Protein AF-A0A9P1FIA6-F1 (afdb_monomer_lite)

Foldseek 3Di:
DDDDDDDDDDDDDDDDDDDDDDDDDDDDDDDDDDDDPVNVVVVVVVVVVVVVVVVVVVPPDDDPPDDPPDPDPVPPCPPQDAAKEWEQPAWFKWKFKQDPPDCLLVVCVVVVFDWDWDDDPVDPIIIIIGHVVSCVVVVPDVVRTDFTKIKIWMGGLPHDQADPVVNVVVLCVLCVVLVFHWDWDQDPVRIIIIIGGLVCLLSSLLSSQVSRYKYFQLPRRQDDDPADPDQDWQPLLLAAKKFWQWKDWQNDIDGQPDDDPLQTWMKHAARSQKIWTFHADDCPDPPPQCRRLQTFIAGWGAPPVNQKTWGDTFDHSAAAQSHHTFIWGWDADPVSQKIWIWGNDPTTMIIIMGGPCPLPPDDQRQKWKWWWPDDQKTKIWMDGRFKIKIKMAGTLVPDLRNRMHHDGLVSSCVSPPVCSSVVRVVRIKIFIWTLPDQQWIATCDISPDDGGDTAGHAPPDDPPDDQHWYWDDPVVQQWIWIQGSVRDIIIIHIDDGNDHSRDHPDPPPPPPPPDDDDDDDDDDDDDDDDDDDDDDDDDDDDDDDDDDDDDDDDDDDDDDDDDDDDDDPPPVVVVVVVVVVVVVVVVVVVVVVVPPPDDDDDDDDDDDDDDDDDPPPVPPVVVVVVVVVVVVPPPDDDDDDDDDDDDDDDDDDDDDDDDDDDDDDDDDDDDDDDDDDDDDDDDDDDDDDDDDPDPPDDPVLVVLLVVLCVQQVHDPVLSVVLVPDDPVLSVVLCVVPHHDPPNPDSSVVSVVSSVVSVVVVVVVVVVVVVPPDDDDDDDDDDDDDDDDDDDDDDDDDDDDDAPDLVLLVVQCVVAVHDVVVSVVLVPDDRQLSVQLSVVDHQVPDPDSVVVSVVSSVVSD

pLDDT: mean 75.04, std 24.28, range [28.58, 98.5]

Structure (mmCIF, N/CA/C/O backbone):
data_AF-A0A9P1FIA6-F1
#
_entry.id   AF-A0A9P1FIA6-F1
#
loop_
_atom_site.group_PDB
_atom_site.id
_atom_site.type_symbol
_atom_site.label_atom_id
_atom_site.label_alt_id
_atom_site.label_comp_id
_atom_site.label_asym_id
_atom_site.label_entity_id
_atom_site.label_seq_id
_atom_site.pdbx_PDB_ins_code
_atom_site.Cartn_x
_atom_site.Cartn_y
_atom_site.Cartn_z
_atom_site.occupancy
_atom_site.B_iso_or_equiv
_atom_site.auth_seq_id
_atom_site.auth_comp_id
_atom_site.auth_asym_id
_atom_site.auth_atom_id
_atom_site.pdbx_PDB_model_num
ATOM 1 N N . MET A 1 1 ? -12.822 -50.178 35.073 1.00 28.58 1 MET A N 1
ATOM 2 C CA . MET A 1 1 ? -12.505 -51.480 34.434 1.00 28.58 1 MET A CA 1
ATOM 3 C C . MET A 1 1 ? -13.372 -51.623 33.178 1.00 28.58 1 MET A C 1
ATOM 5 O O . MET A 1 1 ? -14.368 -50.910 33.118 1.00 28.58 1 MET A O 1
ATOM 9 N N . PRO A 1 2 ? -12.957 -52.407 32.164 1.00 65.25 2 PRO A N 1
ATOM 10 C CA . PRO A 1 2 ? -13.501 -52.370 30.792 1.00 65.25 2 PRO A CA 1
ATOM 11 C C . PRO A 1 2 ? -14.658 -53.384 30.597 1.00 65.25 2 PRO A C 1
ATOM 13 O O . PRO A 1 2 ? -14.960 -54.093 31.562 1.00 65.25 2 PRO A O 1
ATOM 16 N N . PRO A 1 3 ? -15.350 -53.443 29.432 1.00 61.22 3 PRO A N 1
ATOM 17 C CA . PRO A 1 3 ? -14.873 -54.148 28.208 1.00 61.22 3 PRO A CA 1
ATOM 18 C C . PRO A 1 3 ? -15.390 -53.474 26.891 1.00 61.22 3 PRO A C 1
ATOM 20 O O . PRO A 1 3 ? -15.831 -52.328 26.985 1.00 61.22 3 PRO A O 1
ATOM 23 N N . PRO A 1 4 ? -15.449 -54.115 25.691 1.00 60.94 4 PRO A N 1
ATOM 24 C CA . PRO A 1 4 ? -14.713 -55.261 25.110 1.00 60.94 4 PRO A CA 1
ATOM 25 C C . PRO A 1 4 ? -14.012 -54.923 23.753 1.00 60.94 4 PRO A C 1
ATOM 27 O O . PRO A 1 4 ? -13.991 -53.775 23.316 1.00 60.94 4 PRO A O 1
ATOM 30 N N . ARG A 1 5 ? -13.462 -55.944 23.067 1.00 46.69 5 ARG A N 1
ATOM 31 C CA . ARG A 1 5 ? -13.143 -55.957 21.615 1.00 46.69 5 ARG A CA 1
ATOM 32 C C . ARG A 1 5 ? -14.218 -56.745 20.827 1.00 46.69 5 ARG A C 1
ATOM 34 O O . ARG A 1 5 ? -14.907 -57.543 21.460 1.00 46.69 5 ARG A O 1
ATOM 41 N N . PRO A 1 6 ? -14.301 -56.618 19.489 1.00 58.78 6 PRO A N 1
ATOM 42 C CA . PRO A 1 6 ? -14.791 -57.667 18.586 1.00 58.78 6 PRO A CA 1
ATOM 43 C C . PRO A 1 6 ? -13.647 -58.573 18.067 1.00 58.78 6 PRO A C 1
ATOM 45 O O . PRO A 1 6 ? -12.472 -58.288 18.312 1.00 58.78 6 PRO A O 1
ATOM 48 N N . GLU A 1 7 ? -14.004 -59.645 17.355 1.00 52.66 7 GLU A N 1
ATOM 49 C CA . GLU A 1 7 ? -13.115 -60.686 16.797 1.00 52.66 7 GLU A CA 1
ATOM 50 C C . GLU A 1 7 ? -13.239 -60.771 15.254 1.00 52.66 7 GLU A C 1
ATOM 52 O O . GLU A 1 7 ? -14.099 -60.111 14.665 1.00 52.66 7 GLU A O 1
ATOM 57 N N . ASP A 1 8 ? -12.359 -61.546 14.614 1.00 55.12 8 ASP A N 1
ATOM 58 C CA . ASP A 1 8 ? -12.279 -61.792 13.161 1.00 55.12 8 ASP A CA 1
ATOM 59 C C . ASP A 1 8 ? -13.340 -62.802 12.640 1.00 55.12 8 ASP A C 1
ATOM 61 O O . ASP A 1 8 ? -14.048 -63.398 13.451 1.00 55.12 8 ASP A O 1
ATOM 65 N N . VAL A 1 9 ? -13.425 -63.012 11.305 1.00 40.69 9 VAL A N 1
ATOM 66 C CA . VAL A 1 9 ? -13.533 -64.329 10.595 1.00 40.69 9 VAL A CA 1
ATOM 67 C C . VAL A 1 9 ? -13.896 -64.192 9.089 1.00 40.69 9 VAL A C 1
ATOM 69 O O . VAL A 1 9 ? -14.920 -63.619 8.728 1.00 40.69 9 VAL A O 1
ATOM 72 N N . ASP A 1 10 ? -13.009 -64.750 8.255 1.00 36.41 10 ASP A N 1
ATOM 73 C CA . ASP A 1 10 ? -13.102 -65.455 6.951 1.00 36.41 10 ASP A CA 1
ATOM 74 C C . ASP A 1 10 ? -14.004 -65.002 5.766 1.00 36.41 10 ASP A C 1
ATOM 76 O O . ASP A 1 10 ? -15.223 -65.142 5.767 1.00 36.41 10 ASP A O 1
ATOM 80 N N . GLU A 1 11 ? -13.321 -64.554 4.698 1.00 45.88 11 GLU A N 1
ATOM 81 C CA . GLU A 1 11 ? -13.153 -65.163 3.347 1.00 45.88 11 GLU A CA 1
ATOM 82 C C . GLU A 1 11 ? -14.271 -65.906 2.547 1.00 45.88 11 GLU A C 1
ATOM 84 O O . GLU A 1 11 ? -15.257 -66.425 3.059 1.00 45.88 11 GLU A O 1
ATOM 89 N N . SER A 1 12 ? -13.975 -66.061 1.236 1.00 37.84 12 SER A N 1
ATOM 90 C CA . SER A 1 12 ? -14.644 -66.830 0.153 1.00 37.84 12 SER A CA 1
ATOM 91 C C . SER A 1 12 ? -15.853 -66.169 -0.556 1.00 37.84 12 SER A C 1
ATOM 93 O O . SER A 1 12 ? -16.685 -65.535 0.080 1.00 37.84 12 SER A O 1
ATOM 95 N N . SER A 1 13 ? -16.033 -66.268 -1.887 1.00 39.97 13 SER A N 1
ATOM 96 C CA . SER A 1 13 ? -15.120 -66.692 -2.982 1.00 39.97 13 SER A CA 1
ATOM 97 C C . SER A 1 13 ? -15.650 -66.265 -4.375 1.00 39.97 13 SER A C 1
ATOM 99 O O . SER A 1 13 ? -16.838 -65.996 -4.518 1.00 39.97 13 SER A O 1
ATOM 101 N N . ASP A 1 14 ? -14.752 -66.245 -5.371 1.00 36.97 14 ASP A N 1
ATOM 102 C CA . ASP A 1 14 ? -14.946 -66.364 -6.834 1.00 36.97 14 ASP A CA 1
ATOM 103 C C . ASP A 1 14 ? -15.956 -65.494 -7.621 1.00 36.97 14 ASP A C 1
ATOM 105 O O . ASP A 1 14 ? -17.175 -65.595 -7.503 1.00 36.97 14 ASP A O 1
ATOM 109 N N . SER A 1 15 ? -15.446 -64.818 -8.661 1.00 36.94 15 SER A N 1
ATOM 110 C CA . SER A 1 15 ? -15.678 -65.271 -10.054 1.00 36.94 15 SER A CA 1
ATOM 111 C C . SER A 1 15 ? -14.778 -64.550 -11.078 1.00 36.94 15 SER A C 1
ATOM 113 O O . SER A 1 15 ? -14.168 -63.522 -10.799 1.00 36.94 15 SER A O 1
ATOM 115 N N . SER A 1 16 ? -14.633 -65.162 -12.256 1.00 43.56 16 SER A N 1
ATOM 116 C CA . SER A 1 16 ? -13.622 -64.871 -13.284 1.00 43.56 16 SER A CA 1
ATOM 117 C C . SER A 1 16 ? -13.989 -63.767 -14.285 1.00 43.56 16 SER A C 1
ATOM 119 O O . SER A 1 16 ? -15.131 -63.703 -14.738 1.00 43.56 16 SER A O 1
ATOM 121 N N . GLY A 1 17 ? -12.981 -63.040 -14.779 1.00 36.00 17 GLY A N 1
ATOM 122 C CA . GLY A 1 17 ? -13.048 -62.250 -16.015 1.00 36.00 17 GLY A CA 1
ATOM 123 C C . GLY A 1 17 ? -11.643 -61.967 -16.561 1.00 36.00 17 GLY A C 1
ATOM 124 O O . GLY A 1 17 ? -10.814 -61.419 -15.842 1.00 36.00 17 GLY A O 1
ATOM 125 N N . SER A 1 18 ? -11.363 -62.373 -17.799 1.00 41.91 18 SER A N 1
ATOM 126 C CA . SER A 1 18 ? -10.037 -62.321 -18.437 1.00 41.91 18 SER A CA 1
ATOM 127 C C . SER A 1 18 ? -10.043 -61.474 -19.706 1.00 41.91 18 SER A C 1
ATOM 129 O O . SER A 1 18 ? -10.995 -61.598 -20.468 1.00 41.91 18 SER A O 1
ATOM 131 N N . GLU A 1 19 ? -8.956 -60.745 -19.979 1.00 43.75 19 GLU A N 1
ATOM 132 C CA . GLU A 1 19 ? -8.338 -60.634 -21.318 1.00 43.75 19 GLU A CA 1
ATOM 133 C C . GLU A 1 19 ? -6.957 -59.944 -21.242 1.00 43.75 19 GLU A C 1
ATOM 135 O O . GLU A 1 19 ? -6.630 -59.291 -20.248 1.00 43.75 19 GLU A O 1
ATOM 140 N N . ASP A 1 20 ? -6.114 -60.176 -22.252 1.00 41.44 20 ASP A N 1
ATOM 141 C CA . ASP A 1 20 ? -4.659 -59.966 -22.197 1.00 41.44 20 ASP A CA 1
ATOM 142 C C . ASP A 1 20 ? -4.173 -58.551 -22.566 1.00 41.44 20 ASP A C 1
ATOM 144 O O . ASP A 1 20 ? -4.753 -57.863 -23.405 1.00 41.44 20 ASP A O 1
ATOM 148 N N . SER A 1 21 ? -3.010 -58.157 -22.029 1.00 41.34 21 SER A N 1
ATOM 149 C CA . SER A 1 21 ? -2.056 -57.275 -22.731 1.00 41.34 21 SER A CA 1
ATOM 150 C C . SER A 1 21 ? -0.648 -57.330 -22.112 1.00 41.34 21 SER A C 1
ATOM 152 O O . SER A 1 21 ? -0.487 -57.276 -20.893 1.00 41.34 21 SER A O 1
ATOM 154 N N . ASP A 1 22 ? 0.383 -57.443 -22.957 1.00 43.72 22 ASP A N 1
ATOM 155 C CA . ASP A 1 22 ? 1.792 -57.532 -22.542 1.00 43.72 22 ASP A CA 1
ATOM 156 C C . ASP A 1 22 ? 2.331 -56.221 -21.940 1.00 43.72 22 ASP A C 1
ATOM 158 O O . ASP A 1 22 ? 2.264 -55.157 -22.562 1.00 43.72 22 ASP A O 1
ATOM 162 N N . ALA A 1 23 ? 2.991 -56.315 -20.781 1.00 38.94 23 ALA A N 1
ATOM 163 C CA . ALA A 1 23 ? 3.832 -55.252 -20.230 1.00 38.94 23 ALA A CA 1
ATOM 164 C C . ALA A 1 23 ? 5.039 -55.827 -19.464 1.00 38.94 23 ALA A C 1
ATOM 166 O O . ALA A 1 23 ? 4.930 -56.811 -18.733 1.00 38.94 23 ALA A O 1
ATOM 167 N N . ALA A 1 24 ? 6.211 -55.204 -19.629 1.00 45.59 24 ALA A N 1
ATOM 168 C CA . ALA A 1 24 ? 7.467 -55.659 -19.027 1.00 45.59 24 ALA A CA 1
ATOM 169 C C . ALA A 1 24 ? 7.491 -55.491 -17.485 1.00 45.59 24 ALA A C 1
ATOM 171 O O . ALA A 1 24 ? 6.859 -54.574 -16.957 1.00 45.59 24 ALA A O 1
ATOM 172 N N . PRO A 1 25 ? 8.234 -56.337 -16.739 1.00 48.28 25 PRO A N 1
ATOM 173 C CA . PRO A 1 25 ? 8.109 -56.420 -15.284 1.00 48.28 25 PRO A CA 1
ATOM 174 C C . PRO A 1 25 ? 8.715 -55.222 -14.536 1.00 48.28 25 PRO A C 1
ATOM 176 O O . PRO A 1 25 ? 9.934 -55.049 -14.468 1.00 48.28 25 PRO A O 1
ATOM 179 N N . THR A 1 26 ? 7.854 -54.445 -13.880 1.00 41.91 26 THR A N 1
ATOM 180 C CA . THR A 1 26 ? 8.240 -53.440 -12.879 1.00 41.91 26 THR A CA 1
ATOM 181 C C . THR A 1 26 ? 8.770 -54.127 -11.608 1.00 41.91 26 THR A C 1
ATOM 183 O O . THR A 1 26 ? 8.095 -55.016 -11.083 1.00 41.91 26 THR A O 1
ATOM 186 N N . PRO A 1 27 ? 9.937 -53.739 -11.056 1.00 49.09 27 PRO A N 1
ATOM 187 C CA . PRO A 1 27 ? 10.437 -54.319 -9.810 1.00 49.09 27 PRO A CA 1
ATOM 188 C C . PRO A 1 27 ? 9.567 -53.909 -8.612 1.00 49.09 27 PRO A C 1
ATOM 190 O O . PRO A 1 27 ? 9.246 -52.734 -8.434 1.00 49.09 27 PRO A O 1
ATOM 193 N N . ALA A 1 28 ? 9.207 -54.880 -7.769 1.00 44.62 28 ALA A N 1
ATOM 194 C CA . ALA A 1 28 ? 8.364 -54.649 -6.598 1.00 44.62 28 ALA A CA 1
ATOM 195 C C . ALA A 1 28 ? 9.054 -53.747 -5.545 1.00 44.62 28 ALA A C 1
ATOM 197 O O . ALA A 1 28 ? 10.255 -53.903 -5.296 1.00 44.62 28 ALA A O 1
ATOM 198 N N . PRO A 1 29 ? 8.318 -52.831 -4.885 1.00 40.72 29 PRO A N 1
ATOM 199 C CA . PRO A 1 29 ? 8.880 -51.968 -3.852 1.00 40.72 29 PRO A CA 1
ATOM 200 C C . PRO A 1 29 ? 9.234 -52.772 -2.594 1.00 40.72 29 PRO A C 1
ATOM 202 O O . PRO A 1 29 ? 8.400 -53.487 -2.038 1.00 40.72 29 PRO A O 1
ATOM 205 N N . GLN A 1 30 ? 10.467 -52.625 -2.107 1.00 52.00 30 GLN A N 1
ATOM 206 C CA . GLN A 1 30 ? 10.865 -53.189 -0.815 1.00 52.00 30 GLN A CA 1
ATOM 207 C C . GLN A 1 30 ? 10.168 -52.441 0.338 1.00 52.00 30 GLN A C 1
ATOM 209 O O . GLN A 1 30 ? 10.072 -51.211 0.288 1.00 52.00 30 GLN A O 1
ATOM 214 N N . PRO A 1 31 ? 9.717 -53.136 1.401 1.00 42.53 31 PRO A N 1
ATOM 215 C CA . PRO A 1 31 ? 9.120 -52.484 2.561 1.00 42.53 31 PRO A CA 1
ATOM 216 C C . PRO A 1 31 ? 10.164 -51.623 3.285 1.00 42.53 31 PRO A C 1
ATOM 218 O O . PRO A 1 31 ? 11.202 -52.115 3.730 1.00 42.53 31 PRO A O 1
ATOM 221 N N . ALA A 1 32 ? 9.889 -50.324 3.407 1.00 40.59 32 ALA A N 1
ATOM 222 C CA . ALA A 1 32 ? 10.792 -49.389 4.065 1.00 40.59 32 ALA A CA 1
ATOM 223 C C . ALA A 1 32 ? 10.909 -49.694 5.569 1.00 40.59 32 ALA A C 1
ATOM 225 O O . ALA A 1 32 ? 9.909 -49.761 6.285 1.00 40.59 32 ALA A O 1
ATOM 226 N N . ALA A 1 33 ? 12.142 -49.846 6.060 1.00 50.47 33 ALA A N 1
ATOM 227 C CA . ALA A 1 33 ? 12.403 -50.046 7.482 1.00 50.47 33 ALA A CA 1
ATOM 228 C C . ALA A 1 33 ? 11.948 -48.823 8.314 1.00 50.47 33 ALA A C 1
ATOM 230 O O . ALA A 1 33 ? 12.096 -47.685 7.855 1.00 50.47 33 ALA A O 1
ATOM 231 N N . PRO A 1 34 ? 11.433 -49.018 9.545 1.00 43.69 34 PRO A N 1
ATOM 232 C CA . PRO A 1 34 ? 10.898 -47.932 10.361 1.00 43.69 34 PRO A CA 1
ATOM 233 C C . PRO A 1 34 ? 12.002 -46.959 10.800 1.00 43.69 34 PRO A C 1
ATOM 235 O O . PRO A 1 34 ? 12.764 -47.221 11.733 1.00 43.69 34 PRO A O 1
ATOM 238 N N . VAL A 1 35 ? 12.071 -45.801 10.139 1.00 50.78 35 VAL A N 1
ATOM 239 C CA . VAL A 1 35 ? 12.959 -44.700 10.531 1.00 50.78 35 VAL A CA 1
ATOM 240 C C . VAL A 1 35 ? 12.470 -44.131 11.861 1.00 50.78 35 VAL A C 1
ATOM 242 O O . VAL A 1 35 ? 11.372 -43.587 11.955 1.00 50.78 35 VAL A O 1
ATOM 245 N N . THR A 1 36 ? 13.286 -44.248 12.907 1.00 62.12 36 THR A N 1
ATOM 246 C CA . THR A 1 36 ? 12.915 -43.764 14.240 1.00 62.12 36 THR A CA 1
ATOM 247 C C . THR A 1 36 ? 12.808 -42.237 14.262 1.00 62.12 36 THR A C 1
ATOM 249 O O . THR A 1 36 ? 13.634 -41.524 13.688 1.00 62.12 36 THR A O 1
ATOM 252 N N . VAL A 1 37 ? 11.804 -41.714 14.975 1.00 58.47 37 VAL A N 1
ATOM 253 C CA . VAL A 1 37 ? 11.512 -40.266 15.052 1.00 58.47 37 VAL A CA 1
ATOM 254 C C . VAL A 1 37 ? 12.728 -39.456 15.532 1.00 58.47 37 VAL A C 1
ATOM 256 O O . VAL A 1 37 ? 12.972 -38.351 15.052 1.00 58.47 37 VAL A O 1
ATOM 259 N N . ALA A 1 38 ? 13.561 -40.036 16.403 1.00 52.69 38 ALA A N 1
ATOM 260 C CA . ALA A 1 38 ? 14.823 -39.440 16.842 1.00 52.69 38 ALA A CA 1
ATOM 261 C C . ALA A 1 38 ? 15.822 -39.208 15.687 1.00 52.69 38 ALA A C 1
ATOM 263 O O . ALA A 1 38 ? 16.459 -38.157 15.634 1.00 52.69 38 ALA A O 1
ATOM 264 N N . ALA A 1 39 ? 15.935 -40.140 14.733 1.00 52.47 39 ALA A N 1
ATOM 265 C CA . ALA A 1 39 ? 16.813 -39.992 13.571 1.00 52.47 39 ALA A CA 1
ATOM 266 C C . ALA A 1 39 ? 16.291 -38.935 12.581 1.00 52.47 39 ALA A C 1
ATOM 268 O O . ALA A 1 39 ? 17.084 -38.190 12.000 1.00 52.47 39 ALA A O 1
ATOM 269 N N . ALA A 1 40 ? 14.966 -38.822 12.430 1.00 51.78 40 ALA A N 1
ATOM 270 C CA . ALA A 1 40 ? 14.341 -37.748 11.661 1.00 51.78 40 ALA A CA 1
ATOM 271 C C . ALA A 1 40 ? 14.591 -36.372 12.307 1.00 51.78 40 ALA A C 1
ATOM 273 O O . ALA A 1 40 ? 15.037 -35.450 11.627 1.00 51.78 40 ALA A O 1
ATOM 274 N N . SER A 1 41 ? 14.410 -36.253 13.629 1.00 56.16 41 SER A N 1
ATOM 275 C CA . SER A 1 41 ? 14.692 -35.020 14.378 1.00 56.16 41 SER A CA 1
ATOM 276 C C . SER A 1 41 ? 16.170 -34.619 14.321 1.00 56.16 41 SER A C 1
ATOM 278 O O . SER A 1 41 ? 16.475 -33.440 14.156 1.00 56.16 41 SER A O 1
ATOM 280 N N . ALA A 1 42 ? 17.096 -35.579 14.419 1.00 61.34 42 ALA A N 1
ATOM 281 C CA . ALA A 1 42 ? 18.530 -35.318 14.301 1.00 61.34 42 ALA A CA 1
ATOM 282 C C . ALA A 1 42 ? 18.918 -34.852 12.886 1.00 61.34 42 ALA A C 1
ATOM 284 O O . ALA A 1 42 ? 19.700 -33.913 12.742 1.00 61.34 42 ALA A O 1
ATOM 285 N N . ARG A 1 43 ? 18.328 -35.446 11.836 1.00 65.88 43 ARG A N 1
ATOM 286 C CA . ARG A 1 43 ? 18.494 -34.968 10.453 1.00 65.88 43 ARG A CA 1
ATOM 287 C C . ARG A 1 43 ? 17.909 -33.573 10.246 1.00 65.88 43 ARG A C 1
ATOM 289 O O . ARG A 1 43 ? 18.559 -32.764 9.596 1.00 65.88 43 ARG A O 1
ATOM 296 N N . ALA A 1 44 ? 16.738 -33.271 10.806 1.00 54.34 44 ALA A N 1
ATOM 297 C CA . ALA A 1 44 ? 16.134 -31.943 10.713 1.00 54.34 44 ALA A CA 1
ATOM 298 C C . ALA A 1 44 ? 17.009 -30.869 11.385 1.00 54.34 44 ALA A C 1
ATOM 300 O O . ALA A 1 44 ? 17.250 -29.822 10.789 1.00 54.34 44 ALA A O 1
ATOM 301 N N . ALA A 1 45 ? 17.553 -31.154 12.574 1.00 55.47 45 ALA A N 1
ATOM 302 C CA . ALA A 1 45 ? 18.489 -30.263 13.260 1.00 55.47 45 ALA A CA 1
ATOM 303 C C . ALA A 1 45 ? 19.781 -30.044 12.451 1.00 55.47 45 ALA A C 1
ATOM 305 O O . ALA A 1 45 ? 20.173 -28.901 12.229 1.00 55.47 45 ALA A O 1
ATOM 306 N N . ALA A 1 46 ? 20.398 -31.116 11.941 1.00 63.00 46 ALA A N 1
ATOM 307 C CA . ALA A 1 46 ? 21.609 -31.022 11.124 1.00 63.00 46 ALA A CA 1
ATOM 308 C C . ALA A 1 46 ? 21.378 -30.279 9.793 1.00 63.00 46 ALA A C 1
ATOM 310 O O . ALA A 1 46 ? 22.237 -29.519 9.358 1.00 63.00 46 ALA A O 1
ATOM 311 N N . LEU A 1 47 ? 20.214 -30.451 9.156 1.00 58.09 47 LEU A N 1
ATOM 312 C CA . LEU A 1 47 ? 19.857 -29.752 7.917 1.00 58.09 47 LEU A CA 1
ATOM 313 C C . LEU A 1 47 ? 19.555 -28.267 8.187 1.00 58.09 47 LEU A C 1
ATOM 315 O O . LEU A 1 47 ? 19.973 -27.412 7.411 1.00 58.09 47 LEU A O 1
ATOM 319 N N . ALA A 1 48 ? 18.925 -27.936 9.319 1.00 54.50 48 ALA A N 1
ATOM 320 C CA . ALA A 1 48 ? 18.753 -26.552 9.765 1.00 54.50 48 ALA A CA 1
ATOM 321 C C . ALA A 1 48 ? 20.098 -25.871 10.087 1.00 54.50 48 ALA A C 1
ATOM 323 O O . ALA A 1 48 ? 20.309 -24.724 9.694 1.00 54.50 48 ALA A O 1
ATOM 324 N N . GLU A 1 49 ? 21.034 -26.575 10.731 1.00 57.06 49 GLU A N 1
ATOM 325 C CA . GLU A 1 49 ? 22.400 -26.092 10.974 1.00 57.06 49 GLU A CA 1
ATOM 326 C C . GLU A 1 49 ? 23.187 -25.934 9.660 1.00 57.06 49 GLU A C 1
ATOM 328 O O . GLU A 1 49 ? 23.872 -24.931 9.463 1.00 57.06 49 GLU A O 1
ATOM 333 N N . GLN A 1 50 ? 23.020 -26.854 8.705 1.00 57.25 50 GLN A N 1
ATOM 334 C CA . GLN A 1 50 ? 23.629 -26.770 7.376 1.00 57.25 50 GLN A CA 1
ATOM 335 C C . GLN A 1 50 ? 23.050 -25.617 6.534 1.00 57.25 50 GLN A C 1
ATOM 337 O O . GLN A 1 50 ? 23.807 -24.933 5.847 1.00 57.25 50 GLN A O 1
ATOM 342 N N . LEU A 1 51 ? 21.743 -25.343 6.621 1.00 51.47 51 LEU A N 1
ATOM 343 C CA . LEU A 1 51 ? 21.115 -24.158 6.022 1.00 51.47 51 LEU A CA 1
ATOM 344 C C . LEU A 1 51 ? 21.590 -22.867 6.694 1.00 51.47 51 LEU A C 1
ATOM 346 O O . LEU A 1 51 ? 21.912 -21.906 5.999 1.00 51.47 51 LEU A O 1
ATOM 350 N N . ALA A 1 52 ? 21.700 -22.842 8.025 1.00 49.06 52 ALA A N 1
ATOM 351 C CA . ALA A 1 52 ? 22.267 -21.708 8.750 1.00 49.06 52 ALA A CA 1
ATOM 352 C C . ALA A 1 52 ? 23.733 -21.457 8.350 1.00 49.06 52 ALA A C 1
ATOM 354 O O . ALA A 1 52 ? 24.123 -20.306 8.166 1.00 49.06 52 ALA A O 1
ATOM 355 N N . ALA A 1 53 ? 24.523 -22.513 8.131 1.00 49.44 53 ALA A N 1
ATOM 356 C CA . ALA A 1 53 ? 25.893 -22.421 7.636 1.00 49.44 53 ALA A CA 1
ATOM 357 C C . ALA A 1 53 ? 25.969 -21.942 6.173 1.00 49.44 53 ALA A C 1
ATOM 359 O O . ALA A 1 53 ? 26.808 -21.104 5.855 1.00 49.44 53 ALA A O 1
ATOM 360 N N . GLN A 1 54 ? 25.084 -22.405 5.282 1.00 45.28 54 GLN A N 1
ATOM 361 C CA . GLN A 1 54 ? 25.014 -21.906 3.899 1.00 45.28 54 GLN A CA 1
ATOM 362 C C . GLN A 1 54 ? 24.610 -20.427 3.851 1.00 45.28 54 GLN A C 1
ATOM 364 O O . GLN A 1 54 ? 25.261 -19.636 3.166 1.00 45.28 54 GLN A O 1
ATOM 369 N N . LEU A 1 55 ? 23.612 -20.027 4.647 1.00 44.28 55 LEU A N 1
ATOM 370 C CA . LEU A 1 55 ? 23.237 -18.624 4.818 1.00 44.28 55 LEU A CA 1
ATOM 371 C C . LEU A 1 55 ? 24.407 -17.803 5.385 1.00 44.28 55 LEU A C 1
ATOM 373 O O . LEU A 1 55 ? 24.695 -16.726 4.862 1.00 44.28 55 LEU A O 1
ATOM 377 N N . ALA A 1 56 ? 25.143 -18.335 6.367 1.00 39.00 56 ALA A N 1
ATOM 378 C CA . ALA A 1 56 ? 26.333 -17.696 6.929 1.00 39.00 56 ALA A CA 1
ATOM 379 C C . ALA A 1 56 ? 27.470 -17.516 5.901 1.00 39.00 56 ALA A C 1
ATOM 381 O O . ALA A 1 56 ? 28.178 -16.511 5.946 1.00 39.00 56 ALA A O 1
ATOM 382 N N . VAL A 1 57 ? 27.622 -18.446 4.950 1.00 39.03 57 VAL A N 1
ATOM 383 C CA . VAL A 1 57 ? 28.579 -18.341 3.833 1.00 39.03 57 VAL A CA 1
ATOM 384 C C . VAL A 1 57 ? 28.135 -17.292 2.806 1.00 39.03 57 VAL A C 1
ATOM 386 O O . VAL A 1 57 ? 28.981 -16.553 2.304 1.00 39.03 57 VAL A O 1
ATOM 389 N N . THR A 1 58 ? 26.831 -17.143 2.541 1.00 35.78 58 THR A N 1
ATOM 390 C CA . THR A 1 58 ? 26.328 -15.998 1.753 1.00 35.78 58 THR A CA 1
ATOM 391 C C . THR A 1 58 ? 26.421 -14.666 2.503 1.00 35.78 58 THR A C 1
ATOM 393 O O . THR A 1 58 ? 26.617 -13.633 1.869 1.00 35.78 58 THR A O 1
ATOM 396 N N . THR A 1 59 ? 26.397 -14.665 3.841 1.00 36.19 59 THR A N 1
ATOM 397 C CA . THR A 1 59 ? 26.807 -13.512 4.660 1.00 36.19 59 THR A CA 1
ATOM 398 C C . THR A 1 59 ? 28.311 -13.525 4.935 1.00 36.19 59 THR A C 1
ATOM 400 O O . THR A 1 59 ? 28.750 -13.328 6.073 1.00 36.19 59 THR A O 1
ATOM 403 N N . ALA A 1 60 ? 29.121 -13.716 3.890 1.00 32.56 60 ALA A N 1
ATOM 404 C CA . ALA A 1 60 ? 30.519 -13.312 3.937 1.00 32.56 60 ALA A CA 1
ATOM 405 C C . ALA A 1 60 ? 30.563 -11.854 4.420 1.00 32.56 60 ALA A C 1
ATOM 407 O O . ALA A 1 60 ? 29.923 -10.989 3.816 1.00 32.56 60 ALA A O 1
ATOM 408 N N . SER A 1 61 ? 31.248 -11.592 5.542 1.00 30.95 61 SER A N 1
ATOM 409 C CA . SER A 1 61 ? 31.275 -10.250 6.138 1.00 30.95 61 SER A CA 1
ATOM 410 C C . SER A 1 61 ? 31.617 -9.225 5.059 1.00 30.95 61 SER A C 1
ATOM 412 O O . SER A 1 61 ? 32.648 -9.400 4.399 1.00 30.95 61 SER A O 1
ATOM 414 N N . PRO A 1 62 ? 30.838 -8.136 4.902 1.00 36.72 62 PRO A N 1
ATOM 415 C CA . PRO A 1 62 ? 31.273 -7.046 4.049 1.00 36.72 62 PRO A CA 1
ATOM 416 C C . PRO A 1 62 ? 32.660 -6.616 4.528 1.00 36.72 62 PRO A C 1
ATOM 418 O O . PRO A 1 62 ? 32.898 -6.483 5.737 1.00 36.72 62 PRO A O 1
ATOM 421 N N . ALA A 1 63 ? 33.595 -6.470 3.589 1.00 34.00 63 ALA A N 1
ATOM 422 C CA . ALA A 1 63 ? 34.932 -5.993 3.907 1.00 34.00 63 ALA A CA 1
ATOM 423 C C . ALA A 1 63 ? 34.794 -4.664 4.662 1.00 34.00 63 ALA A C 1
ATOM 425 O O . ALA A 1 63 ? 34.047 -3.793 4.210 1.00 34.00 63 ALA A O 1
ATOM 426 N N . SER A 1 64 ? 35.461 -4.557 5.823 1.00 31.72 64 SER A N 1
ATOM 427 C CA . SER A 1 64 ? 35.334 -3.429 6.763 1.00 31.72 64 SER A CA 1
ATOM 428 C C . SER A 1 64 ? 35.197 -2.113 5.995 1.00 31.72 64 SER A C 1
ATOM 430 O O . SER A 1 64 ? 36.105 -1.811 5.211 1.00 31.72 64 SER A O 1
ATOM 432 N N . PRO A 1 65 ? 34.067 -1.388 6.143 1.00 36.34 65 PRO A N 1
ATOM 433 C CA . PRO A 1 65 ? 33.595 -0.436 5.147 1.00 36.34 65 PRO A CA 1
ATOM 434 C C . PRO A 1 65 ? 34.711 0.529 4.781 1.00 36.34 65 PRO A C 1
ATOM 436 O O . PRO A 1 65 ? 35.240 1.222 5.658 1.00 36.34 65 PRO A O 1
ATOM 439 N N . ALA A 1 66 ? 35.083 0.517 3.494 1.00 35.72 66 ALA A N 1
ATOM 440 C CA . ALA A 1 66 ? 36.238 1.244 2.986 1.00 35.72 66 ALA A CA 1
ATOM 441 C C . ALA A 1 66 ? 36.204 2.679 3.533 1.00 35.72 66 ALA A C 1
ATOM 443 O O . ALA A 1 66 ? 35.156 3.330 3.444 1.00 35.72 66 ALA A O 1
ATOM 444 N N . PRO A 1 67 ? 37.290 3.153 4.176 1.00 34.50 67 PRO A N 1
ATOM 445 C CA . PRO A 1 67 ? 37.246 4.368 4.976 1.00 34.50 67 PRO A CA 1
ATOM 446 C C . PRO A 1 67 ? 36.779 5.515 4.089 1.00 34.50 67 PRO A C 1
ATOM 448 O O . PRO A 1 67 ? 37.494 5.857 3.146 1.00 34.50 67 PRO A O 1
ATOM 451 N N . ARG A 1 68 ? 35.573 6.048 4.380 1.00 37.47 68 ARG A N 1
ATOM 452 C CA . ARG A 1 68 ? 34.852 6.997 3.512 1.00 37.47 68 ARG A CA 1
ATOM 453 C C . ARG A 1 68 ? 35.853 7.978 2.899 1.00 37.47 68 ARG A C 1
ATOM 455 O O . ARG A 1 68 ? 36.550 8.641 3.681 1.00 37.47 68 ARG A O 1
ATOM 462 N N . PRO A 1 69 ? 35.977 8.044 1.558 1.00 39.53 69 PRO A N 1
ATOM 463 C CA . PRO A 1 69 ? 36.976 8.892 0.928 1.00 39.53 69 PRO A CA 1
ATOM 464 C C . PRO A 1 69 ? 36.778 10.308 1.457 1.00 39.53 69 PRO A C 1
ATOM 466 O O . PRO A 1 69 ? 35.666 10.831 1.422 1.00 39.53 69 PRO A O 1
ATOM 469 N N . LYS A 1 70 ? 37.836 10.883 2.045 1.00 41.22 70 LYS A N 1
ATOM 470 C CA . LYS A 1 70 ? 37.755 12.186 2.716 1.00 41.22 70 LYS A CA 1
ATOM 471 C C . LYS A 1 70 ? 37.210 13.194 1.717 1.00 41.22 70 LYS A C 1
ATOM 473 O O . LYS A 1 70 ? 37.901 13.476 0.743 1.00 41.22 70 LYS A O 1
ATOM 478 N N . GLU A 1 71 ? 36.007 13.697 1.981 1.00 39.56 71 GLU A N 1
ATOM 479 C CA . GLU A 1 71 ? 35.227 14.537 1.070 1.00 39.56 71 GLU A CA 1
ATOM 480 C C . GLU A 1 71 ? 36.084 15.689 0.532 1.00 39.56 71 GLU A C 1
ATOM 482 O O . GLU A 1 71 ? 36.333 16.695 1.202 1.00 39.56 71 GLU A O 1
ATOM 487 N N . THR A 1 72 ? 36.601 15.511 -0.684 1.00 46.22 72 THR A N 1
ATOM 488 C CA . THR A 1 72 ? 37.404 16.526 -1.355 1.00 46.22 72 THR A CA 1
ATOM 489 C C . THR A 1 72 ? 36.485 17.680 -1.741 1.00 46.22 72 THR A C 1
ATOM 491 O O . THR A 1 72 ? 35.453 17.433 -2.370 1.00 46.22 72 THR A O 1
ATOM 494 N N . PRO A 1 73 ? 36.843 18.944 -1.443 1.00 54.47 73 PRO A N 1
ATOM 495 C CA . PRO A 1 73 ? 35.936 20.091 -1.571 1.00 54.47 73 PRO A CA 1
ATOM 496 C C . PRO A 1 73 ? 35.536 20.458 -3.016 1.00 54.47 73 PRO A C 1
ATOM 498 O O . PRO A 1 73 ? 34.864 21.466 -3.215 1.00 54.47 73 PRO A O 1
ATOM 501 N N . ALA A 1 74 ? 35.929 19.648 -4.005 1.00 47.25 74 ALA A N 1
ATOM 502 C CA . ALA A 1 74 ? 35.514 19.730 -5.403 1.00 47.25 74 ALA A CA 1
ATOM 503 C C . ALA A 1 74 ? 34.139 19.086 -5.686 1.00 47.25 74 ALA A C 1
ATOM 505 O O . ALA A 1 74 ? 33.539 19.385 -6.710 1.00 47.25 74 ALA A O 1
ATOM 506 N N . ALA A 1 75 ? 33.602 18.245 -4.791 1.00 49.53 75 ALA A N 1
ATOM 507 C CA . ALA A 1 75 ? 32.318 17.548 -4.979 1.00 49.53 75 ALA A CA 1
ATOM 508 C C . ALA A 1 75 ? 31.070 18.450 -4.790 1.00 49.53 75 ALA A C 1
ATOM 510 O O . ALA A 1 75 ? 30.057 18.012 -4.252 1.00 49.53 75 ALA A O 1
ATOM 511 N N . LYS A 1 76 ? 31.156 19.736 -5.161 1.00 49.56 76 LYS A N 1
ATOM 512 C CA . LYS A 1 76 ? 30.132 20.759 -4.875 1.00 49.56 76 LYS A CA 1
ATOM 513 C C . LYS A 1 76 ? 29.150 21.055 -6.005 1.00 49.56 76 LYS A C 1
ATOM 515 O O . LYS A 1 76 ? 28.157 21.722 -5.750 1.00 49.56 76 LYS A O 1
ATOM 520 N N . GLU A 1 77 ? 29.401 20.535 -7.200 1.00 54.94 77 GLU A N 1
ATOM 521 C CA . GLU A 1 77 ? 28.480 20.594 -8.342 1.00 54.94 77 GLU A CA 1
ATOM 522 C C . GLU A 1 77 ? 28.172 19.174 -8.833 1.00 54.94 77 GLU A C 1
ATOM 524 O O . GLU A 1 77 ? 28.298 18.843 -10.011 1.00 54.94 77 GLU A O 1
ATOM 529 N N . ALA A 1 78 ? 27.760 18.308 -7.902 1.00 61.06 78 ALA A N 1
ATOM 530 C CA . ALA A 1 78 ? 26.984 17.135 -8.276 1.00 61.06 78 ALA A CA 1
ATOM 531 C C . ALA A 1 78 ? 25.690 17.650 -8.922 1.00 61.06 78 ALA A C 1
ATOM 533 O O . ALA A 1 78 ? 24.824 18.175 -8.227 1.00 61.06 78 ALA A O 1
ATOM 534 N N . THR A 1 79 ? 25.604 17.585 -10.254 1.00 71.56 79 THR A N 1
ATOM 535 C CA . THR A 1 79 ? 24.397 17.991 -10.981 1.00 71.56 79 THR A CA 1
ATOM 536 C C . THR A 1 79 ? 23.248 17.116 -10.496 1.00 71.56 79 THR A C 1
ATOM 538 O O . THR A 1 79 ? 23.286 15.904 -10.713 1.00 71.56 79 THR A O 1
ATOM 541 N N . GLU A 1 80 ? 22.262 17.708 -9.822 1.00 83.00 80 GLU A N 1
ATOM 542 C CA . GLU A 1 80 ? 21.047 16.991 -9.441 1.00 83.00 80 GLU A CA 1
ATOM 543 C C . GLU A 1 80 ? 20.383 16.492 -10.730 1.00 83.00 80 GLU A C 1
ATOM 545 O O . GLU A 1 80 ? 20.093 17.274 -11.637 1.00 83.00 80 GLU A O 1
ATOM 550 N N . LEU A 1 81 ? 20.255 15.170 -10.856 1.00 87.81 81 LEU A N 1
ATOM 551 C CA . LEU A 1 81 ? 19.618 14.553 -12.014 1.00 87.81 81 LEU A CA 1
ATOM 552 C C . LEU A 1 81 ? 18.116 14.827 -11.952 1.00 87.81 81 LEU A C 1
ATOM 554 O O . LEU A 1 81 ? 17.530 14.808 -10.868 1.00 87.81 81 LEU A O 1
ATOM 558 N N . GLU A 1 82 ? 17.493 15.020 -13.114 1.00 94.06 82 GLU A N 1
ATOM 559 C CA . GLU A 1 82 ? 16.033 15.051 -13.209 1.00 94.06 82 GLU A CA 1
ATOM 560 C C . GLU A 1 82 ? 15.460 13.747 -12.607 1.00 94.06 82 GLU A C 1
ATOM 562 O O . GLU A 1 82 ? 16.021 12.668 -12.837 1.00 94.06 82 GLU A O 1
ATOM 567 N N . PRO A 1 83 ? 14.378 13.802 -11.811 1.00 95.69 83 PRO A N 1
ATOM 568 C CA . PRO A 1 83 ? 13.672 12.605 -11.370 1.00 95.69 83 PRO A CA 1
ATOM 569 C C . PRO A 1 83 ? 13.222 11.768 -12.580 1.00 95.69 83 PRO A C 1
ATOM 571 O O . PRO A 1 83 ? 12.592 12.274 -13.504 1.00 95.69 83 PRO A O 1
ATOM 574 N N . LEU A 1 84 ? 13.533 10.468 -12.574 1.00 96.94 84 LEU A N 1
ATOM 575 C CA . LEU A 1 84 ? 13.246 9.554 -13.694 1.00 96.94 84 LEU A CA 1
ATOM 576 C C . LEU A 1 84 ? 12.268 8.459 -13.277 1.00 96.94 84 LEU A C 1
ATOM 578 O O . LEU A 1 84 ? 12.226 8.062 -12.111 1.00 96.94 84 LEU A O 1
ATOM 582 N N . ILE A 1 85 ? 11.521 7.953 -14.255 1.00 97.06 85 ILE A N 1
ATOM 583 C CA . ILE A 1 85 ? 10.560 6.861 -14.112 1.00 97.06 85 ILE A CA 1
ATOM 584 C C . ILE A 1 85 ? 11.187 5.586 -14.683 1.00 97.06 85 ILE A C 1
ATOM 586 O O . ILE A 1 85 ? 11.695 5.583 -15.804 1.00 97.06 85 ILE A O 1
ATOM 590 N N . LEU A 1 86 ? 11.142 4.493 -13.923 1.00 97.44 86 LEU A N 1
ATOM 591 C CA . LEU A 1 86 ? 11.604 3.173 -14.343 1.00 97.44 86 LEU A CA 1
ATOM 592 C C . LEU A 1 86 ? 10.430 2.186 -14.373 1.00 97.44 86 LEU A C 1
ATOM 594 O O . LEU A 1 86 ? 9.969 1.711 -13.333 1.00 97.44 86 LEU A O 1
ATOM 598 N N . GLU A 1 87 ? 9.959 1.876 -15.578 1.00 96.88 87 GLU A N 1
ATOM 599 C CA . GLU A 1 87 ? 8.879 0.924 -15.848 1.00 96.88 87 GLU A CA 1
ATOM 600 C C . GLU A 1 87 ? 9.458 -0.498 -15.959 1.00 96.88 87 GLU A C 1
ATOM 602 O O . GLU A 1 87 ? 10.167 -0.817 -16.912 1.00 96.88 87 GLU A O 1
ATOM 607 N N . ALA A 1 88 ? 9.168 -1.377 -14.999 1.00 95.81 88 ALA A N 1
ATOM 608 C CA . ALA A 1 88 ? 9.574 -2.782 -15.024 1.00 95.81 88 ALA A CA 1
ATOM 609 C C . ALA A 1 88 ? 8.745 -3.562 -16.064 1.00 95.81 88 ALA A C 1
ATOM 611 O O . ALA A 1 88 ? 7.723 -4.172 -15.733 1.00 95.81 88 ALA A O 1
ATOM 612 N N . GLU A 1 89 ? 9.163 -3.498 -17.330 1.00 93.38 89 GLU A N 1
ATOM 613 C CA . GLU A 1 89 ? 8.422 -3.969 -18.509 1.00 93.38 89 GLU A CA 1
ATOM 614 C C . GLU A 1 89 ? 8.392 -5.504 -18.600 1.00 93.38 89 GLU A C 1
ATOM 616 O O . GLU A 1 89 ? 7.315 -6.077 -18.787 1.00 93.38 89 GLU A O 1
ATOM 621 N N . ALA A 1 90 ? 9.530 -6.168 -18.359 1.00 88.88 90 ALA A N 1
ATOM 622 C CA . ALA A 1 90 ? 9.670 -7.626 -18.415 1.00 88.88 90 ALA A CA 1
ATOM 623 C C . ALA A 1 90 ? 10.409 -8.203 -17.192 1.00 88.88 90 ALA A C 1
ATOM 625 O O . ALA A 1 90 ? 11.362 -7.613 -16.675 1.00 88.88 90 ALA A O 1
ATOM 626 N N . GLN A 1 91 ? 9.966 -9.381 -16.746 1.00 83.81 91 GLN A N 1
ATOM 627 C CA . GLN A 1 91 ? 10.521 -10.139 -15.619 1.00 83.81 91 GLN A CA 1
ATOM 628 C C . GLN A 1 91 ? 11.180 -11.431 -16.125 1.00 83.81 91 GLN A C 1
ATOM 630 O O . GLN A 1 91 ? 10.870 -11.884 -17.220 1.00 83.81 91 GLN A O 1
ATOM 635 N N . ASP A 1 92 ? 12.069 -12.023 -15.321 1.00 89.81 92 ASP A N 1
ATOM 636 C CA . ASP A 1 92 ? 12.720 -13.313 -15.608 1.00 89.81 92 ASP A CA 1
ATOM 637 C C . ASP A 1 92 ? 13.344 -13.418 -17.011 1.00 89.81 92 ASP A C 1
ATOM 639 O O . ASP A 1 92 ? 13.285 -14.452 -17.670 1.00 89.81 92 ASP A O 1
ATOM 643 N N . LEU A 1 93 ? 13.999 -12.346 -17.457 1.00 93.56 93 LEU A N 1
ATOM 644 C CA . LEU A 1 93 ? 14.763 -12.358 -18.697 1.00 93.56 93 LEU A CA 1
ATOM 645 C C . LEU A 1 93 ? 15.994 -13.263 -18.564 1.00 93.56 93 LEU A C 1
ATOM 647 O O . LEU A 1 93 ? 16.769 -13.145 -17.615 1.00 93.56 93 LEU A O 1
ATOM 651 N N . VAL A 1 94 ? 16.215 -14.127 -19.546 1.00 93.19 94 VAL A N 1
ATOM 652 C CA . VAL A 1 94 ? 17.394 -14.990 -19.666 1.00 93.19 94 VAL A CA 1
ATOM 653 C C . VAL A 1 94 ? 18.288 -14.500 -20.799 1.00 93.19 94 VAL A C 1
ATOM 655 O O . VAL A 1 94 ? 17.804 -14.024 -21.825 1.00 93.19 94 VAL A O 1
ATOM 658 N N . VAL A 1 95 ? 19.605 -14.610 -20.611 1.00 92.69 95 VAL A N 1
ATOM 659 C CA . VAL A 1 95 ? 20.602 -14.290 -21.643 1.00 92.69 95 VAL A CA 1
ATOM 660 C C . VAL A 1 95 ? 21.143 -15.597 -22.211 1.00 92.69 95 VAL A C 1
ATOM 662 O O . VAL A 1 95 ? 21.793 -16.366 -21.505 1.00 92.69 95 VAL A O 1
ATOM 665 N N . ILE A 1 96 ? 20.869 -15.837 -23.490 1.00 91.12 96 ILE A N 1
ATOM 666 C CA . ILE A 1 96 ? 21.228 -17.044 -24.234 1.00 91.12 96 ILE A CA 1
ATOM 667 C C . ILE A 1 96 ? 22.446 -16.706 -25.099 1.00 91.12 96 ILE A C 1
ATOM 669 O O . ILE A 1 96 ? 22.339 -15.974 -26.086 1.00 91.12 96 ILE A O 1
ATOM 673 N N . GLY A 1 97 ? 23.621 -17.211 -24.723 1.00 88.38 97 GLY A N 1
ATOM 674 C CA . GLY A 1 97 ? 24.847 -17.072 -25.518 1.00 88.38 97 GLY A CA 1
ATOM 675 C C . GLY A 1 97 ? 24.934 -18.130 -26.623 1.00 88.38 97 GLY A C 1
ATOM 676 O O . GLY A 1 97 ? 24.471 -19.250 -26.432 1.00 88.38 97 GLY A O 1
ATOM 677 N N . ASN A 1 98 ? 25.556 -17.796 -27.762 1.00 84.19 98 ASN A N 1
ATOM 678 C CA . ASN A 1 98 ? 25.643 -18.673 -28.946 1.00 84.19 98 ASN A CA 1
ATOM 679 C C . ASN A 1 98 ? 24.269 -19.114 -29.491 1.00 84.19 98 ASN A C 1
ATOM 681 O O . ASN A 1 98 ? 24.126 -20.212 -30.026 1.00 84.19 98 ASN A O 1
ATOM 685 N N . ALA A 1 99 ? 23.249 -18.262 -29.365 1.00 74.06 99 ALA A N 1
ATOM 686 C CA . ALA A 1 99 ? 21.915 -18.575 -29.855 1.00 74.06 99 ALA A CA 1
ATOM 687 C C . ALA A 1 99 ? 21.893 -18.638 -31.393 1.00 74.06 99 ALA A C 1
ATOM 689 O O . ALA A 1 99 ? 22.030 -17.613 -32.069 1.00 74.06 99 ALA A O 1
ATOM 690 N N . ASN A 1 100 ? 21.636 -19.824 -31.951 1.00 80.81 100 ASN A N 1
ATOM 691 C CA . ASN A 1 100 ? 21.144 -19.927 -33.322 1.00 80.81 100 ASN A CA 1
ATOM 692 C C . ASN A 1 100 ? 19.781 -19.224 -33.379 1.00 80.81 100 ASN A C 1
ATOM 694 O O . ASN A 1 100 ? 18.813 -19.671 -32.761 1.00 80.81 100 ASN A O 1
ATOM 698 N N . CYS A 1 101 ? 19.726 -18.103 -34.097 1.00 73.31 101 CYS A N 1
ATOM 699 C CA . CYS A 1 101 ? 18.554 -17.236 -34.191 1.00 73.31 101 CYS A CA 1
ATOM 700 C C . CYS A 1 101 ? 17.487 -17.853 -35.112 1.00 73.31 101 CYS A C 1
ATOM 702 O O . CYS A 1 101 ? 17.302 -17.426 -36.248 1.00 73.31 101 CYS A O 1
ATOM 704 N N . GLY A 1 102 ? 16.848 -18.922 -34.633 1.00 81.38 102 GLY A N 1
ATOM 705 C CA . GLY A 1 102 ? 15.823 -19.672 -35.355 1.00 81.38 102 GLY A CA 1
ATOM 706 C C . GLY A 1 102 ? 14.453 -18.987 -35.370 1.00 81.38 102 GLY A C 1
ATOM 707 O O . GLY A 1 102 ? 14.239 -17.951 -34.742 1.00 81.38 102 GLY A O 1
ATOM 708 N N . ALA A 1 103 ? 13.496 -19.621 -36.055 1.00 87.88 103 ALA A N 1
ATOM 709 C CA . ALA A 1 103 ? 12.143 -19.095 -36.271 1.00 87.88 103 ALA A CA 1
ATOM 710 C C . ALA A 1 103 ? 11.375 -18.732 -34.981 1.00 87.88 103 ALA A C 1
ATOM 712 O O . ALA A 1 103 ? 10.502 -17.867 -35.016 1.00 87.88 103 ALA A O 1
ATOM 713 N N . TRP A 1 104 ? 11.732 -19.329 -33.836 1.00 90.31 104 TRP A N 1
ATOM 714 C CA . TRP A 1 104 ? 11.155 -19.004 -32.527 1.00 90.31 104 TRP A CA 1
ATOM 715 C C . TRP A 1 104 ? 11.352 -17.531 -32.126 1.00 90.31 104 TRP A C 1
ATOM 717 O O . TRP A 1 104 ? 10.483 -16.967 -31.472 1.00 90.31 104 TRP A O 1
ATOM 727 N N . ILE A 1 105 ? 12.429 -16.872 -32.575 1.00 90.81 105 ILE A N 1
ATOM 728 C CA . ILE A 1 105 ? 12.636 -15.432 -32.344 1.00 90.81 105 ILE A CA 1
ATOM 729 C C . ILE A 1 105 ? 11.608 -14.607 -33.132 1.00 90.81 105 ILE A C 1
ATOM 731 O O . ILE A 1 105 ? 11.067 -13.635 -32.613 1.00 90.81 105 ILE A O 1
ATOM 735 N N . GLY A 1 106 ? 11.290 -15.021 -34.363 1.00 91.31 106 GLY A N 1
ATOM 736 C CA . GLY A 1 106 ? 10.233 -14.402 -35.168 1.00 91.31 106 GLY A CA 1
ATOM 737 C C . GLY A 1 106 ? 8.849 -14.572 -34.537 1.00 91.31 106 GLY A C 1
ATOM 738 O O . GLY A 1 106 ? 8.101 -13.600 -34.463 1.00 91.31 106 GLY A O 1
ATOM 739 N N . LYS A 1 107 ? 8.548 -15.770 -34.007 1.00 92.75 107 LYS A N 1
ATOM 740 C CA . LYS A 1 107 ? 7.335 -16.037 -33.209 1.00 92.75 107 LYS A CA 1
ATOM 741 C C . LYS A 1 107 ? 7.252 -15.081 -32.010 1.00 92.75 107 LYS A C 1
ATOM 743 O O . LYS A 1 107 ? 6.261 -14.376 -31.869 1.00 92.75 107 LYS A O 1
ATOM 748 N N . ALA A 1 108 ? 8.311 -15.002 -31.205 1.00 92.50 108 ALA A N 1
ATOM 749 C CA . ALA A 1 108 ? 8.344 -14.181 -29.996 1.00 92.50 108 ALA A CA 1
ATOM 750 C C . ALA A 1 108 ? 8.136 -12.680 -30.272 1.00 92.50 108 ALA A C 1
ATOM 752 O O . ALA A 1 108 ? 7.400 -12.003 -29.554 1.00 92.50 108 ALA A O 1
ATOM 753 N N . ILE A 1 109 ? 8.738 -12.164 -31.350 1.00 91.69 109 ILE A N 1
ATOM 754 C CA . ILE A 1 109 ? 8.540 -10.777 -31.798 1.00 91.69 109 ILE A CA 1
ATOM 755 C C . ILE A 1 109 ? 7.093 -10.551 -32.269 1.00 91.69 109 ILE A C 1
ATOM 757 O O . ILE A 1 109 ? 6.499 -9.535 -31.916 1.00 91.69 109 ILE A O 1
ATOM 761 N N . ALA A 1 110 ? 6.502 -11.491 -33.017 1.00 91.88 110 ALA A N 1
ATOM 762 C CA . ALA A 1 110 ? 5.103 -11.403 -33.449 1.00 91.88 110 ALA A CA 1
ATOM 763 C C . ALA A 1 110 ? 4.115 -11.448 -32.265 1.00 91.88 110 ALA A C 1
ATOM 765 O O . ALA A 1 110 ? 3.117 -10.732 -32.260 1.00 91.88 110 ALA A O 1
ATOM 766 N N . GLU A 1 111 ? 4.433 -12.214 -31.220 1.00 93.69 111 GLU A N 1
ATOM 767 C CA . GLU A 1 111 ? 3.686 -12.271 -29.954 1.00 93.69 111 GLU A CA 1
ATOM 768 C C . GLU A 1 111 ? 3.971 -11.076 -29.018 1.00 93.69 111 GLU A C 1
ATOM 770 O O . GLU A 1 111 ? 3.528 -11.066 -27.870 1.00 93.69 111 GLU A O 1
ATOM 775 N N . SER A 1 112 ? 4.684 -10.045 -29.497 1.00 91.06 112 SER A N 1
ATOM 776 C CA . SER A 1 112 ? 5.027 -8.820 -28.752 1.00 91.06 112 SER A CA 1
ATOM 777 C C . SER A 1 112 ? 5.785 -9.064 -27.436 1.00 91.06 112 SER A C 1
ATOM 779 O O . SER A 1 112 ? 5.693 -8.278 -26.491 1.00 91.06 112 SER A O 1
ATOM 781 N N . GLN A 1 113 ? 6.551 -10.155 -27.363 1.00 92.94 113 GLN A N 1
ATOM 782 C CA . GLN A 1 113 ? 7.366 -10.502 -26.199 1.00 92.94 113 GLN A CA 1
ATOM 783 C C . GLN A 1 113 ? 8.658 -9.671 -26.166 1.00 92.94 113 GLN A C 1
ATOM 785 O O . GLN A 1 113 ? 9.158 -9.208 -27.193 1.00 92.94 113 GLN A O 1
ATOM 790 N N . PHE A 1 114 ? 9.242 -9.499 -24.976 1.00 94.06 114 PHE A N 1
ATOM 791 C CA . PHE A 1 114 ? 10.525 -8.808 -24.847 1.00 94.06 114 PHE A CA 1
ATOM 792 C C . PHE A 1 114 ? 11.639 -9.647 -25.483 1.00 94.06 114 PHE A C 1
ATOM 794 O O . PHE A 1 114 ? 11.985 -10.707 -24.965 1.00 94.06 114 PHE A O 1
ATOM 801 N N . VAL A 1 115 ? 12.216 -9.152 -26.579 1.00 94.69 115 VAL A N 1
ATOM 802 C CA . VAL A 1 115 ? 13.316 -9.783 -27.317 1.00 94.69 115 VAL A CA 1
ATOM 803 C C . VAL A 1 115 ? 14.376 -8.730 -27.636 1.00 94.69 115 VAL A C 1
ATOM 805 O O . VAL A 1 115 ? 14.078 -7.719 -28.268 1.00 94.69 115 VAL A O 1
ATOM 808 N N . ALA A 1 116 ? 15.633 -8.984 -27.269 1.00 94.81 116 ALA A N 1
ATOM 809 C CA . ALA A 1 116 ? 16.775 -8.189 -27.722 1.00 94.81 116 ALA A CA 1
ATOM 810 C C . ALA A 1 116 ? 17.897 -9.092 -28.255 1.00 94.81 116 ALA A C 1
ATOM 812 O O . ALA A 1 116 ? 18.435 -9.932 -27.533 1.00 94.81 116 ALA A O 1
ATOM 813 N N . VAL A 1 117 ? 18.266 -8.902 -29.524 1.00 93.50 117 VAL A N 1
ATOM 814 C CA . VAL A 1 117 ? 19.346 -9.642 -30.193 1.00 93.50 117 VAL A CA 1
ATOM 815 C C . VAL A 1 117 ? 20.603 -8.775 -30.210 1.00 93.50 117 VAL A C 1
ATOM 817 O O . VAL A 1 117 ? 20.661 -7.756 -30.895 1.00 93.50 117 VAL A O 1
ATOM 820 N N . VAL A 1 118 ? 21.620 -9.173 -29.447 1.00 92.12 118 VAL A N 1
ATOM 821 C CA . VAL A 1 118 ? 22.872 -8.432 -29.267 1.00 92.12 118 VAL A CA 1
ATOM 822 C C . VAL A 1 118 ? 24.011 -9.168 -29.969 1.00 92.12 118 VAL A C 1
ATOM 824 O O . VAL A 1 118 ? 24.481 -10.215 -29.518 1.00 92.12 118 VAL A O 1
ATOM 827 N N . LYS A 1 119 ? 24.494 -8.586 -31.069 1.00 90.56 119 LYS A N 1
ATOM 828 C CA . LYS A 1 119 ? 25.705 -9.019 -31.772 1.00 90.56 119 LYS A CA 1
ATOM 829 C C . LYS A 1 119 ? 26.805 -7.984 -31.554 1.00 90.56 119 LYS A C 1
ATOM 831 O O . LYS A 1 119 ? 26.725 -6.876 -32.076 1.00 90.56 119 LYS A O 1
ATOM 836 N N . THR A 1 120 ? 27.825 -8.336 -30.776 1.00 87.19 120 THR A N 1
ATOM 837 C CA . THR A 1 120 ? 29.011 -7.475 -30.610 1.00 87.19 120 THR A CA 1
ATOM 838 C C . THR A 1 120 ? 30.023 -7.764 -31.725 1.00 87.19 120 THR A C 1
ATOM 840 O O . THR A 1 120 ? 30.073 -8.896 -32.198 1.00 87.19 120 THR A O 1
ATOM 843 N N . PRO A 1 121 ? 30.856 -6.799 -32.152 1.00 87.00 121 PRO A N 1
ATOM 844 C CA . PRO A 1 121 ? 31.891 -7.056 -33.158 1.00 87.00 121 PRO A CA 1
ATOM 845 C C . PRO A 1 121 ? 33.095 -7.844 -32.610 1.00 87.00 121 PRO A C 1
ATOM 847 O O . PRO A 1 121 ? 33.918 -8.312 -33.389 1.00 87.00 121 PRO A O 1
ATOM 850 N N . VAL A 1 122 ? 33.219 -7.974 -31.282 1.00 87.25 122 VAL A N 1
ATOM 851 C CA . VAL A 1 122 ? 34.350 -8.641 -30.608 1.00 87.25 122 VAL A CA 1
ATOM 852 C C . VAL A 1 122 ? 34.065 -10.123 -30.342 1.00 87.25 122 VAL A C 1
ATOM 854 O O . VAL A 1 122 ? 34.986 -10.936 -30.359 1.00 87.25 122 VAL A O 1
ATOM 857 N N . ALA A 1 123 ? 32.802 -10.496 -30.120 1.00 83.50 123 ALA A N 1
ATOM 858 C CA . ALA A 1 123 ? 32.402 -11.890 -29.973 1.00 83.50 123 ALA A CA 1
ATOM 859 C C . ALA A 1 123 ? 31.879 -12.448 -31.312 1.00 83.50 123 ALA A C 1
ATOM 861 O O . ALA A 1 123 ? 31.016 -11.823 -31.926 1.00 83.50 123 ALA A O 1
ATOM 862 N N . PRO A 1 124 ? 32.300 -13.652 -31.748 1.00 84.50 124 PRO A N 1
ATOM 863 C CA . PRO A 1 124 ? 31.674 -14.326 -32.890 1.00 84.50 124 PRO A CA 1
ATOM 864 C C . PRO A 1 124 ? 30.236 -14.782 -32.577 1.00 84.50 124 PRO A C 1
ATOM 866 O O . PRO A 1 124 ? 29.481 -15.139 -33.480 1.00 84.50 124 PRO A O 1
ATOM 869 N N . SER A 1 125 ? 29.859 -14.783 -31.296 1.00 87.44 125 SER A N 1
ATOM 870 C CA . SER A 1 125 ? 28.568 -15.223 -30.795 1.00 87.44 125 SER A CA 1
ATOM 871 C C . SER A 1 125 ? 27.512 -14.118 -30.861 1.00 87.44 125 SER A C 1
ATOM 873 O O . SER A 1 125 ? 27.736 -12.970 -30.473 1.00 87.44 125 SER A O 1
ATOM 875 N N . THR A 1 126 ? 26.310 -14.489 -31.300 1.00 91.12 126 THR A N 1
ATOM 876 C CA . THR A 1 126 ? 25.113 -13.676 -31.052 1.00 91.12 126 THR A CA 1
ATOM 877 C C . THR A 1 126 ? 24.559 -14.050 -29.680 1.00 91.12 126 THR A C 1
ATOM 879 O O . THR A 1 126 ? 24.486 -15.234 -29.336 1.00 91.12 126 THR A O 1
ATOM 882 N N . SER A 1 127 ? 24.207 -13.042 -28.883 1.00 93.00 127 SER A N 1
ATOM 883 C CA . SER A 1 127 ? 23.529 -13.210 -27.596 1.00 93.00 127 SER A CA 1
ATOM 884 C C . SER A 1 127 ? 22.079 -12.763 -27.731 1.00 93.00 127 SER A C 1
ATOM 886 O O . SER A 1 127 ? 21.818 -11.706 -28.302 1.00 93.00 127 SER A O 1
ATOM 888 N N . VAL A 1 128 ? 21.135 -13.543 -27.214 1.00 94.31 128 VAL A N 1
ATOM 889 C CA . VAL A 1 128 ? 19.701 -13.218 -27.252 1.00 94.31 128 VAL A CA 1
ATOM 890 C C . VAL A 1 128 ? 19.187 -13.068 -25.828 1.00 94.31 128 VAL A C 1
ATOM 892 O O . VAL A 1 128 ? 19.506 -13.884 -24.967 1.00 94.31 128 VAL A O 1
ATOM 895 N N . ILE A 1 129 ? 18.419 -12.012 -25.577 1.00 95.38 129 ILE A N 1
ATOM 896 C CA . ILE A 1 129 ? 17.804 -11.704 -24.284 1.00 95.38 129 ILE A CA 1
ATOM 897 C C . ILE A 1 129 ? 16.290 -11.811 -24.460 1.00 95.38 129 ILE A C 1
ATOM 899 O O . ILE A 1 129 ? 15.740 -11.130 -25.326 1.00 95.38 129 ILE A O 1
ATOM 903 N N . VAL A 1 130 ? 15.632 -12.673 -23.680 1.00 95.62 130 VAL A N 1
ATOM 904 C CA . VAL A 1 130 ? 14.196 -12.991 -23.820 1.00 95.62 130 VAL A CA 1
ATOM 905 C C . VAL A 1 130 ? 13.574 -13.413 -22.478 1.00 95.62 130 VAL A C 1
ATOM 907 O O . VAL A 1 130 ? 14.315 -13.822 -21.590 1.00 95.62 130 VAL A O 1
ATOM 910 N N . ASP A 1 131 ? 12.250 -13.311 -22.294 1.00 94.62 131 ASP A N 1
ATOM 911 C CA . ASP A 1 131 ? 11.534 -13.875 -21.122 1.00 94.62 131 ASP A CA 1
ATOM 912 C C . ASP A 1 131 ? 11.759 -15.399 -21.038 1.00 94.62 131 ASP A C 1
ATOM 914 O O . ASP A 1 131 ? 11.701 -16.103 -22.051 1.00 94.62 131 ASP A O 1
ATOM 918 N N . ALA A 1 132 ? 12.042 -15.908 -19.833 1.00 92.81 132 ALA A N 1
ATOM 919 C CA . ALA A 1 132 ? 12.342 -17.319 -19.586 1.00 92.81 132 ALA A CA 1
ATOM 920 C C . ALA A 1 132 ? 11.298 -18.279 -20.170 1.00 92.81 132 ALA A C 1
ATOM 922 O O . ALA A 1 132 ? 11.685 -19.321 -20.691 1.00 92.81 132 ALA A O 1
ATOM 923 N N . ARG A 1 133 ? 10.007 -17.921 -20.160 1.00 93.38 133 ARG A N 1
ATOM 924 C CA . ARG A 1 133 ? 8.931 -18.775 -20.693 1.00 93.38 133 ARG A CA 1
ATOM 925 C C . ARG A 1 133 ? 9.101 -19.062 -22.180 1.00 93.38 133 ARG A C 1
ATOM 927 O O . ARG A 1 133 ? 8.869 -20.180 -22.615 1.00 93.38 133 ARG A O 1
ATOM 934 N N . VAL A 1 134 ? 9.587 -18.086 -22.941 1.00 93.75 134 VAL A N 1
ATOM 935 C CA . VAL A 1 134 ? 9.847 -18.220 -24.382 1.00 93.75 134 VAL A CA 1
ATOM 936 C C . VAL A 1 134 ? 11.031 -19.153 -24.636 1.00 93.75 134 VAL A C 1
ATOM 938 O O . VAL A 1 134 ? 11.022 -19.937 -25.581 1.00 93.75 134 VAL A O 1
ATOM 941 N N . ALA A 1 135 ? 12.050 -19.097 -23.774 1.00 92.31 135 ALA A N 1
ATOM 942 C CA . ALA A 1 135 ? 13.192 -20.003 -23.835 1.00 92.31 135 ALA A CA 1
ATOM 943 C C . ALA A 1 135 ? 12.816 -21.435 -23.408 1.00 92.31 135 ALA A C 1
ATOM 945 O O . ALA A 1 135 ? 13.297 -22.396 -24.007 1.00 92.31 135 ALA A O 1
ATOM 946 N N . GLU A 1 136 ? 11.930 -21.573 -22.418 1.00 92.62 136 GLU A N 1
ATOM 947 C CA . GLU A 1 136 ? 11.354 -22.843 -21.963 1.00 92.62 136 GLU A CA 1
ATOM 948 C C . GLU A 1 136 ? 10.450 -23.462 -23.059 1.00 92.62 136 GLU A C 1
ATOM 950 O O . GLU A 1 136 ? 10.636 -24.629 -23.407 1.00 92.62 136 GLU A O 1
ATOM 955 N N . GLU A 1 137 ? 9.574 -22.680 -23.708 1.00 93.12 137 GLU A N 1
ATOM 956 C CA . GLU A 1 137 ? 8.790 -23.085 -24.894 1.00 93.12 137 GLU A CA 1
ATOM 957 C C . GLU A 1 137 ? 9.673 -23.498 -26.081 1.00 93.12 137 GLU A C 1
ATOM 959 O O . GLU A 1 137 ? 9.401 -24.498 -26.746 1.00 93.12 137 GLU A O 1
ATOM 964 N N . ALA A 1 138 ? 10.754 -22.756 -26.339 1.00 92.31 138 ALA A N 1
ATOM 965 C CA . ALA A 1 138 ? 11.737 -23.068 -27.376 1.00 92.31 138 ALA A CA 1
ATOM 966 C C . ALA A 1 138 ? 12.685 -24.230 -26.998 1.00 92.31 138 ALA A C 1
ATOM 968 O O . ALA A 1 138 ? 13.644 -24.495 -27.727 1.00 92.31 138 ALA A O 1
ATOM 969 N N . GLN A 1 139 ? 12.430 -24.922 -25.878 1.00 93.12 139 GLN A N 1
ATOM 970 C CA . GLN A 1 139 ? 13.193 -26.070 -25.369 1.00 93.12 139 GLN A CA 1
ATOM 971 C C . GLN A 1 139 ? 14.696 -25.783 -25.189 1.00 93.12 139 GLN A C 1
ATOM 973 O O . GLN A 1 139 ? 15.550 -26.668 -25.310 1.00 93.12 139 GLN A O 1
ATOM 978 N N . ILE A 1 140 ? 15.042 -24.528 -24.889 1.00 90.94 140 ILE A N 1
ATOM 979 C CA . ILE A 1 140 ? 16.424 -24.103 -24.677 1.00 90.94 140 ILE A CA 1
ATOM 980 C C . ILE A 1 140 ? 16.901 -24.672 -23.344 1.00 90.94 140 ILE A C 1
ATOM 982 O O . ILE A 1 140 ? 16.331 -24.408 -22.286 1.00 90.94 140 ILE A O 1
ATOM 986 N N . LYS A 1 141 ? 17.975 -25.464 -23.400 1.00 88.94 141 LYS A N 1
ATOM 987 C CA . LYS A 1 141 ? 18.521 -26.151 -22.228 1.00 88.94 141 LYS A CA 1
ATOM 988 C C . LYS A 1 141 ? 18.802 -25.176 -21.072 1.00 88.94 141 LYS A C 1
ATOM 990 O O . LYS A 1 141 ? 19.483 -24.173 -21.304 1.00 88.94 141 LYS A O 1
ATOM 995 N N . PRO A 1 142 ? 18.428 -25.511 -19.819 1.00 85.75 142 PRO A N 1
ATOM 996 C CA . PRO A 1 142 ? 18.681 -24.656 -18.655 1.00 85.75 142 PRO A CA 1
ATOM 997 C C . PRO A 1 142 ? 20.177 -24.390 -18.422 1.00 85.75 142 PRO A C 1
ATOM 999 O O . PRO A 1 142 ? 20.538 -23.337 -17.916 1.00 85.75 142 PRO A O 1
ATOM 1002 N N . GLU A 1 143 ? 21.050 -25.294 -18.878 1.00 85.06 143 GLU A N 1
ATOM 1003 C CA . GLU A 1 143 ? 22.517 -25.158 -18.911 1.00 85.06 143 GLU A CA 1
ATOM 1004 C C . GLU A 1 143 ? 23.010 -23.908 -19.673 1.00 85.06 143 GLU A C 1
ATOM 1006 O O . GLU A 1 143 ? 24.092 -23.396 -19.393 1.00 85.06 143 GLU A O 1
ATOM 1011 N N . VAL A 1 144 ? 22.232 -23.426 -20.651 1.00 83.00 144 VAL A N 1
ATOM 1012 C CA . VAL A 1 144 ? 22.549 -22.261 -21.499 1.00 83.00 144 VAL A CA 1
ATOM 1013 C C . VAL A 1 144 ? 21.897 -20.981 -20.956 1.00 83.00 144 VAL A C 1
ATOM 1015 O O . VAL A 1 144 ? 22.302 -19.873 -21.318 1.00 83.00 144 VAL A O 1
ATOM 1018 N N . LEU A 1 145 ? 20.905 -21.113 -20.069 1.00 79.44 145 LEU A N 1
ATOM 1019 C CA . LEU A 1 145 ? 20.204 -19.988 -19.461 1.00 79.44 145 LEU A CA 1
ATOM 1020 C C . LEU A 1 145 ? 21.081 -19.375 -18.364 1.00 79.44 145 LEU A C 1
ATOM 1022 O O . LEU A 1 145 ? 21.245 -19.925 -17.277 1.00 79.44 145 LEU A O 1
ATOM 1026 N N . GLN A 1 146 ? 21.652 -18.206 -18.653 1.00 81.88 146 GLN A N 1
ATOM 1027 C CA . GLN A 1 146 ? 22.403 -17.440 -17.661 1.00 81.88 146 GLN A CA 1
ATOM 1028 C C . GLN A 1 146 ? 21.492 -16.934 -16.524 1.00 81.88 146 GLN A C 1
ATOM 1030 O O . GLN A 1 146 ? 20.264 -17.010 -16.594 1.00 81.88 146 GLN A O 1
ATOM 1035 N N . ARG A 1 147 ? 22.125 -16.360 -15.487 1.00 90.19 147 ARG A N 1
ATOM 1036 C CA . ARG A 1 147 ? 21.506 -15.598 -14.382 1.00 90.19 147 ARG A CA 1
ATOM 1037 C C . ARG A 1 147 ? 20.262 -14.830 -14.856 1.00 90.19 147 ARG A C 1
ATOM 1039 O O . ARG A 1 147 ? 20.348 -14.135 -15.864 1.00 90.19 147 ARG A O 1
ATOM 1046 N N . ARG A 1 148 ? 19.134 -14.929 -14.142 1.00 94.19 148 ARG A N 1
ATOM 1047 C CA . ARG A 1 148 ? 17.884 -14.242 -14.526 1.00 94.19 148 ARG A CA 1
ATOM 1048 C C . ARG A 1 148 ? 17.976 -12.728 -14.285 1.00 94.19 148 ARG A C 1
ATOM 1050 O O . ARG A 1 148 ? 18.486 -12.287 -13.252 1.00 94.19 148 ARG A O 1
ATOM 1057 N N . TRP A 1 149 ? 17.443 -11.942 -15.215 1.00 96.12 149 TRP A N 1
ATOM 1058 C CA . TRP A 1 149 ? 17.420 -10.477 -15.214 1.00 96.12 149 TRP A CA 1
ATOM 1059 C C . TRP A 1 149 ? 15.982 -9.932 -15.200 1.00 96.12 149 TRP A C 1
ATOM 1061 O O . TRP A 1 149 ? 15.007 -10.652 -15.402 1.00 96.12 149 TRP A O 1
ATOM 1071 N N . MET A 1 150 ? 15.852 -8.629 -14.978 1.00 96.62 150 MET A N 1
ATOM 1072 C CA . MET A 1 150 ? 14.622 -7.850 -15.096 1.00 96.62 150 MET A CA 1
ATOM 1073 C C . MET A 1 150 ? 14.929 -6.587 -15.903 1.00 96.62 150 MET A C 1
ATOM 1075 O O . MET A 1 150 ? 15.974 -5.971 -15.678 1.00 96.62 150 MET A O 1
ATOM 1079 N N . ALA A 1 151 ? 14.050 -6.216 -16.838 1.00 97.25 151 ALA A N 1
ATOM 1080 C CA . ALA A 1 151 ? 14.211 -5.014 -17.656 1.00 97.25 151 ALA A CA 1
ATOM 1081 C C . ALA A 1 151 ? 13.359 -3.862 -17.125 1.00 97.25 151 ALA A C 1
ATOM 1083 O O . ALA A 1 151 ? 12.140 -3.977 -16.995 1.00 97.25 151 ALA A O 1
ATOM 1084 N N . PHE A 1 152 ? 14.020 -2.733 -16.892 1.00 97.69 152 PHE A N 1
ATOM 1085 C CA . PHE A 1 152 ? 13.419 -1.460 -16.531 1.00 97.69 152 PHE A CA 1
ATOM 1086 C C . PHE A 1 152 ? 13.564 -0.503 -17.709 1.00 97.69 152 PHE A C 1
ATOM 1088 O O . PHE A 1 152 ? 14.675 -0.072 -18.019 1.00 97.69 152 PHE A O 1
ATOM 1095 N N . ARG A 1 153 ? 12.458 -0.161 -18.365 1.00 96.56 153 ARG A N 1
ATOM 1096 C CA . ARG A 1 153 ? 12.408 0.928 -19.338 1.00 96.56 153 ARG A CA 1
ATOM 1097 C C . ARG A 1 153 ? 12.516 2.248 -18.584 1.00 96.56 153 ARG A C 1
ATOM 1099 O O . ARG A 1 153 ? 11.689 2.545 -17.727 1.00 96.56 153 ARG A O 1
ATOM 1106 N N . VAL A 1 154 ? 13.544 3.025 -18.889 1.00 96.81 154 VAL A N 1
ATOM 1107 C CA . VAL A 1 154 ? 13.807 4.319 -18.257 1.00 96.81 154 VAL A CA 1
ATOM 1108 C C . VAL A 1 154 ? 13.169 5.422 -19.093 1.00 96.81 154 VAL A C 1
ATOM 1110 O O . VAL A 1 154 ? 13.320 5.448 -20.316 1.00 96.81 154 VAL A O 1
ATOM 1113 N N . ARG A 1 155 ? 12.453 6.331 -18.431 1.00 95.38 155 ARG A N 1
ATOM 1114 C CA . ARG A 1 155 ? 11.744 7.463 -19.033 1.00 95.38 155 ARG A CA 1
ATOM 1115 C C . ARG A 1 155 ? 11.946 8.723 -18.195 1.00 95.38 155 ARG A C 1
ATOM 1117 O O . ARG A 1 155 ? 12.102 8.648 -16.975 1.00 95.38 155 ARG A O 1
ATOM 1124 N N . ARG A 1 156 ? 11.904 9.876 -18.855 1.00 94.56 156 ARG A N 1
ATOM 1125 C CA . ARG A 1 156 ? 11.776 11.187 -18.208 1.00 94.56 156 ARG A CA 1
ATOM 1126 C C . ARG A 1 156 ? 10.321 11.441 -17.800 1.00 94.56 156 ARG A C 1
ATOM 1128 O O . ARG A 1 156 ? 9.418 10.734 -18.251 1.00 94.56 156 ARG A O 1
ATOM 1135 N N . LEU A 1 157 ? 10.107 12.424 -16.924 1.00 90.19 157 LEU A N 1
ATOM 1136 C CA . LEU A 1 157 ? 8.764 12.925 -16.603 1.00 90.19 157 LEU A CA 1
ATOM 1137 C C . LEU A 1 157 ? 8.221 13.781 -17.757 1.00 90.19 157 LEU A C 1
ATOM 1139 O O . LEU A 1 157 ? 7.052 13.679 -18.125 1.00 90.19 157 LEU A O 1
ATOM 1143 N N . THR A 1 158 ? 9.095 14.576 -18.379 1.00 80.12 158 THR A N 1
ATOM 1144 C CA . THR A 1 158 ? 8.836 15.165 -19.695 1.00 80.12 158 THR A CA 1
ATOM 1145 C C . THR A 1 158 ? 8.680 14.053 -20.741 1.00 80.12 158 THR A C 1
ATOM 1147 O O . THR A 1 158 ? 9.440 13.089 -20.755 1.00 80.12 158 THR A O 1
ATOM 1150 N N . GLY A 1 159 ? 7.671 14.164 -21.615 1.00 78.25 159 GLY A N 1
ATOM 1151 C CA . GLY A 1 159 ? 7.194 13.061 -22.468 1.00 78.25 159 GLY A CA 1
ATOM 1152 C C . GLY A 1 159 ? 8.139 12.562 -23.573 1.00 78.25 159 GLY A C 1
ATOM 1153 O O . GLY A 1 159 ? 7.728 11.713 -24.364 1.00 78.25 159 GLY A O 1
ATOM 1154 N N . ASP A 1 160 ? 9.375 13.060 -23.641 1.00 85.75 160 ASP A N 1
ATOM 1155 C CA . ASP A 1 160 ? 10.385 12.615 -24.602 1.00 85.75 160 ASP A CA 1
ATOM 1156 C C . ASP A 1 160 ? 10.780 11.146 -24.327 1.00 85.75 160 ASP A C 1
ATOM 1158 O O . ASP A 1 160 ? 11.248 10.825 -23.228 1.00 85.75 160 ASP A O 1
ATOM 1162 N N . PRO A 1 161 ? 10.617 10.217 -25.293 1.00 83.50 161 PRO A N 1
ATOM 1163 C CA . PRO A 1 161 ? 11.084 8.843 -25.135 1.00 83.50 161 PRO A CA 1
ATOM 1164 C C . PRO A 1 161 ? 12.617 8.722 -25.106 1.00 83.50 161 PRO A C 1
ATOM 1166 O O . PRO A 1 161 ? 13.116 7.671 -24.699 1.00 83.50 161 PRO A O 1
ATOM 1169 N N . ARG A 1 162 ? 13.366 9.747 -25.541 1.00 88.88 162 ARG A N 1
ATOM 1170 C CA . ARG A 1 162 ? 14.835 9.747 -25.574 1.00 88.88 162 ARG A CA 1
ATOM 1171 C C . ARG A 1 162 ? 15.411 10.129 -24.221 1.00 88.88 162 ARG A C 1
ATOM 1173 O O . ARG A 1 162 ? 15.329 11.271 -23.781 1.00 88.88 162 ARG A O 1
ATOM 1180 N N . LEU A 1 163 ? 16.103 9.178 -23.604 1.00 92.44 163 LEU A N 1
ATOM 1181 C CA . LEU A 1 163 ? 16.960 9.451 -22.457 1.00 92.44 163 LEU A CA 1
ATOM 1182 C C . LEU A 1 163 ? 18.373 9.838 -22.941 1.00 92.44 163 LEU A C 1
ATOM 1184 O O . LEU A 1 163 ? 19.019 9.035 -23.622 1.00 92.44 163 LEU A O 1
ATOM 1188 N N . PRO A 1 164 ? 18.904 11.025 -22.593 1.00 91.69 164 PRO A N 1
ATOM 1189 C CA . PRO A 1 164 ? 20.292 11.375 -22.872 1.00 91.69 164 PRO A CA 1
ATOM 1190 C C . PRO A 1 164 ? 21.268 10.374 -22.241 1.00 91.69 164 PRO A C 1
ATOM 1192 O O . PRO A 1 164 ? 21.158 10.037 -21.062 1.00 91.69 164 PRO A O 1
ATOM 1195 N N . LEU A 1 165 ? 22.299 9.959 -22.987 1.00 91.00 165 LEU A N 1
ATOM 1196 C CA . LEU A 1 165 ? 23.287 8.971 -22.517 1.00 91.00 165 LEU A CA 1
ATOM 1197 C C . LEU A 1 165 ? 23.985 9.373 -21.201 1.00 91.00 165 LEU A C 1
ATOM 1199 O O . LEU A 1 165 ? 24.396 8.502 -20.438 1.00 91.00 165 LEU A O 1
ATOM 1203 N N . ARG A 1 166 ? 24.077 10.678 -20.902 1.00 93.81 166 ARG A N 1
ATOM 1204 C CA . ARG A 1 166 ? 24.583 11.202 -19.621 1.00 93.81 166 ARG A CA 1
ATOM 1205 C C . ARG A 1 166 ? 23.724 10.764 -18.428 1.00 93.81 166 ARG A C 1
ATOM 1207 O O . ARG A 1 166 ? 24.276 10.431 -17.386 1.00 93.81 166 ARG A O 1
ATOM 1214 N N . GLU A 1 167 ? 22.401 10.759 -18.573 1.00 94.75 167 GLU A N 1
ATOM 1215 C CA . GLU A 1 167 ? 21.465 10.373 -17.509 1.00 94.75 167 GLU A CA 1
ATOM 1216 C C . GLU A 1 167 ? 21.469 8.857 -17.308 1.00 94.75 167 GLU A C 1
ATOM 1218 O O . GLU A 1 167 ? 21.543 8.388 -16.174 1.00 94.75 167 GLU A O 1
ATOM 1223 N N . LEU A 1 168 ? 21.518 8.089 -18.402 1.00 95.38 168 LEU A N 1
ATOM 1224 C CA . LEU A 1 168 ? 21.670 6.635 -18.338 1.00 95.38 168 LEU A CA 1
ATOM 1225 C C . LEU A 1 168 ? 23.005 6.221 -17.689 1.00 95.38 168 LEU A C 1
ATOM 1227 O O . LEU A 1 168 ? 23.026 5.309 -16.866 1.00 95.38 168 LEU A O 1
ATOM 1231 N N . SER A 1 169 ? 24.104 6.919 -18.005 1.00 95.50 169 SER A N 1
ATOM 1232 C CA . SER A 1 169 ? 25.400 6.722 -17.339 1.00 95.50 169 SER A CA 1
ATOM 1233 C C . SER A 1 169 ? 25.312 7.028 -15.845 1.00 95.50 169 SER A C 1
ATOM 1235 O O . SER A 1 169 ? 25.752 6.221 -15.036 1.00 95.50 169 SER A O 1
ATOM 1237 N N . ALA A 1 170 ? 24.698 8.151 -15.466 1.00 95.75 170 ALA A N 1
ATOM 1238 C CA . ALA A 1 170 ? 24.622 8.559 -14.068 1.00 95.75 170 ALA A CA 1
ATOM 1239 C C . ALA A 1 170 ? 23.708 7.646 -13.222 1.00 95.75 170 ALA A C 1
ATOM 1241 O O . ALA A 1 170 ? 24.011 7.396 -12.056 1.00 95.75 170 ALA A O 1
ATOM 1242 N N . LEU A 1 171 ? 22.645 7.073 -13.807 1.00 96.69 171 LEU A N 1
ATOM 1243 C CA . LEU A 1 171 ? 21.887 5.974 -13.190 1.00 96.69 171 LEU A CA 1
ATOM 1244 C C . LEU A 1 171 ? 22.765 4.733 -12.973 1.00 96.69 171 LEU A C 1
ATOM 1246 O O . LEU A 1 171 ? 22.724 4.128 -11.902 1.00 96.69 171 LEU A O 1
ATOM 1250 N N . CYS A 1 172 ? 23.589 4.360 -13.957 1.00 97.50 172 CYS A N 1
ATOM 1251 C CA . CYS A 1 172 ? 24.548 3.270 -13.782 1.00 97.50 172 CYS A CA 1
ATOM 1252 C C . CYS A 1 172 ? 25.556 3.573 -12.663 1.00 97.50 172 CYS A C 1
ATOM 1254 O O . CYS A 1 172 ? 25.806 2.703 -11.832 1.00 97.50 172 CYS A O 1
ATOM 1256 N N . ASP A 1 173 ? 26.069 4.802 -12.577 1.00 96.50 173 ASP A N 1
ATOM 1257 C CA . ASP A 1 173 ? 27.000 5.224 -11.525 1.00 96.50 173 ASP A CA 1
ATOM 1258 C C . ASP A 1 173 ? 26.369 5.153 -10.122 1.00 96.50 173 ASP A C 1
ATOM 1260 O O . ASP A 1 173 ? 27.037 4.731 -9.176 1.00 96.50 173 ASP A O 1
ATOM 1264 N N . GLN A 1 174 ? 25.089 5.521 -9.960 1.00 96.31 174 GLN A N 1
ATOM 1265 C CA . GLN A 1 174 ? 24.346 5.338 -8.699 1.00 96.31 174 GLN A CA 1
ATOM 1266 C C . GLN A 1 174 ? 24.235 3.857 -8.310 1.00 96.31 174 GLN A C 1
ATOM 1268 O O . GLN A 1 174 ? 24.436 3.485 -7.154 1.00 96.31 174 GLN A O 1
ATOM 1273 N N . LEU A 1 175 ? 23.917 2.998 -9.279 1.00 97.25 175 LEU A N 1
ATOM 1274 C CA . LEU A 1 175 ? 23.718 1.567 -9.060 1.00 97.25 175 LEU A CA 1
ATOM 1275 C C . LEU A 1 175 ? 25.038 0.849 -8.743 1.00 97.25 175 LEU A C 1
ATOM 1277 O O . LEU A 1 175 ? 25.081 0.023 -7.832 1.00 97.25 175 LEU A O 1
ATOM 1281 N N . VAL A 1 176 ? 26.136 1.242 -9.394 1.00 97.31 176 VAL A N 1
ATOM 1282 C CA . VAL A 1 176 ? 27.496 0.785 -9.066 1.00 97.31 176 VAL A CA 1
ATOM 1283 C C . VAL A 1 176 ? 27.917 1.255 -7.669 1.00 97.31 176 VAL A C 1
ATOM 1285 O O . VAL A 1 176 ? 28.490 0.471 -6.912 1.00 97.31 176 VAL A O 1
ATOM 1288 N N . GLN A 1 177 ? 27.566 2.481 -7.259 1.00 96.06 177 GLN A N 1
ATOM 1289 C CA . GLN A 1 177 ? 27.762 2.950 -5.875 1.00 96.06 177 GLN A CA 1
ATOM 1290 C C . GLN A 1 177 ? 26.945 2.146 -4.846 1.00 96.06 177 GLN A C 1
ATOM 1292 O O . GLN A 1 177 ? 27.391 1.984 -3.710 1.00 96.06 177 GLN A O 1
ATOM 1297 N N . ALA A 1 178 ? 25.795 1.592 -5.241 1.00 95.88 178 ALA A N 1
ATOM 1298 C CA . ALA A 1 178 ? 25.003 0.657 -4.438 1.00 95.88 178 ALA A CA 1
ATOM 1299 C C . ALA A 1 178 ? 25.510 -0.805 -4.489 1.00 95.88 178 ALA A C 1
ATOM 1301 O O . ALA A 1 178 ? 24.895 -1.684 -3.885 1.00 95.88 178 ALA A O 1
ATOM 1302 N N . GLY A 1 179 ? 26.622 -1.082 -5.183 1.00 96.62 179 GLY A N 1
ATOM 1303 C CA . GLY A 1 179 ? 27.209 -2.422 -5.311 1.00 96.62 179 GLY A CA 1
ATOM 1304 C C . GLY A 1 179 ? 26.543 -3.318 -6.363 1.00 96.62 179 GLY A C 1
ATOM 1305 O O . GLY A 1 179 ? 26.731 -4.533 -6.340 1.00 96.62 179 GLY A O 1
ATOM 1306 N N . VAL A 1 180 ? 25.762 -2.743 -7.280 1.00 96.94 180 VAL A N 1
ATOM 1307 C CA . VAL A 1 180 ? 25.062 -3.464 -8.350 1.00 96.94 180 VAL A CA 1
ATOM 1308 C C . VAL A 1 180 ? 25.800 -3.291 -9.682 1.00 96.94 180 VAL A C 1
ATOM 1310 O O . VAL A 1 180 ? 26.244 -2.199 -10.011 1.00 96.94 180 VAL A O 1
ATOM 1313 N N . GLU A 1 181 ? 25.883 -4.359 -10.481 1.00 96.69 181 GLU A N 1
ATOM 1314 C CA . GLU A 1 181 ? 26.259 -4.302 -11.903 1.00 96.69 181 GLU A CA 1
ATOM 1315 C C . GLU A 1 181 ? 24.982 -4.169 -12.763 1.00 96.69 181 GLU A C 1
ATOM 1317 O O . GLU A 1 181 ? 24.321 -5.181 -13.025 1.00 96.69 181 GLU A O 1
ATOM 1322 N N . PRO A 1 182 ? 24.575 -2.954 -13.179 1.00 97.06 182 PRO A N 1
ATOM 1323 C CA . PRO A 1 182 ? 23.555 -2.780 -14.206 1.00 97.06 182 PRO A CA 1
ATOM 1324 C C . PRO A 1 182 ? 24.126 -3.084 -15.594 1.00 97.06 182 PRO A C 1
ATOM 1326 O O . PRO A 1 182 ? 25.326 -2.948 -15.839 1.00 97.06 182 PRO A O 1
ATOM 1329 N N . ARG A 1 183 ? 23.249 -3.413 -16.544 1.00 96.31 183 ARG A N 1
ATOM 1330 C CA . ARG A 1 183 ? 23.580 -3.415 -17.977 1.00 96.31 183 ARG A CA 1
ATOM 1331 C C . ARG A 1 183 ? 22.577 -2.563 -18.735 1.00 96.31 183 ARG A C 1
ATOM 1333 O O . ARG A 1 183 ? 21.410 -2.515 -18.362 1.00 96.31 183 ARG A O 1
ATOM 1340 N N . THR A 1 184 ? 23.016 -1.894 -19.791 1.00 96.19 184 THR A N 1
ATOM 1341 C CA . THR A 1 184 ? 22.167 -1.013 -20.599 1.00 96.19 184 THR A CA 1
ATOM 1342 C C . THR A 1 184 ? 21.824 -1.655 -21.939 1.00 96.19 184 THR A C 1
ATOM 1344 O O . THR A 1 184 ? 22.669 -2.296 -22.563 1.00 96.19 184 THR A O 1
ATOM 1347 N N . LEU A 1 185 ? 20.592 -1.452 -22.407 1.00 94.94 185 LEU A N 1
ATOM 1348 C CA . LEU A 1 185 ? 20.224 -1.613 -23.816 1.00 94.94 185 LEU A CA 1
ATOM 1349 C C . LEU A 1 185 ? 19.609 -0.298 -24.300 1.00 94.94 185 LEU A C 1
ATOM 1351 O O . LEU A 1 185 ? 18.731 0.252 -23.638 1.00 94.94 185 LEU A O 1
ATOM 1355 N N . VAL A 1 186 ? 20.046 0.186 -25.461 1.00 94.19 186 VAL A N 1
ATOM 1356 C CA . VAL A 1 186 ? 19.461 1.358 -26.130 1.00 94.19 186 VAL A CA 1
ATOM 1357 C C . VAL A 1 186 ? 19.087 0.945 -27.559 1.00 94.19 186 VAL A C 1
ATOM 1359 O O . VAL A 1 186 ? 19.917 1.061 -28.463 1.00 94.19 186 VAL A O 1
ATOM 1362 N N . PRO A 1 187 ? 17.898 0.346 -27.766 1.00 88.44 187 PRO A N 1
ATOM 1363 C CA . PRO A 1 187 ? 17.366 0.056 -29.097 1.00 88.44 187 PRO A CA 1
ATOM 1364 C C . PRO A 1 187 ? 17.199 1.303 -29.983 1.00 88.44 187 PRO A C 1
ATOM 1366 O O . PRO A 1 187 ? 17.146 2.445 -29.527 1.00 88.44 187 PRO A O 1
ATOM 1369 N N . ILE A 1 188 ? 17.074 1.056 -31.291 1.00 86.69 188 ILE A N 1
ATOM 1370 C CA . ILE A 1 188 ? 16.932 2.089 -32.336 1.00 86.69 188 ILE A CA 1
ATOM 1371 C C . ILE A 1 188 ? 15.635 2.905 -32.166 1.00 86.69 188 ILE A C 1
ATOM 1373 O O . ILE A 1 188 ? 15.586 4.073 -32.551 1.00 86.69 188 ILE A O 1
ATOM 1377 N N . ASP A 1 189 ? 14.606 2.343 -31.521 1.00 84.56 189 ASP A N 1
ATOM 1378 C CA . ASP A 1 189 ? 13.327 3.014 -31.242 1.00 84.56 189 ASP A CA 1
ATOM 1379 C C . ASP A 1 189 ? 13.404 4.094 -30.139 1.00 84.56 189 ASP A C 1
ATOM 1381 O O . ASP A 1 189 ? 12.382 4.592 -29.671 1.00 84.56 189 ASP A O 1
ATOM 1385 N N . SER A 1 190 ? 14.623 4.495 -29.760 1.00 84.94 190 SER A N 1
ATOM 1386 C CA . SER A 1 190 ? 14.956 5.528 -28.772 1.00 84.94 190 SER A CA 1
ATOM 1387 C C . SER A 1 190 ? 14.666 5.188 -27.306 1.00 84.94 190 SER A C 1
ATOM 1389 O O . SER A 1 190 ? 15.070 5.964 -26.439 1.00 84.94 190 SER A O 1
ATOM 1391 N N . ARG A 1 191 ? 14.045 4.041 -26.989 1.00 92.81 191 ARG A N 1
ATOM 1392 C CA . ARG A 1 191 ? 13.887 3.612 -25.591 1.00 92.81 191 ARG A CA 1
ATOM 1393 C C . ARG A 1 191 ? 15.251 3.318 -24.967 1.00 92.81 191 ARG A C 1
ATOM 1395 O O . ARG A 1 191 ? 16.150 2.796 -25.618 1.00 92.81 191 ARG A O 1
ATOM 1402 N N . SER A 1 192 ? 15.383 3.586 -23.672 1.00 95.69 192 SER A N 1
ATOM 1403 C CA . SER A 1 192 ? 16.527 3.143 -22.870 1.00 95.69 192 SER A CA 1
ATOM 1404 C C . SER A 1 192 ? 16.081 2.129 -21.827 1.00 95.69 192 SER A C 1
ATOM 1406 O O . SER A 1 192 ? 15.079 2.335 -21.147 1.00 95.69 192 SER A O 1
ATOM 1408 N N . TYR A 1 193 ? 16.836 1.044 -21.686 1.00 96.81 193 TYR A N 1
ATOM 1409 C CA . TYR A 1 193 ? 16.569 -0.033 -20.740 1.00 96.81 193 TYR A CA 1
ATOM 1410 C C . TYR A 1 193 ? 17.755 -0.255 -19.806 1.00 96.81 193 TYR A C 1
ATOM 1412 O O . TYR A 1 193 ? 18.898 -0.362 -20.255 1.00 96.81 193 TYR A O 1
ATOM 1420 N N . LEU A 1 194 ? 17.461 -0.409 -18.516 1.00 97.38 194 LEU A N 1
ATOM 1421 C CA . LEU A 1 194 ? 18.367 -0.969 -17.520 1.00 97.38 194 LEU A CA 1
ATOM 1422 C C . LEU A 1 194 ? 17.980 -2.425 -17.253 1.00 97.38 194 LEU A C 1
ATOM 1424 O O . LEU A 1 194 ? 16.864 -2.720 -16.829 1.00 97.38 194 LEU A O 1
ATOM 1428 N N . LEU A 1 195 ? 18.914 -3.340 -17.495 1.00 97.31 195 LEU A N 1
ATOM 1429 C CA . LEU A 1 195 ? 18.826 -4.738 -17.097 1.00 97.31 195 LEU A CA 1
ATOM 1430 C C . LEU A 1 195 ? 19.480 -4.913 -15.730 1.00 97.31 195 LEU A C 1
ATOM 1432 O O . LEU A 1 195 ? 20.611 -4.471 -15.507 1.00 97.31 195 LEU A O 1
ATOM 1436 N N . MET A 1 196 ? 18.786 -5.604 -14.830 1.00 96.81 196 MET A N 1
ATOM 1437 C CA . MET A 1 196 ? 19.246 -5.847 -13.461 1.00 96.81 196 MET A CA 1
ATOM 1438 C C . MET A 1 196 ? 19.115 -7.329 -13.121 1.00 96.81 196 MET A C 1
ATOM 1440 O O . MET A 1 196 ? 18.081 -7.919 -13.421 1.00 96.81 196 MET A O 1
ATOM 1444 N N . SER A 1 197 ? 20.123 -7.945 -12.493 1.00 95.81 197 SER A N 1
ATOM 1445 C CA . SER A 1 197 ? 19.979 -9.322 -11.991 1.00 95.81 197 SER A CA 1
ATOM 1446 C C . SER A 1 197 ? 18.816 -9.398 -11.001 1.00 95.81 197 SER A C 1
ATOM 1448 O O . SER A 1 197 ? 18.715 -8.547 -10.115 1.00 95.81 197 SER A O 1
ATOM 1450 N N . ARG A 1 198 ? 17.982 -10.443 -11.101 1.00 93.44 198 ARG A N 1
ATOM 1451 C CA . ARG A 1 198 ? 16.843 -10.673 -10.198 1.00 93.44 198 ARG A CA 1
ATOM 1452 C C . ARG A 1 198 ? 17.260 -10.686 -8.722 1.00 93.44 198 ARG A C 1
ATOM 1454 O O . ARG A 1 198 ? 16.531 -10.161 -7.888 1.00 93.44 198 ARG A O 1
ATOM 1461 N N . GLU A 1 199 ? 18.449 -11.202 -8.412 1.00 93.81 199 GLU A N 1
ATOM 1462 C CA . GLU A 1 199 ? 19.024 -11.210 -7.056 1.00 93.81 199 GLU A CA 1
ATOM 1463 C C . GLU A 1 199 ? 19.316 -9.795 -6.525 1.00 93.81 199 GLU A C 1
ATOM 1465 O O . GLU A 1 199 ? 19.303 -9.563 -5.320 1.00 93.81 199 GLU A O 1
ATOM 1470 N N . HIS A 1 200 ? 19.594 -8.839 -7.417 1.00 95.19 200 HIS A N 1
ATOM 1471 C CA . HIS A 1 200 ? 19.986 -7.469 -7.076 1.00 95.19 200 HIS A CA 1
ATOM 1472 C C . HIS A 1 200 ? 18.837 -6.453 -7.223 1.00 95.19 200 HIS A C 1
ATOM 1474 O O . HIS A 1 200 ? 18.987 -5.313 -6.775 1.00 95.19 200 HIS A O 1
ATOM 1480 N N . VAL A 1 201 ? 17.693 -6.823 -7.818 1.00 95.31 201 VAL A N 1
ATOM 1481 C CA . VAL A 1 201 ? 16.551 -5.914 -8.073 1.00 95.31 201 VAL A CA 1
ATOM 1482 C C . VAL A 1 201 ? 16.133 -5.148 -6.814 1.00 95.31 201 VAL A C 1
ATOM 1484 O O . VAL A 1 201 ? 16.007 -3.928 -6.859 1.00 95.31 201 VAL A O 1
ATOM 1487 N N . GLN A 1 202 ? 15.987 -5.824 -5.673 1.00 94.44 202 GLN A N 1
ATOM 1488 C CA . GLN A 1 202 ? 15.507 -5.190 -4.440 1.00 94.44 202 GLN A CA 1
ATOM 1489 C C . GLN A 1 202 ? 16.468 -4.101 -3.916 1.00 94.44 202 GLN A C 1
ATOM 1491 O O . GLN A 1 202 ? 16.028 -3.028 -3.498 1.00 94.44 202 GLN A O 1
ATOM 1496 N N . VAL A 1 203 ? 17.783 -4.349 -3.978 1.00 95.19 203 VAL A N 1
ATOM 1497 C CA . VAL A 1 203 ? 18.830 -3.372 -3.612 1.00 95.19 203 VAL A CA 1
ATOM 1498 C C . VAL A 1 203 ? 18.828 -2.207 -4.600 1.00 95.19 203 VAL A C 1
ATOM 1500 O O . VAL A 1 203 ? 18.870 -1.047 -4.197 1.00 95.19 203 VAL A O 1
ATOM 1503 N N . SER A 1 204 ? 18.699 -2.524 -5.888 1.00 96.50 204 SER A N 1
ATOM 1504 C CA . SER A 1 204 ? 18.686 -1.557 -6.987 1.00 96.50 204 SER A CA 1
ATOM 1505 C C . SER A 1 204 ? 17.530 -0.568 -6.866 1.00 96.50 204 SER A C 1
ATOM 1507 O O . SER A 1 204 ? 17.741 0.639 -6.883 1.00 96.50 204 SER A O 1
ATOM 1509 N N . VAL A 1 205 ? 16.306 -1.070 -6.678 1.00 96.94 205 VAL A N 1
ATOM 1510 C CA . VAL A 1 205 ? 15.101 -0.243 -6.526 1.00 96.94 205 VAL A CA 1
ATOM 1511 C C . VAL A 1 205 ? 15.154 0.568 -5.232 1.00 96.94 205 VAL A C 1
ATOM 1513 O O . VAL A 1 205 ? 14.788 1.739 -5.243 1.00 96.94 205 VAL A O 1
ATOM 1516 N N . THR A 1 206 ? 15.690 0.004 -4.144 1.00 95.75 206 THR A N 1
ATOM 1517 C CA . THR A 1 206 ? 15.947 0.764 -2.908 1.00 95.75 206 THR A CA 1
ATOM 1518 C C . THR A 1 206 ? 16.901 1.943 -3.159 1.00 95.75 206 THR A C 1
ATOM 1520 O O . THR A 1 206 ? 16.629 3.052 -2.702 1.00 95.75 206 THR A O 1
ATOM 1523 N N . ALA A 1 207 ? 17.992 1.736 -3.905 1.00 96.38 207 ALA A N 1
ATOM 1524 C CA . ALA A 1 207 ? 18.961 2.785 -4.230 1.00 96.38 207 ALA A CA 1
ATOM 1525 C C . ALA A 1 207 ? 18.365 3.868 -5.149 1.00 96.38 207 ALA A C 1
ATOM 1527 O O . ALA A 1 207 ? 18.427 5.050 -4.820 1.00 96.38 207 ALA A O 1
ATOM 1528 N N . LEU A 1 208 ? 17.709 3.469 -6.243 1.00 97.06 208 LEU A N 1
ATOM 1529 C CA . LEU A 1 208 ? 17.043 4.373 -7.191 1.00 97.06 208 LEU A CA 1
ATOM 1530 C C . LEU A 1 208 ? 15.998 5.264 -6.500 1.00 97.06 208 LEU A C 1
ATOM 1532 O O . LEU A 1 208 ? 15.968 6.476 -6.717 1.00 97.06 208 LEU A O 1
ATOM 1536 N N . VAL A 1 209 ? 15.188 4.683 -5.608 1.00 97.00 209 VAL A N 1
ATOM 1537 C CA . VAL A 1 209 ? 14.200 5.422 -4.809 1.00 97.00 209 VAL A CA 1
ATOM 1538 C C . VAL A 1 209 ? 14.870 6.399 -3.837 1.00 97.00 209 VAL A C 1
ATOM 1540 O O . VAL A 1 209 ? 14.421 7.538 -3.705 1.00 97.00 209 VAL A O 1
ATOM 1543 N N . GLN A 1 210 ? 15.969 6.013 -3.180 1.00 94.94 210 GLN A N 1
ATOM 1544 C CA . GLN A 1 210 ? 16.729 6.926 -2.313 1.00 94.94 210 GLN A CA 1
ATOM 1545 C C . GLN A 1 210 ? 17.323 8.109 -3.099 1.00 94.94 210 GLN A C 1
ATOM 1547 O O . GLN A 1 210 ? 17.259 9.248 -2.620 1.00 94.94 210 GLN A O 1
ATOM 1552 N N . CYS A 1 211 ? 17.820 7.848 -4.311 1.00 95.81 211 CYS A N 1
ATOM 1553 C CA . CYS A 1 211 ? 18.362 8.837 -5.243 1.00 95.81 211 CYS A CA 1
ATOM 1554 C C . CYS A 1 211 ? 17.315 9.774 -5.872 1.00 95.81 211 CYS A C 1
ATOM 1556 O O . CYS A 1 211 ? 17.705 10.797 -6.425 1.00 95.81 211 CYS A O 1
ATOM 1558 N N . GLY A 1 212 ? 16.013 9.495 -5.739 1.00 96.06 212 GLY A N 1
ATOM 1559 C CA . GLY A 1 212 ? 14.951 10.382 -6.233 1.00 96.06 212 GLY A CA 1
ATOM 1560 C C . GLY A 1 212 ? 14.292 9.947 -7.547 1.00 96.06 212 GLY A C 1
ATOM 1561 O O . GLY A 1 212 ? 13.584 10.742 -8.161 1.00 96.06 212 GLY A O 1
ATOM 1562 N N . HIS A 1 213 ? 14.449 8.689 -7.951 1.00 97.50 213 HIS A N 1
ATOM 1563 C CA . HIS A 1 213 ? 13.738 8.103 -9.090 1.00 97.50 213 HIS A CA 1
ATOM 1564 C C . HIS A 1 213 ? 12.484 7.335 -8.618 1.00 97.50 213 HIS A C 1
ATOM 1566 O O . HIS A 1 213 ? 12.407 6.913 -7.461 1.00 97.50 213 HIS A O 1
ATOM 1572 N N . MET A 1 214 ? 11.489 7.161 -9.493 1.00 97.62 214 MET A N 1
ATOM 1573 C CA . MET A 1 214 ? 10.302 6.332 -9.242 1.00 97.62 214 MET A CA 1
ATOM 1574 C C . MET A 1 214 ? 10.399 5.020 -10.014 1.00 97.62 214 MET A C 1
ATOM 1576 O O . MET A 1 214 ? 10.823 4.999 -11.165 1.00 97.62 214 MET A O 1
ATOM 1580 N N . VAL A 1 215 ? 9.954 3.924 -9.401 1.00 97.81 215 VAL A N 1
ATOM 1581 C CA . VAL A 1 215 ? 9.924 2.598 -10.028 1.00 97.81 215 VAL A CA 1
ATOM 1582 C C . VAL A 1 215 ? 8.498 2.047 -10.015 1.00 97.81 215 VAL A C 1
ATOM 1584 O O . VAL A 1 215 ? 7.818 2.112 -8.991 1.00 97.81 215 VAL A O 1
ATOM 1587 N N . SER A 1 216 ? 8.031 1.510 -11.143 1.00 96.38 216 SER A N 1
ATOM 1588 C CA . SER A 1 216 ? 6.652 1.033 -11.313 1.00 96.38 216 SER A CA 1
ATOM 1589 C C . SER A 1 216 ? 6.576 -0.204 -12.223 1.00 96.38 216 SER A C 1
ATOM 1591 O O . SER A 1 216 ? 7.369 -0.306 -13.155 1.00 96.38 216 SER A O 1
ATOM 1593 N N . PRO A 1 217 ? 5.647 -1.155 -12.014 1.00 95.38 217 PRO A N 1
ATOM 1594 C CA . PRO A 1 217 ? 4.785 -1.279 -10.848 1.00 95.38 217 PRO A CA 1
ATOM 1595 C C . PRO A 1 217 ? 5.512 -1.988 -9.692 1.00 95.38 217 PRO A C 1
ATOM 1597 O O . PRO A 1 217 ? 6.147 -3.026 -9.882 1.00 95.38 217 PRO A O 1
ATOM 1600 N N . ALA A 1 218 ? 5.362 -1.479 -8.469 1.00 93.50 218 ALA A N 1
ATOM 1601 C CA . ALA A 1 218 ? 5.989 -1.978 -7.242 1.00 93.50 218 ALA A CA 1
ATOM 1602 C C . ALA A 1 218 ? 5.846 -3.502 -7.063 1.00 93.50 218 ALA A C 1
ATOM 1604 O O . ALA A 1 218 ? 6.815 -4.181 -6.729 1.00 93.50 218 ALA A O 1
ATOM 1605 N N . ARG A 1 219 ? 4.668 -4.059 -7.383 1.00 91.19 219 ARG A N 1
ATOM 1606 C CA . ARG A 1 219 ? 4.366 -5.504 -7.326 1.00 91.19 219 ARG A CA 1
ATOM 1607 C C . ARG A 1 219 ? 5.227 -6.394 -8.238 1.00 91.19 219 ARG A C 1
ATOM 1609 O O . ARG A 1 219 ? 5.244 -7.603 -8.044 1.00 91.19 219 ARG A O 1
ATOM 1616 N N . ARG A 1 220 ? 5.917 -5.832 -9.243 1.00 92.00 220 ARG A N 1
ATOM 1617 C CA . ARG A 1 220 ? 6.866 -6.571 -10.100 1.00 92.00 220 ARG A CA 1
ATOM 1618 C C . ARG A 1 220 ? 8.295 -6.591 -9.551 1.00 92.00 220 ARG A C 1
ATOM 1620 O O . ARG A 1 220 ? 9.084 -7.414 -10.010 1.00 92.00 220 ARG A O 1
ATOM 1627 N N . VAL A 1 221 ? 8.630 -5.691 -8.622 1.00 92.88 221 VAL A N 1
ATOM 1628 C CA . VAL A 1 221 ? 10.025 -5.365 -8.261 1.00 92.88 221 VAL A CA 1
ATOM 1629 C C . VAL A 1 221 ? 10.315 -5.527 -6.768 1.00 92.88 221 VAL A C 1
ATOM 1631 O O . VAL A 1 221 ? 11.412 -5.934 -6.395 1.00 92.88 221 VAL A O 1
ATOM 1634 N N . VAL A 1 222 ? 9.326 -5.270 -5.909 1.00 87.56 222 VAL A N 1
ATOM 1635 C CA . VAL A 1 222 ? 9.357 -5.677 -4.505 1.00 87.56 222 VAL A CA 1
ATOM 1636 C C . VAL A 1 222 ? 8.928 -7.133 -4.457 1.00 87.56 222 VAL A C 1
ATOM 1638 O O . VAL A 1 222 ? 7.789 -7.458 -4.786 1.00 87.56 222 VAL A O 1
ATOM 1641 N N . SER A 1 223 ? 9.847 -8.016 -4.074 1.00 78.25 223 SER A N 1
ATOM 1642 C CA . SER A 1 223 ? 9.534 -9.439 -3.975 1.00 78.25 223 SER A CA 1
ATOM 1643 C C . SER A 1 223 ? 8.545 -9.665 -2.836 1.00 78.25 223 SER A C 1
ATOM 1645 O O . SER A 1 223 ? 8.834 -9.329 -1.686 1.00 78.25 223 SER A O 1
ATOM 1647 N N . ALA A 1 224 ? 7.390 -10.256 -3.144 1.00 77.44 224 ALA A N 1
ATOM 1648 C CA . ALA A 1 224 ? 6.528 -10.814 -2.113 1.00 77.44 224 ALA A CA 1
ATOM 1649 C C . ALA A 1 224 ? 7.328 -11.877 -1.344 1.00 77.44 224 ALA A C 1
ATOM 1651 O O . ALA A 1 224 ? 7.886 -12.795 -1.948 1.00 77.44 224 ALA A O 1
ATOM 1652 N N . ILE A 1 225 ? 7.409 -11.736 -0.018 1.00 79.50 225 ILE A N 1
ATOM 1653 C CA . ILE A 1 225 ? 7.963 -12.787 0.840 1.00 79.50 225 ILE A CA 1
ATOM 1654 C C . ILE A 1 225 ? 7.067 -14.019 0.645 1.00 79.50 225 ILE A C 1
ATOM 1656 O O . ILE A 1 225 ? 5.850 -13.863 0.774 1.00 79.50 225 ILE A O 1
ATOM 1660 N N . PRO A 1 226 ? 7.613 -15.209 0.319 1.00 78.31 226 PRO A N 1
ATOM 1661 C CA . PRO A 1 226 ? 6.803 -16.408 0.144 1.00 78.31 226 PRO A CA 1
ATOM 1662 C C . PRO A 1 226 ? 6.027 -16.677 1.435 1.00 78.31 226 PRO A C 1
ATOM 1664 O O . PRO A 1 226 ? 6.611 -16.883 2.500 1.00 78.31 226 PRO A O 1
ATOM 1667 N N . ILE A 1 227 ? 4.702 -16.591 1.337 1.00 73.75 227 ILE A N 1
ATOM 1668 C CA . ILE A 1 227 ? 3.796 -16.727 2.473 1.00 73.75 227 ILE A CA 1
ATOM 1669 C C . ILE A 1 227 ? 3.703 -18.224 2.798 1.00 73.75 227 ILE A C 1
ATOM 1671 O O . ILE A 1 227 ? 3.410 -18.996 1.888 1.00 73.75 227 ILE A O 1
ATOM 1675 N N . PRO A 1 228 ? 3.945 -18.664 4.046 1.00 78.50 228 PRO A N 1
ATOM 1676 C CA . PRO A 1 228 ? 3.659 -20.040 4.429 1.00 78.50 228 PRO A CA 1
ATOM 1677 C C . PRO A 1 228 ? 2.141 -20.255 4.410 1.00 78.50 228 PRO A C 1
ATOM 1679 O O . PRO A 1 228 ? 1.399 -19.468 5.000 1.00 78.50 228 PRO A O 1
ATOM 1682 N N . ASP A 1 229 ? 1.682 -21.319 3.751 1.00 77.12 229 ASP A N 1
ATOM 1683 C CA . ASP A 1 229 ? 0.248 -21.584 3.546 1.00 77.12 229 ASP A CA 1
ATOM 1684 C C . ASP A 1 229 ? -0.521 -21.775 4.865 1.00 77.12 229 ASP A C 1
ATOM 1686 O O . ASP A 1 229 ? -1.712 -21.480 4.958 1.00 77.12 229 ASP A O 1
ATOM 1690 N N . THR A 1 230 ? 0.170 -22.237 5.911 1.00 77.69 230 THR A N 1
ATOM 1691 C CA . THR A 1 230 ? -0.372 -22.385 7.264 1.00 77.69 230 THR A CA 1
ATOM 1692 C C . THR A 1 230 ? -0.491 -21.024 7.967 1.00 77.69 230 THR A C 1
ATOM 1694 O O . THR A 1 230 ? 0.542 -20.397 8.235 1.00 77.69 230 THR A O 1
ATOM 1697 N N . PRO A 1 231 ? -1.699 -20.563 8.347 1.00 76.56 231 PRO A N 1
ATOM 1698 C CA . PRO A 1 231 ? -1.852 -19.361 9.158 1.00 76.56 231 PRO A CA 1
ATOM 1699 C C . PRO A 1 231 ? -1.388 -19.627 10.597 1.00 76.56 231 PRO A C 1
ATOM 1701 O O . PRO A 1 231 ? -2.114 -20.201 11.404 1.00 76.56 231 PRO A O 1
ATOM 1704 N N . THR A 1 232 ? -0.168 -19.204 10.928 1.00 83.38 232 THR A N 1
ATOM 1705 C CA . THR A 1 232 ? 0.333 -19.213 12.308 1.00 83.38 232 THR A CA 1
ATOM 1706 C C . THR A 1 232 ? -0.458 -18.211 13.154 1.00 83.38 232 THR A C 1
ATOM 1708 O O . THR A 1 232 ? -0.428 -17.014 12.858 1.00 83.38 232 THR A O 1
ATOM 1711 N N . GLU A 1 233 ? -1.138 -18.674 14.207 1.00 91.75 233 GLU A N 1
ATOM 1712 C CA . GLU A 1 233 ? -1.803 -17.787 15.172 1.00 91.75 233 GLU A CA 1
ATOM 1713 C C . GLU A 1 233 ? -0.806 -16.840 15.858 1.00 91.75 233 GLU A C 1
ATOM 1715 O O . GLU A 1 233 ? 0.362 -17.171 16.092 1.00 91.75 233 GLU A O 1
ATOM 1720 N N . VAL A 1 234 ? -1.283 -15.650 16.220 1.00 93.94 234 VAL A N 1
ATOM 1721 C CA . VAL A 1 234 ? -0.522 -14.690 17.022 1.00 93.94 234 VAL A CA 1
ATOM 1722 C C . VAL A 1 234 ? -0.543 -15.115 18.498 1.00 93.94 234 VAL A C 1
ATOM 1724 O O . VAL A 1 234 ? -1.621 -15.362 19.038 1.00 93.94 234 VAL A O 1
ATOM 1727 N N . PRO A 1 235 ? 0.612 -15.141 19.194 1.00 93.94 235 PRO A N 1
ATOM 1728 C CA . PRO A 1 235 ? 0.661 -15.427 20.627 1.00 93.94 235 PRO A CA 1
ATOM 1729 C C . PRO A 1 235 ? -0.173 -14.444 21.462 1.00 93.94 235 PRO A C 1
ATOM 1731 O O . PRO A 1 235 ? -0.050 -13.230 21.291 1.00 93.94 235 PRO A O 1
ATOM 1734 N N . ASP A 1 236 ? -0.946 -14.952 22.427 1.00 93.31 236 ASP A N 1
ATOM 1735 C CA . ASP A 1 236 ? -1.920 -14.178 23.226 1.00 93.31 236 ASP A CA 1
ATOM 1736 C C . ASP A 1 236 ? -1.326 -12.945 23.944 1.00 93.31 236 ASP A C 1
ATOM 1738 O O . ASP A 1 236 ? -2.009 -11.941 24.171 1.00 93.31 236 ASP A O 1
ATOM 1742 N N . TRP A 1 237 ? -0.026 -12.962 24.254 1.00 93.00 237 TRP A N 1
ATOM 1743 C CA . TRP A 1 237 ? 0.663 -11.802 24.823 1.00 93.00 237 TRP A CA 1
ATOM 1744 C C . TRP A 1 237 ? 0.721 -10.606 23.861 1.00 93.00 237 TRP A C 1
ATOM 1746 O O . TRP A 1 237 ? 0.592 -9.474 24.326 1.00 93.00 237 TRP A O 1
ATOM 1756 N N . GLN A 1 238 ? 0.805 -10.830 22.543 1.00 94.00 238 GLN A N 1
ATOM 1757 C CA . GLN A 1 238 ? 0.737 -9.788 21.503 1.00 94.00 238 GLN A CA 1
ATOM 1758 C C . GLN A 1 238 ? -0.703 -9.388 21.129 1.00 94.00 238 GLN A C 1
ATOM 1760 O O . GLN A 1 238 ? -0.919 -8.301 20.591 1.00 94.00 238 GLN A O 1
ATOM 1765 N N . VAL A 1 239 ? -1.692 -10.240 21.408 1.00 95.25 239 VAL A N 1
ATOM 1766 C CA . VAL A 1 239 ? -3.110 -9.971 21.118 1.00 95.25 239 VAL A CA 1
ATOM 1767 C C . VAL A 1 239 ? -3.625 -8.852 22.030 1.00 95.25 239 VAL A C 1
ATOM 1769 O O . VAL A 1 239 ? -3.407 -8.886 23.243 1.00 95.25 239 VAL A O 1
ATOM 1772 N N . GLY A 1 240 ? -4.282 -7.834 21.467 1.00 95.56 240 GLY A N 1
ATOM 1773 C CA . GLY A 1 240 ? -4.840 -6.703 22.223 1.00 95.56 240 GLY A CA 1
ATOM 1774 C C . GLY A 1 240 ? -4.691 -5.337 21.551 1.00 95.56 240 GLY A C 1
ATOM 1775 O O . GLY A 1 240 ? -4.269 -5.218 20.400 1.00 95.56 240 GLY A O 1
ATOM 1776 N N . ALA A 1 241 ? -5.030 -4.288 22.308 1.00 96.00 241 ALA A N 1
ATOM 1777 C CA . ALA A 1 241 ? -4.803 -2.893 21.939 1.00 96.00 241 ALA A CA 1
ATOM 1778 C C . ALA A 1 241 ? -3.505 -2.350 22.557 1.00 96.00 241 ALA A C 1
ATOM 1780 O O . ALA A 1 241 ? -3.209 -2.586 23.732 1.00 96.00 241 ALA A O 1
ATOM 1781 N N . TRP A 1 242 ? -2.759 -1.575 21.773 1.00 96.69 242 TRP A N 1
ATOM 1782 C CA . TRP A 1 242 ? -1.406 -1.115 22.071 1.00 96.69 242 TRP A CA 1
ATOM 1783 C C . TRP A 1 242 ? -1.243 0.378 21.787 1.00 96.69 242 TRP A C 1
ATOM 1785 O O . TRP A 1 242 ? -1.632 0.866 20.727 1.00 96.69 242 TRP A O 1
ATOM 1795 N N . LYS A 1 243 ? -0.587 1.093 22.705 1.00 96.00 243 LYS A N 1
ATOM 1796 C CA . LYS A 1 243 ? -0.115 2.476 22.529 1.00 96.00 243 LYS A CA 1
ATOM 1797 C C . LYS A 1 243 ? 1.398 2.491 22.328 1.00 96.00 243 LYS A C 1
ATOM 1799 O O . LYS A 1 243 ? 2.124 1.881 23.111 1.00 96.00 243 LYS A O 1
ATOM 1804 N N . LEU A 1 244 ? 1.885 3.227 21.330 1.00 96.19 244 LEU A N 1
ATOM 1805 C CA . LEU A 1 244 ? 3.321 3.450 21.146 1.00 96.19 244 LEU A CA 1
ATOM 1806 C C . LEU A 1 244 ? 3.855 4.342 22.279 1.00 96.19 244 LEU A C 1
ATOM 1808 O O . LEU A 1 244 ? 3.447 5.498 22.417 1.00 96.19 244 LEU A O 1
ATOM 1812 N N . LEU A 1 245 ? 4.792 3.825 23.074 1.00 95.44 245 LEU A N 1
ATOM 1813 C CA . LEU A 1 245 ? 5.480 4.598 24.107 1.00 95.44 245 LEU A CA 1
ATOM 1814 C C . LEU A 1 245 ? 6.683 5.354 23.542 1.00 95.44 245 LEU A C 1
ATOM 1816 O O . LEU A 1 245 ? 6.917 6.499 23.926 1.00 95.44 245 LEU A O 1
ATOM 1820 N N . GLN A 1 246 ? 7.479 4.702 22.692 1.00 95.44 246 GLN A N 1
ATOM 1821 C CA . GLN A 1 246 ? 8.822 5.172 22.351 1.00 95.44 246 GLN A CA 1
ATOM 1822 C C . GLN A 1 246 ? 9.311 4.562 21.032 1.00 95.44 246 GLN A C 1
ATOM 1824 O O . GLN A 1 246 ? 9.103 3.374 20.794 1.00 95.44 246 GLN A O 1
ATOM 1829 N N . ARG A 1 247 ? 10.010 5.348 20.205 1.00 94.88 247 ARG A N 1
ATOM 1830 C CA . ARG A 1 247 ? 10.723 4.870 19.007 1.00 94.88 247 ARG A CA 1
ATOM 1831 C C . ARG A 1 247 ? 12.216 5.163 19.121 1.00 94.88 247 ARG A C 1
ATOM 1833 O O . ARG A 1 247 ? 12.604 6.289 19.426 1.00 94.88 247 ARG A O 1
ATOM 1840 N N . HIS A 1 248 ? 13.035 4.164 18.825 1.00 94.88 248 HIS A N 1
ATOM 1841 C CA . HIS A 1 248 ? 14.476 4.273 18.641 1.00 94.88 248 HIS A CA 1
ATOM 1842 C C . HIS A 1 248 ? 14.803 4.145 17.154 1.00 94.88 248 HIS A C 1
ATOM 1844 O O . HIS A 1 248 ? 14.387 3.178 16.521 1.00 94.88 248 HIS A O 1
ATOM 1850 N N . SER A 1 249 ? 15.559 5.095 16.606 1.00 92.69 249 SER A N 1
ATOM 1851 C CA . SER A 1 249 ? 16.048 5.051 15.222 1.00 92.69 249 SER A CA 1
ATOM 1852 C C . SER A 1 249 ? 17.393 5.764 15.109 1.00 92.69 249 SER A C 1
ATOM 1854 O O . SER A 1 249 ? 17.556 6.868 15.637 1.00 92.69 249 SER A O 1
ATOM 1856 N N . ALA A 1 250 ? 18.379 5.119 14.476 1.00 88.62 250 ALA A N 1
ATOM 1857 C CA . ALA A 1 250 ? 19.724 5.657 14.228 1.00 88.62 250 ALA A CA 1
ATOM 1858 C C . ALA A 1 250 ? 20.428 6.291 15.459 1.00 88.62 250 ALA A C 1
ATOM 1860 O O . ALA A 1 250 ? 21.181 7.258 15.336 1.00 88.62 250 ALA A O 1
ATOM 1861 N N . GLY A 1 251 ? 20.184 5.762 16.664 1.00 88.56 251 GLY A N 1
ATOM 1862 C CA . GLY A 1 251 ? 20.734 6.293 17.922 1.00 88.56 251 GLY A CA 1
ATOM 1863 C C . GLY A 1 251 ? 19.995 7.508 18.504 1.00 88.56 251 GLY A C 1
ATOM 1864 O O . GLY A 1 251 ? 20.434 8.059 19.512 1.00 88.56 251 GLY A O 1
ATOM 1865 N N . THR A 1 252 ? 18.871 7.913 17.910 1.00 93.06 252 THR A N 1
ATOM 1866 C CA . THR A 1 252 ? 17.916 8.861 18.499 1.00 93.06 252 THR A CA 1
ATOM 1867 C C . THR A 1 252 ? 16.760 8.113 19.165 1.00 93.06 252 THR A C 1
ATOM 1869 O O . THR A 1 252 ? 16.271 7.116 18.633 1.00 93.06 252 THR A O 1
ATOM 1872 N N . THR A 1 253 ? 16.318 8.601 20.325 1.00 94.31 253 THR A N 1
ATOM 1873 C CA . THR A 1 253 ? 15.141 8.099 21.049 1.00 94.31 253 THR A CA 1
ATOM 1874 C C . THR A 1 253 ? 14.069 9.181 21.051 1.00 94.31 253 THR A C 1
ATOM 1876 O O . THR A 1 253 ? 14.349 10.322 21.425 1.00 94.31 253 THR A O 1
ATOM 1879 N N . LYS A 1 254 ? 12.843 8.830 20.658 1.00 91.62 254 LYS A N 1
ATOM 1880 C CA . LYS A 1 254 ? 11.676 9.715 20.680 1.00 91.62 254 LYS A CA 1
ATOM 1881 C C . LYS A 1 254 ? 10.576 9.133 21.566 1.00 91.62 254 LYS A C 1
ATOM 1883 O O . LYS A 1 254 ? 10.081 8.042 21.296 1.00 91.62 254 LYS A O 1
ATOM 1888 N N . ASP A 1 255 ? 10.175 9.887 22.588 1.00 91.94 255 ASP A N 1
ATOM 1889 C CA . ASP A 1 255 ? 9.112 9.510 23.527 1.00 91.94 255 ASP A CA 1
ATOM 1890 C C . ASP A 1 255 ? 7.734 9.928 22.989 1.00 91.94 255 ASP A C 1
ATOM 1892 O O . ASP A 1 255 ? 7.371 11.103 23.022 1.00 91.94 255 ASP A O 1
ATOM 1896 N N . CYS A 1 256 ? 6.938 8.958 22.540 1.00 89.56 256 CYS A N 1
ATOM 1897 C CA . CYS A 1 256 ? 5.619 9.158 21.926 1.00 89.56 256 CYS A CA 1
ATOM 1898 C C . CYS A 1 256 ? 4.456 9.198 22.940 1.00 89.56 256 CYS A C 1
ATOM 1900 O O . CYS A 1 256 ? 3.289 9.260 22.556 1.00 89.56 256 CYS A O 1
ATOM 1902 N N . GLN A 1 257 ? 4.746 9.158 24.245 1.00 82.50 257 GLN A N 1
ATOM 1903 C CA . GLN A 1 257 ? 3.725 9.012 25.294 1.00 82.50 257 GLN A CA 1
ATOM 1904 C C . GLN A 1 257 ? 2.758 10.205 25.414 1.00 82.50 257 GLN A C 1
ATOM 1906 O O . GLN A 1 257 ? 1.634 10.033 25.899 1.00 82.50 257 GLN A O 1
ATOM 1911 N N . LYS A 1 258 ? 3.196 11.409 25.018 1.00 78.25 258 LYS A N 1
ATOM 1912 C CA . LYS A 1 258 ? 2.515 12.686 25.284 1.00 78.25 258 LYS A CA 1
ATOM 1913 C C . LYS A 1 258 ? 1.252 12.858 24.442 1.00 78.25 258 LYS A C 1
ATOM 1915 O O . LYS A 1 258 ? 1.326 13.124 23.248 1.00 78.25 258 LYS A O 1
ATOM 1920 N N . GLY A 1 259 ? 0.104 12.809 25.103 1.00 82.88 259 GLY A N 1
ATOM 1921 C CA . GLY A 1 259 ? -1.191 13.106 24.505 1.00 82.88 259 GLY A CA 1
ATOM 1922 C C . GLY A 1 259 ? -2.308 12.298 25.148 1.00 82.88 259 GLY A C 1
ATOM 1923 O O . GLY A 1 259 ? -2.060 11.332 25.875 1.00 82.88 259 GLY A O 1
ATOM 1924 N N . ASP A 1 260 ? -3.531 12.706 24.837 1.00 89.00 260 ASP A N 1
ATOM 1925 C CA . ASP A 1 260 ? -4.733 11.893 25.006 1.00 89.00 260 ASP A CA 1
ATOM 1926 C C . ASP A 1 260 ? -4.599 10.552 24.249 1.00 89.00 260 ASP A C 1
ATOM 1928 O O . ASP A 1 260 ? -3.804 10.429 23.310 1.00 89.00 260 ASP A O 1
ATOM 1932 N N . LEU A 1 261 ? -5.362 9.538 24.656 1.00 89.88 261 LEU A N 1
ATOM 1933 C CA . LEU A 1 261 ? -5.291 8.188 24.099 1.00 89.88 261 LEU A CA 1
ATOM 1934 C C . LEU A 1 261 ? -5.535 8.197 22.584 1.00 89.88 261 LEU A C 1
ATOM 1936 O O . LEU A 1 261 ? -4.735 7.660 21.822 1.00 89.88 261 LEU A O 1
ATOM 1940 N N . PHE A 1 262 ? -6.561 8.919 22.142 1.00 89.56 262 PHE A N 1
ATOM 1941 C CA . PHE A 1 262 ? -6.952 9.038 20.734 1.00 89.56 262 PHE A CA 1
ATOM 1942 C C . PHE A 1 262 ? -6.056 9.986 19.910 1.00 89.56 262 PHE A C 1
ATOM 1944 O O . PHE A 1 262 ? -6.276 10.175 18.714 1.00 89.56 262 PHE A O 1
ATOM 1951 N N . GLN A 1 263 ? -5.036 10.585 20.539 1.00 88.88 263 GLN A N 1
ATOM 1952 C CA . GLN A 1 263 ? -4.067 11.492 19.909 1.00 88.88 263 GLN A CA 1
ATOM 1953 C C . GLN A 1 263 ? -2.673 10.862 19.747 1.00 88.88 263 GLN A C 1
ATOM 1955 O O . GLN A 1 263 ? -1.804 11.473 19.125 1.00 88.88 263 GLN A O 1
ATOM 1960 N N . CYS A 1 264 ? -2.439 9.659 20.281 1.00 91.62 264 CYS A N 1
ATOM 1961 C CA . CYS A 1 264 ? -1.177 8.932 20.123 1.00 91.62 264 CYS A CA 1
ATOM 1962 C C . CYS A 1 264 ? -1.226 7.923 18.957 1.00 91.62 264 CYS A C 1
ATOM 1964 O O . CYS A 1 264 ? -2.236 7.802 18.269 1.00 91.62 264 CYS A O 1
ATOM 1966 N N . THR A 1 265 ? -0.118 7.221 18.705 1.00 94.75 265 THR A N 1
ATOM 1967 C CA . THR A 1 265 ? -0.102 6.097 17.753 1.00 94.75 265 THR A CA 1
ATOM 1968 C C . THR A 1 265 ? -0.648 4.842 18.436 1.00 94.75 265 THR A C 1
ATOM 1970 O O . THR A 1 265 ? -0.142 4.450 19.493 1.00 94.75 265 THR A O 1
ATOM 1973 N N . LEU A 1 266 ? -1.660 4.227 17.820 1.00 96.19 266 LEU A N 1
ATOM 1974 C CA . LEU A 1 266 ? -2.399 3.073 18.332 1.00 96.19 266 LEU A CA 1
ATOM 1975 C C . LEU A 1 266 ? -2.334 1.896 17.355 1.00 96.19 266 LEU A C 1
ATOM 1977 O O . LEU A 1 266 ? -2.399 2.089 16.142 1.00 96.19 266 LEU A O 1
ATOM 1981 N N . ARG A 1 267 ? -2.286 0.675 17.890 1.00 97.12 267 ARG A N 1
ATOM 1982 C CA . ARG A 1 267 ? -2.465 -0.577 17.143 1.00 97.12 267 ARG A CA 1
ATOM 1983 C C . ARG A 1 267 ? -3.484 -1.459 17.860 1.00 97.12 267 ARG A C 1
ATOM 1985 O O . ARG A 1 267 ? -3.450 -1.536 19.084 1.00 97.12 267 ARG A O 1
ATOM 1992 N N . ILE A 1 268 ? -4.340 -2.159 17.122 1.00 97.50 268 ILE A N 1
ATOM 1993 C CA . ILE A 1 268 ? -5.068 -3.333 17.628 1.00 97.50 268 ILE A CA 1
ATOM 1994 C C . ILE A 1 268 ? -4.623 -4.546 16.809 1.00 97.50 268 ILE A C 1
ATOM 1996 O O . ILE A 1 268 ? -4.473 -4.446 15.590 1.00 97.50 268 ILE A O 1
ATOM 2000 N N . GLN A 1 269 ? -4.368 -5.667 17.482 1.00 97.00 269 GLN A N 1
ATOM 2001 C CA . GLN A 1 269 ? -3.868 -6.904 16.886 1.00 97.00 269 GLN A CA 1
ATOM 2002 C C . GLN A 1 269 ? -4.685 -8.097 17.398 1.00 97.00 269 GLN A C 1
ATOM 2004 O O . GLN A 1 269 ? -4.773 -8.311 18.607 1.00 97.00 269 GLN A O 1
ATOM 2009 N N . ALA A 1 270 ? -5.286 -8.833 16.466 1.00 96.62 270 ALA A N 1
ATOM 2010 C CA . ALA A 1 270 ? -6.150 -9.992 16.682 1.00 96.62 270 ALA A CA 1
ATOM 2011 C C . ALA A 1 270 ? -5.349 -11.307 16.731 1.00 96.62 270 ALA A C 1
ATOM 2013 O O . ALA A 1 270 ? -4.209 -11.366 16.254 1.00 96.62 270 ALA A O 1
ATOM 2014 N N . LYS A 1 271 ? -5.946 -12.379 17.266 1.00 95.38 271 LYS A N 1
ATOM 2015 C CA . LYS A 1 271 ? -5.310 -13.706 17.352 1.00 95.38 271 LYS A CA 1
ATOM 2016 C C . LYS A 1 271 ? -5.123 -14.361 15.980 1.00 95.38 271 LYS A C 1
ATOM 2018 O O . LYS A 1 271 ? -4.078 -14.956 15.719 1.00 95.38 271 LYS A O 1
ATOM 2023 N N . CYS A 1 272 ? -6.060 -14.144 15.060 1.00 94.69 272 CYS A N 1
ATOM 2024 C CA . CYS A 1 272 ? -5.988 -14.543 13.649 1.00 94.69 272 CYS A CA 1
ATOM 2025 C C . CYS A 1 272 ? -4.892 -13.829 12.820 1.00 94.69 272 CYS A C 1
ATOM 2027 O O . CYS A 1 272 ? -4.830 -13.999 11.602 1.00 94.69 272 CYS A O 1
ATOM 2029 N N . GLY A 1 273 ? -4.043 -12.998 13.436 1.00 95.50 273 GLY A N 1
ATOM 2030 C CA . GLY A 1 273 ? -2.958 -12.280 12.762 1.00 95.50 273 GLY A CA 1
ATOM 2031 C C . GLY A 1 273 ? -3.359 -10.954 12.124 1.00 95.50 273 GLY A C 1
ATOM 2032 O O . GLY A 1 273 ? -2.487 -10.195 11.711 1.00 95.50 273 GLY A O 1
ATOM 2033 N N . ILE A 1 274 ? -4.648 -10.621 12.065 1.00 96.38 274 ILE A N 1
ATOM 2034 C CA . ILE A 1 274 ? -5.103 -9.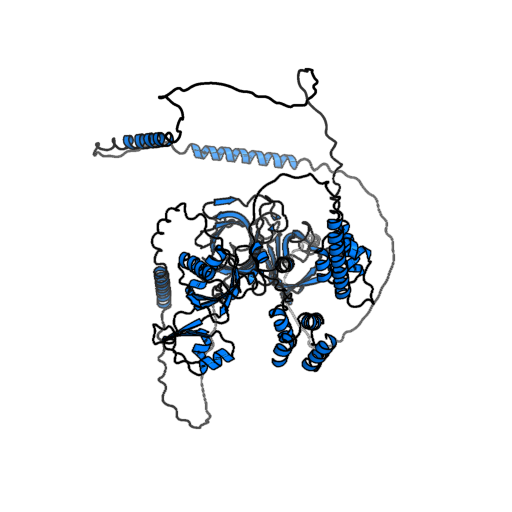317 11.575 1.00 96.38 274 ILE A CA 1
ATOM 2035 C C . ILE A 1 274 ? -4.593 -8.200 12.502 1.00 96.38 274 ILE A C 1
ATOM 2037 O O . ILE A 1 274 ? -4.759 -8.266 13.720 1.00 96.38 274 ILE A O 1
ATOM 2041 N N . TYR A 1 275 ? -4.011 -7.144 11.929 1.00 97.38 275 TYR A N 1
ATOM 2042 C CA . TYR A 1 275 ? -3.656 -5.923 12.656 1.00 97.38 275 TYR A CA 1
ATOM 2043 C C . TYR A 1 275 ? -4.233 -4.677 11.977 1.00 97.38 275 TYR A C 1
ATOM 2045 O O . TYR A 1 275 ? -4.282 -4.579 10.750 1.00 97.38 275 TYR A O 1
ATOM 2053 N N . CYS A 1 276 ? -4.594 -3.690 12.795 1.00 97.69 276 CYS A N 1
ATOM 2054 C CA . CYS A 1 276 ? -4.916 -2.328 12.384 1.00 97.69 276 CYS A CA 1
ATOM 2055 C C . CYS A 1 276 ? -3.998 -1.366 13.134 1.00 97.69 276 CYS A C 1
ATOM 2057 O O . CYS A 1 276 ? -3.872 -1.474 14.355 1.00 97.69 276 CYS A O 1
ATOM 2059 N N . GLU A 1 277 ? -3.350 -0.436 12.438 1.00 96.94 277 GLU A N 1
ATOM 2060 C CA . GLU A 1 277 ? -2.452 0.537 13.052 1.00 96.94 277 GLU A CA 1
ATOM 2061 C C . GLU A 1 277 ? -2.735 1.954 12.555 1.00 96.94 277 GLU A C 1
ATOM 2063 O O . GLU A 1 277 ? -2.566 2.270 11.376 1.00 96.94 277 GLU A O 1
ATOM 2068 N N . VAL A 1 278 ? -3.111 2.827 13.488 1.00 95.69 278 VAL A N 1
ATOM 2069 C CA . VAL A 1 278 ? -3.350 4.246 13.238 1.00 95.69 278 VAL A CA 1
ATOM 2070 C C . VAL A 1 278 ? -2.220 5.053 13.847 1.00 95.69 278 VAL A C 1
ATOM 2072 O O . VAL A 1 278 ? -2.096 5.190 15.068 1.00 95.69 278 VAL A O 1
ATOM 2075 N N . ARG A 1 279 ? -1.385 5.619 12.976 1.00 92.31 279 ARG A N 1
ATOM 2076 C CA . ARG A 1 279 ? -0.292 6.494 13.396 1.00 92.31 279 ARG A CA 1
ATOM 2077 C C . ARG A 1 279 ? -0.808 7.914 13.639 1.00 92.31 279 ARG A C 1
ATOM 2079 O O . ARG A 1 279 ? -1.800 8.375 13.069 1.00 92.31 279 ARG A O 1
ATOM 2086 N N . SER A 1 280 ? -0.140 8.605 14.551 1.00 84.75 280 SER A N 1
ATOM 2087 C CA . SER A 1 280 ? -0.396 10.007 14.875 1.00 84.75 280 SER A CA 1
ATOM 2088 C C . SER A 1 280 ? 0.929 10.752 14.865 1.00 84.75 280 SER A C 1
ATOM 2090 O O . SER A 1 280 ? 1.871 10.359 15.561 1.00 84.75 280 SER A O 1
ATOM 2092 N N . LEU A 1 281 ? 1.011 11.798 14.045 1.00 67.81 281 LEU A N 1
ATOM 2093 C CA . LEU A 1 281 ? 2.125 12.737 14.058 1.00 67.81 281 LEU A CA 1
ATOM 2094 C C . LEU A 1 281 ? 1.891 13.781 15.154 1.00 67.81 281 LEU A C 1
ATOM 2096 O O . LEU A 1 281 ? 0.777 14.254 15.370 1.00 67.81 281 LEU A O 1
ATOM 2100 N N . GLU A 1 282 ? 2.955 14.131 15.873 1.00 65.25 282 GLU A N 1
ATOM 2101 C CA . GLU A 1 282 ? 2.898 15.179 16.892 1.00 65.25 282 GLU A CA 1
ATOM 2102 C C . GLU A 1 282 ? 2.598 16.533 16.235 1.00 65.25 282 GLU A C 1
ATOM 2104 O O . GLU A 1 282 ? 3.230 16.887 15.243 1.00 65.25 282 GLU A O 1
ATOM 2109 N N . ARG A 1 283 ? 1.664 17.293 16.828 1.00 55.97 283 ARG A N 1
ATOM 2110 C CA . ARG A 1 283 ? 1.036 18.533 16.312 1.00 55.97 283 ARG A CA 1
ATOM 2111 C C . ARG A 1 283 ? 1.968 19.753 16.127 1.00 55.97 283 ARG A C 1
ATOM 2113 O O . ARG A 1 283 ? 1.544 20.882 16.361 1.00 55.97 283 ARG A O 1
ATOM 2120 N N . HIS A 1 284 ? 3.248 19.568 15.822 1.00 51.25 284 HIS A N 1
ATOM 2121 C CA . HIS A 1 284 ? 4.223 20.658 15.874 1.00 51.25 284 HIS A CA 1
ATOM 2122 C C . HIS A 1 284 ? 4.277 21.555 14.631 1.00 51.25 284 HIS A C 1
ATOM 2124 O O . HIS A 1 284 ? 4.835 22.647 14.731 1.00 51.25 284 HIS A O 1
ATOM 2130 N N . GLU A 1 285 ? 3.658 21.156 13.517 1.00 48.34 285 GLU A N 1
ATOM 2131 C CA . GLU A 1 285 ? 3.538 21.961 12.294 1.00 48.34 285 GLU A CA 1
ATOM 2132 C C . GLU A 1 285 ? 2.081 21.930 11.797 1.00 48.34 285 GLU A C 1
ATOM 2134 O O . GLU A 1 285 ? 1.427 20.887 11.808 1.00 48.34 285 GLU A O 1
ATOM 2139 N N . VAL A 1 286 ? 1.532 23.101 11.455 1.00 44.03 286 VAL A N 1
ATOM 2140 C CA . VAL A 1 286 ? 0.076 23.353 11.464 1.00 44.03 286 VAL A CA 1
ATOM 2141 C C . VAL A 1 286 ? -0.546 23.163 10.074 1.00 44.03 286 VAL A C 1
ATOM 2143 O O . VAL A 1 286 ? -1.028 24.106 9.457 1.00 44.03 286 VAL A O 1
ATOM 2146 N N . THR A 1 287 ? -0.530 21.923 9.585 1.00 51.38 287 THR A N 1
ATOM 2147 C CA . THR A 1 287 ? -1.354 21.459 8.452 1.00 51.38 287 THR A CA 1
ATOM 2148 C C . THR A 1 287 ? -2.010 20.137 8.860 1.00 51.38 287 THR A C 1
ATOM 2150 O O . THR A 1 287 ? -1.393 19.075 8.841 1.00 51.38 287 THR A O 1
ATOM 2153 N N . SER A 1 288 ? -3.242 20.225 9.366 1.00 49.62 288 SER A N 1
ATOM 2154 C CA . SER A 1 288 ? -3.836 19.229 10.276 1.00 49.62 288 SER A CA 1
ATOM 2155 C C . SER A 1 288 ? -4.130 17.858 9.664 1.00 49.62 288 SER A C 1
ATOM 2157 O O . SER A 1 288 ? -4.179 16.860 10.390 1.00 49.62 288 SER A O 1
ATOM 2159 N N . ASP A 1 289 ? -4.319 17.800 8.350 1.00 53.00 289 ASP A N 1
ATOM 2160 C CA . ASP A 1 289 ? -5.128 16.741 7.734 1.00 53.00 289 ASP A CA 1
ATOM 2161 C C . ASP A 1 289 ? -4.268 15.569 7.224 1.00 53.00 289 ASP A C 1
ATOM 2163 O O . ASP A 1 289 ? -4.722 14.432 7.117 1.00 53.00 289 ASP A O 1
ATOM 2167 N N . PHE A 1 290 ? -2.968 15.805 7.020 1.00 56.16 290 PHE A N 1
ATOM 2168 C CA . PHE A 1 290 ? -2.005 14.814 6.519 1.00 56.16 290 PHE A CA 1
ATOM 2169 C C . PHE A 1 290 ? -1.559 13.801 7.598 1.00 56.16 290 PHE A C 1
ATOM 2171 O O . PHE A 1 290 ? -0.910 12.796 7.305 1.00 56.16 290 PHE A O 1
ATOM 2178 N N . HIS A 1 291 ? -1.904 14.022 8.873 1.00 54.69 291 HIS A N 1
ATOM 2179 C CA . HIS A 1 291 ? -1.395 13.243 10.015 1.00 54.69 291 HIS A CA 1
ATOM 2180 C C . HIS A 1 291 ? -1.900 11.786 10.110 1.00 54.69 291 HIS A C 1
ATOM 2182 O O . HIS A 1 291 ? -1.507 11.057 11.026 1.00 54.69 291 HIS A O 1
ATOM 2188 N N . THR A 1 292 ? -2.800 11.360 9.226 1.00 57.94 292 THR A N 1
ATOM 2189 C CA . THR A 1 292 ? -3.340 9.990 9.114 1.00 57.94 292 THR A CA 1
ATOM 2190 C C . THR A 1 292 ? -2.589 9.127 8.097 1.00 57.94 292 THR A C 1
ATOM 2192 O O . THR A 1 292 ? -2.660 7.902 8.194 1.00 57.94 292 THR A O 1
ATOM 2195 N N . GLN A 1 293 ? -1.802 9.726 7.193 1.00 68.06 293 GLN A N 1
ATOM 2196 C CA . GLN A 1 293 ? -1.158 9.074 6.036 1.00 68.06 293 GLN A CA 1
ATOM 2197 C C . GLN A 1 293 ? -0.024 8.080 6.372 1.00 68.06 293 GLN A C 1
ATOM 2199 O O . GLN A 1 293 ? 0.672 7.581 5.492 1.00 68.06 293 GLN A O 1
ATOM 2204 N N . LEU A 1 294 ? 0.180 7.777 7.654 1.00 83.19 294 LEU A N 1
ATOM 2205 C CA . LEU A 1 294 ? 1.102 6.742 8.132 1.00 83.19 294 LEU A CA 1
ATOM 2206 C C . LEU A 1 294 ? 0.359 5.525 8.718 1.00 83.19 294 LEU A C 1
ATOM 2208 O O . LEU A 1 294 ? 0.987 4.666 9.334 1.00 83.19 294 LEU A O 1
ATOM 2212 N N . SER A 1 295 ? -0.967 5.471 8.573 1.00 93.56 295 SER A N 1
ATOM 2213 C CA . SER A 1 295 ? -1.809 4.360 9.032 1.00 93.56 295 SER A CA 1
ATOM 2214 C C . SER A 1 295 ? -1.788 3.198 8.033 1.00 93.56 295 SER A C 1
ATOM 2216 O O . SER A 1 295 ? -1.527 3.393 6.847 1.00 93.56 295 SER A O 1
ATOM 2218 N N . SER A 1 296 ? -2.054 1.980 8.505 1.00 96.25 296 SER A N 1
ATOM 2219 C CA . SER A 1 296 ? -2.194 0.791 7.653 1.00 96.25 296 SER A CA 1
ATOM 2220 C C . SER A 1 296 ? -2.979 -0.305 8.366 1.00 96.25 296 SER A C 1
ATOM 2222 O O . SER A 1 296 ? -3.055 -0.322 9.597 1.00 96.25 296 SER A O 1
ATOM 2224 N N . TYR A 1 297 ? -3.501 -1.263 7.608 1.00 96.88 297 TYR A N 1
ATOM 2225 C CA . TYR A 1 297 ? -3.970 -2.530 8.163 1.00 96.88 297 TYR A CA 1
ATOM 2226 C C . TYR A 1 297 ? -3.543 -3.702 7.276 1.00 96.88 297 TYR A C 1
ATOM 2228 O O . TYR A 1 297 ? -3.300 -3.539 6.076 1.00 96.88 297 TYR A O 1
ATOM 2236 N N . GLY A 1 298 ? -3.453 -4.898 7.852 1.00 96.25 298 GLY A N 1
ATOM 2237 C CA . GLY A 1 298 ? -3.146 -6.108 7.097 1.00 96.25 298 GLY A CA 1
ATOM 2238 C C . GLY A 1 298 ? -2.968 -7.337 7.974 1.00 96.25 298 GLY A C 1
ATOM 2239 O O . GLY A 1 298 ? -3.491 -7.395 9.086 1.00 96.25 298 GLY A O 1
ATOM 2240 N N . MET A 1 299 ? -2.203 -8.307 7.475 1.00 95.31 299 MET A N 1
ATOM 2241 C CA . MET A 1 299 ? -1.821 -9.493 8.242 1.00 95.31 299 MET A CA 1
ATOM 2242 C C . MET A 1 299 ? -0.438 -9.300 8.862 1.00 95.31 299 MET A C 1
ATOM 2244 O O . MET A 1 299 ? 0.509 -8.898 8.188 1.00 95.31 299 MET A O 1
ATOM 2248 N N . LEU A 1 300 ? -0.296 -9.636 10.136 1.00 95.25 300 LEU A N 1
ATOM 2249 C CA . LEU A 1 300 ? 0.976 -10.012 10.725 1.00 95.25 300 LEU A CA 1
ATOM 2250 C C . LEU A 1 300 ? 1.144 -11.517 10.500 1.00 95.25 300 LEU A C 1
ATOM 2252 O O . LEU A 1 300 ? 0.292 -12.309 10.896 1.00 95.25 300 LEU A O 1
ATOM 2256 N N . ARG A 1 301 ? 2.235 -11.912 9.848 1.00 93.19 301 ARG A N 1
ATOM 2257 C CA . ARG A 1 301 ? 2.597 -13.319 9.658 1.00 93.19 301 ARG A CA 1
ATOM 2258 C C . ARG A 1 301 ? 3.747 -13.655 10.589 1.00 93.19 301 ARG A C 1
ATOM 2260 O O . ARG A 1 301 ? 4.743 -12.937 10.576 1.00 93.19 301 ARG A O 1
ATOM 2267 N N . MET A 1 302 ? 3.619 -14.724 11.367 1.00 91.94 302 MET A N 1
ATOM 2268 C CA . MET A 1 302 ? 4.709 -15.275 12.178 1.00 91.94 302 MET A CA 1
ATOM 2269 C C . MET A 1 302 ? 5.454 -16.352 11.379 1.00 91.94 302 MET A C 1
ATOM 2271 O O . MET A 1 302 ? 4.829 -17.111 10.636 1.00 91.94 302 MET A O 1
ATOM 2275 N N . ASP A 1 303 ? 6.773 -16.460 11.551 1.00 90.31 303 ASP A N 1
ATOM 2276 C CA . ASP A 1 303 ? 7.515 -17.620 11.047 1.00 90.31 303 ASP A CA 1
ATOM 2277 C C . ASP A 1 303 ? 7.212 -18.888 11.869 1.00 90.31 303 ASP A C 1
ATOM 2279 O O . ASP A 1 303 ? 6.604 -18.825 12.938 1.00 90.31 303 ASP A O 1
ATOM 2283 N N . GLN A 1 304 ? 7.654 -20.053 11.383 1.00 86.81 304 GLN A N 1
ATOM 2284 C CA . GLN A 1 304 ? 7.403 -21.356 12.024 1.00 86.81 304 GLN A CA 1
ATOM 2285 C C . GLN A 1 304 ? 7.939 -21.473 13.467 1.00 86.81 304 GLN A C 1
ATOM 2287 O O . GLN A 1 304 ? 7.584 -22.414 14.169 1.00 86.81 304 GLN A O 1
ATOM 2292 N N . SER A 1 305 ? 8.798 -20.550 13.914 1.00 86.19 305 SER A N 1
ATOM 2293 C CA . SER A 1 305 ? 9.339 -20.524 15.278 1.00 86.19 305 SER A CA 1
ATOM 2294 C C . SER A 1 305 ? 8.605 -19.556 16.213 1.00 86.19 305 SER A C 1
ATOM 2296 O O . SER A 1 305 ? 8.883 -19.539 17.410 1.00 86.19 305 SER A O 1
ATOM 2298 N N . GLY A 1 306 ? 7.736 -18.689 15.678 1.00 84.75 306 GLY A N 1
ATOM 2299 C CA . GLY A 1 306 ? 7.135 -17.569 16.407 1.00 84.75 306 GLY A CA 1
ATOM 2300 C C . GLY A 1 306 ? 8.119 -16.456 16.808 1.00 84.75 306 GLY A C 1
ATOM 2301 O O . GLY A 1 306 ? 7.690 -15.428 17.329 1.00 84.75 306 GLY A O 1
ATOM 2302 N N . ALA A 1 307 ? 9.426 -16.613 16.563 1.00 85.50 307 ALA A N 1
ATOM 2303 C CA . ALA A 1 307 ? 10.460 -15.663 16.984 1.00 85.50 307 ALA A CA 1
ATOM 2304 C C . ALA A 1 307 ? 10.683 -14.505 15.993 1.00 85.50 307 ALA A C 1
ATOM 2306 O O . ALA A 1 307 ? 11.301 -13.494 16.346 1.00 85.50 307 ALA A O 1
ATOM 2307 N N . ARG A 1 308 ? 10.192 -14.636 14.754 1.00 92.12 308 ARG A N 1
ATOM 2308 C CA . ARG A 1 308 ? 10.151 -13.557 13.757 1.00 92.12 308 ARG A CA 1
ATOM 2309 C C . ARG A 1 308 ? 8.756 -13.425 13.169 1.00 92.12 308 ARG A C 1
ATOM 2311 O O . ARG A 1 308 ? 8.004 -14.394 13.104 1.00 92.12 308 ARG A O 1
ATOM 2318 N N . ALA A 1 309 ? 8.460 -12.233 12.676 1.00 94.25 309 ALA A N 1
ATOM 2319 C CA . ALA A 1 309 ? 7.239 -11.920 11.956 1.00 94.25 309 ALA A CA 1
ATOM 2320 C C . ALA A 1 309 ? 7.503 -10.971 10.780 1.00 94.25 309 ALA A C 1
ATOM 2322 O O . ALA A 1 309 ? 8.615 -10.470 10.621 1.00 94.25 309 ALA A O 1
ATOM 2323 N N . TRP A 1 310 ? 6.485 -10.682 9.975 1.00 93.81 310 TRP A N 1
ATOM 2324 C CA . TRP A 1 310 ? 6.483 -9.578 9.011 1.00 93.81 310 TRP A CA 1
ATOM 2325 C C . TRP A 1 310 ? 5.059 -9.054 8.789 1.00 93.81 310 TRP A C 1
ATOM 2327 O O . TRP A 1 310 ? 4.081 -9.762 9.041 1.00 93.81 310 TRP A O 1
ATOM 2337 N N . ARG A 1 311 ? 4.932 -7.801 8.330 1.00 93.62 311 ARG A N 1
ATOM 2338 C CA . ARG A 1 311 ? 3.636 -7.191 7.986 1.00 93.62 311 ARG A CA 1
ATOM 2339 C C . ARG A 1 311 ? 3.332 -7.313 6.500 1.00 93.62 311 ARG A C 1
ATOM 2341 O O . ARG A 1 311 ? 4.118 -6.902 5.653 1.00 93.62 311 ARG A O 1
ATOM 2348 N N . GLU A 1 312 ? 2.145 -7.808 6.204 1.00 93.19 312 GLU A N 1
ATOM 2349 C CA . GLU A 1 312 ? 1.528 -7.884 4.886 1.00 93.19 312 GLU A CA 1
ATOM 2350 C C . GLU A 1 312 ? 0.373 -6.857 4.843 1.00 93.19 312 GLU A C 1
ATOM 2352 O O . GLU A 1 312 ? -0.784 -7.224 5.071 1.00 93.19 312 GLU A O 1
ATOM 2357 N N . PRO A 1 313 ? 0.660 -5.550 4.650 1.00 94.44 313 PRO A N 1
ATOM 2358 C CA . PRO A 1 313 ? -0.367 -4.511 4.630 1.00 94.44 313 PRO A CA 1
ATOM 2359 C C . PRO A 1 313 ? -1.277 -4.664 3.404 1.00 94.44 313 PRO A C 1
ATOM 2361 O O . PRO A 1 313 ? -0.805 -4.634 2.265 1.00 94.44 313 PRO A O 1
ATOM 2364 N N . ARG A 1 314 ? -2.586 -4.789 3.646 1.00 95.56 314 ARG A N 1
ATOM 2365 C CA . ARG A 1 314 ? -3.635 -4.857 2.614 1.00 95.56 314 ARG A CA 1
ATOM 2366 C C . ARG A 1 314 ? -4.054 -3.468 2.145 1.00 95.56 314 ARG A C 1
ATOM 2368 O O . ARG A 1 314 ? -4.241 -3.262 0.948 1.00 95.56 314 ARG A O 1
ATOM 2375 N N . VAL A 1 315 ? -4.118 -2.520 3.080 1.00 96.56 315 VAL A N 1
ATOM 2376 C CA . VAL A 1 315 ? -4.293 -1.085 2.825 1.00 96.56 315 VAL A CA 1
ATOM 2377 C C . VAL A 1 315 ? -3.188 -0.337 3.558 1.00 96.56 315 VAL A C 1
ATOM 2379 O O . VAL A 1 315 ? -2.928 -0.571 4.740 1.00 96.56 315 VAL A O 1
ATOM 2382 N N . ASP A 1 316 ? -2.517 0.549 2.832 1.00 94.38 316 ASP A N 1
ATOM 2383 C CA . ASP A 1 316 ? -1.341 1.287 3.275 1.00 94.38 316 ASP A CA 1
ATOM 2384 C C . ASP A 1 316 ? -1.420 2.698 2.696 1.00 94.38 316 ASP A C 1
ATOM 2386 O O . ASP A 1 316 ? -1.604 2.859 1.490 1.00 94.38 316 ASP A O 1
ATOM 2390 N N . PHE A 1 317 ? -1.308 3.710 3.553 1.00 93.31 317 PHE A N 1
ATOM 2391 C CA . PHE A 1 317 ? -1.333 5.114 3.138 1.00 93.31 317 PHE A CA 1
ATOM 2392 C C . PHE A 1 317 ? 0.069 5.595 2.718 1.00 93.31 317 PHE A C 1
ATOM 2394 O O . PHE A 1 317 ? 0.226 6.709 2.218 1.00 93.31 317 PHE A O 1
ATOM 2401 N N . GLN A 1 318 ? 1.102 4.766 2.918 1.00 91.38 318 GLN A N 1
ATOM 2402 C CA . GLN A 1 318 ? 2.466 5.053 2.496 1.00 91.38 318 GLN A CA 1
ATOM 2403 C C . GLN A 1 318 ? 2.785 4.420 1.141 1.00 91.38 318 GLN A C 1
ATOM 2405 O O . GLN A 1 318 ? 2.555 3.234 0.899 1.00 91.38 318 GLN A O 1
ATOM 2410 N N . VAL A 1 319 ? 3.437 5.215 0.296 1.00 93.81 319 VAL A N 1
ATOM 2411 C CA . VAL A 1 319 ? 4.123 4.739 -0.908 1.00 93.81 319 VAL A CA 1
ATOM 2412 C C . VAL A 1 319 ? 5.221 3.732 -0.555 1.00 93.81 319 VAL A C 1
ATOM 2414 O O . VAL A 1 319 ? 5.895 3.849 0.476 1.00 93.81 319 VAL A O 1
ATOM 2417 N N . SER A 1 320 ? 5.433 2.736 -1.417 1.00 93.56 320 SER A N 1
ATOM 2418 C CA . SER A 1 320 ? 6.500 1.755 -1.208 1.00 93.56 320 SER A CA 1
ATOM 2419 C C . SER A 1 320 ? 7.876 2.411 -1.356 1.00 93.56 320 SER A C 1
ATOM 2421 O O . SER A 1 320 ? 8.154 3.062 -2.355 1.00 93.56 320 SER A O 1
ATOM 2423 N N . LYS A 1 321 ? 8.795 2.195 -0.410 1.00 93.81 321 LYS A N 1
ATOM 2424 C CA . LYS A 1 321 ? 10.156 2.774 -0.467 1.00 93.81 321 LYS A CA 1
ATOM 2425 C C . LYS A 1 321 ? 11.159 1.923 -1.256 1.00 93.81 321 LYS A C 1
ATOM 2427 O O . LYS A 1 321 ? 12.362 2.144 -1.160 1.00 93.81 321 LYS A O 1
ATOM 2432 N N . GLY A 1 322 ? 10.692 0.906 -1.983 1.00 91.94 322 GLY A N 1
ATOM 2433 C CA . GLY A 1 322 ? 11.552 -0.016 -2.735 1.00 91.94 322 GLY A CA 1
ATOM 2434 C C . GLY A 1 322 ? 12.319 -1.032 -1.879 1.00 91.94 322 GLY A C 1
ATOM 2435 O O . GLY A 1 322 ? 12.854 -1.998 -2.419 1.00 91.94 322 GLY A O 1
ATOM 2436 N N . SER A 1 323 ? 12.334 -0.865 -0.556 1.00 90.12 323 SER A N 1
ATOM 2437 C CA . SER A 1 323 ? 12.837 -1.842 0.411 1.00 90.12 323 SER A CA 1
ATOM 2438 C C . SER A 1 323 ? 11.918 -3.070 0.501 1.00 90.12 323 SER A C 1
ATOM 2440 O O . SER A 1 323 ? 10.702 -2.916 0.356 1.00 90.12 323 SER A O 1
ATOM 2442 N N . PRO A 1 324 ? 12.446 -4.270 0.809 1.00 87.88 324 PRO A N 1
ATOM 2443 C CA . PRO A 1 324 ? 11.597 -5.407 1.147 1.00 87.88 324 PRO A CA 1
ATOM 2444 C C . PRO A 1 324 ? 10.844 -5.121 2.455 1.00 87.88 324 PRO A C 1
ATOM 2446 O O . PRO A 1 324 ? 11.296 -4.310 3.270 1.00 87.88 324 PRO A O 1
ATOM 2449 N N . THR A 1 325 ? 9.725 -5.810 2.689 1.00 88.75 325 THR A N 1
ATOM 2450 C CA . THR A 1 325 ? 9.088 -5.815 4.014 1.00 88.75 325 THR A CA 1
ATOM 2451 C C . THR A 1 325 ? 10.116 -6.281 5.052 1.00 88.75 325 THR A C 1
ATOM 2453 O O . THR A 1 325 ? 10.665 -7.374 4.896 1.00 88.75 325 THR A O 1
ATOM 2456 N N . PRO A 1 326 ? 10.410 -5.495 6.102 1.00 89.25 326 PRO A N 1
ATOM 2457 C CA . PRO A 1 326 ? 11.369 -5.912 7.109 1.00 89.25 326 PRO A CA 1
ATOM 2458 C C . PRO A 1 326 ? 10.787 -7.038 7.963 1.00 89.25 326 PRO A C 1
ATOM 2460 O O . PRO A 1 326 ? 9.609 -7.015 8.332 1.00 89.25 326 PRO A O 1
ATOM 2463 N N . PHE A 1 327 ? 11.637 -7.992 8.336 1.00 93.38 327 PHE A N 1
ATOM 2464 C CA . PHE A 1 327 ? 11.300 -8.912 9.412 1.00 93.38 327 PHE A CA 1
ATOM 2465 C C . PHE A 1 327 ? 11.273 -8.155 10.743 1.00 93.38 327 PHE A C 1
ATOM 2467 O O . PHE A 1 327 ? 12.091 -7.271 10.997 1.00 93.38 327 PHE A O 1
ATOM 2474 N N . LEU A 1 328 ? 10.339 -8.527 11.602 1.00 95.12 328 LEU A N 1
ATOM 2475 C CA . LEU A 1 328 ? 10.174 -8.015 12.952 1.00 95.12 328 LEU A CA 1
ATOM 2476 C C . LEU A 1 328 ? 10.581 -9.113 13.933 1.00 95.12 328 LEU A C 1
ATOM 2478 O O . LEU A 1 328 ? 10.226 -10.276 13.740 1.00 95.12 328 LEU A O 1
ATOM 2482 N N . ARG A 1 329 ? 11.290 -8.754 15.000 1.00 95.94 329 ARG A N 1
ATOM 2483 C CA . ARG A 1 329 ? 11.412 -9.576 16.209 1.00 95.94 329 ARG A CA 1
ATOM 2484 C C . ARG A 1 329 ? 10.553 -8.936 17.290 1.00 95.94 329 ARG A C 1
ATOM 2486 O O . ARG A 1 329 ? 10.655 -7.731 17.515 1.00 95.94 329 ARG A O 1
ATOM 2493 N N . PHE A 1 330 ? 9.741 -9.738 17.968 1.00 95.12 330 PHE A N 1
ATOM 2494 C CA . PHE A 1 330 ? 8.982 -9.286 19.128 1.00 95.12 330 PHE A CA 1
ATOM 2495 C C . PHE A 1 330 ? 9.582 -9.848 20.412 1.00 95.12 330 PHE A C 1
ATOM 2497 O O . PHE A 1 330 ? 9.934 -11.025 20.473 1.00 95.12 330 PHE A O 1
ATOM 2504 N N . THR A 1 331 ? 9.644 -9.011 21.443 1.00 95.75 331 THR A N 1
ATOM 2505 C CA . THR A 1 331 ? 10.079 -9.394 22.788 1.00 95.75 331 THR A CA 1
ATOM 2506 C C . THR A 1 331 ? 9.050 -8.894 23.792 1.00 95.75 331 THR A C 1
ATOM 2508 O O . THR A 1 331 ? 8.776 -7.691 23.859 1.00 95.75 331 THR A O 1
ATOM 2511 N N . GLU A 1 332 ? 8.485 -9.813 24.569 1.00 95.69 332 GLU A N 1
ATOM 2512 C CA . GLU A 1 332 ? 7.597 -9.502 25.689 1.00 95.69 332 GLU A CA 1
ATOM 2513 C C . GLU A 1 332 ? 8.378 -8.811 26.822 1.00 95.69 332 GLU A C 1
ATOM 2515 O O . GLU A 1 332 ? 9.564 -9.076 27.043 1.00 95.69 332 GLU A O 1
ATOM 2520 N N . GLY A 1 333 ? 7.735 -7.884 27.526 1.00 94.88 333 GLY A N 1
ATOM 2521 C CA . GLY A 1 333 ? 8.249 -7.332 28.775 1.00 94.88 333 GLY A CA 1
ATOM 2522 C C . GLY A 1 333 ? 8.063 -8.285 29.954 1.00 94.88 333 GLY A C 1
ATOM 2523 O O . GLY A 1 333 ? 7.188 -9.143 29.944 1.00 94.88 333 GLY A O 1
ATOM 2524 N N . GLU A 1 334 ? 8.838 -8.075 31.020 1.00 93.88 334 GLU A N 1
ATOM 2525 C CA . GLU A 1 334 ? 8.754 -8.840 32.282 1.00 93.88 334 GLU A CA 1
ATOM 2526 C C . GLU A 1 334 ? 7.364 -8.778 32.958 1.00 93.88 334 GLU A C 1
ATOM 2528 O O . GLU A 1 334 ? 7.100 -9.513 33.906 1.00 93.88 334 GLU A O 1
ATOM 2533 N N . ASP A 1 335 ? 6.493 -7.881 32.491 1.00 91.19 335 ASP A N 1
ATOM 2534 C CA . ASP A 1 335 ? 5.166 -7.584 33.020 1.00 91.19 335 ASP A CA 1
ATOM 2535 C C . ASP A 1 335 ? 4.001 -8.052 32.127 1.00 91.19 335 ASP A C 1
ATOM 2537 O O . ASP A 1 335 ? 2.847 -7.848 32.502 1.00 91.19 335 ASP A O 1
ATOM 2541 N N . GLY A 1 336 ? 4.268 -8.588 30.927 1.00 90.75 336 GLY A N 1
ATOM 2542 C CA . GLY A 1 336 ? 3.246 -8.885 29.905 1.00 90.75 336 GLY A CA 1
ATOM 2543 C C . GLY A 1 336 ? 2.453 -7.660 29.406 1.00 90.75 336 GLY A C 1
ATOM 2544 O O . GLY A 1 336 ? 1.541 -7.784 28.585 1.00 90.75 336 GLY A O 1
ATOM 2545 N N . SER A 1 337 ? 2.785 -6.457 29.892 1.00 93.31 337 SER A N 1
ATOM 2546 C CA . SER A 1 337 ? 2.122 -5.194 29.551 1.00 93.31 337 SER A CA 1
ATOM 2547 C C . SER A 1 337 ? 2.913 -4.388 28.526 1.00 93.31 337 SER A C 1
ATOM 2549 O O . SER A 1 337 ? 2.364 -3.487 27.895 1.00 93.31 337 SER A O 1
ATOM 2551 N N . THR A 1 338 ? 4.186 -4.720 28.305 1.00 96.12 338 THR A N 1
ATOM 2552 C CA . THR A 1 338 ? 5.024 -4.072 27.295 1.00 96.12 338 THR A CA 1
ATOM 2553 C C . THR A 1 338 ? 5.427 -5.021 26.167 1.00 96.12 338 THR A C 1
ATOM 2555 O O . THR A 1 338 ? 5.778 -6.176 26.384 1.00 96.12 338 THR A O 1
ATOM 2558 N N . LEU A 1 339 ? 5.380 -4.507 24.937 1.00 95.94 339 LEU A N 1
ATOM 2559 C CA . LEU A 1 339 ? 5.754 -5.197 23.701 1.00 95.94 339 LEU A CA 1
ATOM 2560 C C . LEU A 1 339 ? 6.889 -4.407 23.054 1.00 95.94 339 LEU A C 1
ATOM 2562 O O . LEU A 1 339 ? 6.719 -3.235 22.715 1.00 95.94 339 LEU A O 1
ATOM 2566 N N . LYS A 1 340 ? 8.054 -5.031 22.881 1.00 96.56 340 LYS A N 1
ATOM 2567 C CA . LYS A 1 340 ? 9.158 -4.456 22.104 1.00 96.56 340 LYS A CA 1
ATOM 2568 C C . LYS A 1 340 ? 9.160 -5.074 20.718 1.00 96.56 340 LYS A C 1
ATOM 2570 O O . LYS A 1 340 ? 9.146 -6.293 20.582 1.00 96.56 340 LYS A O 1
ATOM 2575 N N . GLU A 1 341 ? 9.199 -4.219 19.712 1.00 95.94 341 GLU A N 1
ATOM 2576 C CA . GLU A 1 341 ? 9.250 -4.569 18.302 1.00 95.94 341 GLU A CA 1
ATOM 2577 C C . GLU A 1 341 ? 10.579 -4.079 17.727 1.00 95.94 341 GLU A C 1
ATOM 2579 O O . GLU A 1 341 ? 10.841 -2.879 17.694 1.00 95.94 341 GLU A O 1
ATOM 2584 N N . GLU A 1 342 ? 11.432 -5.002 17.292 1.00 96.12 342 GLU A N 1
ATOM 2585 C CA . GLU A 1 342 ? 12.723 -4.717 16.667 1.00 96.12 342 GLU A CA 1
ATOM 2586 C C . GLU A 1 342 ? 12.635 -4.994 15.162 1.00 96.12 342 GLU A C 1
ATOM 2588 O O . GLU A 1 342 ? 12.406 -6.124 14.727 1.00 96.12 342 GLU A O 1
ATOM 2593 N N . THR A 1 343 ? 12.832 -3.953 14.359 1.00 93.62 343 THR A N 1
ATOM 2594 C CA . THR A 1 343 ? 12.835 -4.020 12.896 1.00 93.62 343 THR A CA 1
ATOM 2595 C C . THR A 1 343 ? 14.194 -4.526 12.422 1.00 93.62 343 THR A C 1
ATOM 2597 O O . THR A 1 343 ? 15.173 -3.771 12.404 1.00 93.62 343 THR A O 1
ATOM 2600 N N . LEU A 1 344 ? 14.255 -5.796 12.007 1.00 90.38 344 LEU A N 1
ATOM 2601 C CA . LEU A 1 344 ? 15.457 -6.500 11.548 1.00 90.38 344 LEU A CA 1
ATOM 2602 C C . LEU A 1 344 ? 15.894 -5.994 10.162 1.00 90.38 344 LEU A C 1
ATOM 2604 O O . LEU A 1 344 ? 15.742 -6.647 9.131 1.00 90.38 344 LEU A O 1
ATOM 2608 N N . SER A 1 345 ? 16.430 -4.779 10.167 1.00 83.81 345 SER A N 1
ATOM 2609 C CA . SER A 1 345 ? 16.916 -4.006 9.027 1.00 83.81 345 SER A CA 1
ATOM 2610 C C . SER A 1 345 ? 18.332 -3.497 9.308 1.00 83.81 345 SER A C 1
ATOM 2612 O O . SER A 1 345 ? 18.810 -3.538 10.441 1.00 83.81 345 SER A O 1
ATOM 2614 N N . THR A 1 346 ? 18.994 -2.933 8.298 1.00 68.75 346 THR A N 1
ATOM 2615 C CA . THR A 1 346 ? 20.334 -2.333 8.437 1.00 68.75 346 THR A CA 1
ATOM 2616 C C . THR A 1 346 ? 20.398 -1.128 9.387 1.00 68.75 346 THR A C 1
ATOM 2618 O O . THR A 1 346 ? 21.499 -0.709 9.739 1.00 68.75 346 THR A O 1
ATOM 2621 N N . GLN A 1 347 ? 19.256 -0.566 9.804 1.00 79.88 347 GLN A N 1
ATOM 2622 C CA . GLN A 1 347 ? 19.183 0.597 10.700 1.00 79.88 347 GLN A CA 1
ATOM 2623 C C . GLN A 1 347 ? 18.705 0.264 12.124 1.00 79.88 347 GLN A C 1
ATOM 2625 O O . GLN A 1 347 ? 18.838 1.112 13.006 1.00 79.88 347 GLN A O 1
ATOM 2630 N N . GLY A 1 348 ? 18.206 -0.958 12.365 1.00 84.81 348 GLY A N 1
ATOM 2631 C CA . GLY A 1 348 ? 17.865 -1.457 13.704 1.00 84.81 348 GLY A CA 1
ATOM 2632 C C . GLY A 1 348 ? 16.839 -0.607 14.463 1.00 84.81 348 GLY A C 1
ATOM 2633 O O . GLY A 1 348 ? 17.053 -0.292 15.634 1.00 84.81 348 GLY A O 1
ATOM 2634 N N . GLU A 1 349 ? 15.753 -0.188 13.805 1.00 93.19 349 GLU A N 1
ATOM 2635 C CA . GLU A 1 349 ? 14.692 0.577 14.473 1.00 93.19 349 GLU A CA 1
ATOM 2636 C C . GLU A 1 349 ? 13.964 -0.276 15.523 1.00 93.19 349 GLU A C 1
ATOM 2638 O O . GLU A 1 349 ? 13.636 -1.435 15.267 1.00 93.19 349 GLU A O 1
ATOM 2643 N N . MET A 1 350 ? 13.681 0.295 16.697 1.00 96.00 350 MET A N 1
ATOM 2644 C CA . MET A 1 350 ? 12.982 -0.402 17.783 1.00 96.00 350 MET A CA 1
ATOM 2645 C C . MET A 1 350 ? 11.831 0.438 18.340 1.00 96.00 350 MET A C 1
ATOM 2647 O O . MET A 1 350 ? 12.036 1.554 18.824 1.00 96.00 350 MET A O 1
ATOM 2651 N N . GLU A 1 351 ? 10.621 -0.113 18.311 1.00 96.06 351 GLU A N 1
ATOM 2652 C CA . GLU A 1 351 ? 9.407 0.492 18.858 1.00 96.06 351 GLU A CA 1
ATOM 2653 C C . GLU A 1 351 ? 9.000 -0.211 20.162 1.00 96.06 351 GLU A C 1
ATOM 2655 O O . GLU A 1 351 ? 8.853 -1.432 20.211 1.00 96.06 351 GLU A O 1
ATOM 2660 N N . THR A 1 352 ? 8.812 0.562 21.232 1.00 96.94 352 THR A N 1
ATOM 2661 C CA . THR A 1 352 ? 8.304 0.071 22.521 1.00 96.94 352 THR A CA 1
ATOM 2662 C C . THR A 1 352 ? 6.836 0.456 22.655 1.00 96.94 352 THR A C 1
ATOM 2664 O O . THR A 1 352 ? 6.497 1.641 22.611 1.00 96.94 352 THR A O 1
ATOM 2667 N N . TRP A 1 353 ? 5.977 -0.532 22.876 1.00 97.31 353 TRP A N 1
ATOM 2668 C CA . TRP A 1 353 ? 4.527 -0.407 22.997 1.00 97.31 353 TRP A CA 1
ATOM 2669 C C . TRP A 1 353 ? 4.050 -0.805 24.401 1.00 97.31 353 TRP A C 1
ATOM 2671 O O . TRP A 1 353 ? 4.675 -1.636 25.060 1.00 97.31 353 TRP A O 1
ATOM 2681 N N . SER A 1 354 ? 2.926 -0.240 24.845 1.00 96.44 354 SER A N 1
ATOM 2682 C CA . SER A 1 354 ? 2.214 -0.620 26.075 1.00 96.44 354 SER A CA 1
ATOM 2683 C C . SER A 1 354 ? 0.809 -1.129 25.771 1.00 96.44 354 SER A C 1
ATOM 2685 O O . SER A 1 354 ? 0.062 -0.456 25.053 1.00 96.44 354 SER A O 1
ATOM 2687 N N . LYS A 1 355 ? 0.436 -2.258 26.370 1.00 95.31 355 LYS A N 1
ATOM 2688 C CA . LYS A 1 355 ? -0.890 -2.870 26.311 1.00 95.31 355 LYS A CA 1
ATOM 2689 C C . LYS A 1 355 ? -1.893 -1.995 27.060 1.00 95.31 355 LYS A C 1
ATOM 2691 O O . LYS A 1 355 ? -1.627 -1.522 28.165 1.00 95.31 355 LYS A O 1
ATOM 2696 N N . LEU A 1 356 ? -3.054 -1.761 26.463 1.00 93.69 356 LEU A N 1
ATOM 2697 C CA . LEU A 1 356 ? -4.100 -0.913 27.032 1.00 93.69 356 LEU A CA 1
ATOM 2698 C C . LEU A 1 356 ? -5.002 -1.740 27.959 1.00 93.69 356 LEU A C 1
ATOM 2700 O O . LEU A 1 356 ? -6.136 -2.062 27.628 1.00 93.69 356 LEU A O 1
ATOM 2704 N N . LEU A 1 357 ? -4.463 -2.084 29.134 1.00 80.75 357 LEU A N 1
ATOM 2705 C CA . LEU A 1 357 ? -5.098 -2.968 30.126 1.00 80.75 357 LEU A CA 1
ATOM 2706 C C . LEU A 1 357 ? -6.456 -2.467 30.653 1.00 80.75 357 LEU A C 1
ATOM 2708 O O . LEU A 1 357 ? -7.279 -3.269 31.073 1.00 80.75 357 LEU A O 1
ATOM 2712 N N . ASN A 1 358 ? -6.687 -1.150 30.637 1.00 58.97 358 ASN A N 1
ATOM 2713 C CA . ASN A 1 358 ? -7.845 -0.505 31.265 1.00 58.97 358 ASN A CA 1
ATOM 2714 C C . ASN A 1 358 ? -8.895 -0.038 30.237 1.00 58.97 358 ASN A C 1
ATOM 2716 O O . ASN A 1 358 ? -9.460 1.048 30.380 1.00 58.97 358 ASN A O 1
ATOM 2720 N N . ALA A 1 359 ? -9.148 -0.841 29.201 1.00 58.91 359 ALA A N 1
ATOM 2721 C CA . ALA A 1 359 ? -10.332 -0.679 28.361 1.00 58.91 359 ALA A CA 1
ATOM 2722 C C . ALA A 1 359 ? -11.579 -0.967 29.223 1.00 58.91 359 ALA A C 1
ATOM 2724 O O . ALA A 1 359 ? -11.799 -2.103 29.643 1.00 58.91 359 ALA A O 1
ATOM 2725 N N . VAL A 1 360 ? -12.318 0.082 29.599 1.00 49.91 360 VAL A N 1
ATOM 2726 C CA . VAL A 1 360 ? -13.155 0.088 30.816 1.00 49.91 360 VAL A CA 1
ATOM 2727 C C . VAL A 1 360 ? -14.203 -1.032 30.810 1.00 49.91 360 VAL A C 1
ATOM 2729 O O . VAL A 1 360 ? -15.087 -1.056 29.962 1.00 49.91 360 VAL A O 1
ATOM 2732 N N . GLY A 1 361 ? -14.111 -1.938 31.789 1.00 57.56 361 GLY A N 1
ATOM 2733 C CA . GLY A 1 361 ? -15.079 -3.018 32.027 1.00 57.56 361 GLY A CA 1
ATOM 2734 C C . GLY A 1 361 ? -14.897 -4.290 31.187 1.00 57.56 361 GLY A C 1
ATOM 2735 O O . GLY A 1 361 ? -15.545 -5.289 31.486 1.00 57.56 361 GLY A O 1
ATOM 2736 N N . GLY A 1 362 ? -14.023 -4.292 30.175 1.00 60.28 362 GLY A N 1
ATOM 2737 C CA . GLY A 1 362 ? -13.795 -5.459 29.316 1.00 60.28 362 GLY A CA 1
ATOM 2738 C C . GLY A 1 362 ? -12.843 -6.500 29.916 1.00 60.28 362 GLY A C 1
ATOM 2739 O O . GLY A 1 362 ? -11.945 -6.168 30.692 1.00 60.28 362 GLY A O 1
ATOM 2740 N N . SER A 1 363 ? -12.987 -7.763 29.501 1.00 68.31 363 SER A N 1
ATOM 2741 C CA . SER A 1 363 ? -11.963 -8.783 29.756 1.00 68.31 363 SER A CA 1
ATOM 2742 C C . SER A 1 363 ? -10.713 -8.497 28.914 1.00 68.31 363 SER A C 1
ATOM 2744 O O . SER A 1 363 ? -10.808 -8.093 27.750 1.00 68.31 363 SER A O 1
ATOM 2746 N N . ILE A 1 364 ? -9.525 -8.705 29.489 1.00 64.81 364 ILE A N 1
ATOM 2747 C CA . ILE A 1 364 ? -8.245 -8.439 28.818 1.00 64.81 364 ILE A CA 1
ATOM 2748 C C . ILE A 1 364 ? -8.032 -9.504 27.731 1.00 64.81 364 ILE A C 1
ATOM 2750 O O . ILE A 1 364 ? -7.517 -10.585 28.002 1.00 64.81 364 ILE A O 1
ATOM 2754 N N . GLY A 1 365 ? -8.448 -9.187 26.503 1.00 77.69 365 GLY A N 1
ATOM 2755 C CA . GLY A 1 365 ? -8.438 -10.106 25.358 1.00 77.69 365 GLY A CA 1
ATOM 2756 C C . GLY A 1 365 ? -9.736 -10.125 24.541 1.00 77.69 365 GLY A C 1
ATOM 2757 O O . GLY A 1 365 ? -9.769 -10.764 23.494 1.00 77.69 365 GLY A O 1
ATOM 2758 N N . SER A 1 366 ? -10.791 -9.417 24.967 1.00 91.31 366 SER A N 1
ATOM 2759 C CA . SER A 1 366 ? -12.011 -9.246 24.165 1.00 91.31 366 SER A CA 1
ATOM 2760 C C . SER A 1 366 ? -11.713 -8.470 22.874 1.00 91.31 366 SER A C 1
ATOM 2762 O O . SER A 1 366 ? -11.468 -7.263 22.925 1.00 91.31 366 SER A O 1
ATOM 2764 N N . ILE A 1 367 ? -11.735 -9.161 21.730 1.00 95.75 367 ILE A N 1
ATOM 2765 C CA . ILE A 1 367 ? -11.479 -8.645 20.381 1.00 95.75 367 ILE A CA 1
ATOM 2766 C C . ILE A 1 367 ? -12.548 -9.152 19.422 1.00 95.75 367 ILE A C 1
ATOM 2768 O O . ILE A 1 367 ? -12.898 -10.332 19.423 1.00 95.75 367 ILE A O 1
ATOM 2772 N N . SER A 1 368 ? -12.988 -8.254 18.546 1.00 97.12 368 SER A N 1
ATOM 2773 C CA . SER A 1 368 ? -13.792 -8.602 17.379 1.00 97.12 368 SER A CA 1
ATOM 2774 C C . SER A 1 368 ? -13.233 -7.891 16.152 1.00 97.12 368 SER A C 1
ATOM 2776 O O . SER A 1 368 ? -12.915 -6.703 16.212 1.00 97.12 368 SER A O 1
ATOM 2778 N N . ALA A 1 369 ? -13.054 -8.622 15.054 1.00 97.62 369 ALA A N 1
ATOM 2779 C CA . ALA A 1 369 ? -12.393 -8.161 13.837 1.00 97.62 369 ALA A CA 1
ATOM 2780 C C . ALA A 1 369 ? -13.251 -8.487 12.610 1.00 97.62 369 ALA A C 1
ATOM 2782 O O . ALA A 1 369 ? -13.637 -9.639 12.396 1.00 97.62 369 ALA A O 1
ATOM 2783 N N . LEU A 1 370 ? -13.530 -7.461 11.807 1.00 98.12 370 LEU A N 1
ATOM 2784 C CA . LEU A 1 370 ? -14.449 -7.490 10.674 1.00 98.12 370 LEU A CA 1
ATOM 2785 C C . LEU A 1 370 ? -13.740 -6.963 9.418 1.00 98.12 370 LEU A C 1
ATOM 2787 O O . LEU A 1 370 ? -13.309 -5.812 9.395 1.00 98.12 370 LEU A O 1
ATOM 2791 N N . GLU A 1 371 ? -13.618 -7.772 8.368 1.00 98.00 371 GLU A N 1
ATOM 2792 C CA . GLU A 1 371 ? -13.049 -7.343 7.078 1.00 98.00 371 GLU A CA 1
ATOM 2793 C C . GLU A 1 371 ? -14.165 -6.914 6.121 1.00 98.00 371 GLU A C 1
ATOM 2795 O O . GLU A 1 371 ? -15.207 -7.560 6.064 1.00 98.00 371 GLU A O 1
ATOM 2800 N N . LEU A 1 372 ? -13.970 -5.828 5.374 1.00 97.69 372 LEU A N 1
ATOM 2801 C CA . LEU A 1 372 ? -14.960 -5.318 4.425 1.00 97.69 372 LEU A CA 1
ATOM 2802 C C . LEU A 1 372 ? -15.167 -6.307 3.265 1.00 97.69 372 LEU A C 1
ATOM 2804 O O . LEU A 1 372 ? -14.204 -6.800 2.680 1.00 97.69 372 LEU A O 1
ATOM 2808 N N . ASP A 1 373 ? -16.427 -6.570 2.929 1.00 96.88 373 ASP A N 1
ATOM 2809 C CA . ASP A 1 373 ? -16.863 -7.505 1.889 1.00 96.88 373 ASP A CA 1
ATOM 2810 C C . ASP A 1 373 ? -17.166 -6.705 0.602 1.00 96.88 373 ASP A C 1
ATOM 2812 O O . ASP A 1 373 ? -18.315 -6.372 0.317 1.00 96.88 373 ASP A O 1
ATOM 2816 N N . SER A 1 374 ? -16.114 -6.289 -0.118 1.00 96.25 374 SER A N 1
ATOM 2817 C CA . SER A 1 374 ? -16.189 -5.408 -1.299 1.00 96.25 374 SER A CA 1
ATOM 2818 C C . SER A 1 374 ? -15.066 -5.695 -2.311 1.00 96.25 374 SER A C 1
ATOM 2820 O O . SER A 1 374 ? -14.003 -6.194 -1.940 1.00 96.25 374 SER A O 1
ATOM 2822 N N . GLU A 1 375 ? -15.305 -5.389 -3.590 1.00 94.50 375 GLU A N 1
ATOM 2823 C CA . GLU A 1 375 ? -14.375 -5.644 -4.706 1.00 94.50 375 GLU A CA 1
ATOM 2824 C C . GLU A 1 375 ? -13.417 -4.462 -4.975 1.00 94.50 375 GLU A C 1
ATOM 2826 O O . GLU A 1 375 ? -12.231 -4.671 -5.247 1.00 94.50 375 GLU A O 1
ATOM 2831 N N . ASP A 1 376 ? -13.914 -3.224 -4.847 1.00 95.75 376 ASP A N 1
ATOM 2832 C CA . ASP A 1 376 ? -13.166 -1.976 -5.097 1.00 95.75 376 ASP A CA 1
ATOM 2833 C C . ASP A 1 376 ? -12.368 -1.475 -3.881 1.00 95.75 376 ASP A C 1
ATOM 2835 O O . ASP A 1 376 ? -11.404 -0.713 -4.012 1.00 95.75 376 ASP A O 1
ATOM 2839 N N . LEU A 1 377 ? -12.817 -1.830 -2.674 1.00 97.00 377 LEU A N 1
ATOM 2840 C CA . LEU A 1 377 ? -12.300 -1.303 -1.413 1.00 97.00 377 LE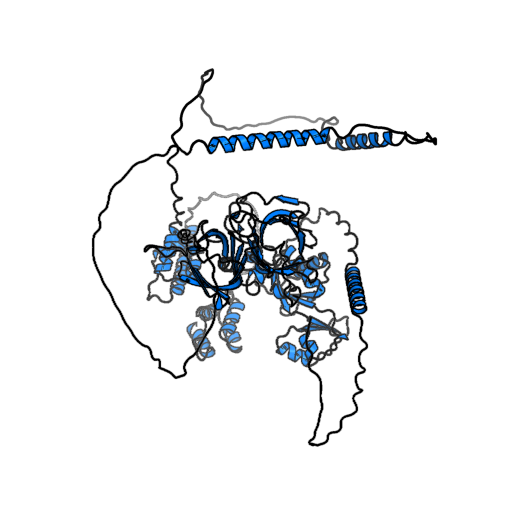U A CA 1
ATOM 2841 C C . LEU A 1 377 ? -11.989 -2.438 -0.448 1.00 97.00 377 LEU A C 1
ATOM 2843 O O . LEU A 1 377 ? -12.826 -3.292 -0.171 1.00 97.00 377 LEU A O 1
ATOM 2847 N N . ALA A 1 378 ? -10.803 -2.379 0.143 1.00 97.62 378 ALA A N 1
ATOM 2848 C CA . ALA A 1 378 ? -10.420 -3.221 1.260 1.00 97.62 378 ALA A CA 1
ATOM 2849 C C . ALA A 1 378 ? -10.593 -2.419 2.561 1.00 97.62 378 ALA A C 1
ATOM 2851 O O . ALA A 1 378 ? -10.231 -1.244 2.643 1.00 97.62 378 ALA A O 1
ATOM 2852 N N . GLY A 1 379 ? -11.160 -3.039 3.593 1.00 97.75 379 GLY A N 1
ATOM 2853 C CA . GLY A 1 379 ? -11.346 -2.402 4.892 1.00 97.75 379 GLY A CA 1
ATOM 2854 C C . GLY A 1 379 ? -11.252 -3.376 6.057 1.00 97.75 379 GLY A C 1
ATOM 2855 O O . GLY A 1 379 ? -11.476 -4.574 5.908 1.00 97.75 379 GLY A O 1
ATOM 2856 N N . LEU A 1 380 ? -10.943 -2.840 7.233 1.00 98.44 380 LEU A N 1
ATOM 2857 C CA . LEU A 1 380 ? -10.954 -3.540 8.510 1.00 98.44 380 LEU A CA 1
ATOM 2858 C C . LEU A 1 380 ? -11.588 -2.650 9.576 1.00 98.44 380 LEU A C 1
ATOM 2860 O O . LEU A 1 380 ? -11.144 -1.522 9.794 1.00 98.44 380 LEU A O 1
ATOM 2864 N N . TRP A 1 381 ? -12.564 -3.196 10.291 1.00 98.31 381 TRP A N 1
ATOM 2865 C CA . TRP A 1 381 ? -13.093 -2.638 11.526 1.00 98.31 381 TRP A CA 1
ATOM 2866 C C . TRP A 1 381 ? -12.767 -3.606 12.662 1.00 98.31 381 TRP A C 1
ATOM 2868 O O . TRP A 1 381 ? -13.196 -4.758 12.652 1.00 98.31 381 TRP A O 1
ATOM 2878 N N . ILE A 1 382 ? -11.944 -3.165 13.611 1.00 98.06 382 ILE A N 1
ATOM 2879 C CA . ILE A 1 382 ? -11.457 -4.000 14.709 1.00 98.06 382 ILE A CA 1
ATOM 2880 C C . ILE A 1 382 ? -11.679 -3.312 16.054 1.00 98.06 382 ILE A C 1
ATOM 2882 O O . ILE A 1 382 ? -11.428 -2.116 16.215 1.00 98.06 382 ILE A O 1
ATOM 2886 N N . PHE A 1 383 ? -12.143 -4.097 17.016 1.00 97.38 383 PHE A N 1
ATOM 2887 C CA . PHE A 1 383 ? -12.520 -3.692 18.360 1.00 97.38 383 PHE A CA 1
ATOM 2888 C C . PHE A 1 383 ? -11.638 -4.418 19.376 1.00 97.38 383 PHE A C 1
ATOM 2890 O O . PHE A 1 383 ? -11.300 -5.584 19.179 1.00 97.38 383 PHE A O 1
ATOM 2897 N N . ALA A 1 384 ? -11.291 -3.749 20.472 1.00 96.06 384 ALA A N 1
ATOM 2898 C CA . ALA A 1 384 ? -10.597 -4.330 21.614 1.00 96.06 384 ALA A CA 1
ATOM 2899 C C . ALA A 1 384 ? -11.133 -3.699 22.904 1.00 96.06 384 ALA A C 1
ATOM 2901 O O . ALA A 1 384 ? -10.806 -2.553 23.234 1.00 96.06 384 ALA A O 1
ATOM 2902 N N . GLY A 1 385 ? -11.998 -4.431 23.608 1.00 93.75 385 GLY A N 1
ATOM 2903 C CA . GLY A 1 385 ? -12.810 -3.875 24.691 1.00 93.75 385 GLY A CA 1
ATOM 2904 C C . GLY A 1 385 ? -13.562 -2.622 24.229 1.00 93.75 385 GLY A C 1
ATOM 2905 O O . GLY A 1 385 ? -14.278 -2.651 23.230 1.00 93.75 385 GLY A O 1
ATOM 2906 N N . ASN A 1 386 ? -13.365 -1.500 24.924 1.00 94.25 386 ASN A N 1
ATOM 2907 C CA . ASN A 1 386 ? -14.046 -0.245 24.613 1.00 94.25 386 ASN A CA 1
ATOM 2908 C C . ASN A 1 386 ? -13.367 0.631 23.535 1.00 94.25 386 ASN A C 1
ATOM 2910 O O . ASN A 1 386 ? -13.794 1.764 23.342 1.00 94.25 386 ASN A O 1
ATOM 2914 N N . ILE A 1 387 ? -12.331 0.156 22.832 1.00 96.00 387 ILE A N 1
ATOM 2915 C CA . ILE A 1 387 ? -11.624 0.912 21.777 1.00 96.00 387 ILE A CA 1
ATOM 2916 C C . ILE A 1 387 ? -11.873 0.252 20.418 1.00 96.00 387 ILE A C 1
ATOM 2918 O O . ILE A 1 387 ? -11.806 -0.972 20.315 1.00 96.00 387 ILE A O 1
ATOM 2922 N N . PHE A 1 388 ? -12.081 1.041 19.360 1.00 97.50 388 PHE A N 1
ATOM 2923 C CA . PHE A 1 388 ? -12.093 0.530 17.987 1.00 97.50 388 PHE A CA 1
ATOM 2924 C C . PHE A 1 388 ? -11.225 1.352 17.027 1.00 97.50 388 PHE A C 1
ATOM 2926 O O . PHE A 1 388 ? -11.027 2.560 17.194 1.00 97.50 388 PHE A O 1
ATOM 2933 N N . LEU A 1 389 ? -10.747 0.675 15.982 1.00 97.69 389 LEU A N 1
ATOM 2934 C CA . LEU A 1 389 ? -10.108 1.256 14.804 1.00 97.69 389 LEU A CA 1
ATOM 2935 C C . LEU A 1 389 ? -10.874 0.796 13.555 1.00 97.69 389 LEU A C 1
ATOM 2937 O O . LEU A 1 389 ? -11.102 -0.404 13.391 1.00 97.69 389 LEU A O 1
ATOM 2941 N N . ARG A 1 390 ? -11.236 1.722 12.663 1.00 97.69 390 ARG A N 1
ATOM 2942 C CA . ARG A 1 390 ? -11.731 1.414 11.310 1.00 97.69 390 ARG A CA 1
ATOM 2943 C C . ARG A 1 390 ? -10.760 2.005 10.296 1.00 97.69 390 ARG A C 1
ATOM 2945 O O . ARG A 1 390 ? -10.435 3.186 10.391 1.00 97.69 390 ARG A O 1
ATOM 2952 N N . ILE A 1 391 ? -10.287 1.198 9.352 1.00 97.69 391 ILE A N 1
ATOM 2953 C CA . ILE A 1 391 ? -9.544 1.666 8.178 1.00 97.69 391 ILE A CA 1
ATOM 2954 C C . ILE A 1 391 ? -10.228 1.113 6.933 1.00 97.69 391 ILE A C 1
ATOM 2956 O O . ILE A 1 391 ? -10.506 -0.081 6.871 1.00 97.69 391 ILE A O 1
ATOM 2960 N N . ILE A 1 392 ? -10.460 1.966 5.939 1.00 97.56 392 ILE A N 1
ATOM 2961 C CA . ILE A 1 392 ? -10.902 1.583 4.589 1.00 97.56 392 ILE A CA 1
ATOM 2962 C C . ILE A 1 392 ? -9.930 2.215 3.584 1.00 97.56 392 ILE A C 1
ATOM 2964 O O . ILE A 1 392 ? -9.329 3.249 3.874 1.00 97.56 392 ILE A O 1
ATOM 2968 N N . GLY A 1 393 ? -9.741 1.603 2.418 1.00 97.19 393 GLY A N 1
ATOM 2969 C CA . GLY A 1 393 ? -9.012 2.205 1.306 1.00 97.19 393 GLY A CA 1
ATOM 2970 C C . GLY A 1 393 ? -8.924 1.299 0.084 1.00 97.19 393 GLY A C 1
ATOM 2971 O O . GLY A 1 393 ? -9.469 0.195 0.060 1.00 97.19 393 GLY A O 1
ATOM 2972 N N . VAL A 1 394 ? -8.217 1.765 -0.943 1.00 96.81 394 VAL A N 1
ATOM 2973 C CA . VAL A 1 394 ? -7.985 0.972 -2.158 1.00 96.81 394 VAL A CA 1
ATOM 2974 C C . VAL A 1 394 ? -6.978 -0.154 -1.848 1.00 96.81 394 VAL A C 1
ATOM 2976 O O . VAL A 1 394 ? -5.940 0.126 -1.234 1.00 96.81 394 VAL A O 1
ATOM 2979 N N . PRO A 1 395 ? -7.227 -1.415 -2.261 1.00 96.25 395 PRO A N 1
ATOM 2980 C CA . PRO A 1 395 ? -6.301 -2.527 -2.047 1.00 96.25 395 PRO A CA 1
ATOM 2981 C C . PRO A 1 395 ? -4.894 -2.231 -2.587 1.00 96.25 395 PRO A C 1
ATOM 2983 O O . PRO A 1 395 ? -4.742 -1.749 -3.709 1.00 96.25 395 PRO A O 1
ATOM 2986 N N . LYS A 1 396 ? -3.837 -2.590 -1.843 1.00 93.69 396 LYS A N 1
ATOM 2987 C CA . LYS A 1 396 ? -2.429 -2.305 -2.207 1.00 93.69 396 LYS A CA 1
ATOM 2988 C C . LYS A 1 396 ? -1.982 -2.876 -3.568 1.00 93.69 396 LYS A C 1
ATOM 2990 O O . LYS A 1 396 ? -1.002 -2.414 -4.145 1.00 93.69 396 LYS A O 1
ATOM 2995 N N . SER A 1 397 ? -2.692 -3.874 -4.093 1.00 91.44 397 SER A N 1
ATOM 2996 C CA . SER A 1 397 ? -2.486 -4.455 -5.429 1.00 91.44 397 SER A CA 1
ATOM 2997 C C . SER A 1 397 ? -3.036 -3.596 -6.578 1.00 91.44 397 SER A C 1
ATOM 2999 O O . SER A 1 397 ? -2.528 -3.702 -7.701 1.00 91.44 397 SER A O 1
ATOM 3001 N N . GLN A 1 398 ? -4.050 -2.772 -6.291 1.00 95.00 398 GLN A N 1
ATOM 3002 C CA . GLN A 1 398 ? -4.790 -1.912 -7.219 1.00 95.00 398 GLN A CA 1
ATOM 3003 C C . GLN A 1 398 ? -4.419 -0.423 -7.073 1.00 95.00 398 GLN A C 1
ATOM 3005 O O . GLN A 1 398 ? -4.463 0.305 -8.060 1.00 95.00 398 GLN A O 1
ATOM 3010 N N . SER A 1 399 ? -4.045 0.026 -5.868 1.00 95.19 399 SER A N 1
ATOM 3011 C CA . SER A 1 399 ? -3.849 1.445 -5.544 1.00 95.19 399 SER A CA 1
ATOM 3012 C C . SER A 1 399 ? -2.626 2.076 -6.216 1.00 95.19 399 SER A C 1
ATOM 3014 O O . SER A 1 399 ? -1.583 1.441 -6.390 1.00 95.19 399 SER A O 1
ATOM 3016 N N . LEU A 1 400 ? -2.715 3.359 -6.557 1.00 96.06 400 LEU A N 1
ATOM 3017 C CA . LEU A 1 400 ? -1.630 4.206 -7.046 1.00 96.06 400 LEU A CA 1
ATOM 3018 C C . LEU A 1 400 ? -0.486 4.267 -6.024 1.00 96.06 400 LEU A C 1
ATOM 3020 O O . LEU A 1 400 ? 0.677 4.123 -6.406 1.00 96.06 400 LEU A O 1
ATOM 3024 N N . LEU A 1 401 ? -0.814 4.383 -4.728 1.00 95.06 401 LEU A N 1
ATOM 3025 C CA . LEU A 1 401 ? 0.170 4.364 -3.634 1.00 95.06 401 LEU A CA 1
ATOM 3026 C C . LEU A 1 401 ? 0.904 3.015 -3.526 1.00 95.06 401 LEU A C 1
ATOM 3028 O O . LEU A 1 401 ? 2.117 2.971 -3.312 1.00 95.06 401 LEU A O 1
ATOM 3032 N N . GLY A 1 402 ? 0.170 1.907 -3.669 1.00 93.56 402 GLY A N 1
ATOM 3033 C CA . GLY A 1 402 ? 0.689 0.543 -3.545 1.00 93.56 402 GLY A CA 1
ATOM 3034 C C . GLY A 1 402 ? 1.400 0.026 -4.795 1.00 93.56 402 GLY A C 1
ATOM 3035 O O . GLY A 1 402 ? 2.284 -0.825 -4.696 1.00 93.56 402 GLY A O 1
ATOM 3036 N N . SER A 1 403 ? 1.054 0.568 -5.963 1.00 95.06 403 SER A N 1
ATOM 3037 C CA . SER A 1 403 ? 1.636 0.222 -7.261 1.00 95.06 403 SER A CA 1
ATOM 3038 C C . SER A 1 403 ? 2.913 0.990 -7.600 1.00 95.06 403 SER A C 1
ATOM 3040 O O . SER A 1 403 ? 3.573 0.606 -8.560 1.00 95.06 403 SER A O 1
ATOM 3042 N N . HIS A 1 404 ? 3.327 1.991 -6.819 1.00 96.50 404 HIS A N 1
ATOM 3043 C CA . HIS A 1 404 ? 4.545 2.766 -7.081 1.00 96.50 404 HIS A CA 1
ATOM 3044 C C . HIS A 1 404 ? 5.586 2.636 -5.967 1.00 96.50 404 HIS A C 1
ATOM 3046 O O . HIS A 1 404 ? 5.267 2.574 -4.778 1.00 96.50 404 HIS A O 1
ATOM 3052 N N . CYS A 1 405 ? 6.858 2.608 -6.369 1.00 97.25 405 CYS A N 1
ATOM 3053 C CA . CYS A 1 405 ? 7.997 2.731 -5.475 1.00 97.25 405 CYS A CA 1
ATOM 3054 C C . CYS A 1 405 ? 8.614 4.130 -5.595 1.00 97.25 405 CYS A C 1
ATOM 3056 O O . CYS A 1 405 ? 9.155 4.473 -6.647 1.00 97.25 405 CYS A O 1
ATOM 3058 N N . CYS A 1 406 ? 8.551 4.923 -4.525 1.00 96.50 406 CYS A N 1
ATOM 3059 C CA . CYS A 1 406 ? 9.119 6.269 -4.435 1.00 96.50 406 CYS A CA 1
ATOM 3060 C C . CYS A 1 406 ? 9.411 6.657 -2.966 1.00 96.50 406 CYS A C 1
ATOM 3062 O O . CYS A 1 406 ? 9.096 5.936 -2.018 1.00 96.50 406 CYS A O 1
ATOM 3064 N N . ARG A 1 407 ? 10.098 7.784 -2.762 1.00 95.00 407 ARG A N 1
ATOM 3065 C CA . ARG A 1 407 ? 10.672 8.216 -1.476 1.00 95.00 407 ARG A CA 1
ATOM 3066 C C . ARG A 1 407 ? 9.647 8.868 -0.548 1.00 95.00 407 ARG A C 1
ATOM 3068 O O . ARG A 1 407 ? 9.785 8.769 0.674 1.00 95.00 407 ARG A O 1
ATOM 3075 N N . SER A 1 408 ? 8.649 9.546 -1.111 1.00 93.88 408 SER A N 1
ATOM 3076 C CA . SER A 1 408 ? 7.583 10.244 -0.385 1.00 93.88 408 SER A CA 1
ATOM 3077 C C . SER A 1 408 ? 6.315 10.379 -1.230 1.00 93.88 408 SER A C 1
ATOM 3079 O O . SER A 1 408 ? 6.357 10.275 -2.456 1.00 93.88 408 SER A O 1
ATOM 3081 N N . LEU A 1 409 ? 5.192 10.665 -0.564 1.00 92.88 409 LEU A N 1
ATOM 3082 C CA . LEU A 1 409 ? 3.917 10.965 -1.216 1.00 92.88 409 LEU A CA 1
ATOM 3083 C C . LEU A 1 409 ? 4.036 12.166 -2.169 1.00 92.88 409 LEU A C 1
ATOM 3085 O O . LEU A 1 409 ? 3.660 12.055 -3.325 1.00 92.88 409 LEU A O 1
ATOM 3089 N N . THR A 1 410 ? 4.682 13.252 -1.735 1.00 93.44 410 THR A N 1
ATOM 3090 C CA . THR A 1 410 ? 4.923 14.459 -2.550 1.00 93.44 410 THR A CA 1
ATOM 3091 C C . THR A 1 410 ? 5.753 14.196 -3.807 1.00 93.44 410 THR A C 1
ATOM 3093 O O . THR A 1 410 ? 5.646 14.923 -4.786 1.00 93.44 410 THR A O 1
ATOM 3096 N N . GLN A 1 411 ? 6.574 13.142 -3.815 1.00 94.81 411 GLN A N 1
ATOM 3097 C CA . GLN A 1 411 ? 7.267 12.714 -5.028 1.00 94.81 411 GLN A CA 1
ATOM 3098 C C . GLN A 1 411 ? 6.328 11.949 -5.975 1.00 94.81 411 GLN A C 1
ATOM 3100 O O . GLN A 1 411 ? 6.450 12.079 -7.190 1.00 94.81 411 GLN A O 1
ATOM 3105 N N . LEU A 1 412 ? 5.367 11.183 -5.444 1.00 95.94 412 LEU A N 1
ATOM 3106 C CA . LEU A 1 412 ? 4.309 10.582 -6.259 1.00 95.94 412 LEU A CA 1
ATOM 3107 C C . LEU A 1 412 ? 3.378 11.659 -6.836 1.00 95.94 412 LEU A C 1
ATOM 3109 O O . LEU A 1 412 ? 3.060 11.577 -8.010 1.00 95.94 412 LEU A O 1
ATOM 3113 N N . GLU A 1 413 ? 3.041 12.702 -6.067 1.00 95.12 413 GLU A N 1
ATOM 3114 C CA . GLU A 1 413 ? 2.304 13.905 -6.519 1.00 95.12 413 GLU A CA 1
ATOM 3115 C C . GLU A 1 413 ? 3.067 14.759 -7.557 1.00 95.12 413 GLU A C 1
ATOM 3117 O O . GLU A 1 413 ? 2.515 15.725 -8.078 1.00 95.12 413 GLU A O 1
ATOM 3122 N N . HIS A 1 414 ? 4.333 14.430 -7.840 1.00 94.62 414 HIS A N 1
ATOM 3123 C CA . HIS A 1 414 ? 5.143 15.057 -8.887 1.00 94.62 414 HIS A CA 1
ATOM 3124 C C . HIS A 1 414 ? 5.260 14.178 -10.144 1.00 94.62 414 HIS A C 1
ATOM 3126 O O . HIS A 1 414 ? 5.226 14.696 -11.256 1.00 94.62 414 HIS A O 1
ATOM 3132 N N . PHE A 1 415 ? 5.383 12.854 -9.983 1.00 95.00 415 PHE A N 1
ATOM 3133 C CA . PHE A 1 415 ? 5.427 11.905 -11.105 1.00 95.00 415 PHE A CA 1
ATOM 3134 C C . PHE A 1 415 ? 4.044 11.517 -11.656 1.00 95.00 415 PHE A C 1
ATOM 3136 O O . PHE A 1 415 ? 3.932 11.112 -12.810 1.00 95.00 415 PHE A O 1
ATOM 3143 N N . GLN A 1 416 ? 3.014 11.597 -10.819 1.00 95.00 416 GLN A N 1
ATOM 3144 C CA . GLN A 1 416 ? 1.597 11.477 -11.152 1.00 95.00 416 GLN A CA 1
ATOM 3145 C C . GLN A 1 416 ? 0.952 12.846 -10.908 1.00 95.00 416 GLN A C 1
ATOM 3147 O O . GLN A 1 416 ? 1.495 13.649 -10.149 1.00 95.00 416 GLN A O 1
ATOM 3152 N N . SER A 1 417 ? -0.214 13.130 -11.495 1.00 94.00 417 SER A N 1
ATOM 3153 C CA . SER A 1 417 ? -0.920 14.370 -11.155 1.00 94.00 417 SER A CA 1
ATOM 3154 C C . SER A 1 417 ? -1.308 14.380 -9.673 1.00 94.00 417 SER A C 1
ATOM 3156 O O . SER A 1 417 ? -1.781 13.373 -9.132 1.00 94.00 417 SER A O 1
ATOM 3158 N N . GLN A 1 418 ? -1.131 15.530 -9.016 1.00 95.00 418 GLN A N 1
ATOM 3159 C CA . GLN A 1 418 ? -1.492 15.707 -7.610 1.00 95.00 418 GLN A CA 1
ATOM 3160 C C . GLN A 1 418 ? -2.953 15.299 -7.362 1.00 95.00 418 GLN A C 1
ATOM 3162 O O . GLN A 1 418 ? -3.240 14.577 -6.409 1.00 95.00 418 GLN A O 1
ATOM 3167 N N . ASP A 1 419 ? -3.863 15.657 -8.268 1.00 95.38 419 ASP A N 1
ATOM 3168 C CA . ASP A 1 419 ? -5.273 15.285 -8.191 1.00 95.38 419 ASP A CA 1
ATOM 3169 C C . ASP A 1 419 ? -5.527 13.782 -8.301 1.00 95.38 419 ASP A C 1
ATOM 3171 O O . ASP A 1 419 ? -6.439 13.294 -7.643 1.00 95.38 419 ASP A O 1
ATOM 3175 N N . ALA A 1 420 ? -4.739 13.009 -9.056 1.00 96.06 420 ALA A N 1
ATOM 3176 C CA . ALA A 1 420 ? -4.888 11.550 -9.066 1.00 96.06 420 ALA A CA 1
ATOM 3177 C C . ALA A 1 420 ? -4.533 10.952 -7.695 1.00 96.06 420 ALA A C 1
ATOM 3179 O O . ALA A 1 420 ? -5.282 10.131 -7.161 1.00 96.06 420 ALA A O 1
ATOM 3180 N N . VAL A 1 421 ? -3.439 11.422 -7.086 1.00 95.38 421 VAL A N 1
ATOM 3181 C CA . VAL A 1 421 ? -3.010 10.997 -5.745 1.00 95.38 421 VAL A CA 1
ATOM 3182 C C . VAL A 1 421 ? -4.025 11.427 -4.680 1.00 95.38 421 VAL A C 1
ATOM 3184 O O . VAL A 1 421 ? -4.430 10.614 -3.852 1.00 95.38 421 VAL A O 1
ATOM 3187 N N . GLN A 1 422 ? -4.497 12.674 -4.722 1.00 93.56 422 GLN A N 1
ATOM 3188 C CA . GLN A 1 422 ? -5.468 13.213 -3.764 1.00 93.56 422 GLN A CA 1
ATOM 3189 C C . GLN A 1 422 ? -6.870 12.602 -3.935 1.00 93.56 422 GLN A C 1
ATOM 3191 O O . GLN A 1 422 ? -7.540 12.323 -2.941 1.00 93.56 422 GLN A O 1
ATOM 3196 N N . ASN A 1 423 ? -7.312 12.321 -5.165 1.00 95.00 423 ASN A N 1
ATOM 3197 C CA . ASN A 1 423 ? -8.564 11.602 -5.417 1.00 95.00 423 ASN A CA 1
ATOM 3198 C C . ASN A 1 423 ? -8.499 10.136 -4.987 1.00 95.00 423 ASN A C 1
ATOM 3200 O O . ASN A 1 423 ? -9.525 9.594 -4.579 1.00 95.00 423 ASN A O 1
ATOM 3204 N N . GLU A 1 424 ? -7.328 9.495 -5.025 1.00 95.38 424 GLU A N 1
ATOM 3205 C CA . GLU A 1 424 ? -7.180 8.181 -4.406 1.00 95.38 424 GLU A CA 1
ATOM 3206 C C . GLU A 1 424 ? -7.173 8.279 -2.879 1.00 95.38 424 GLU A C 1
ATOM 3208 O O . GLU A 1 424 ? -7.934 7.561 -2.240 1.00 95.38 424 GLU A O 1
ATOM 3213 N N . LEU A 1 425 ? -6.408 9.209 -2.290 1.00 93.69 425 LEU A N 1
ATOM 3214 C CA . LEU A 1 425 ? -6.366 9.434 -0.838 1.00 93.69 425 LEU A CA 1
ATOM 3215 C C . LEU A 1 425 ? -7.760 9.666 -0.242 1.00 93.69 425 LEU A C 1
ATOM 3217 O O . LEU A 1 425 ? -8.067 9.081 0.792 1.00 93.69 425 LEU A O 1
ATOM 3221 N N . ARG A 1 426 ? -8.631 10.426 -0.921 1.00 93.75 426 ARG A N 1
ATOM 3222 C CA . ARG A 1 426 ? -10.044 10.641 -0.539 1.00 93.75 426 ARG A CA 1
ATOM 3223 C C . ARG A 1 426 ? -10.876 9.352 -0.429 1.00 93.75 426 ARG A C 1
ATOM 3225 O O . ARG A 1 426 ? -11.884 9.363 0.270 1.00 93.75 426 ARG A O 1
ATOM 3232 N N . LYS A 1 427 ? -10.476 8.249 -1.080 1.00 95.00 427 LYS A N 1
ATOM 3233 C CA . LYS A 1 427 ? -11.114 6.921 -0.941 1.00 95.00 427 LYS A CA 1
ATOM 3234 C C . LYS A 1 427 ? -10.676 6.171 0.318 1.00 95.00 427 LYS A C 1
ATOM 3236 O O . LYS A 1 427 ? -11.301 5.175 0.674 1.00 95.00 427 LYS A O 1
ATOM 3241 N N . PHE A 1 428 ? -9.588 6.597 0.960 1.00 95.00 428 PHE A N 1
ATOM 3242 C CA . PHE A 1 428 ? -9.142 6.016 2.217 1.00 95.00 428 PHE A CA 1
ATOM 3243 C C . PHE A 1 428 ? -9.818 6.699 3.407 1.00 95.00 428 PHE A C 1
ATOM 3245 O O . PHE A 1 428 ? -10.098 7.896 3.400 1.00 95.00 428 PHE A O 1
ATOM 3252 N N . GLU A 1 429 ? -10.012 5.943 4.476 1.00 95.19 429 GLU A N 1
ATOM 3253 C CA . GLU A 1 429 ? -10.661 6.385 5.702 1.00 95.19 429 GLU A CA 1
ATOM 3254 C C . GLU A 1 429 ? -9.881 5.865 6.911 1.00 95.19 429 GLU A C 1
ATOM 3256 O O . GLU A 1 429 ? -9.422 4.721 6.902 1.00 95.19 429 GLU A O 1
ATOM 3261 N N . VAL A 1 430 ? -9.742 6.681 7.960 1.00 95.50 430 VAL A N 1
ATOM 3262 C CA . VAL A 1 430 ? -9.250 6.223 9.268 1.00 95.50 430 VAL A CA 1
ATOM 3263 C C . VAL A 1 430 ? -10.127 6.783 10.374 1.00 95.50 430 VAL A C 1
ATOM 3265 O O . VAL A 1 430 ? -10.091 7.984 10.639 1.00 95.50 430 VAL A O 1
ATOM 3268 N N . LEU A 1 431 ? -10.841 5.906 11.075 1.00 95.44 431 LEU A N 1
ATOM 3269 C CA . LEU A 1 431 ? -11.552 6.233 12.305 1.00 95.44 431 LEU A CA 1
ATOM 3270 C C . LEU A 1 431 ? -10.831 5.612 13.502 1.00 95.44 431 LEU A C 1
ATOM 3272 O O . LEU A 1 431 ? -10.502 4.425 13.513 1.00 95.44 431 LEU A O 1
ATOM 3276 N N . VAL A 1 432 ? -10.643 6.417 14.543 1.00 95.81 432 VAL A N 1
ATOM 3277 C CA . VAL A 1 432 ? -10.294 5.955 15.891 1.00 95.81 432 VAL A CA 1
ATOM 3278 C C . VAL A 1 432 ? -11.452 6.340 16.790 1.00 95.81 432 VAL A C 1
ATOM 3280 O O . VAL A 1 432 ? -11.869 7.501 16.780 1.00 95.81 432 VAL A O 1
ATOM 3283 N N . GLY A 1 433 ? -11.965 5.414 17.587 1.00 95.94 433 GLY A N 1
ATOM 3284 C CA . GLY A 1 433 ? -13.090 5.710 18.460 1.00 95.94 433 GLY A CA 1
ATOM 3285 C C . GLY A 1 433 ? -13.230 4.759 19.630 1.00 95.94 433 GLY A C 1
ATOM 3286 O O . GLY A 1 433 ? -12.350 3.942 19.910 1.00 95.94 433 GLY A O 1
ATOM 3287 N N . GLU A 1 434 ? -14.349 4.911 20.321 1.00 96.00 434 GLU A N 1
ATOM 3288 C CA . GLU A 1 434 ? -14.690 4.128 21.496 1.00 96.00 434 GLU A CA 1
ATOM 3289 C C . GLU A 1 434 ? -16.117 3.585 21.443 1.00 96.00 434 GLU A C 1
ATOM 3291 O O . GLU A 1 434 ? -17.027 4.193 20.871 1.00 96.00 434 GLU A O 1
ATOM 3296 N N . VAL A 1 435 ? -16.278 2.427 22.071 1.00 95.81 435 VAL A N 1
ATOM 3297 C CA . VAL A 1 435 ? -17.560 1.843 22.449 1.00 95.81 435 VAL A CA 1
ATOM 3298 C C . VAL A 1 435 ? -17.935 2.505 23.779 1.00 95.81 435 VAL A C 1
ATOM 3300 O O . VAL A 1 435 ? -17.359 2.167 24.812 1.00 95.81 435 VAL A O 1
ATOM 3303 N N . GLU A 1 436 ? -18.830 3.496 23.769 1.00 94.62 436 GLU A N 1
ATOM 3304 C CA . GLU A 1 436 ? -19.274 4.161 25.013 1.00 94.62 436 GLU A CA 1
ATOM 3305 C C . GLU A 1 436 ? -20.121 3.196 25.863 1.00 94.62 436 GLU A C 1
ATOM 3307 O O . GLU A 1 436 ? -20.036 3.181 27.089 1.00 94.62 436 GLU A O 1
ATOM 3312 N N . GLN A 1 437 ? -20.885 2.349 25.176 1.00 93.62 437 GLN A N 1
ATOM 3313 C CA . GLN A 1 437 ? -21.564 1.138 25.640 1.00 93.62 437 GLN A CA 1
ATOM 3314 C C . GLN A 1 437 ? -21.810 0.259 24.394 1.00 93.62 437 GLN A C 1
ATOM 3316 O O . GLN A 1 437 ? -21.771 0.803 23.284 1.00 93.62 437 GLN A O 1
ATOM 3321 N N . PRO A 1 438 ? -22.061 -1.059 24.507 1.00 95.12 438 PRO A N 1
ATOM 3322 C CA . PRO A 1 438 ? -22.433 -1.869 23.348 1.00 95.12 438 PRO A CA 1
ATOM 3323 C C . PRO A 1 438 ? -23.608 -1.232 22.594 1.00 95.12 438 PRO A C 1
ATOM 3325 O O . PRO A 1 438 ? -24.584 -0.797 23.208 1.00 95.12 438 PRO A O 1
ATOM 3328 N N . GLY A 1 439 ? -23.464 -1.085 21.277 1.00 95.62 439 GLY A N 1
ATOM 3329 C CA . GLY A 1 439 ? -24.423 -0.376 20.427 1.00 95.62 439 GLY A CA 1
ATOM 3330 C C . GLY A 1 439 ? -24.307 1.149 20.394 1.00 95.62 439 GLY A C 1
ATOM 3331 O O . GLY A 1 439 ? -25.093 1.782 19.698 1.00 95.62 439 GLY A O 1
ATOM 3332 N N . LEU A 1 440 ? -23.342 1.766 21.084 1.00 95.56 440 LEU A N 1
ATOM 3333 C CA . LEU A 1 440 ? -23.100 3.213 21.035 1.00 95.56 440 LEU A CA 1
ATOM 3334 C C . LEU A 1 440 ? -21.627 3.498 20.711 1.00 95.56 440 LEU A C 1
ATOM 3336 O O . LEU A 1 440 ? -20.754 3.419 21.577 1.00 95.56 440 LEU A O 1
ATOM 3340 N N . LEU A 1 441 ? -21.346 3.818 19.444 1.00 96.81 441 LEU A N 1
ATOM 3341 C CA . LEU A 1 441 ? -19.979 3.950 18.925 1.00 96.81 441 LEU A CA 1
ATOM 3342 C C . LEU A 1 441 ? -19.664 5.399 18.558 1.00 96.81 441 LEU A C 1
ATOM 3344 O O . LEU A 1 441 ? -20.279 5.959 17.648 1.00 96.81 441 LEU A O 1
ATOM 3348 N N . ARG A 1 442 ? -18.661 6.000 19.208 1.00 95.81 442 ARG A N 1
ATOM 3349 C CA . ARG A 1 442 ? -18.243 7.385 18.943 1.00 95.81 442 ARG A CA 1
ATOM 3350 C C . ARG A 1 442 ? -16.856 7.453 18.315 1.00 95.81 442 ARG A C 1
ATOM 3352 O O . ARG A 1 442 ? -15.871 7.024 18.912 1.00 95.81 442 ARG A O 1
ATOM 3359 N N . ALA A 1 443 ? -16.756 8.076 17.143 1.00 95.12 443 ALA A N 1
ATOM 3360 C CA . ALA A 1 443 ? -15.474 8.434 16.547 1.00 95.12 443 ALA A CA 1
ATOM 3361 C C . ALA A 1 443 ? -14.824 9.573 17.349 1.00 95.12 443 ALA A C 1
ATOM 3363 O O . ALA A 1 443 ? -15.365 10.675 17.463 1.00 95.12 443 ALA A O 1
ATOM 3364 N N . ARG A 1 444 ? -13.633 9.324 17.894 1.00 94.50 444 ARG A N 1
ATOM 3365 C CA . ARG A 1 444 ? -12.793 10.316 18.584 1.00 94.50 444 ARG A CA 1
ATOM 3366 C C . ARG A 1 444 ? -11.812 11.009 17.628 1.00 94.50 444 ARG A C 1
ATOM 3368 O O . ARG A 1 444 ? -11.397 12.130 17.907 1.00 94.50 444 ARG A O 1
ATOM 3375 N N . ARG A 1 445 ? -11.486 10.386 16.489 1.00 92.25 445 ARG A N 1
ATOM 3376 C CA . ARG A 1 445 ? -10.700 10.941 15.370 1.00 92.25 445 ARG A CA 1
ATOM 3377 C C . ARG A 1 445 ? -11.216 10.355 14.049 1.00 92.25 445 ARG A C 1
ATOM 3379 O O . ARG A 1 445 ? -11.528 9.169 14.010 1.00 92.25 445 ARG A O 1
ATOM 3386 N N . SER A 1 446 ? -11.258 11.168 12.994 1.00 91.50 446 SER A N 1
ATOM 3387 C CA . SER A 1 446 ? -11.530 10.768 11.603 1.00 91.50 446 SER A CA 1
ATOM 3388 C C . SER A 1 446 ? -10.430 11.322 10.678 1.00 91.50 446 SER A C 1
ATOM 3390 O O . SER A 1 446 ? -9.652 12.181 11.105 1.00 91.50 446 SER A O 1
ATOM 3392 N N . THR A 1 447 ? -10.340 10.836 9.437 1.00 87.56 447 THR A N 1
ATOM 3393 C CA . THR A 1 447 ? -9.542 11.442 8.351 1.00 87.56 447 THR A CA 1
ATOM 3394 C C . THR A 1 447 ? -10.158 12.735 7.832 1.00 87.56 447 THR A C 1
ATOM 3396 O O . THR A 1 447 ? -9.430 13.688 7.585 1.00 87.56 447 THR A O 1
ATOM 3399 N N . TRP A 1 448 ? -11.481 12.752 7.651 1.00 83.56 448 TRP A N 1
ATOM 3400 C CA . TRP A 1 448 ? -12.188 13.772 6.860 1.00 83.56 448 TRP A CA 1
ATOM 3401 C C . TRP A 1 448 ? -13.232 14.558 7.657 1.00 83.56 448 TRP A C 1
ATOM 3403 O O . TRP A 1 448 ? -13.811 15.512 7.148 1.00 83.56 448 TRP A O 1
ATOM 3413 N N . GLU A 1 449 ? -13.498 14.154 8.901 1.00 81.81 449 GLU A N 1
ATOM 3414 C CA . GLU A 1 449 ? -14.622 14.655 9.694 1.00 81.81 449 GLU A CA 1
ATOM 3415 C C . GLU A 1 449 ? -14.198 15.152 11.079 1.00 81.81 449 GLU A C 1
ATOM 3417 O O . GLU A 1 449 ? -13.172 14.755 11.638 1.00 81.81 449 GLU A O 1
ATOM 3422 N N . GLY A 1 450 ? -15.047 15.992 11.675 1.00 78.25 450 GLY A N 1
ATOM 3423 C CA . GLY A 1 450 ? -14.865 16.472 13.040 1.00 78.25 450 GLY A CA 1
ATOM 3424 C C . GLY A 1 450 ? -14.862 15.344 14.079 1.00 78.25 450 GLY A C 1
ATOM 3425 O O . GLY A 1 450 ? -15.684 14.426 14.050 1.00 78.25 450 GLY A O 1
ATOM 3426 N N . ALA A 1 451 ? -13.953 15.446 15.049 1.00 82.75 451 ALA A N 1
ATOM 3427 C CA . ALA A 1 451 ? -13.923 14.566 16.213 1.00 82.75 451 ALA A CA 1
ATOM 3428 C C . ALA A 1 451 ? -15.242 14.633 17.009 1.00 82.75 451 ALA A C 1
ATOM 3430 O O . ALA A 1 451 ? -15.767 15.715 17.265 1.00 82.75 451 ALA A O 1
ATOM 3431 N N . GLY A 1 452 ? -15.741 13.478 17.458 1.00 86.50 452 GLY A N 1
ATOM 3432 C CA . GLY A 1 452 ? -16.951 13.350 18.277 1.00 86.50 452 GLY A CA 1
ATOM 3433 C C . GLY A 1 452 ? -18.187 12.808 17.549 1.00 86.50 452 GLY A C 1
ATOM 3434 O O . GLY A 1 452 ? -19.189 12.553 18.229 1.00 86.50 452 GLY A O 1
ATOM 3435 N N . ARG A 1 453 ? -18.124 12.599 16.219 1.00 91.44 453 ARG A N 1
ATOM 3436 C CA . ARG A 1 453 ? -19.206 11.999 15.412 1.00 91.44 453 ARG A CA 1
ATOM 3437 C C . ARG A 1 453 ? -19.684 10.687 16.038 1.00 91.44 453 ARG A C 1
ATOM 3439 O O . ARG A 1 453 ? -18.882 9.817 16.380 1.00 91.44 453 ARG A O 1
ATOM 3446 N N . LEU A 1 454 ? -20.999 10.548 16.175 1.00 93.12 454 LEU A N 1
ATOM 3447 C CA . LEU A 1 454 ? -21.635 9.295 16.561 1.00 93.12 454 LEU A CA 1
ATOM 3448 C C . LEU A 1 454 ? -21.756 8.424 15.304 1.00 93.12 454 LEU A C 1
ATOM 3450 O O . LEU A 1 454 ? -22.394 8.841 14.339 1.00 93.12 454 LEU A O 1
ATOM 3454 N N . LEU A 1 455 ? -21.086 7.271 15.287 1.00 94.31 455 LEU A N 1
ATOM 3455 C CA . LEU A 1 455 ? -21.113 6.346 14.150 1.00 94.31 455 LEU A CA 1
ATOM 3456 C C . LEU A 1 455 ? -22.337 5.440 14.210 1.00 94.31 455 LEU A C 1
ATOM 3458 O O . LEU A 1 455 ? -22.998 5.260 13.198 1.00 94.31 455 LEU A O 1
ATOM 3462 N N . LEU A 1 456 ? -22.641 4.917 15.399 1.00 94.69 456 LEU A N 1
ATOM 3463 C CA . LEU A 1 456 ? -23.760 4.016 15.658 1.00 94.69 456 LEU A CA 1
ATOM 3464 C C . LEU A 1 456 ? -24.480 4.442 16.934 1.00 94.69 456 LEU A C 1
ATOM 3466 O O . LEU A 1 456 ? -23.829 4.736 17.942 1.00 94.69 456 LEU A O 1
ATOM 3470 N N . ASP A 1 457 ? -25.806 4.401 16.883 1.00 93.44 457 ASP A N 1
ATOM 3471 C CA . ASP A 1 457 ? -26.677 4.390 18.054 1.00 93.44 457 ASP A CA 1
ATOM 3472 C C . ASP A 1 457 ? -27.769 3.332 17.844 1.00 93.44 457 ASP A C 1
ATOM 3474 O O . ASP A 1 457 ? -28.759 3.569 17.161 1.00 93.44 457 ASP A O 1
ATOM 3478 N N . ALA A 1 458 ? -27.554 2.134 18.387 1.00 91.38 458 ALA A N 1
ATOM 3479 C CA . ALA A 1 458 ? -28.450 0.985 18.249 1.00 91.38 458 ALA A CA 1
ATOM 3480 C C . ALA A 1 458 ? -29.670 1.046 19.191 1.00 91.38 458 ALA A C 1
ATOM 3482 O O . ALA A 1 458 ? -30.463 0.105 19.251 1.00 91.38 458 ALA A O 1
ATOM 3483 N N . ARG A 1 459 ? -29.834 2.135 19.955 1.00 87.94 459 ARG A N 1
ATOM 3484 C CA . ARG A 1 459 ? -31.048 2.366 20.746 1.00 87.94 459 ARG A CA 1
ATOM 3485 C C . ARG A 1 459 ? -32.225 2.642 19.800 1.00 87.94 459 ARG A C 1
ATOM 3487 O O . ARG A 1 459 ? -32.034 3.300 18.778 1.00 87.94 459 ARG A O 1
ATOM 3494 N N . PRO A 1 460 ? -33.447 2.177 20.119 1.00 79.25 460 PRO A N 1
ATOM 3495 C CA . PRO A 1 460 ? -34.605 2.434 19.275 1.00 79.25 460 PRO A CA 1
ATOM 3496 C C . PRO A 1 460 ? -34.821 3.942 19.128 1.00 79.25 460 PRO A C 1
ATOM 3498 O O . PRO A 1 460 ? -34.897 4.668 20.119 1.00 79.25 460 PRO A O 1
ATOM 3501 N N . ALA A 1 461 ? -34.919 4.393 17.880 1.00 72.44 461 ALA A N 1
ATOM 3502 C CA . ALA A 1 461 ? -35.131 5.786 17.528 1.00 72.44 461 ALA A CA 1
ATOM 3503 C C . ALA A 1 461 ? -36.402 6.348 18.190 1.00 72.44 461 ALA A C 1
ATOM 3505 O O . ALA A 1 461 ? -37.521 6.051 17.762 1.00 72.44 461 ALA A O 1
ATOM 3506 N N . GLU A 1 462 ? -36.242 7.208 19.201 1.00 77.75 462 GLU A N 1
ATOM 3507 C CA . GLU A 1 462 ? -37.319 8.118 19.591 1.00 77.75 462 GLU A CA 1
ATOM 3508 C C . GLU A 1 462 ? -37.679 8.987 18.377 1.00 77.75 462 GLU A C 1
ATOM 3510 O O . GLU A 1 462 ? -36.798 9.424 17.631 1.00 77.75 462 GLU A O 1
ATOM 3515 N N . ALA A 1 463 ? -38.980 9.189 18.146 1.00 61.06 463 ALA A N 1
ATOM 3516 C CA . ALA A 1 463 ? -39.523 9.688 16.882 1.00 61.06 463 ALA A CA 1
ATOM 3517 C C . ALA A 1 463 ? -39.102 11.144 16.572 1.00 61.06 463 ALA A C 1
ATOM 3519 O O . ALA A 1 463 ? -39.845 12.092 16.821 1.00 61.06 463 ALA A O 1
ATOM 3520 N N . GLY A 1 464 ? -37.893 11.300 16.026 1.00 67.75 464 GLY A N 1
ATOM 3521 C CA . GLY A 1 464 ? -37.225 12.582 15.783 1.00 67.75 464 GLY A CA 1
ATOM 3522 C C . GLY A 1 464 ? -35.714 12.501 15.488 1.00 67.75 464 GLY A C 1
ATOM 3523 O O . GLY A 1 464 ? -35.147 13.498 15.050 1.00 67.75 464 GLY A O 1
ATOM 3524 N N . GLY A 1 465 ? -35.057 11.349 15.680 1.00 52.88 465 GLY A N 1
ATOM 3525 C CA . GLY A 1 465 ? -33.653 11.099 15.299 1.00 52.88 465 GLY A CA 1
ATOM 3526 C C . GLY A 1 465 ? -33.428 9.643 14.852 1.00 52.88 465 GLY A C 1
ATOM 3527 O O . GLY A 1 465 ? -34.379 8.870 14.935 1.00 52.88 465 GLY A O 1
ATOM 3528 N N . PRO A 1 466 ? -32.224 9.239 14.386 1.00 54.22 466 PRO A N 1
ATOM 3529 C CA . PRO A 1 466 ? -30.926 9.862 14.663 1.00 54.22 466 PRO A CA 1
ATOM 3530 C C . PRO A 1 466 ? -30.167 10.385 13.422 1.00 54.22 466 PRO A C 1
ATOM 3532 O O . PRO A 1 466 ? -30.546 10.160 12.279 1.00 54.22 466 PRO A O 1
ATOM 3535 N N . THR A 1 467 ? -29.031 11.049 13.666 1.00 75.50 467 THR A N 1
ATOM 3536 C CA . THR A 1 467 ? -28.009 11.421 12.655 1.00 75.50 467 THR A CA 1
ATOM 3537 C C . THR A 1 467 ? -26.835 10.422 12.614 1.00 75.50 467 THR A C 1
ATOM 3539 O O . THR A 1 467 ? -25.752 10.739 12.122 1.00 75.50 467 THR A O 1
ATOM 3542 N N . ALA A 1 468 ? -27.023 9.240 13.205 1.00 88.44 468 ALA A N 1
ATOM 3543 C CA . ALA A 1 468 ? -26.037 8.168 13.333 1.00 88.44 468 ALA A CA 1
ATOM 3544 C C . ALA A 1 468 ? -26.432 6.972 12.453 1.00 88.44 468 ALA A C 1
ATOM 3546 O O . ALA A 1 468 ? -27.578 6.872 12.019 1.00 88.44 468 ALA A O 1
ATOM 3547 N N . GLY A 1 469 ? -25.473 6.092 12.174 1.00 92.25 469 GLY A N 1
ATOM 3548 C CA . GLY A 1 469 ? -25.699 4.864 11.424 1.00 92.25 469 GLY A CA 1
ATOM 3549 C C . GLY A 1 469 ? -26.400 3.785 12.248 1.00 92.25 469 GLY A C 1
ATOM 3550 O O . GLY A 1 469 ? -26.584 3.919 13.461 1.00 92.25 469 GLY A O 1
ATOM 3551 N N . ALA A 1 470 ? -26.754 2.698 11.568 1.00 94.19 470 ALA A N 1
ATOM 3552 C CA . ALA A 1 470 ? -27.374 1.500 12.126 1.00 94.19 470 ALA A CA 1
ATOM 3553 C C . ALA A 1 470 ? -26.516 0.257 11.831 1.00 94.19 470 ALA A C 1
ATOM 3555 O O . ALA A 1 470 ? -25.706 0.255 10.901 1.00 94.19 470 ALA A O 1
ATOM 3556 N N . VAL A 1 471 ? -26.699 -0.812 12.611 1.00 96.50 471 VAL A N 1
ATOM 3557 C CA . VAL A 1 471 ? -26.051 -2.112 12.385 1.00 96.50 471 VAL A CA 1
ATOM 3558 C C . VAL A 1 471 ? -27.082 -3.236 12.423 1.00 96.50 471 VAL A C 1
ATOM 3560 O O . VAL A 1 471 ? -27.906 -3.297 13.332 1.00 96.50 471 VAL A O 1
ATOM 3563 N N . GLU A 1 472 ? -26.989 -4.141 11.453 1.00 96.88 472 GLU A N 1
ATOM 3564 C CA . GLU A 1 472 ? -27.690 -5.423 11.403 1.00 96.88 472 GLU A CA 1
ATOM 3565 C C . GLU A 1 472 ? -26.669 -6.564 11.566 1.00 96.88 472 GLU A C 1
ATOM 3567 O O . GLU A 1 472 ? -25.597 -6.547 10.951 1.00 96.88 472 GLU A O 1
ATOM 3572 N N . LEU A 1 473 ? -26.988 -7.552 12.408 1.00 97.12 473 LEU A N 1
ATOM 3573 C CA . LEU A 1 473 ? -26.107 -8.678 12.725 1.00 97.12 473 LEU A CA 1
ATOM 3574 C C . LEU A 1 473 ? -26.626 -9.967 12.082 1.00 97.12 473 LEU A C 1
ATOM 3576 O O . LEU A 1 473 ? -27.591 -10.563 12.553 1.00 97.12 473 LEU A O 1
ATOM 3580 N N . GLN A 1 474 ? -25.944 -10.421 11.034 1.00 97.38 474 GLN A N 1
ATOM 3581 C CA . GLN A 1 474 ? -26.208 -11.670 10.316 1.00 97.38 474 GLN A CA 1
ATOM 3582 C C . GLN A 1 474 ? -25.146 -12.707 10.722 1.00 97.38 474 GLN A C 1
ATOM 3584 O O . GLN A 1 474 ? -24.366 -13.194 9.905 1.00 97.38 474 GLN A O 1
ATOM 3589 N N . LEU A 1 475 ? -25.061 -13.001 12.027 1.00 95.44 475 LEU A N 1
ATOM 3590 C CA . LEU A 1 475 ? -23.988 -13.837 12.589 1.00 95.44 475 LEU A CA 1
ATOM 3591 C C . LEU A 1 475 ? -24.032 -15.297 12.106 1.00 95.44 475 LEU A C 1
ATOM 3593 O O . LEU A 1 475 ? -22.988 -15.941 12.087 1.00 95.44 475 LEU A O 1
ATOM 3597 N N . GLU A 1 476 ? -25.192 -15.794 11.665 1.00 96.75 476 GLU A N 1
ATOM 3598 C CA . GLU A 1 476 ? -25.330 -17.119 11.035 1.00 96.75 476 GLU A CA 1
ATOM 3599 C C . GLU A 1 476 ? -24.562 -17.205 9.700 1.00 96.75 476 GLU A C 1
ATOM 3601 O O . GLU A 1 476 ? -23.901 -18.206 9.437 1.00 96.75 476 GLU A O 1
ATOM 3606 N N . ASP A 1 477 ? -24.552 -16.119 8.916 1.00 96.88 477 ASP A N 1
ATOM 3607 C CA . ASP A 1 477 ? -23.740 -15.963 7.697 1.00 96.88 477 ASP A CA 1
ATOM 3608 C C . ASP A 1 477 ? -22.300 -15.485 7.990 1.00 96.88 477 ASP A C 1
ATOM 3610 O O . ASP A 1 477 ? -21.485 -15.325 7.076 1.00 96.88 477 ASP A O 1
ATOM 3614 N N . GLY A 1 478 ? -21.972 -15.204 9.257 1.00 97.31 478 GLY A N 1
ATOM 3615 C CA . GLY A 1 478 ? -20.711 -14.576 9.654 1.00 97.31 478 GLY A CA 1
ATOM 3616 C C . GLY A 1 478 ? -20.570 -13.133 9.156 1.00 97.31 478 GLY A C 1
ATOM 3617 O O . GLY A 1 478 ? -19.471 -12.722 8.772 1.00 97.31 478 GLY A O 1
ATOM 3618 N N . VAL A 1 479 ? -21.665 -12.363 9.123 1.00 97.94 479 VAL A N 1
ATOM 3619 C CA . VAL A 1 479 ? -21.724 -11.019 8.525 1.00 97.94 479 VAL A CA 1
ATOM 3620 C C . VAL A 1 479 ? -22.299 -9.966 9.478 1.00 97.94 479 VAL A C 1
ATOM 3622 O O . VAL A 1 479 ? -23.198 -10.218 10.276 1.00 97.94 479 VAL A O 1
ATOM 3625 N N . VAL A 1 480 ? -21.782 -8.745 9.358 1.00 98.19 480 VAL A N 1
ATOM 3626 C CA . VAL A 1 480 ? -22.279 -7.521 9.995 1.00 98.19 480 VAL A CA 1
ATOM 3627 C C . VAL A 1 480 ? -22.542 -6.497 8.892 1.00 98.19 480 VAL A C 1
ATOM 3629 O O . VAL A 1 480 ? -21.638 -6.188 8.116 1.00 98.19 480 VAL A O 1
ATOM 3632 N N . ILE A 1 481 ? -23.754 -5.950 8.805 1.00 97.88 481 ILE A N 1
ATOM 3633 C CA . ILE A 1 481 ? -24.085 -4.877 7.856 1.00 97.88 481 ILE A CA 1
ATOM 3634 C C . ILE A 1 481 ? -24.166 -3.564 8.630 1.00 97.88 481 ILE A C 1
ATOM 3636 O O . ILE A 1 481 ? -24.942 -3.440 9.570 1.00 97.88 481 ILE A O 1
ATOM 3640 N N . HIS A 1 482 ? -23.371 -2.575 8.230 1.00 97.19 482 HIS A N 1
ATOM 3641 C CA . HIS A 1 482 ? -23.394 -1.225 8.790 1.00 97.19 482 HIS A CA 1
ATOM 3642 C C . HIS A 1 482 ? -23.987 -0.259 7.770 1.00 97.19 482 HIS A C 1
ATOM 3644 O O . HIS A 1 482 ? -23.408 -0.061 6.701 1.00 97.19 482 HIS A O 1
ATOM 3650 N N . GLN A 1 483 ? -25.124 0.348 8.102 1.00 96.56 483 GLN A N 1
ATOM 3651 C CA . GLN A 1 483 ? -25.722 1.416 7.313 1.00 96.56 483 GLN A CA 1
ATOM 3652 C C . GLN A 1 483 ? -25.251 2.768 7.848 1.00 96.56 483 GLN A C 1
ATOM 3654 O O . GLN A 1 483 ? -25.480 3.099 9.008 1.00 96.56 483 GLN A O 1
ATOM 3659 N N . GLU A 1 484 ? -24.585 3.549 7.006 1.00 93.88 484 GLU A N 1
ATOM 3660 C CA . GLU A 1 484 ? -24.037 4.855 7.365 1.00 93.88 484 GLU A CA 1
ATOM 3661 C C . GLU A 1 484 ? -25.135 5.946 7.285 1.00 93.88 484 GLU A C 1
ATOM 3663 O O . GLU A 1 484 ? -26.170 5.726 6.653 1.00 93.88 484 GLU A O 1
ATOM 3668 N N . PRO A 1 485 ? -24.963 7.130 7.913 1.00 90.62 485 PRO A N 1
ATOM 3669 C CA . PRO A 1 485 ? -25.994 8.184 7.953 1.00 90.62 485 PRO A CA 1
ATOM 3670 C C . PRO A 1 485 ? -26.457 8.765 6.604 1.00 90.62 485 PRO A C 1
ATOM 3672 O O . PRO A 1 485 ? -27.446 9.490 6.568 1.00 90.62 485 PRO A O 1
ATOM 3675 N N . ASP A 1 486 ? -25.745 8.492 5.510 1.00 91.31 486 ASP A N 1
ATOM 3676 C CA . ASP A 1 486 ? -26.130 8.827 4.129 1.00 91.31 486 ASP A CA 1
ATOM 3677 C C . ASP A 1 486 ? -26.992 7.727 3.464 1.00 91.31 486 ASP A C 1
ATOM 3679 O O . ASP A 1 486 ? -27.421 7.871 2.320 1.00 91.31 486 ASP A O 1
ATOM 3683 N N . GLY A 1 487 ? -27.252 6.626 4.178 1.00 92.75 487 GLY A N 1
ATOM 3684 C CA . GLY A 1 487 ? -27.974 5.446 3.712 1.00 92.75 487 GLY A CA 1
ATOM 3685 C C . GLY A 1 487 ? -27.088 4.354 3.103 1.00 92.75 487 GLY A C 1
ATOM 3686 O O . GLY A 1 487 ? -27.593 3.250 2.874 1.00 92.75 487 GLY A O 1
ATOM 3687 N N . LYS A 1 488 ? -25.791 4.613 2.872 1.00 94.88 488 LYS A N 1
ATOM 3688 C CA . LYS A 1 488 ? -24.837 3.660 2.283 1.00 94.88 488 LYS A CA 1
ATOM 3689 C C . LYS A 1 488 ? -24.664 2.441 3.182 1.00 94.88 488 LYS A C 1
ATOM 3691 O O . LYS A 1 488 ? -24.462 2.574 4.383 1.00 94.88 488 LYS A O 1
ATOM 3696 N N . GLN A 1 489 ? -24.712 1.245 2.607 1.00 97.06 489 GLN A N 1
ATOM 3697 C CA . GLN A 1 489 ? -24.476 0.004 3.345 1.00 97.06 489 GLN A CA 1
ATOM 3698 C C . GLN A 1 489 ? -23.049 -0.500 3.118 1.00 97.06 489 GLN A C 1
ATOM 3700 O O . GLN A 1 489 ? -22.565 -0.554 1.989 1.00 97.06 489 GLN A O 1
ATOM 3705 N N . LEU A 1 490 ? -22.385 -0.884 4.206 1.00 97.81 490 LEU A N 1
ATOM 3706 C CA . LEU A 1 490 ? -21.098 -1.569 4.215 1.00 97.81 490 LEU A CA 1
ATOM 3707 C C . LEU A 1 490 ? -21.299 -2.962 4.813 1.00 97.81 490 LEU A C 1
ATOM 3709 O O . LEU A 1 490 ? -21.640 -3.094 5.990 1.00 97.81 490 LEU A O 1
ATOM 3713 N N . ARG A 1 491 ? -21.092 -3.996 3.998 1.00 98.19 491 ARG A N 1
ATOM 3714 C CA . ARG A 1 491 ? -21.113 -5.400 4.416 1.00 98.19 491 ARG A CA 1
ATOM 3715 C C . ARG A 1 491 ? -19.729 -5.776 4.940 1.00 98.19 491 ARG A C 1
ATOM 3717 O O . ARG A 1 491 ? -18.734 -5.560 4.255 1.00 98.19 491 ARG A O 1
ATOM 3724 N N . TRP A 1 492 ? -19.661 -6.337 6.140 1.00 98.50 492 TRP A N 1
ATOM 3725 C CA . TRP A 1 492 ? -18.416 -6.763 6.772 1.00 98.50 492 TRP A CA 1
ATOM 3726 C C . TRP A 1 492 ? -18.483 -8.245 7.130 1.00 98.50 492 TRP A C 1
ATOM 3728 O O . TRP A 1 492 ? -19.450 -8.705 7.732 1.00 98.50 492 TRP A O 1
ATOM 3738 N N . ARG A 1 493 ? -17.433 -8.988 6.794 1.00 98.25 493 ARG A N 1
ATOM 3739 C CA . ARG A 1 493 ? -17.274 -10.407 7.097 1.00 98.25 493 ARG A CA 1
ATOM 3740 C C . ARG A 1 493 ? -16.511 -10.581 8.409 1.00 98.25 493 ARG A C 1
ATOM 3742 O O . ARG A 1 493 ? -15.398 -10.070 8.560 1.00 98.25 493 ARG A O 1
ATOM 3749 N N . VAL A 1 494 ? -17.091 -11.328 9.340 1.00 98.06 494 VAL A N 1
ATOM 3750 C CA . VAL A 1 494 ? -16.490 -11.666 10.633 1.00 98.06 494 VAL A CA 1
ATOM 3751 C C . VAL A 1 494 ? -15.218 -12.499 10.426 1.00 98.06 494 VAL A C 1
ATOM 3753 O O . VAL A 1 494 ? -15.182 -13.417 9.606 1.00 98.06 494 VAL A O 1
ATOM 3756 N N . LYS A 1 495 ? -14.154 -12.161 11.163 1.00 97.25 495 LYS A N 1
ATOM 3757 C CA . LYS A 1 495 ? -12.861 -12.876 11.179 1.00 97.25 495 LYS A CA 1
ATOM 3758 C C . LYS A 1 495 ? -12.484 -13.365 12.572 1.00 97.25 495 LYS A C 1
ATOM 3760 O O . LYS A 1 495 ? -11.920 -14.441 12.714 1.00 97.25 495 LYS A O 1
ATOM 3765 N N . GLU A 1 496 ? -12.810 -12.570 13.585 1.00 96.62 496 GLU A N 1
ATOM 3766 C CA . GLU A 1 496 ? -12.640 -12.880 15.003 1.00 96.62 496 GLU A CA 1
ATOM 3767 C C . GLU A 1 496 ? -13.826 -12.262 15.751 1.00 96.62 496 GLU A C 1
ATOM 3769 O O . GLU A 1 496 ? -14.258 -11.162 15.395 1.00 96.62 496 GLU A O 1
ATOM 3774 N N . TRP A 1 497 ? -14.394 -12.967 16.730 1.00 97.12 497 TRP A N 1
ATOM 3775 C CA . TRP A 1 497 ? -15.626 -12.545 17.408 1.00 97.12 497 TRP A CA 1
ATOM 3776 C C . TRP A 1 497 ? -15.674 -13.058 18.848 1.00 97.12 497 TRP A C 1
ATOM 3778 O O . TRP A 1 497 ? -16.381 -14.016 19.156 1.00 97.12 497 TRP A O 1
ATOM 3788 N N . THR A 1 498 ? -14.874 -12.465 19.740 1.00 95.81 498 THR A N 1
ATOM 3789 C CA . THR A 1 498 ? -14.867 -12.856 21.163 1.00 95.81 498 THR A CA 1
ATOM 3790 C C . THR A 1 498 ? -15.784 -11.989 22.034 1.00 95.81 498 THR A C 1
ATOM 3792 O O . THR A 1 498 ? -15.964 -12.298 23.211 1.00 95.81 498 THR A O 1
ATOM 3795 N N . PHE A 1 499 ? -16.406 -10.941 21.470 1.00 95.00 499 PHE A N 1
ATOM 3796 C CA . PHE A 1 499 ? -17.502 -10.183 22.093 1.00 95.00 499 PHE A CA 1
ATOM 3797 C C . PHE A 1 499 ? -18.375 -9.430 21.066 1.00 95.00 499 PHE A C 1
ATOM 3799 O O . PHE A 1 499 ? -17.970 -9.239 19.921 1.00 95.00 499 PHE A O 1
ATOM 3806 N N . ASP A 1 500 ? -19.552 -8.957 21.482 1.00 96.06 500 ASP A N 1
ATOM 3807 C CA . ASP A 1 500 ? -20.436 -8.112 20.662 1.00 96.06 500 ASP A CA 1
ATOM 3808 C C . ASP A 1 500 ? -20.292 -6.620 21.063 1.00 96.06 500 ASP A C 1
ATOM 3810 O O . ASP A 1 500 ? -20.576 -6.273 22.213 1.00 96.06 500 ASP A O 1
ATOM 3814 N N . PRO A 1 501 ? -19.835 -5.723 20.163 1.00 96.44 501 PRO A N 1
ATOM 3815 C CA . PRO A 1 501 ? -19.769 -4.281 20.405 1.00 96.44 501 PRO A CA 1
ATOM 3816 C C . PRO A 1 501 ? -21.029 -3.508 19.959 1.00 96.44 501 PRO A C 1
ATOM 3818 O O . PRO A 1 501 ? -21.080 -2.289 20.139 1.00 96.44 501 PRO A O 1
ATOM 3821 N N . PHE A 1 502 ? -22.028 -4.164 19.359 1.00 97.06 502 PHE A N 1
ATOM 3822 C CA . PHE A 1 502 ? -23.176 -3.537 18.688 1.00 97.06 502 PHE A CA 1
ATOM 3823 C C . PHE A 1 502 ? -24.523 -3.810 19.365 1.00 97.06 502 PHE A C 1
ATOM 3825 O O . PHE A 1 502 ? -25.391 -2.938 19.352 1.00 97.06 502 PHE A O 1
ATOM 3832 N N . THR A 1 503 ? -24.722 -4.987 19.956 1.00 95.88 503 THR A N 1
ATOM 3833 C CA . THR A 1 503 ? -25.981 -5.301 20.641 1.00 95.88 503 THR A CA 1
ATOM 3834 C C . THR A 1 503 ? -25.984 -4.683 22.035 1.00 95.88 503 THR A C 1
ATOM 3836 O O . THR A 1 503 ? -25.190 -5.065 22.894 1.00 95.88 503 THR A O 1
ATOM 3839 N N . VAL A 1 504 ? -26.900 -3.741 22.278 1.00 94.00 504 VAL A N 1
ATOM 3840 C CA . VAL A 1 504 ? -27.175 -3.221 23.625 1.00 94.00 504 VAL A CA 1
ATOM 3841 C C . VAL A 1 504 ? -27.607 -4.408 24.500 1.00 94.00 504 VAL A C 1
ATOM 3843 O O . VAL A 1 504 ? -28.583 -5.070 24.138 1.00 94.00 504 VAL A O 1
ATOM 3846 N N . PRO A 1 505 ? -26.928 -4.713 25.625 1.00 90.38 505 PRO A N 1
ATOM 3847 C CA . PRO A 1 505 ? -27.372 -5.784 26.506 1.00 90.38 505 PRO A CA 1
ATOM 3848 C C . PRO A 1 505 ? -28.794 -5.480 26.975 1.00 90.38 505 PRO A C 1
ATOM 3850 O O . PRO A 1 505 ? -29.093 -4.350 27.374 1.00 90.38 505 PRO A O 1
ATOM 3853 N N . ALA A 1 506 ? -29.675 -6.482 26.914 1.00 89.62 506 ALA A N 1
ATOM 3854 C CA . ALA A 1 506 ? -31.014 -6.348 27.468 1.00 89.62 506 ALA A CA 1
ATOM 3855 C C . ALA A 1 506 ? -30.885 -5.899 28.935 1.00 89.62 506 ALA A C 1
ATOM 3857 O O . ALA A 1 506 ? -30.057 -6.468 29.652 1.00 89.62 506 ALA A O 1
ATOM 3858 N N . PRO A 1 507 ? -31.644 -4.881 29.386 1.00 88.25 507 PRO A N 1
ATOM 3859 C CA . PRO A 1 507 ? -31.563 -4.444 30.770 1.00 88.25 507 PRO A CA 1
ATOM 3860 C C . PRO A 1 507 ? -31.878 -5.644 31.657 1.00 88.25 507 PRO A C 1
ATOM 3862 O O . PRO A 1 507 ? -32.927 -6.267 31.484 1.00 88.25 507 PRO A O 1
ATOM 3865 N N . GLU A 1 508 ? -30.963 -5.976 32.569 1.00 86.06 508 GLU A N 1
ATOM 3866 C CA . GLU A 1 508 ? -31.168 -7.039 33.549 1.00 86.06 508 GLU A CA 1
ATOM 3867 C C . GLU A 1 508 ? -32.411 -6.677 34.363 1.00 86.06 508 GLU A C 1
ATOM 3869 O O . GLU A 1 508 ? -32.360 -5.823 35.249 1.00 86.06 508 GLU A O 1
ATOM 3874 N N . ILE A 1 509 ? -33.551 -7.277 34.000 1.00 88.38 509 ILE A N 1
ATOM 3875 C CA . ILE A 1 509 ? -34.808 -7.133 34.729 1.00 88.38 509 ILE A CA 1
ATOM 3876 C C . ILE A 1 509 ? -34.485 -7.617 36.140 1.00 88.38 509 ILE A C 1
ATOM 3878 O O . ILE A 1 509 ? -34.159 -8.801 36.272 1.00 88.38 509 ILE A O 1
ATOM 3882 N N . PRO A 1 510 ? -34.505 -6.746 37.171 1.00 83.94 510 PRO A N 1
ATOM 3883 C CA . PRO A 1 510 ? -34.062 -7.141 38.496 1.00 83.94 510 PRO A CA 1
ATOM 3884 C C . PRO A 1 510 ? -34.922 -8.314 38.940 1.00 83.94 510 PRO A C 1
ATOM 3886 O O . PRO A 1 510 ? -36.136 -8.157 39.073 1.00 83.94 510 PRO A O 1
ATOM 3889 N N . SER A 1 511 ? -34.306 -9.490 39.078 1.00 76.81 511 SER A N 1
ATOM 3890 C CA . SER A 1 511 ? -35.016 -10.724 39.394 1.00 76.81 511 SER A CA 1
ATOM 3891 C C . SER A 1 511 ? -35.758 -10.505 40.703 1.00 76.81 511 SER A C 1
ATOM 3893 O O . SER A 1 511 ? -35.116 -10.331 41.744 1.00 76.81 511 SER A O 1
ATOM 3895 N N . GLU A 1 512 ? -37.088 -10.426 40.620 1.00 73.25 512 GLU A N 1
ATOM 3896 C CA . GLU A 1 512 ? -37.946 -10.106 41.754 1.00 73.25 512 GLU A CA 1
ATOM 3897 C C . GLU A 1 512 ? -37.604 -11.085 42.886 1.00 73.25 512 GLU A C 1
ATOM 3899 O O . GLU A 1 512 ? -37.578 -12.292 42.635 1.00 73.25 512 GLU A O 1
ATOM 3904 N N . PRO A 1 513 ? -37.204 -10.597 44.076 1.00 71.12 513 PRO A N 1
ATOM 3905 C CA . PRO A 1 513 ? -36.485 -11.422 45.036 1.00 71.12 513 PRO A CA 1
ATOM 3906 C C . PRO A 1 513 ? -37.376 -12.570 45.500 1.00 71.12 513 PRO A C 1
ATOM 3908 O O . PRO A 1 513 ? -38.353 -12.336 46.214 1.00 71.12 513 PRO A O 1
ATOM 3911 N N . GLU A 1 514 ? -37.040 -13.797 45.083 1.00 59.50 514 GLU A N 1
ATOM 3912 C CA . GLU A 1 514 ? -37.835 -14.988 45.380 1.00 59.50 514 GLU A CA 1
ATOM 3913 C C . GLU A 1 514 ? -38.040 -15.104 46.892 1.00 59.50 514 GLU A C 1
ATOM 3915 O O . GLU A 1 514 ? -37.101 -15.318 47.665 1.00 59.50 514 GLU A O 1
ATOM 3920 N N . ALA A 1 515 ? -39.287 -14.911 47.324 1.00 63.34 515 ALA A N 1
ATOM 3921 C CA . ALA A 1 515 ? -39.642 -14.951 48.729 1.00 63.34 515 ALA A CA 1
ATOM 3922 C C . ALA A 1 515 ? -39.386 -16.365 49.264 1.00 63.34 515 ALA A C 1
ATOM 3924 O O . ALA A 1 515 ? -39.982 -17.329 48.783 1.00 63.34 515 ALA A O 1
ATOM 3925 N N . ALA A 1 516 ? -38.492 -16.478 50.250 1.00 60.34 516 ALA A N 1
ATOM 3926 C CA . ALA A 1 516 ? -37.999 -17.754 50.756 1.00 60.34 516 ALA A CA 1
ATOM 3927 C C . ALA A 1 516 ? -39.143 -18.673 51.222 1.00 60.34 516 ALA A C 1
ATOM 3929 O O . ALA A 1 516 ? -39.722 -18.488 52.293 1.00 60.34 516 ALA A O 1
ATOM 3930 N N . SER A 1 517 ? -39.452 -19.683 50.406 1.00 55.38 517 SER A N 1
ATOM 3931 C CA . SER A 1 517 ? -40.430 -20.724 50.714 1.00 55.38 517 SER A CA 1
ATOM 3932 C C . SER A 1 517 ? -39.712 -21.918 51.343 1.00 55.38 517 SER A C 1
ATOM 3934 O O . SER A 1 517 ? -39.403 -22.910 50.686 1.00 55.38 517 SER A O 1
ATOM 3936 N N . GLU A 1 518 ? -39.402 -21.802 52.634 1.00 58.97 518 GLU A N 1
ATOM 3937 C CA . GLU A 1 518 ? -38.903 -22.931 53.420 1.00 58.97 518 GLU A CA 1
ATOM 3938 C C . GLU A 1 518 ? -40.019 -23.965 53.631 1.00 58.97 518 GLU A C 1
ATOM 3940 O O . GLU A 1 518 ? -40.975 -23.725 54.370 1.00 58.97 518 GLU A O 1
ATOM 3945 N N . SER A 1 519 ? -39.880 -25.146 53.028 1.00 49.03 519 SER A N 1
ATOM 3946 C CA . SER A 1 519 ? -40.604 -26.342 53.471 1.00 49.03 519 SER A CA 1
ATOM 3947 C C . SER A 1 519 ? -39.861 -27.622 53.085 1.00 49.03 519 SER A C 1
ATOM 3949 O O . SER A 1 519 ? -40.108 -28.216 52.033 1.00 49.03 519 SER A O 1
ATOM 3951 N N . GLU A 1 520 ? -38.963 -28.076 53.959 1.00 51.75 520 GLU A N 1
ATOM 3952 C CA . GLU A 1 520 ? -38.525 -29.472 53.950 1.00 51.75 520 GLU A CA 1
ATOM 3953 C C . GLU A 1 520 ? -39.683 -30.390 54.372 1.00 51.75 520 GLU A C 1
ATOM 3955 O O . GLU A 1 520 ? -40.385 -30.119 55.346 1.00 51.75 520 GLU A O 1
ATOM 3960 N N . SER A 1 521 ? -39.834 -31.541 53.716 1.00 44.03 521 SER A N 1
ATOM 3961 C CA . SER A 1 521 ? -39.675 -32.841 54.396 1.00 44.03 521 SER A CA 1
ATOM 3962 C C . SER A 1 521 ? -39.909 -34.019 53.447 1.00 44.03 521 SER A C 1
ATOM 3964 O O . SER A 1 521 ? -40.675 -33.957 52.488 1.00 44.03 521 SER A O 1
ATOM 3966 N N . VAL A 1 522 ? -39.205 -35.117 53.722 1.00 48.25 522 VAL A N 1
ATOM 3967 C CA . VAL A 1 522 ? -39.230 -36.360 52.942 1.00 48.25 522 VAL A CA 1
ATOM 3968 C C . VAL A 1 522 ? -40.126 -37.387 53.630 1.00 48.25 522 VAL A C 1
ATOM 3970 O O . VAL A 1 522 ? -40.030 -37.571 54.841 1.00 48.25 522 VAL A O 1
ATOM 3973 N N . SER A 1 523 ? -40.916 -38.146 52.867 1.00 38.75 523 SER A N 1
ATOM 3974 C CA . SER A 1 523 ? -41.217 -39.538 53.234 1.00 38.75 523 SER A CA 1
ATOM 3975 C C . SER A 1 523 ? -41.581 -40.401 52.021 1.00 38.75 523 SER A C 1
ATOM 3977 O O . SER A 1 523 ? -42.103 -39.931 51.013 1.00 38.75 523 SER A O 1
ATOM 3979 N N . GLU A 1 524 ? -41.236 -41.684 52.120 1.00 40.97 524 GLU A N 1
ATOM 3980 C CA . GLU A 1 524 ? -41.188 -42.659 51.031 1.00 40.97 524 GLU A CA 1
ATOM 3981 C C . GLU A 1 524 ? -42.031 -43.889 51.399 1.00 40.97 524 GLU A C 1
ATOM 3983 O O . GLU A 1 524 ? -41.746 -44.548 52.398 1.00 40.97 524 GLU A O 1
ATOM 3988 N N . SER A 1 525 ? -43.050 -44.226 50.597 1.00 36.53 525 SER A N 1
ATOM 3989 C CA . SER A 1 525 ? -43.653 -45.573 50.495 1.00 36.53 525 SER A CA 1
ATOM 3990 C C . SER A 1 525 ? -44.754 -45.595 49.415 1.00 36.53 525 SER A C 1
ATOM 3992 O O . SER A 1 525 ? -45.550 -44.669 49.380 1.00 36.53 525 SER A O 1
ATOM 3994 N N . VAL A 1 526 ? -45.015 -46.575 48.538 1.00 38.41 526 VAL A N 1
ATOM 3995 C CA . VAL A 1 526 ? -44.397 -47.826 48.036 1.00 38.41 526 VAL A CA 1
ATOM 3996 C C . VAL A 1 526 ? -45.543 -48.830 47.759 1.00 38.41 526 VAL A C 1
ATOM 3998 O O . VAL A 1 526 ? -46.170 -49.337 48.681 1.00 38.41 526 VAL A O 1
ATOM 4001 N N . ARG A 1 527 ? -45.716 -49.183 46.468 1.00 40.00 527 ARG A N 1
ATOM 4002 C CA . ARG A 1 527 ? -46.361 -50.396 45.878 1.00 40.00 527 ARG A CA 1
ATOM 4003 C C . ARG A 1 527 ? -47.888 -50.499 45.614 1.00 40.00 527 ARG A C 1
ATOM 4005 O O . ARG A 1 527 ? -48.651 -50.861 46.495 1.00 40.00 527 ARG A O 1
ATOM 4012 N N . LYS A 1 528 ? -48.160 -50.638 44.296 1.00 37.88 528 LYS A N 1
ATOM 4013 C CA . LYS A 1 528 ? -48.997 -51.680 43.621 1.00 37.88 528 LYS A CA 1
ATOM 4014 C C . LYS A 1 528 ? -50.539 -51.516 43.710 1.00 37.88 528 LYS A C 1
ATOM 4016 O O . LYS A 1 528 ? -51.044 -51.010 44.693 1.00 37.88 528 LYS A O 1
ATOM 4021 N N . LYS A 1 529 ? -51.349 -51.952 42.722 1.00 37.09 529 LYS A N 1
ATOM 4022 C CA . LYS A 1 529 ? -51.100 -52.702 41.458 1.00 37.09 529 LYS A CA 1
ATOM 4023 C C . LYS A 1 529 ? -52.295 -52.546 40.481 1.00 37.09 529 LYS A C 1
ATOM 4025 O O . LYS A 1 529 ? -53.409 -52.628 40.967 1.00 37.09 529 LYS A O 1
ATOM 4030 N N . GLN A 1 530 ? -52.042 -52.550 39.156 1.00 39.66 530 GLN A N 1
ATOM 4031 C CA . GLN A 1 530 ? -52.978 -52.906 38.046 1.00 39.66 530 GLN A CA 1
ATOM 4032 C C . GLN A 1 530 ? -54.269 -52.049 37.889 1.00 39.66 530 GLN A C 1
ATOM 4034 O O . GLN A 1 530 ? -54.900 -51.691 38.866 1.00 39.66 530 GLN A O 1
ATOM 4039 N N . GLN A 1 531 ? -54.779 -51.705 36.696 1.00 37.22 531 GLN A N 1
ATOM 4040 C CA . GLN A 1 531 ? -54.275 -51.758 35.302 1.00 37.22 531 GLN A CA 1
ATOM 4041 C C . GLN A 1 531 ? -54.918 -50.547 34.535 1.00 37.22 531 GLN A C 1
ATOM 4043 O O . GLN A 1 531 ? -55.136 -49.539 35.195 1.00 37.22 531 GLN A O 1
ATOM 4048 N N . LYS A 1 532 ? -55.235 -50.456 33.228 1.00 34.91 532 LYS A N 1
ATOM 4049 C CA . LYS A 1 532 ? -55.335 -51.396 32.091 1.00 34.91 532 LYS A CA 1
ATOM 4050 C C . LYS A 1 532 ? -55.042 -50.678 30.746 1.00 34.91 532 LYS A C 1
ATOM 4052 O O . LYS A 1 532 ? -54.775 -49.486 30.702 1.00 34.91 532 LYS A O 1
ATOM 4057 N N . ASP A 1 533 ? -55.054 -51.475 29.686 1.00 35.78 533 ASP A N 1
ATOM 4058 C CA . ASP A 1 533 ? -54.729 -51.260 28.270 1.00 35.78 533 ASP A CA 1
ATOM 4059 C C . ASP A 1 533 ? -55.411 -50.089 27.513 1.00 35.78 533 ASP A C 1
ATOM 4061 O O . ASP A 1 533 ? -56.568 -49.768 27.767 1.00 35.78 533 ASP A O 1
ATOM 4065 N N . ALA A 1 534 ? -54.743 -49.684 26.413 1.00 32.75 534 ALA A N 1
ATOM 4066 C CA . ALA A 1 534 ? -55.317 -49.264 25.112 1.00 32.75 534 ALA A CA 1
ATOM 4067 C C . ALA A 1 534 ? -55.990 -47.866 24.974 1.00 32.75 534 ALA A C 1
ATOM 4069 O O . ALA A 1 534 ? -56.538 -47.332 25.924 1.00 32.75 534 ALA A O 1
ATOM 4070 N N . LYS A 1 535 ? -56.051 -47.223 23.785 1.00 33.47 535 LYS A N 1
ATOM 4071 C CA . LYS A 1 535 ? -55.287 -47.337 22.508 1.00 33.47 535 LYS A CA 1
ATOM 4072 C C . LYS A 1 535 ? -55.670 -46.171 21.561 1.00 33.47 535 LYS A C 1
ATOM 4074 O O . LYS A 1 535 ? -56.845 -45.873 21.427 1.00 33.47 535 LYS A O 1
ATOM 4079 N N . ALA A 1 536 ? -54.686 -45.644 20.820 1.00 32.69 536 ALA A N 1
ATOM 4080 C CA . ALA A 1 536 ? -54.795 -44.852 19.575 1.00 32.69 536 ALA A CA 1
ATOM 4081 C C . ALA A 1 536 ? -55.527 -43.478 19.546 1.00 32.69 536 ALA A C 1
ATOM 4083 O O . ALA A 1 536 ? -56.745 -43.383 19.549 1.00 32.69 536 ALA A O 1
ATOM 4084 N N . ALA A 1 537 ? -54.720 -42.448 19.264 1.00 35.41 537 ALA A N 1
ATOM 4085 C CA . ALA A 1 537 ? -54.872 -41.486 18.160 1.00 35.41 537 ALA A CA 1
ATOM 4086 C C . ALA A 1 537 ? -56.164 -40.647 17.976 1.00 35.41 537 ALA A C 1
ATOM 4088 O O . ALA A 1 537 ? -57.116 -41.051 17.310 1.00 35.41 537 ALA A O 1
ATOM 4089 N N . SER A 1 538 ? -56.027 -39.352 18.271 1.00 35.59 538 SER A N 1
ATOM 4090 C CA . SER A 1 538 ? -56.453 -38.256 17.383 1.00 35.59 538 SER A CA 1
ATOM 4091 C C . SER A 1 538 ? -55.188 -37.447 17.022 1.00 35.59 538 SER A C 1
ATOM 4093 O O . SER A 1 538 ? -54.279 -37.333 17.837 1.00 35.59 538 SER A O 1
ATOM 4095 N N . LYS A 1 539 ? -54.940 -37.028 15.772 1.00 33.66 539 LYS A N 1
ATOM 4096 C CA . LYS A 1 539 ? -55.593 -35.901 15.072 1.00 33.66 539 LYS A CA 1
ATOM 4097 C C . LYS A 1 539 ? -55.713 -34.670 15.996 1.00 33.66 539 LYS A C 1
ATOM 4099 O O . LYS A 1 539 ? -56.383 -34.763 17.015 1.00 33.66 539 LYS A O 1
ATOM 4104 N N . GLY A 1 540 ? -55.106 -33.515 15.727 1.00 28.58 540 GLY A N 1
ATOM 4105 C CA . GLY A 1 540 ? -54.416 -33.038 14.519 1.00 28.58 540 GLY A CA 1
ATOM 4106 C C . GLY A 1 540 ? -55.179 -31.880 13.868 1.00 28.58 540 GLY A C 1
ATOM 4107 O O . GLY A 1 540 ? -56.355 -31.696 14.151 1.00 28.58 540 GLY A O 1
ATOM 4108 N N . ALA A 1 541 ? -54.507 -31.152 12.974 1.00 31.36 541 ALA A N 1
ATOM 4109 C CA . ALA A 1 541 ? -54.996 -29.941 12.305 1.00 31.36 541 ALA A CA 1
ATOM 4110 C C . ALA A 1 541 ? -55.239 -28.717 13.225 1.00 31.36 541 ALA A C 1
ATOM 4112 O O . ALA A 1 541 ? -56.225 -28.596 13.944 1.00 31.36 541 ALA A O 1
ATOM 4113 N N . ALA A 1 542 ? -54.345 -27.739 13.068 1.00 33.53 542 ALA A N 1
ATOM 4114 C CA . ALA A 1 542 ? -54.653 -26.306 13.127 1.00 33.53 542 ALA A CA 1
ATOM 4115 C C . ALA A 1 542 ? -55.731 -25.959 12.037 1.00 33.53 542 ALA A C 1
ATOM 4117 O O . ALA A 1 542 ? -56.059 -26.860 11.259 1.00 33.53 542 ALA A O 1
ATOM 4118 N N . PRO A 1 543 ? -56.227 -24.709 11.833 1.00 53.09 543 PRO A N 1
ATOM 4119 C CA . PRO A 1 543 ? -55.541 -23.450 12.155 1.00 53.09 543 PRO A CA 1
ATOM 4120 C C . PRO A 1 543 ? -56.452 -22.224 12.426 1.00 53.09 543 PRO A C 1
ATOM 4122 O O . PRO A 1 543 ? -57.665 -22.340 12.549 1.00 53.09 543 PRO A O 1
ATOM 4125 N N . LYS A 1 544 ? -55.836 -21.031 12.334 1.00 32.75 544 LYS A N 1
ATOM 4126 C CA . LYS A 1 544 ? -56.447 -19.719 12.027 1.00 32.75 544 LYS A CA 1
ATOM 4127 C C . LYS A 1 544 ? -57.319 -19.087 13.131 1.00 32.75 544 LYS A C 1
ATOM 4129 O O . LYS A 1 544 ? -57.892 -19.771 13.958 1.00 32.75 544 LYS A O 1
ATOM 4134 N N . ALA A 1 545 ? -57.517 -17.767 13.138 1.00 33.69 545 ALA A N 1
ATOM 4135 C CA . ALA A 1 545 ? -56.689 -16.647 12.652 1.00 33.69 545 ALA A CA 1
ATOM 4136 C C . ALA A 1 545 ? -57.379 -15.325 13.024 1.00 33.69 545 ALA A C 1
ATOM 4138 O O . ALA A 1 545 ? -58.605 -15.290 13.024 1.00 33.69 545 ALA A O 1
ATOM 4139 N N . LYS A 1 546 ? -56.596 -14.232 13.088 1.00 33.84 546 LYS A N 1
ATOM 4140 C CA . LYS A 1 546 ? -57.064 -12.827 13.028 1.00 33.84 546 LYS A CA 1
ATOM 4141 C C . LYS A 1 546 ? -57.954 -12.397 14.216 1.00 33.84 546 LYS A C 1
ATOM 4143 O O . LYS A 1 546 ? -58.570 -13.211 14.879 1.00 33.84 546 LYS A O 1
ATOM 4148 N N . ALA A 1 547 ? -58.093 -11.112 14.523 1.00 33.97 547 ALA A N 1
ATOM 4149 C CA . ALA A 1 547 ? -57.226 -9.940 14.327 1.00 33.97 547 ALA A CA 1
ATOM 4150 C C . ALA A 1 547 ? -57.763 -8.823 15.251 1.00 33.97 547 ALA A C 1
ATOM 4152 O O . ALA A 1 547 ? -58.757 -9.047 15.925 1.00 33.97 547 ALA A O 1
ATOM 4153 N N . LYS A 1 548 ? -57.128 -7.638 15.221 1.00 33.22 548 LYS A N 1
ATOM 4154 C CA . LYS A 1 548 ? -57.688 -6.286 15.471 1.00 33.22 548 LYS A CA 1
ATOM 4155 C C . LYS A 1 548 ? -58.880 -6.144 16.450 1.00 33.22 548 LYS A C 1
ATOM 4157 O O . LYS A 1 548 ? -59.944 -6.687 16.211 1.00 33.22 548 LYS A O 1
ATOM 4162 N N . ALA A 1 549 ? -58.924 -5.186 17.368 1.00 31.39 549 ALA A N 1
ATOM 4163 C CA . ALA A 1 549 ? -58.068 -4.058 17.760 1.00 31.39 549 ALA A CA 1
ATOM 4164 C C . ALA A 1 549 ? -58.951 -3.171 18.667 1.00 31.39 549 ALA A C 1
ATOM 4166 O O . ALA A 1 549 ? -60.164 -3.218 18.489 1.00 31.39 549 ALA A O 1
ATOM 4167 N N . LYS A 1 550 ? -58.360 -2.246 19.447 1.00 32.66 550 LYS A N 1
ATOM 4168 C CA . LYS A 1 550 ? -59.040 -1.076 20.067 1.00 32.66 550 LYS A CA 1
ATOM 4169 C C . LYS A 1 550 ? -60.165 -1.393 21.095 1.00 32.66 550 LYS A C 1
ATOM 4171 O O . LYS A 1 550 ? -60.925 -2.328 20.932 1.00 32.66 550 LYS A O 1
ATOM 4176 N N . ALA A 1 551 ? -60.389 -0.600 22.144 1.00 30.78 551 ALA A N 1
ATOM 4177 C CA . ALA A 1 551 ? -59.631 0.505 22.744 1.00 30.78 551 ALA A CA 1
ATOM 4178 C C . ALA A 1 551 ? -60.263 0.892 24.106 1.00 30.78 551 ALA A C 1
ATOM 4180 O O . ALA A 1 551 ? -61.335 0.403 24.439 1.00 30.78 551 ALA A O 1
ATOM 4181 N N . GLN A 1 552 ? -59.649 1.888 24.763 1.00 32.03 552 GLN A N 1
ATOM 4182 C CA . GLN A 1 552 ? -60.250 2.854 25.705 1.00 32.03 552 GLN A CA 1
ATOM 4183 C C . GLN A 1 552 ? -60.583 2.432 27.150 1.00 32.03 552 GLN A C 1
ATOM 4185 O O . GLN A 1 552 ? -61.289 1.467 27.397 1.00 32.03 552 GLN A O 1
ATOM 4190 N N . ALA A 1 553 ? -60.191 3.352 28.049 1.00 29.72 553 ALA A N 1
ATOM 4191 C CA . ALA A 1 553 ? -60.697 3.614 29.404 1.00 29.72 553 ALA A CA 1
ATOM 4192 C C . ALA A 1 553 ? -60.461 2.518 30.484 1.00 29.72 553 ALA A C 1
ATOM 4194 O O . ALA A 1 553 ? -60.467 1.334 30.192 1.00 29.72 553 ALA A O 1
ATOM 4195 N N . ALA A 1 554 ? -60.223 2.850 31.762 1.00 31.14 554 ALA A N 1
ATOM 4196 C CA . ALA A 1 554 ? -60.427 4.130 32.449 1.00 31.14 554 ALA A CA 1
ATOM 4197 C C . ALA A 1 554 ? -59.441 4.385 33.621 1.00 31.14 554 ALA A C 1
ATOM 4199 O O . ALA A 1 554 ? -58.884 3.460 34.193 1.00 31.14 554 ALA A O 1
ATOM 4200 N N . GLN A 1 555 ? -59.299 5.668 33.980 1.00 31.30 555 GLN A N 1
ATOM 4201 C CA . GLN A 1 555 ? -59.301 6.223 35.352 1.00 31.30 555 GLN A CA 1
ATOM 4202 C C . GLN A 1 555 ? -58.696 5.419 36.535 1.00 31.30 555 GLN A C 1
ATOM 4204 O O . GLN A 1 555 ? -59.358 4.548 37.089 1.00 31.30 555 GLN A O 1
ATOM 4209 N N . ALA A 1 556 ? -57.564 5.898 37.075 1.00 31.91 556 ALA A N 1
ATOM 4210 C CA . ALA A 1 556 ? -57.314 6.063 38.525 1.00 31.91 556 ALA A CA 1
ATOM 4211 C C . ALA A 1 556 ? -56.144 7.068 38.700 1.00 31.91 556 ALA A C 1
ATOM 4213 O O . ALA A 1 556 ? -55.078 6.876 38.129 1.00 31.91 556 ALA A O 1
ATOM 4214 N N . ALA A 1 557 ? -56.356 8.278 39.227 1.00 34.06 557 ALA A N 1
ATOM 4215 C CA . ALA A 1 557 ? -56.385 8.618 40.658 1.00 34.06 557 ALA A CA 1
ATOM 4216 C C . ALA A 1 557 ? -54.986 8.637 41.323 1.00 34.06 557 ALA A C 1
ATOM 4218 O O . ALA A 1 557 ? -54.468 7.617 41.764 1.00 34.06 557 ALA A O 1
ATOM 4219 N N . SER A 1 558 ? -54.393 9.832 41.431 1.00 37.41 558 SER A N 1
ATOM 4220 C CA . SER A 1 558 ? -53.179 10.087 42.222 1.00 37.41 558 SER A CA 1
ATOM 4221 C C . SER A 1 558 ? -53.475 10.126 43.727 1.00 37.41 558 SER A C 1
ATOM 4223 O O . SER A 1 558 ? -54.535 10.615 44.122 1.00 37.41 558 SER A O 1
ATOM 4225 N N . PRO A 1 559 ? -52.479 9.815 44.570 1.00 39.06 559 PRO A N 1
ATOM 4226 C CA . PRO A 1 559 ? -52.318 10.519 45.841 1.00 39.06 559 PRO A CA 1
ATOM 4227 C C . PRO A 1 559 ? -50.956 11.229 45.948 1.00 39.06 559 PRO A C 1
ATOM 4229 O O . PRO A 1 559 ? -49.929 10.730 45.497 1.00 39.06 559 PRO A O 1
ATOM 4232 N N . LYS A 1 560 ? -50.947 12.405 46.589 1.00 38.47 560 LYS A N 1
ATOM 4233 C CA . LYS A 1 560 ? -49.722 13.075 47.062 1.00 38.47 560 LYS A CA 1
ATOM 4234 C C . LYS A 1 560 ? -49.317 12.496 48.419 1.00 38.47 560 LYS A C 1
ATOM 4236 O O . LYS A 1 560 ? -50.204 12.360 49.258 1.00 38.47 560 LYS A O 1
ATOM 4241 N N . LYS A 1 561 ? -48.018 12.273 48.646 1.00 32.84 561 LYS A N 1
ATOM 4242 C CA . LYS A 1 561 ? -47.287 12.218 49.939 1.00 32.84 561 LYS A CA 1
ATOM 4243 C C . LYS A 1 561 ? -45.846 11.748 49.642 1.00 32.84 561 LYS A C 1
ATOM 4245 O O . LYS A 1 561 ? -45.660 11.025 48.673 1.00 32.84 561 LYS A O 1
ATOM 4250 N N . GLU A 1 562 ? -44.802 12.093 50.390 1.00 32.88 562 GLU A N 1
ATOM 4251 C CA . GLU A 1 562 ? -44.606 13.140 51.409 1.00 32.88 562 GLU A CA 1
ATOM 4252 C C . GLU A 1 562 ? -43.093 13.430 51.487 1.00 32.88 562 GLU A C 1
ATOM 4254 O O . GLU A 1 562 ? -42.293 12.565 51.129 1.00 32.88 562 GLU A O 1
ATOM 4259 N N . GLU A 1 563 ? -42.674 14.615 51.933 1.00 42.12 563 GLU A N 1
ATOM 4260 C CA . GLU A 1 563 ? -41.245 14.898 52.130 1.00 42.12 563 GLU A CA 1
ATOM 4261 C C . GLU A 1 563 ? -40.704 14.143 53.351 1.00 42.12 563 GLU A C 1
ATOM 4263 O O . GLU A 1 563 ? -41.314 14.162 54.423 1.00 42.12 563 GLU A O 1
ATOM 4268 N N . LYS A 1 564 ? -39.527 13.519 53.215 1.00 36.00 564 LYS A N 1
ATOM 4269 C CA . LYS A 1 564 ? -38.735 13.072 54.364 1.00 36.00 564 LYS A CA 1
ATOM 4270 C C . LYS A 1 564 ? -37.242 13.042 54.040 1.00 36.00 564 LYS A C 1
ATOM 4272 O O . LYS A 1 564 ? -36.765 12.137 53.363 1.00 36.00 564 LYS A O 1
ATOM 4277 N N . GLU A 1 565 ? -36.512 14.024 54.556 1.00 42.31 565 GLU A N 1
ATOM 4278 C CA . GLU A 1 565 ? -35.049 13.985 54.615 1.00 42.31 565 GLU A CA 1
ATOM 4279 C C . GLU A 1 565 ? -34.578 12.866 55.564 1.00 42.31 565 GLU A C 1
ATOM 4281 O O . GLU A 1 565 ? -35.221 12.584 56.580 1.00 42.31 565 GLU A O 1
ATOM 4286 N N . THR A 1 566 ? -33.435 12.246 55.255 1.00 34.38 566 THR A N 1
ATOM 4287 C CA . THR A 1 566 ? -32.751 11.277 56.130 1.00 34.38 566 THR A CA 1
ATOM 4288 C C . THR A 1 566 ? -31.262 11.602 56.220 1.00 34.38 566 THR A C 1
ATOM 4290 O O . THR A 1 566 ? -30.531 11.545 55.231 1.00 34.38 566 THR A O 1
ATOM 4293 N N . ASP A 1 567 ? -30.829 11.957 57.425 1.00 41.97 567 ASP A N 1
ATOM 4294 C CA . ASP A 1 567 ? -29.509 12.498 57.760 1.00 41.97 567 ASP A CA 1
ATOM 4295 C C . ASP A 1 567 ? -28.457 11.370 57.929 1.00 41.97 567 ASP A C 1
ATOM 4297 O O . ASP A 1 567 ? -27.973 11.120 59.028 1.00 41.97 567 ASP A O 1
ATOM 4301 N N . ASP A 1 568 ? -28.114 10.659 56.843 1.00 42.66 568 ASP A N 1
ATOM 4302 C CA . ASP A 1 568 ? -27.203 9.487 56.879 1.00 42.66 568 ASP A CA 1
ATOM 4303 C C . ASP A 1 568 ? -25.880 9.658 56.092 1.00 42.66 568 ASP A C 1
ATOM 4305 O O . ASP A 1 568 ? -24.955 8.851 56.198 1.00 42.66 568 ASP A O 1
ATOM 4309 N N . GLU A 1 569 ? -25.697 10.740 55.326 1.00 44.19 569 GLU A N 1
ATOM 4310 C CA . GLU A 1 569 ? -24.566 10.866 54.378 1.00 44.19 569 GLU A CA 1
ATOM 4311 C C . GLU A 1 569 ? -23.222 11.332 55.006 1.00 44.19 569 GLU A C 1
ATOM 4313 O O . GLU A 1 569 ? -22.312 11.814 54.308 1.00 44.19 569 GLU A O 1
ATOM 4318 N N . LYS A 1 570 ? -23.091 11.222 56.341 1.00 42.09 570 LYS A N 1
ATOM 4319 C CA . LYS A 1 570 ? -22.079 11.936 57.149 1.00 42.09 570 LYS A CA 1
ATOM 4320 C C . LYS A 1 570 ? -21.005 11.060 57.810 1.00 42.09 570 LYS A C 1
ATOM 4322 O O . LYS A 1 570 ? -19.872 11.525 57.932 1.00 42.09 570 LYS A O 1
ATOM 4327 N N . GLU A 1 571 ? -21.292 9.809 58.181 1.00 42.91 571 GLU A N 1
ATOM 4328 C CA . GLU A 1 571 ? -20.290 8.927 58.822 1.00 42.91 571 GLU A CA 1
ATOM 4329 C C . GLU A 1 571 ? -19.306 8.283 57.824 1.00 42.91 571 GLU A C 1
ATOM 4331 O O . GLU A 1 571 ? -18.109 8.152 58.098 1.00 42.91 571 GLU A O 1
ATOM 4336 N N . GLU A 1 572 ? -19.769 7.951 56.616 1.00 45.16 572 GLU A N 1
ATOM 4337 C CA . GLU A 1 572 ? -19.006 7.202 55.598 1.00 45.16 572 GLU A CA 1
ATOM 4338 C C . GLU A 1 572 ? -17.720 7.939 55.137 1.00 45.16 572 GLU A C 1
ATOM 4340 O O . GLU A 1 572 ? -16.732 7.332 54.703 1.00 45.16 572 GLU A O 1
ATOM 4345 N N . LYS A 1 573 ? -17.685 9.269 55.321 1.00 44.50 573 LYS A N 1
ATOM 4346 C CA . LYS A 1 573 ? -16.566 10.164 54.968 1.00 44.50 573 LYS A CA 1
ATOM 4347 C C . LYS A 1 573 ? -15.481 10.271 56.060 1.00 44.50 573 LYS A C 1
ATOM 4349 O O . LYS A 1 573 ? -14.361 10.685 55.752 1.00 44.50 573 LYS A O 1
ATOM 4354 N N . GLU A 1 574 ? -15.745 9.844 57.299 1.00 47.94 574 GLU A N 1
ATOM 4355 C CA . GLU A 1 574 ? -14.745 9.772 58.386 1.00 47.94 574 GLU A CA 1
ATOM 4356 C C . GLU A 1 574 ? -13.855 8.517 58.249 1.00 47.94 574 GLU A C 1
ATOM 4358 O O . GLU A 1 574 ? -12.621 8.589 58.305 1.00 47.94 574 GLU A O 1
ATOM 4363 N N . VAL A 1 575 ? -14.469 7.357 57.985 1.00 50.03 575 VAL A N 1
ATOM 4364 C CA . VAL A 1 575 ? -13.788 6.046 57.939 1.00 50.03 575 VAL A CA 1
ATOM 4365 C C . VAL A 1 575 ? -12.725 5.991 56.833 1.00 50.03 575 VAL A C 1
ATOM 4367 O O . VAL A 1 575 ? -11.578 5.590 57.072 1.00 50.03 575 VAL A O 1
ATOM 4370 N N . LYS A 1 576 ? -13.063 6.471 55.628 1.00 48.75 576 LYS A N 1
ATOM 4371 C CA . LYS A 1 576 ? -12.151 6.501 54.467 1.00 48.75 576 LYS A CA 1
ATOM 4372 C C . LYS A 1 576 ? -10.902 7.364 54.723 1.00 48.75 576 LYS A C 1
ATOM 4374 O O . LYS A 1 576 ? -9.821 7.053 54.219 1.00 48.75 576 LYS A O 1
ATOM 4379 N N . LYS A 1 577 ? -11.002 8.389 55.581 1.00 48.94 577 LYS A N 1
ATOM 4380 C CA . LYS A 1 577 ? -9.905 9.319 55.907 1.00 48.94 577 LYS A CA 1
ATOM 4381 C C . LYS A 1 577 ? -8.872 8.723 56.871 1.00 48.94 577 LYS A C 1
ATOM 4383 O O . LYS A 1 577 ? -7.677 8.987 56.727 1.00 48.94 577 LYS A O 1
ATOM 4388 N N . LYS A 1 578 ? -9.297 7.863 57.806 1.00 49.56 578 LYS A N 1
ATOM 4389 C CA . LYS A 1 578 ? -8.398 7.134 58.726 1.00 49.56 578 LYS A CA 1
ATOM 4390 C C . LYS A 1 578 ? -7.572 6.061 58.001 1.00 49.56 578 LYS A C 1
ATOM 4392 O O . LYS A 1 578 ? -6.365 5.961 58.237 1.00 49.56 578 LYS A O 1
ATOM 4397 N N . LYS A 1 579 ? -8.172 5.320 57.058 1.00 50.12 579 LYS A N 1
ATOM 4398 C CA . LYS A 1 579 ? -7.499 4.224 56.323 1.00 50.12 579 LYS A CA 1
ATOM 4399 C C . LYS A 1 579 ? -6.297 4.706 55.491 1.00 50.12 579 LYS A C 1
ATOM 4401 O O . LYS A 1 579 ? -5.267 4.042 55.467 1.00 50.12 579 LYS A O 1
ATOM 4406 N N . HIS A 1 580 ? -6.374 5.896 54.887 1.00 46.59 580 HIS A N 1
ATOM 4407 C CA . HIS A 1 580 ? -5.289 6.435 54.051 1.00 46.59 580 HIS A CA 1
ATOM 4408 C C . HIS A 1 580 ? -4.093 7.013 54.843 1.00 46.59 580 HIS A C 1
ATOM 4410 O O . HIS A 1 580 ? -3.017 7.203 54.277 1.00 46.59 580 HIS A O 1
ATOM 4416 N N . LYS A 1 581 ? -4.232 7.260 56.159 1.00 52.00 581 LYS A N 1
ATOM 4417 C CA . LYS A 1 581 ? -3.106 7.707 57.002 1.00 52.00 581 LYS A CA 1
ATOM 4418 C C . LYS A 1 581 ? -2.174 6.547 57.380 1.00 52.00 581 LYS A C 1
ATOM 4420 O O . LYS A 1 581 ? -0.961 6.712 57.299 1.00 52.00 581 LYS A O 1
ATOM 4425 N N . LYS A 1 582 ? -2.729 5.374 57.722 1.00 55.47 582 LYS A N 1
ATOM 4426 C CA . LYS A 1 582 ? -1.966 4.211 58.221 1.00 55.47 582 LYS A CA 1
ATOM 4427 C C . LYS A 1 582 ? -0.949 3.681 57.197 1.00 55.47 582 LYS A C 1
ATOM 4429 O O . LYS A 1 582 ? 0.234 3.572 57.508 1.00 55.47 582 LYS A O 1
ATOM 4434 N N . ASN A 1 583 ? -1.368 3.462 55.948 1.00 53.97 583 ASN A N 1
ATOM 4435 C CA . ASN A 1 583 ? -0.491 2.925 54.893 1.00 53.97 583 ASN A CA 1
ATOM 4436 C C . ASN A 1 583 ? 0.711 3.839 54.560 1.00 53.97 583 ASN A C 1
ATOM 4438 O O . ASN A 1 583 ? 1.721 3.366 54.046 1.00 53.97 583 ASN A O 1
ATOM 4442 N N . LYS A 1 584 ? 0.626 5.146 54.854 1.00 58.00 584 LYS A N 1
ATOM 4443 C CA . LYS A 1 584 ? 1.703 6.123 54.602 1.00 58.00 584 LYS A CA 1
ATOM 4444 C C . LYS A 1 584 ? 2.782 6.138 55.696 1.00 58.00 584 LYS A C 1
ATOM 4446 O O . LYS A 1 584 ? 3.846 6.729 55.505 1.00 58.00 584 LYS A O 1
ATOM 4451 N N . GLU A 1 585 ? 2.503 5.505 56.829 1.00 62.47 585 GLU A N 1
ATOM 4452 C CA . GLU A 1 585 ? 3.419 5.341 57.959 1.00 62.47 585 GLU A CA 1
ATOM 4453 C C . GLU A 1 585 ? 4.189 4.016 57.820 1.00 62.47 585 GLU A C 1
ATOM 4455 O O . GLU A 1 585 ? 5.419 4.009 57.849 1.00 62.47 585 GLU A O 1
ATOM 4460 N N . GLU A 1 586 ? 3.485 2.929 57.487 1.00 63.59 586 GLU A N 1
ATOM 4461 C CA . GLU A 1 586 ? 4.064 1.592 57.282 1.00 63.59 586 GLU A CA 1
ATOM 4462 C C . GLU A 1 586 ? 5.108 1.552 56.140 1.00 63.59 586 GLU A C 1
ATOM 4464 O O . GLU A 1 586 ? 6.177 0.953 56.278 1.00 63.59 586 GLU A O 1
ATOM 4469 N N . ASP A 1 587 ? 4.871 2.268 55.032 1.00 61.81 587 ASP A N 1
ATOM 4470 C CA . ASP A 1 587 ? 5.845 2.396 53.932 1.00 61.81 587 ASP A CA 1
ATOM 4471 C C . ASP A 1 587 ? 7.094 3.227 54.306 1.00 61.81 587 ASP A C 1
ATOM 4473 O O . ASP A 1 587 ? 8.172 3.048 53.731 1.00 61.81 587 ASP A O 1
ATOM 4477 N N . ARG A 1 588 ? 6.993 4.116 55.304 1.00 65.75 588 ARG A N 1
ATOM 4478 C CA . ARG A 1 588 ? 8.152 4.853 55.839 1.00 65.75 588 ARG A CA 1
ATOM 4479 C C . ARG A 1 588 ? 8.984 4.007 56.795 1.00 65.75 588 ARG A C 1
ATOM 4481 O O . ARG A 1 588 ? 10.199 4.186 56.846 1.00 65.75 588 ARG A O 1
ATOM 4488 N N . GLU A 1 589 ? 8.354 3.086 57.513 1.00 64.62 589 GLU A N 1
ATOM 4489 C CA . GLU A 1 589 ? 9.028 2.176 58.437 1.00 64.62 589 GLU A CA 1
ATOM 4490 C C . GLU A 1 589 ? 9.769 1.057 57.688 1.00 64.62 589 GLU A C 1
ATOM 4492 O O . GLU A 1 589 ? 10.970 0.864 57.899 1.00 64.62 589 GLU A O 1
ATOM 4497 N N . ARG A 1 590 ? 9.128 0.432 56.685 1.00 63.25 590 ARG A N 1
ATOM 4498 C CA . ARG A 1 590 ? 9.790 -0.533 55.779 1.00 63.25 590 ARG A CA 1
ATOM 4499 C C . ARG A 1 590 ? 11.034 0.052 55.100 1.00 63.25 590 ARG A C 1
ATOM 4501 O O . ARG A 1 590 ? 12.039 -0.640 54.954 1.00 63.25 590 ARG A O 1
ATOM 4508 N N . LYS A 1 591 ? 11.010 1.341 54.740 1.00 60.69 591 LYS A N 1
ATOM 4509 C CA . LYS A 1 591 ? 12.156 2.050 54.140 1.00 60.69 591 LYS A CA 1
ATOM 4510 C C . LYS A 1 591 ? 13.299 2.375 55.118 1.00 60.69 591 LYS A C 1
ATOM 4512 O O . LYS A 1 591 ? 14.374 2.737 54.649 1.00 60.69 591 LYS A O 1
ATOM 4517 N N . ARG A 1 592 ? 13.114 2.224 56.437 1.00 55.72 592 ARG A N 1
ATOM 4518 C CA . ARG A 1 592 ? 14.189 2.345 57.448 1.00 55.72 592 ARG A CA 1
ATOM 4519 C C . ARG A 1 592 ? 14.843 1.002 57.780 1.00 55.72 592 ARG A C 1
ATOM 4521 O O . ARG A 1 592 ? 16.067 0.938 57.872 1.00 55.72 592 ARG A O 1
ATOM 4528 N N . ALA A 1 593 ? 14.065 -0.078 57.857 1.00 49.75 593 ALA A N 1
ATOM 4529 C CA . ALA A 1 593 ? 14.581 -1.419 58.159 1.00 49.75 593 ALA A CA 1
ATOM 4530 C C . ALA A 1 593 ? 15.662 -1.906 57.165 1.00 49.75 593 ALA A C 1
ATOM 4532 O O . ALA A 1 593 ? 16.588 -2.626 57.536 1.00 49.75 593 ALA A O 1
ATOM 4533 N N . VAL A 1 594 ? 15.588 -1.478 55.898 1.00 48.78 594 VAL A N 1
ATOM 4534 C CA . VAL A 1 594 ? 16.553 -1.854 54.846 1.00 48.78 594 VAL A CA 1
ATOM 4535 C C . VAL A 1 594 ? 17.916 -1.147 54.995 1.00 48.78 594 VAL A C 1
ATOM 4537 O O . VAL A 1 594 ? 18.908 -1.627 54.451 1.00 48.78 594 VAL A O 1
ATOM 4540 N N . SER A 1 595 ? 18.009 -0.040 55.745 1.00 43.25 595 SER A N 1
ATOM 4541 C CA . SER A 1 595 ? 19.259 0.733 55.881 1.00 43.25 595 SER A CA 1
ATOM 4542 C C . SER A 1 595 ? 20.220 0.276 56.989 1.00 43.25 595 SER A C 1
ATOM 4544 O O . SER A 1 595 ? 21.379 0.682 56.955 1.00 43.25 595 SER A O 1
ATOM 4546 N N . GLU A 1 596 ? 19.798 -0.567 57.938 1.00 40.84 596 GLU A N 1
ATOM 4547 C CA . GLU A 1 596 ? 20.617 -0.905 59.125 1.00 40.84 596 GLU A CA 1
ATOM 4548 C C . GLU A 1 596 ? 21.243 -2.316 59.098 1.00 40.84 596 GLU A C 1
ATOM 4550 O O . GLU A 1 596 ? 22.161 -2.608 59.860 1.00 40.84 596 GLU A O 1
ATOM 4555 N N . SER A 1 597 ? 20.845 -3.194 58.172 1.00 39.31 597 SER A N 1
ATOM 4556 C CA . SER A 1 597 ? 21.252 -4.614 58.146 1.00 39.31 597 SER A CA 1
ATOM 4557 C C . SER A 1 597 ? 22.625 -4.915 57.503 1.00 39.31 597 SER A C 1
ATOM 4559 O O . SER A 1 597 ? 22.834 -6.000 56.955 1.00 39.31 597 SER A O 1
ATOM 4561 N N . ARG A 1 598 ? 23.594 -3.982 57.543 1.00 43.28 598 ARG A N 1
ATOM 4562 C CA . ARG A 1 598 ? 24.936 -4.158 56.928 1.00 43.28 598 ARG A CA 1
ATOM 4563 C C . ARG A 1 598 ? 26.122 -3.606 57.742 1.00 43.28 598 ARG A C 1
ATOM 4565 O O . ARG A 1 598 ? 26.946 -2.858 57.216 1.00 43.28 598 ARG A O 1
ATOM 4572 N N . SER A 1 599 ? 26.298 -4.055 58.988 1.00 41.75 599 SER A N 1
ATOM 4573 C CA . SER A 1 599 ? 27.580 -3.893 59.705 1.00 41.75 599 SER A CA 1
ATOM 4574 C C . SER A 1 599 ? 27.838 -4.950 60.791 1.00 41.75 599 SER A C 1
ATOM 4576 O O . SER A 1 599 ? 26.976 -5.181 61.633 1.00 41.75 599 SER A O 1
ATOM 4578 N N . SER A 1 600 ? 29.076 -5.477 60.833 1.00 35.75 600 SER A N 1
ATOM 4579 C CA . SER A 1 600 ? 29.608 -6.497 61.775 1.00 35.75 600 SER A CA 1
ATOM 4580 C C . SER A 1 600 ? 29.029 -7.929 61.603 1.00 35.75 600 SER A C 1
ATOM 4582 O O . SER A 1 600 ? 27.932 -8.074 61.084 1.00 35.75 600 SER A O 1
ATOM 4584 N N . SER A 1 601 ? 29.723 -9.036 61.933 1.00 36.62 601 SER A N 1
ATOM 4585 C CA . SER A 1 601 ? 31.014 -9.207 62.639 1.00 36.62 601 SER A CA 1
ATOM 4586 C C . SER A 1 601 ? 31.882 -10.417 62.174 1.00 36.62 601 SER A C 1
ATOM 4588 O O . SER A 1 601 ? 31.417 -11.336 61.509 1.00 36.62 601 SER A O 1
ATOM 4590 N N . GLU A 1 602 ? 33.174 -10.328 62.541 1.00 38.06 602 GLU A N 1
ATOM 4591 C CA . GLU A 1 602 ? 34.309 -11.298 62.625 1.00 38.06 602 GLU A CA 1
ATOM 4592 C C . GLU A 1 602 ? 33.921 -12.758 63.028 1.00 38.06 602 GLU A C 1
ATOM 4594 O O . GLU A 1 602 ? 33.063 -12.935 63.882 1.00 38.06 602 GLU A O 1
ATOM 4599 N N . VAL A 1 603 ? 34.536 -13.848 62.506 1.00 37.69 603 VAL A N 1
ATOM 4600 C CA . VAL A 1 603 ? 35.825 -14.346 63.057 1.00 37.69 603 VAL A CA 1
ATOM 4601 C C . VAL A 1 603 ? 36.777 -15.198 62.167 1.00 37.69 603 VAL A C 1
ATOM 4603 O O . VAL A 1 603 ? 36.444 -16.270 61.673 1.00 37.69 603 VAL A O 1
ATOM 4606 N N . LYS A 1 604 ? 38.040 -14.737 62.088 1.00 38.59 604 LYS A N 1
ATOM 4607 C CA . LYS A 1 604 ? 39.354 -15.423 61.891 1.00 38.59 604 LYS A CA 1
ATOM 4608 C C . LYS A 1 604 ? 39.436 -16.959 61.662 1.00 38.59 604 LYS A C 1
ATOM 4610 O O . LYS A 1 604 ? 39.054 -17.737 62.535 1.00 38.59 604 LYS A O 1
ATOM 4615 N N . ARG A 1 605 ? 40.344 -17.371 60.747 1.00 37.00 605 ARG A N 1
ATOM 4616 C CA . ARG A 1 605 ? 41.478 -18.305 61.043 1.00 37.00 605 ARG A CA 1
ATOM 4617 C C . ARG A 1 605 ? 42.608 -18.277 59.976 1.00 37.00 605 ARG A C 1
ATOM 4619 O O . ARG A 1 605 ? 42.317 -18.366 58.800 1.00 37.00 605 ARG A O 1
ATOM 4626 N N . LYS A 1 606 ? 43.872 -18.168 60.449 1.00 38.28 606 LYS A N 1
ATOM 4627 C CA . LYS A 1 606 ? 45.213 -18.628 59.937 1.00 38.28 606 LYS A CA 1
ATOM 4628 C C . LYS A 1 606 ? 45.418 -18.845 58.401 1.00 38.28 606 LYS A C 1
ATOM 4630 O O . LYS A 1 606 ? 44.597 -19.476 57.768 1.00 38.28 606 LYS A O 1
ATOM 4635 N N . LYS A 1 607 ? 46.560 -18.527 57.752 1.00 35.16 607 LYS A N 1
ATOM 4636 C CA . LYS A 1 607 ? 47.966 -18.309 58.198 1.00 35.16 607 LYS A CA 1
ATOM 4637 C C . LYS A 1 607 ? 48.796 -17.548 57.121 1.00 35.16 607 LYS A C 1
ATOM 4639 O O . LYS A 1 607 ? 48.413 -17.510 55.964 1.00 35.16 607 LYS A O 1
ATOM 4644 N N . LYS A 1 608 ? 49.962 -17.009 57.518 1.00 46.44 608 LYS A N 1
ATOM 4645 C CA . LYS A 1 608 ? 51.044 -16.373 56.712 1.00 46.44 608 LYS A CA 1
ATOM 4646 C C . LYS A 1 608 ? 51.168 -16.782 55.216 1.00 46.44 608 LYS A C 1
ATOM 4648 O O . LYS A 1 608 ? 51.478 -17.944 54.967 1.00 46.44 608 LYS A O 1
ATOM 4653 N N . LYS A 1 609 ? 51.244 -15.796 54.299 1.00 42.84 609 LYS A N 1
ATOM 4654 C CA . LYS A 1 609 ? 52.436 -15.560 53.437 1.00 42.84 609 LYS A CA 1
ATOM 4655 C C . LYS A 1 609 ? 52.440 -14.180 52.736 1.00 42.84 609 LYS A C 1
ATOM 4657 O O . LYS A 1 609 ? 51.420 -13.508 52.702 1.00 42.84 609 LYS A O 1
ATOM 4662 N N . ASP A 1 610 ? 53.625 -13.798 52.249 1.00 40.47 610 ASP A N 1
ATOM 4663 C CA . ASP A 1 610 ? 53.991 -12.811 51.210 1.00 40.47 610 ASP A CA 1
ATOM 4664 C C . ASP A 1 610 ? 53.357 -11.392 51.225 1.00 40.47 610 ASP A C 1
ATOM 4666 O O . ASP A 1 610 ? 52.199 -11.167 50.886 1.00 40.47 610 ASP A O 1
ATOM 4670 N N . LYS A 1 611 ? 54.187 -10.385 51.559 1.00 45.62 611 LYS A N 1
ATOM 4671 C CA . LYS A 1 611 ? 53.819 -8.965 51.751 1.00 45.62 611 LYS A CA 1
ATOM 4672 C C . LYS A 1 611 ? 54.728 -8.018 50.939 1.00 45.62 611 LYS A C 1
ATOM 4674 O O . LYS A 1 611 ? 55.460 -7.222 51.528 1.00 45.62 611 LYS A O 1
ATOM 4679 N N . SER A 1 612 ? 54.721 -8.091 49.602 1.00 50.84 612 SER A N 1
ATOM 4680 C CA . SER A 1 612 ? 55.601 -7.235 48.768 1.00 50.84 612 SER A CA 1
ATOM 4681 C C . SER A 1 612 ? 55.244 -7.103 47.268 1.00 50.84 612 SER A C 1
ATOM 4683 O O . SER A 1 612 ? 56.069 -7.392 46.406 1.00 50.84 612 SER A O 1
ATOM 4685 N N . ARG A 1 613 ? 54.058 -6.573 46.922 1.00 51.09 613 ARG A N 1
ATOM 4686 C CA . ARG A 1 613 ? 53.771 -5.853 45.646 1.00 51.09 613 ARG A CA 1
ATOM 4687 C C . ARG A 1 613 ? 52.415 -5.128 45.748 1.00 51.09 613 ARG A C 1
ATOM 4689 O O . ARG A 1 613 ? 51.559 -5.577 46.498 1.00 51.09 613 ARG A O 1
ATOM 4696 N N . GLY A 1 614 ? 52.236 -3.997 45.046 1.00 45.41 614 GLY A N 1
ATOM 4697 C CA . GLY A 1 614 ? 50.952 -3.256 45.020 1.00 45.41 614 GLY A CA 1
ATOM 4698 C C . GLY A 1 614 ? 50.950 -1.781 45.476 1.00 45.41 614 GLY A C 1
ATOM 4699 O O . GLY A 1 614 ? 49.942 -1.317 46.004 1.00 45.41 614 GLY A O 1
ATOM 4700 N N . ARG A 1 615 ? 52.043 -1.014 45.294 1.00 49.09 615 ARG A N 1
ATOM 4701 C CA . ARG A 1 615 ? 52.072 0.450 45.578 1.00 49.09 615 ARG A CA 1
ATOM 4702 C C . ARG A 1 615 ? 52.345 1.346 44.353 1.00 49.09 615 ARG A C 1
ATOM 4704 O O . ARG A 1 615 ? 52.438 2.559 44.508 1.00 49.09 615 ARG A O 1
ATOM 4711 N N . SER A 1 616 ? 52.446 0.775 43.152 1.00 51.22 616 SER A N 1
ATOM 4712 C CA . SER A 1 616 ? 52.688 1.490 41.886 1.00 51.22 616 SER A CA 1
ATOM 4713 C C . SER A 1 616 ? 51.396 2.009 41.234 1.00 51.22 616 SER A C 1
ATOM 4715 O O . SER A 1 616 ? 51.208 3.218 41.107 1.00 51.22 616 SER A O 1
ATOM 4717 N N . GLU A 1 617 ? 50.462 1.115 40.899 1.00 52.06 617 GLU A N 1
ATOM 4718 C CA . GLU A 1 617 ? 49.331 1.387 39.984 1.00 52.06 617 GLU A CA 1
ATOM 4719 C C . GLU A 1 617 ? 48.368 2.506 40.423 1.00 52.06 617 GLU A C 1
ATOM 4721 O O . GLU A 1 617 ? 47.680 3.115 39.601 1.00 52.06 617 GLU A O 1
ATOM 4726 N N . ARG A 1 618 ? 48.313 2.830 41.724 1.00 51.19 618 ARG A N 1
ATOM 4727 C CA . ARG A 1 618 ? 47.481 3.937 42.234 1.00 51.19 618 ARG A CA 1
ATOM 4728 C C . ARG A 1 618 ? 48.020 5.334 41.894 1.00 51.19 618 ARG A C 1
ATOM 4730 O O . ARG A 1 618 ? 47.309 6.306 42.148 1.00 51.19 618 ARG A O 1
ATOM 4737 N N . LYS A 1 619 ? 49.224 5.462 41.323 1.00 54.75 619 LYS A N 1
ATOM 4738 C CA . LYS A 1 619 ? 49.774 6.757 40.885 1.00 54.75 619 LYS A CA 1
ATOM 4739 C C . LYS A 1 619 ? 49.348 7.098 39.451 1.00 54.75 619 LYS A C 1
ATOM 4741 O O . LYS A 1 619 ? 48.717 8.132 39.232 1.00 54.75 619 LYS A O 1
ATOM 4746 N N . ASP A 1 620 ? 49.569 6.186 38.508 1.00 56.56 620 ASP A N 1
ATOM 4747 C CA . ASP A 1 620 ? 49.429 6.446 37.064 1.00 56.56 620 ASP A CA 1
ATOM 4748 C C . ASP A 1 620 ? 47.990 6.779 36.636 1.00 56.56 620 ASP A C 1
ATOM 4750 O O . ASP A 1 620 ? 47.761 7.605 35.745 1.00 56.56 620 ASP A O 1
ATOM 4754 N N . LYS A 1 621 ? 46.991 6.202 37.321 1.00 59.69 621 LYS A N 1
ATOM 4755 C CA . LYS A 1 621 ? 45.570 6.497 37.068 1.00 59.69 621 LYS A CA 1
ATOM 4756 C C . LYS A 1 621 ? 45.205 7.962 37.366 1.00 59.69 621 LYS A C 1
ATOM 4758 O O . LYS A 1 621 ? 44.288 8.487 36.739 1.00 59.69 621 LYS A O 1
ATOM 4763 N N . LYS A 1 622 ? 45.929 8.638 38.271 1.00 61.16 622 LYS A N 1
ATOM 4764 C CA . LYS A 1 622 ? 45.670 10.037 38.659 1.00 61.16 622 LYS A CA 1
ATOM 4765 C C . LYS A 1 622 ? 46.254 11.042 37.661 1.00 61.16 622 LYS A C 1
ATOM 4767 O O . LYS A 1 622 ? 45.609 12.046 37.357 1.00 61.16 622 LYS A O 1
ATOM 4772 N N . ASP A 1 623 ? 47.431 10.763 37.104 1.00 62.75 623 ASP A N 1
ATOM 4773 C CA . ASP A 1 623 ? 48.062 11.665 36.134 1.00 62.75 623 ASP A CA 1
ATOM 4774 C C . ASP A 1 623 ? 47.441 11.551 34.727 1.00 62.75 623 ASP A C 1
ATOM 4776 O O . ASP A 1 623 ? 47.251 12.578 34.069 1.00 62.75 623 ASP A O 1
ATOM 4780 N N . LYS A 1 624 ? 46.961 10.363 34.314 1.00 64.75 624 LYS A N 1
ATOM 4781 C CA . LYS A 1 624 ? 46.166 10.197 33.073 1.00 64.75 624 LYS A CA 1
ATOM 4782 C C . LYS A 1 624 ? 44.879 11.040 33.054 1.00 64.75 624 LYS A C 1
ATOM 4784 O O . LYS A 1 624 ? 44.492 11.543 31.998 1.00 64.75 624 LYS A O 1
ATOM 4789 N N . GLU A 1 625 ? 44.214 11.241 34.195 1.00 64.50 625 GLU A N 1
ATOM 4790 C CA . GLU A 1 625 ? 43.042 12.131 34.272 1.00 64.50 625 GLU A CA 1
ATOM 4791 C C . GLU A 1 625 ? 43.448 13.617 34.216 1.00 64.50 625 GLU A C 1
ATOM 4793 O O . GLU A 1 625 ? 42.805 14.434 33.545 1.00 64.50 625 GLU A O 1
ATOM 4798 N N . ARG A 1 626 ? 44.567 13.968 34.864 1.00 65.12 626 ARG A N 1
ATOM 4799 C CA . ARG A 1 626 ? 45.123 15.329 34.870 1.00 65.12 626 ARG A CA 1
ATOM 4800 C C . ARG A 1 626 ? 45.563 15.784 33.474 1.00 65.12 626 ARG A C 1
ATOM 4802 O O . ARG A 1 626 ? 45.399 16.960 33.145 1.00 65.12 626 ARG A O 1
ATOM 4809 N N . GLU A 1 627 ? 46.062 14.874 32.638 1.00 61.44 627 GLU A N 1
ATOM 4810 C CA . GLU A 1 627 ? 46.427 15.168 31.247 1.00 61.44 627 GLU A CA 1
ATOM 4811 C C . GLU A 1 627 ? 45.193 15.418 30.357 1.00 61.44 627 GLU A C 1
ATOM 4813 O O . GLU A 1 627 ? 45.146 16.421 29.637 1.00 61.44 627 GLU A O 1
ATOM 4818 N N . LYS A 1 628 ? 44.140 14.588 30.467 1.00 63.47 628 LYS A N 1
ATOM 4819 C CA . LYS A 1 628 ? 42.872 14.800 29.735 1.00 63.47 628 LYS A CA 1
ATOM 4820 C C . LYS A 1 628 ? 42.255 16.175 30.035 1.00 63.47 628 LYS A C 1
ATOM 4822 O O . LYS A 1 628 ? 41.767 16.842 29.121 1.00 63.47 628 LYS A O 1
ATOM 4827 N N . ARG A 1 629 ? 42.346 16.653 31.285 1.00 61.12 629 ARG A N 1
ATOM 4828 C CA . ARG A 1 629 ? 41.895 18.007 31.669 1.00 61.12 629 ARG A CA 1
ATOM 4829 C C . ARG A 1 629 ? 42.763 19.147 31.109 1.00 61.12 629 ARG A C 1
ATOM 4831 O O . ARG A 1 629 ? 42.253 20.259 30.991 1.00 61.12 629 ARG A O 1
ATOM 4838 N N . LYS A 1 630 ? 44.025 18.906 30.724 1.00 60.25 630 LYS A N 1
ATOM 4839 C CA . LYS A 1 630 ? 44.860 19.907 30.025 1.00 60.25 630 LYS A CA 1
ATOM 4840 C C . LYS A 1 630 ? 44.470 20.044 28.549 1.00 60.25 630 LYS A C 1
ATOM 4842 O O . LYS A 1 630 ? 44.237 21.163 28.096 1.00 60.25 630 LYS A O 1
ATOM 4847 N N . LYS A 1 631 ? 44.319 18.929 27.818 1.00 55.47 631 LYS A N 1
ATOM 4848 C CA . LYS A 1 631 ? 43.966 18.946 26.379 1.00 55.47 631 LYS A CA 1
ATOM 4849 C C . LYS A 1 631 ? 42.615 19.626 26.091 1.00 55.47 631 LYS A C 1
ATOM 4851 O O . LYS A 1 631 ? 42.488 20.307 25.082 1.00 55.47 631 LYS A O 1
ATOM 4856 N N . LYS A 1 632 ? 41.635 19.569 27.006 1.00 50.41 632 LYS A N 1
ATOM 4857 C CA . LYS A 1 632 ? 40.335 20.264 26.838 1.00 50.41 632 LYS A CA 1
ATOM 4858 C C . LYS A 1 632 ? 40.371 21.791 27.091 1.00 50.41 632 LYS A C 1
ATOM 4860 O O . LYS A 1 632 ? 39.323 22.428 27.057 1.00 50.41 632 LYS A O 1
ATOM 4865 N N . LYS A 1 633 ? 41.544 22.399 27.338 1.00 48.12 633 LYS A N 1
ATOM 4866 C CA . LYS A 1 633 ? 41.712 23.865 27.481 1.00 48.12 633 LYS A CA 1
ATOM 4867 C C . LYS A 1 633 ? 42.505 24.545 26.353 1.00 48.12 633 LYS A C 1
ATOM 4869 O O . LYS A 1 633 ? 42.561 25.770 26.342 1.00 48.12 633 LYS A O 1
ATOM 4874 N N . SER A 1 634 ? 43.072 23.805 25.396 1.00 46.97 634 SER A N 1
ATOM 4875 C CA . SER A 1 634 ? 43.941 24.360 24.338 1.00 46.97 634 SER A CA 1
ATOM 4876 C C . SER A 1 634 ? 43.234 24.737 23.022 1.00 46.97 634 SER A C 1
ATOM 4878 O O . SER A 1 634 ? 43.909 25.040 22.047 1.00 46.97 634 SER A O 1
ATOM 4880 N N . GLN A 1 635 ? 41.895 24.759 22.980 1.00 45.50 635 GLN A N 1
ATOM 4881 C CA . GLN A 1 635 ? 41.094 25.204 21.820 1.00 45.50 635 GLN A CA 1
ATOM 4882 C C . GLN A 1 635 ? 40.316 26.513 22.083 1.00 45.50 635 GLN A C 1
ATOM 4884 O O . GLN A 1 635 ? 39.197 26.705 21.617 1.00 45.50 635 GLN A O 1
ATOM 4889 N N . ARG A 1 636 ? 40.910 27.447 22.839 1.00 41.50 636 ARG A N 1
ATOM 4890 C CA . ARG A 1 636 ? 40.479 28.857 22.883 1.00 41.50 636 ARG A CA 1
ATOM 4891 C C . ARG A 1 636 ? 41.677 29.763 22.606 1.00 41.50 636 ARG A C 1
ATOM 4893 O O . ARG A 1 636 ? 42.452 30.069 23.506 1.00 41.50 636 ARG A O 1
ATOM 4900 N N . SER A 1 637 ? 41.828 30.157 21.346 1.00 49.50 637 SER A N 1
ATOM 4901 C CA . SER A 1 637 ? 42.886 31.037 20.843 1.00 49.50 637 SER A CA 1
ATOM 4902 C C . SER A 1 637 ? 42.625 32.516 21.191 1.00 49.50 637 SER A C 1
ATOM 4904 O O . SER A 1 637 ? 41.575 33.035 20.808 1.00 49.50 637 SER A O 1
ATOM 4906 N N . PRO A 1 638 ? 43.552 33.225 21.866 1.00 41.91 638 PRO A N 1
ATOM 4907 C CA . PRO A 1 638 ? 43.423 34.654 22.156 1.00 41.91 638 PRO A CA 1
ATOM 4908 C C . PRO A 1 638 ? 44.106 35.529 21.085 1.00 41.91 638 PRO A C 1
ATOM 4910 O O . PRO A 1 638 ? 45.311 35.436 20.863 1.00 41.91 638 PRO A O 1
ATOM 4913 N N . SER A 1 639 ? 43.355 36.424 20.437 1.00 39.81 639 SER A N 1
ATOM 4914 C CA . SER A 1 639 ? 43.842 37.259 19.326 1.00 39.81 639 SER A CA 1
ATOM 4915 C C . SER A 1 639 ? 44.180 38.707 19.735 1.00 39.81 639 SER A C 1
ATOM 4917 O O . SER A 1 639 ? 43.297 39.567 19.738 1.00 39.81 639 SER A O 1
ATOM 4919 N N . ARG A 1 640 ? 45.457 38.972 20.063 1.00 38.41 640 ARG A N 1
ATOM 4920 C CA . ARG A 1 640 ? 46.201 40.271 20.104 1.00 38.41 640 ARG A CA 1
ATOM 4921 C C . ARG A 1 640 ? 47.508 39.994 20.872 1.00 38.41 640 ARG A C 1
ATOM 4923 O O . ARG A 1 640 ? 47.443 39.428 21.950 1.00 38.41 640 ARG A O 1
ATOM 4930 N N . SER A 1 641 ? 48.722 40.356 20.454 1.00 37.09 641 SER A N 1
ATOM 4931 C CA . SER A 1 641 ? 49.240 41.408 19.550 1.00 37.09 641 SER A CA 1
ATOM 4932 C C . SER A 1 641 ? 50.645 40.955 19.025 1.00 37.09 641 SER A C 1
ATOM 4934 O O . SER A 1 641 ? 50.931 39.773 19.156 1.00 37.09 641 SER A O 1
ATOM 4936 N N . ARG A 1 642 ? 51.587 41.716 18.426 1.00 34.34 642 ARG A N 1
ATOM 4937 C CA . ARG A 1 642 ? 51.893 43.166 18.402 1.00 34.34 642 ARG A CA 1
ATOM 4938 C C . ARG A 1 642 ? 53.005 43.462 17.362 1.00 34.34 642 ARG A C 1
ATOM 4940 O O . ARG A 1 642 ? 53.985 42.729 17.361 1.00 34.34 642 ARG A O 1
ATOM 4947 N N . SER A 1 643 ? 52.968 44.621 16.675 1.00 34.81 643 SER A N 1
ATOM 4948 C CA . SER A 1 643 ? 54.134 45.321 16.038 1.00 34.81 643 SER A CA 1
ATOM 4949 C C . SER A 1 643 ? 54.937 44.590 14.925 1.00 34.81 643 SER A C 1
ATOM 4951 O O . SER A 1 643 ? 54.878 43.379 14.826 1.00 34.81 643 SER A O 1
ATOM 4953 N N . LYS A 1 644 ? 55.755 45.222 14.056 1.00 35.25 644 LYS A N 1
ATOM 4954 C CA . LYS A 1 644 ? 55.938 46.614 13.539 1.00 35.25 644 LYS A CA 1
ATOM 4955 C C . LYS A 1 644 ? 56.921 46.540 12.342 1.00 35.25 644 LYS A C 1
ATOM 4957 O O . LYS A 1 644 ? 57.936 45.873 12.489 1.00 35.25 644 LYS A O 1
ATOM 4962 N N . SER A 1 645 ? 56.740 47.325 11.270 1.00 35.03 645 SER A N 1
ATOM 4963 C CA . SER A 1 645 ? 57.798 48.142 10.604 1.00 35.03 645 SER A CA 1
ATOM 4964 C C . SER A 1 645 ? 57.360 48.687 9.227 1.00 35.03 645 SER A C 1
ATOM 4966 O O . SER A 1 645 ? 56.485 48.109 8.599 1.00 35.03 645 SER A O 1
ATOM 4968 N N . ARG A 1 646 ? 58.013 49.785 8.781 1.00 34.38 646 ARG A N 1
ATOM 4969 C CA . ARG A 1 646 ? 57.904 50.486 7.468 1.00 34.38 646 ARG A CA 1
ATOM 4970 C C . ARG A 1 646 ? 56.498 51.000 7.050 1.00 34.38 646 ARG A C 1
ATOM 4972 O O . ARG A 1 646 ? 55.482 50.418 7.376 1.00 34.38 646 ARG A O 1
ATOM 4979 N N . SER A 1 647 ? 56.357 52.092 6.291 1.00 34.25 647 SER A N 1
ATOM 4980 C CA . SER A 1 647 ? 57.120 53.354 6.286 1.00 34.25 647 SER A CA 1
ATOM 4981 C C . SER A 1 647 ? 56.260 54.493 5.700 1.00 34.25 647 SER A C 1
ATOM 4983 O O . SER A 1 647 ? 55.517 54.300 4.747 1.00 34.25 647 SER A O 1
ATOM 4985 N N . LYS A 1 648 ? 56.375 55.695 6.271 1.00 41.25 648 LYS A N 1
ATOM 4986 C CA . LYS A 1 648 ? 55.614 56.927 5.973 1.00 41.25 648 LYS A CA 1
ATOM 4987 C C . LYS A 1 648 ? 55.605 57.345 4.480 1.00 41.25 648 LYS A C 1
ATOM 4989 O O . LYS A 1 648 ? 56.686 57.527 3.924 1.00 41.25 648 LYS A O 1
ATOM 4994 N N . ARG A 1 649 ? 54.458 57.803 3.932 1.00 36.34 649 ARG A N 1
ATOM 4995 C CA . ARG A 1 649 ? 54.440 58.989 3.026 1.00 36.34 649 ARG A CA 1
ATOM 4996 C C . ARG A 1 649 ? 53.091 59.747 2.904 1.00 36.34 649 ARG A C 1
ATOM 4998 O O . ARG A 1 649 ? 52.135 59.268 2.325 1.00 36.34 649 ARG A O 1
ATOM 5005 N N . ARG A 1 650 ? 53.112 60.995 3.404 1.00 40.97 650 ARG A N 1
ATOM 5006 C CA . ARG A 1 650 ? 52.492 62.253 2.896 1.00 40.97 650 ARG A CA 1
ATOM 5007 C C . ARG A 1 650 ? 50.993 62.349 2.469 1.00 40.97 650 ARG A C 1
ATOM 5009 O O . ARG A 1 650 ? 50.641 62.027 1.350 1.00 40.97 650 ARG A O 1
ATOM 5016 N N . LYS A 1 651 ? 50.264 63.159 3.263 1.00 36.91 651 LYS A N 1
ATOM 5017 C CA . LYS A 1 651 ? 49.523 64.406 2.892 1.00 36.91 651 LYS A CA 1
ATOM 5018 C C . LYS A 1 651 ? 48.259 64.390 1.971 1.00 36.91 651 LYS A C 1
ATOM 5020 O O . LYS A 1 651 ? 48.394 64.514 0.765 1.00 36.91 651 LYS A O 1
ATOM 5025 N N . LYS A 1 652 ? 47.113 64.701 2.620 1.00 39.94 652 LYS A N 1
ATOM 5026 C CA . LYS A 1 652 ? 46.344 65.990 2.544 1.00 39.94 652 LYS A CA 1
ATOM 5027 C C . LYS A 1 652 ? 45.297 66.228 1.413 1.00 39.94 652 LYS A C 1
ATOM 5029 O O . LYS A 1 652 ? 45.569 65.965 0.255 1.00 39.94 652 LYS A O 1
ATOM 5034 N N . ASN A 1 653 ? 44.219 66.960 1.791 1.00 33.78 653 ASN A N 1
ATOM 5035 C CA . ASN A 1 653 ? 43.113 67.559 0.986 1.00 33.78 653 ASN A CA 1
ATOM 5036 C C . ASN A 1 653 ? 42.104 66.541 0.404 1.00 33.78 653 ASN A C 1
ATOM 5038 O O . ASN A 1 653 ? 42.502 65.425 0.125 1.00 33.78 653 ASN A O 1
ATOM 5042 N N . ARG A 1 654 ? 40.816 66.802 0.105 1.00 36.66 654 ARG A N 1
ATOM 5043 C CA . ARG A 1 654 ? 39.721 67.816 0.294 1.00 36.66 654 ARG A CA 1
ATOM 5044 C C . ARG A 1 654 ? 38.524 67.217 -0.525 1.00 36.66 654 ARG A C 1
ATOM 5046 O O . ARG A 1 654 ? 38.769 66.336 -1.334 1.00 36.66 654 ARG A O 1
ATOM 5053 N N . ARG A 1 655 ? 37.236 67.611 -0.479 1.00 38.22 655 ARG A N 1
ATOM 5054 C CA . ARG A 1 655 ? 36.498 68.653 0.271 1.00 38.22 655 ARG A CA 1
ATOM 5055 C C . ARG A 1 655 ? 36.047 68.137 1.661 1.00 38.22 655 ARG A C 1
ATOM 5057 O O . ARG A 1 655 ? 36.892 68.224 2.541 1.00 38.22 655 ARG A O 1
ATOM 5064 N N . SER A 1 656 ? 34.848 67.610 1.977 1.00 38.91 656 SER A N 1
ATOM 5065 C CA . SER A 1 656 ? 33.535 67.479 1.289 1.00 38.91 656 SER A CA 1
ATOM 5066 C C . SER A 1 656 ? 32.373 67.404 2.321 1.00 38.91 656 SER A C 1
ATOM 5068 O O . SER A 1 656 ? 32.645 67.420 3.522 1.00 38.91 656 SER A O 1
ATOM 5070 N N . ARG A 1 657 ? 31.091 67.391 1.900 1.00 41.75 657 ARG A N 1
ATOM 5071 C CA . ARG A 1 657 ? 29.892 67.517 2.777 1.00 41.75 657 ARG A CA 1
ATOM 5072 C C . ARG A 1 657 ? 28.585 66.948 2.179 1.00 41.75 657 ARG A C 1
ATOM 5074 O O . ARG A 1 657 ? 28.317 67.212 1.017 1.00 41.75 657 ARG A O 1
ATOM 5081 N N . SER A 1 658 ? 27.736 66.377 3.053 1.00 40.44 658 SER A N 1
ATOM 5082 C CA . SER A 1 658 ? 26.247 66.489 3.178 1.00 40.44 658 SER A CA 1
ATOM 5083 C C . SER A 1 658 ? 25.601 65.109 3.444 1.00 40.44 658 SER A C 1
ATOM 5085 O O . SER A 1 658 ? 25.965 64.171 2.753 1.00 40.44 658 SER A O 1
ATOM 5087 N N . ARG A 1 659 ? 24.770 64.798 4.463 1.00 48.97 659 ARG A N 1
ATOM 5088 C CA . ARG A 1 659 ? 23.705 65.449 5.289 1.00 48.97 659 ARG A CA 1
ATOM 5089 C C . ARG A 1 659 ? 22.276 65.460 4.701 1.00 48.97 659 ARG A C 1
ATOM 5091 O O . ARG A 1 659 ? 21.956 66.348 3.921 1.00 48.97 659 ARG A O 1
ATOM 5098 N N . ARG A 1 660 ? 21.388 64.649 5.308 1.00 39.34 660 ARG A N 1
ATOM 5099 C CA . ARG A 1 660 ? 20.094 64.972 5.999 1.00 39.34 660 ARG A CA 1
ATOM 5100 C C . ARG A 1 660 ? 19.520 63.641 6.582 1.00 39.34 660 ARG A C 1
ATOM 5102 O O . ARG A 1 660 ? 19.902 62.610 6.049 1.00 39.34 660 ARG A O 1
ATOM 5109 N N . LYS A 1 661 ? 18.813 63.475 7.726 1.00 47.75 661 LYS A N 1
ATOM 5110 C CA . LYS A 1 661 ? 17.925 64.259 8.651 1.00 47.75 661 LYS A CA 1
ATOM 5111 C C . LYS A 1 661 ? 16.515 64.576 8.107 1.00 47.75 661 LYS A C 1
ATOM 5113 O O . LYS A 1 661 ? 16.446 64.989 6.961 1.00 47.75 661 LYS A O 1
ATOM 5118 N N . ALA A 1 662 ? 15.401 64.513 8.865 1.00 43.72 662 ALA A N 1
ATOM 5119 C CA . ALA A 1 662 ? 15.101 64.185 10.295 1.00 43.72 662 ALA A CA 1
ATOM 5120 C C . ALA A 1 662 ? 13.829 63.263 10.375 1.00 43.72 662 ALA A C 1
ATOM 5122 O O . ALA A 1 662 ? 13.583 62.624 9.362 1.00 43.72 662 ALA A O 1
ATOM 5123 N N . SER A 1 663 ? 13.005 63.017 11.420 1.00 40.81 663 SER A N 1
ATOM 5124 C CA . SER A 1 663 ? 12.643 63.558 12.773 1.00 40.81 663 SER A CA 1
ATOM 5125 C C . SER A 1 663 ? 12.158 62.376 13.686 1.00 40.81 663 SER A C 1
ATOM 5127 O O . SER A 1 663 ? 12.143 61.258 13.190 1.00 40.81 663 SER A O 1
ATOM 5129 N N . ALA A 1 664 ? 11.845 62.394 15.003 1.00 44.03 664 ALA A N 1
ATOM 5130 C CA . ALA A 1 664 ? 11.442 63.373 16.051 1.00 44.03 664 ALA A CA 1
ATOM 5131 C C . ALA A 1 664 ? 9.915 63.716 16.112 1.00 44.03 664 ALA A C 1
ATOM 5133 O O . ALA A 1 664 ? 9.346 63.999 15.070 1.00 44.03 664 ALA A O 1
ATOM 5134 N N . SER A 1 665 ? 9.186 63.774 17.257 1.00 39.59 665 SER A N 1
ATOM 5135 C CA . SER A 1 665 ? 9.501 63.535 18.701 1.00 39.59 665 SER A CA 1
ATOM 5136 C C . SER A 1 665 ? 8.266 63.619 19.655 1.00 39.59 665 SER A C 1
ATOM 5138 O O . SER A 1 665 ? 7.280 64.229 19.253 1.00 39.59 665 SER A O 1
ATOM 5140 N N . ARG A 1 666 ? 8.411 63.163 20.931 1.00 34.56 666 ARG A N 1
ATOM 5141 C CA . ARG A 1 666 ? 7.779 63.584 22.244 1.00 34.56 666 ARG A CA 1
ATOM 5142 C C . ARG A 1 666 ? 7.200 62.394 23.066 1.00 34.56 666 ARG A C 1
ATOM 5144 O O . ARG A 1 666 ? 6.711 61.475 22.432 1.00 34.56 666 ARG A O 1
ATOM 5151 N N . LYS A 1 667 ? 7.156 62.286 24.419 1.00 41.44 667 LYS A N 1
ATOM 5152 C CA . LYS A 1 667 ? 7.839 62.867 25.627 1.00 41.44 667 LYS A CA 1
ATOM 5153 C C . LYS A 1 667 ? 6.881 63.393 26.741 1.00 41.44 667 LYS A C 1
ATOM 5155 O O . LYS A 1 667 ? 6.593 64.586 26.741 1.00 41.44 667 LYS A O 1
ATOM 5160 N N . SER A 1 668 ? 6.527 62.554 27.733 1.00 35.81 668 SER A N 1
ATOM 5161 C CA . SER A 1 668 ? 5.989 62.887 29.092 1.00 35.81 668 SER A CA 1
ATOM 5162 C C . SER A 1 668 ? 5.770 61.593 29.936 1.00 35.81 668 SER A C 1
ATOM 5164 O O . SER A 1 668 ? 5.933 60.508 29.386 1.00 35.81 668 SER A O 1
ATOM 5166 N N . SER A 1 669 ? 5.379 61.612 31.228 1.00 38.25 669 SER A N 1
ATOM 5167 C CA . SER A 1 669 ? 6.214 61.972 32.407 1.00 38.25 669 SER A CA 1
ATOM 5168 C C . SER A 1 669 ? 5.588 61.619 33.789 1.00 38.25 669 SER A C 1
ATOM 5170 O O . SER A 1 669 ? 4.436 61.962 34.015 1.00 38.25 669 SER A O 1
ATOM 5172 N N . HIS A 1 670 ? 6.426 61.166 34.744 1.00 32.06 670 HIS A N 1
ATOM 5173 C CA . HIS A 1 670 ? 6.338 61.352 36.224 1.00 32.06 670 HIS A CA 1
ATOM 5174 C C . HIS A 1 670 ? 5.399 60.516 37.144 1.00 32.06 670 HIS A C 1
ATOM 5176 O O . HIS A 1 670 ? 4.524 59.792 36.687 1.00 32.06 670 HIS A O 1
ATOM 5182 N N . SER A 1 671 ? 5.664 60.650 38.466 1.00 33.06 671 SER A N 1
ATOM 5183 C CA . SER A 1 671 ? 5.173 59.910 39.666 1.00 33.06 671 SER A CA 1
ATOM 5184 C C . SER A 1 671 ? 5.491 58.400 39.690 1.00 33.06 671 SER A C 1
ATOM 5186 O O . SER A 1 671 ? 5.346 57.731 38.677 1.00 33.06 671 SER A O 1
ATOM 5188 N N . GLU A 1 672 ? 6.076 57.770 40.721 1.00 34.19 672 GLU A N 1
ATOM 5189 C CA . GLU A 1 672 ? 6.044 57.881 42.205 1.00 34.19 672 GLU A CA 1
ATOM 5190 C C . GLU A 1 672 ? 4.808 57.270 42.893 1.00 34.19 672 GLU A C 1
ATOM 5192 O O . GLU A 1 672 ? 3.677 57.626 42.593 1.00 34.19 672 GLU A O 1
ATOM 5197 N N . GLY A 1 673 ? 5.046 56.373 43.865 1.00 30.78 673 GLY A N 1
ATOM 5198 C CA . GLY A 1 673 ? 4.018 55.732 44.699 1.00 30.78 673 GLY A CA 1
ATOM 5199 C C . GLY A 1 673 ? 4.538 54.466 45.401 1.00 30.78 673 GLY A C 1
ATOM 5200 O O . GLY A 1 673 ? 4.983 53.530 44.743 1.00 30.78 673 GLY A O 1
ATOM 5201 N N . LYS A 1 674 ? 4.536 54.433 46.742 1.00 35.88 674 LYS A N 1
ATOM 5202 C CA . LYS A 1 674 ? 5.066 53.322 47.566 1.00 35.88 674 LYS A CA 1
ATOM 5203 C C . LYS A 1 674 ? 3.956 52.398 48.107 1.00 35.88 674 LYS A C 1
ATOM 5205 O O . LYS A 1 674 ? 2.862 52.871 48.374 1.00 35.88 674 LYS A O 1
ATOM 5210 N N . LYS A 1 675 ? 4.390 51.185 48.497 1.00 34.50 675 LYS A N 1
ATOM 5211 C CA . LYS A 1 675 ? 3.956 50.380 49.672 1.00 34.50 675 LYS A CA 1
ATOM 5212 C C . LYS A 1 675 ? 2.660 49.526 49.628 1.00 34.50 675 LYS A C 1
ATOM 5214 O O . LYS A 1 675 ? 1.558 50.024 49.496 1.00 34.50 675 LYS A O 1
ATOM 5219 N N . GLU A 1 676 ? 2.889 48.240 49.930 1.00 36.28 676 GLU A N 1
ATOM 5220 C CA . GLU A 1 676 ? 2.245 47.401 50.973 1.00 36.28 676 GLU A CA 1
ATOM 5221 C C . GLU A 1 676 ? 0.768 46.933 50.914 1.00 36.28 676 GLU A C 1
ATOM 5223 O O . GLU A 1 676 ? -0.162 47.657 51.232 1.00 36.28 676 GLU A O 1
ATOM 5228 N N . GLU A 1 677 ? 0.660 45.599 50.785 1.00 36.97 677 GLU A N 1
ATOM 5229 C CA . GLU A 1 677 ? -0.185 44.664 51.563 1.00 36.97 677 GLU A CA 1
ATOM 5230 C C . GLU A 1 677 ? -1.711 44.476 51.336 1.00 36.97 677 GLU A C 1
ATOM 5232 O O . GLU A 1 677 ? -2.489 45.389 51.107 1.00 36.97 677 GLU A O 1
ATOM 5237 N N . LYS A 1 678 ? -2.110 43.214 51.597 1.00 35.91 678 LYS A N 1
ATOM 5238 C CA . LYS A 1 678 ? -3.422 42.707 52.073 1.00 35.91 678 LYS A CA 1
ATOM 5239 C C . LYS A 1 678 ? -4.643 42.588 51.121 1.00 35.91 678 LYS A C 1
ATOM 5241 O O . LYS A 1 678 ? -5.581 43.364 51.169 1.00 35.91 678 LYS A O 1
ATOM 5246 N N . LYS A 1 679 ? -4.729 41.380 50.531 1.00 37.75 679 LYS A N 1
ATOM 5247 C CA . LYS A 1 679 ? -5.700 40.304 50.896 1.00 37.75 679 LYS A CA 1
ATOM 5248 C C . LYS A 1 679 ? -7.203 40.460 50.534 1.00 37.75 679 LYS A C 1
ATOM 5250 O O . LYS A 1 679 ? -7.937 41.201 51.176 1.00 37.75 679 LYS A O 1
ATOM 5255 N N . SER A 1 680 ? -7.690 39.501 49.723 1.00 33.94 680 SER A N 1
ATOM 5256 C CA . SER A 1 680 ? -9.107 39.238 49.342 1.00 33.94 680 SER A CA 1
ATOM 5257 C C . SER A 1 680 ? -9.724 40.278 48.379 1.00 33.94 680 SER A C 1
ATOM 5259 O O . SER A 1 680 ? -9.138 41.335 48.206 1.00 33.94 680 SER A O 1
ATOM 5261 N N . THR A 1 681 ? -10.842 40.045 47.673 1.00 33.12 681 THR A N 1
ATOM 5262 C CA . THR A 1 681 ? -11.868 38.969 47.703 1.00 33.12 681 THR A CA 1
ATOM 5263 C C . THR A 1 681 ? -12.469 38.761 46.289 1.00 33.12 681 THR A C 1
ATOM 5265 O O . THR A 1 681 ? -12.344 39.664 45.472 1.00 33.12 681 THR A O 1
ATOM 5268 N N . LYS A 1 682 ? -13.228 37.664 46.068 1.00 35.41 682 LYS A N 1
ATOM 5269 C CA . LYS A 1 682 ? -14.130 37.390 44.909 1.00 35.41 682 LYS A CA 1
ATOM 5270 C C . LYS A 1 682 ? -13.442 37.225 43.528 1.00 35.41 682 LYS A C 1
ATOM 5272 O O . LYS A 1 682 ? -12.471 37.902 43.237 1.00 35.41 682 LYS A O 1
ATOM 5277 N N . GLU A 1 683 ? -13.780 36.292 42.630 1.00 40.91 683 GLU A N 1
ATOM 5278 C CA . GLU A 1 683 ? -14.962 35.435 42.369 1.00 40.91 683 GLU A CA 1
ATOM 5279 C C . GLU A 1 683 ? -16.137 36.118 41.635 1.00 40.91 683 GLU A C 1
ATOM 5281 O O . GLU A 1 683 ? -16.578 37.196 42.017 1.00 40.91 683 GLU A O 1
ATOM 5286 N N . LYS A 1 684 ? -16.659 35.442 40.594 1.00 41.41 684 LYS A N 1
ATOM 5287 C CA . LYS A 1 684 ? -17.576 35.935 39.536 1.00 41.41 684 LYS A CA 1
ATOM 5288 C C . LYS A 1 684 ? -16.984 36.987 38.575 1.00 41.41 684 LYS A C 1
ATOM 5290 O O . LYS A 1 684 ? -17.139 38.171 38.835 1.00 41.41 684 LYS A O 1
ATOM 5295 N N . HIS A 1 685 ? -16.441 36.550 37.423 1.00 40.06 685 HIS A N 1
ATOM 5296 C CA . HIS A 1 685 ? -16.831 37.048 36.077 1.00 40.06 685 HIS A CA 1
ATOM 5297 C C . HIS A 1 685 ? -16.138 36.278 34.916 1.00 40.06 685 HIS A C 1
ATOM 5299 O O . HIS A 1 685 ? -15.206 36.786 34.300 1.00 40.06 685 HIS A O 1
ATOM 5305 N N . ILE A 1 686 ? -16.581 35.052 34.591 1.00 39.97 686 ILE A N 1
ATOM 5306 C CA . ILE A 1 686 ? -16.265 34.388 33.303 1.00 39.97 686 ILE A CA 1
ATOM 5307 C C . ILE A 1 686 ? -17.503 33.611 32.827 1.00 39.97 686 ILE A C 1
ATOM 5309 O O . ILE A 1 686 ? -17.643 32.429 33.128 1.00 39.97 686 ILE A O 1
ATOM 5313 N N . GLN A 1 687 ? -18.407 34.269 32.096 1.00 41.91 687 GLN A N 1
ATOM 5314 C CA . GLN A 1 687 ? -19.505 33.587 31.392 1.00 41.91 687 GLN A CA 1
ATOM 5315 C C . GLN A 1 687 ? -19.972 34.358 30.145 1.00 41.91 687 GLN A C 1
ATOM 5317 O O . GLN A 1 687 ? -21.160 34.553 29.944 1.00 41.91 687 GLN A O 1
ATOM 5322 N N . GLU A 1 688 ? -19.040 34.792 29.292 1.00 42.00 688 GLU A N 1
ATOM 5323 C CA . GLU A 1 688 ? -19.363 35.241 27.928 1.00 42.00 688 GLU A CA 1
ATOM 5324 C C . GLU A 1 688 ? -18.097 35.263 27.054 1.00 42.00 688 GLU A C 1
ATOM 5326 O O . GLU A 1 688 ? -17.215 36.093 27.266 1.00 42.00 688 GLU A O 1
ATOM 5331 N N . ARG A 1 689 ? -17.995 34.294 26.124 1.00 44.69 689 ARG A N 1
ATOM 5332 C CA . ARG A 1 689 ? -17.161 34.240 24.890 1.00 44.69 689 ARG A CA 1
ATOM 5333 C C . ARG A 1 689 ? -16.946 32.789 24.437 1.00 44.69 689 ARG A C 1
ATOM 5335 O O . ARG A 1 689 ? -15.871 32.214 24.579 1.00 44.69 689 ARG A O 1
ATOM 5342 N N . ARG A 1 690 ? -17.994 32.216 23.844 1.00 36.75 690 ARG A N 1
ATOM 5343 C CA . ARG A 1 690 ? -17.910 31.099 22.890 1.00 36.75 690 ARG A CA 1
ATOM 5344 C C . ARG A 1 690 ? -18.874 31.367 21.737 1.00 36.75 690 ARG A C 1
ATOM 5346 O O . ARG A 1 690 ? -19.891 30.700 21.601 1.00 36.75 690 ARG A O 1
ATOM 5353 N N . GLY A 1 691 ? -18.558 32.385 20.938 1.00 32.62 691 GLY A N 1
ATOM 5354 C CA . GLY A 1 691 ? -19.065 32.412 19.570 1.00 32.62 691 GLY A CA 1
ATOM 5355 C C . GLY A 1 691 ? -18.405 31.266 18.807 1.00 32.62 691 GLY A C 1
ATOM 5356 O O . GLY A 1 691 ? -17.196 31.064 18.947 1.00 32.62 691 GLY A O 1
ATOM 5357 N N . SER A 1 692 ? -19.190 30.500 18.055 1.00 35.09 692 SER A N 1
ATOM 5358 C CA . SER A 1 692 ? -18.653 29.538 17.090 1.00 35.09 692 SER A CA 1
ATOM 5359 C C . SER A 1 692 ? -17.748 30.262 16.086 1.00 35.09 692 SER A C 1
ATOM 5361 O O . SER A 1 692 ? -18.008 31.435 15.797 1.00 35.09 692 SER A O 1
ATOM 5363 N N . PRO A 1 693 ? -16.714 29.609 15.524 1.00 39.81 693 PRO A N 1
ATOM 5364 C CA . PRO A 1 693 ? -16.070 30.150 14.336 1.00 39.81 693 PRO A CA 1
ATOM 5365 C C . PRO A 1 693 ? -17.139 30.303 13.248 1.00 39.81 693 PRO A C 1
ATOM 5367 O O . PRO A 1 693 ? -17.852 29.348 12.932 1.00 39.81 693 PRO A O 1
ATOM 5370 N N . VAL A 1 694 ? -17.282 31.519 12.722 1.00 38.41 694 VAL A N 1
ATOM 5371 C CA . VAL A 1 694 ? -18.059 31.759 11.501 1.00 38.41 694 VAL A CA 1
ATOM 5372 C C . VAL A 1 694 ? -17.389 30.941 10.388 1.00 38.41 694 VAL A C 1
ATOM 5374 O O . VAL A 1 694 ? -16.154 30.913 10.363 1.00 38.41 694 VAL A O 1
ATOM 5377 N N . PRO A 1 695 ? -18.141 30.248 9.511 1.00 45.50 695 PRO A N 1
ATOM 5378 C CA . PRO A 1 695 ? -17.550 29.572 8.364 1.00 45.50 695 PRO A CA 1
ATOM 5379 C C . PRO A 1 695 ? -16.666 30.545 7.586 1.00 45.50 695 PRO A C 1
ATOM 5381 O O . PRO A 1 695 ? -17.074 31.679 7.343 1.00 45.50 695 PRO A O 1
ATOM 5384 N N . GLU A 1 696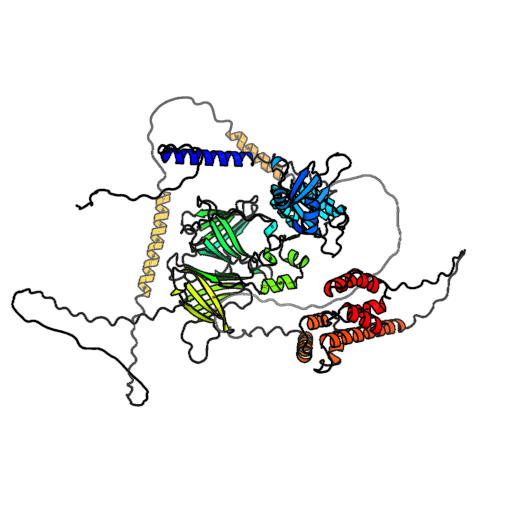 ? -15.456 30.119 7.231 1.00 50.31 696 GLU A N 1
ATOM 5385 C CA . GLU A 1 696 ? -14.549 30.940 6.434 1.00 50.31 696 GLU A CA 1
ATOM 5386 C C . GLU A 1 696 ? -15.198 31.171 5.066 1.00 50.31 696 GLU A C 1
ATOM 5388 O O . GLU A 1 696 ? -15.375 30.235 4.282 1.00 50.31 696 GLU A O 1
ATOM 5393 N N . GLU A 1 697 ? -15.669 32.400 4.834 1.00 48.72 697 GLU A N 1
ATOM 5394 C CA . GLU A 1 697 ? -16.462 32.730 3.655 1.00 48.72 697 GLU A CA 1
ATOM 5395 C C . GLU A 1 697 ? -15.606 32.514 2.406 1.00 48.72 697 GLU A C 1
ATOM 5397 O O . GLU A 1 697 ? -14.625 33.225 2.175 1.00 48.72 697 GLU A O 1
ATOM 5402 N N . LEU A 1 698 ? -15.979 31.511 1.598 1.00 70.31 698 LEU A N 1
ATOM 5403 C CA . LEU A 1 698 ? -15.361 31.283 0.295 1.00 70.31 698 LEU A CA 1
ATOM 5404 C C . LEU A 1 698 ? -15.373 32.613 -0.471 1.00 70.31 698 LEU A C 1
ATOM 5406 O O . LEU A 1 698 ? -16.450 33.208 -0.578 1.00 70.31 698 LEU A O 1
ATOM 5410 N N . PRO A 1 699 ? -14.228 33.083 -1.009 1.00 87.06 699 PRO A N 1
ATOM 5411 C CA . PRO A 1 699 ? -14.162 34.373 -1.683 1.00 87.06 699 PRO A CA 1
ATOM 5412 C C . PRO A 1 699 ? -15.299 34.501 -2.695 1.00 87.06 699 PRO A C 1
ATOM 5414 O O . PRO A 1 699 ? -15.496 33.579 -3.488 1.00 87.06 699 PRO A O 1
ATOM 5417 N N . GLU A 1 700 ? -16.038 35.621 -2.685 1.00 89.25 700 GLU A N 1
ATOM 5418 C CA . GLU A 1 700 ? -17.285 35.787 -3.462 1.00 89.25 700 GLU A CA 1
ATOM 5419 C C . GLU A 1 700 ? -17.167 35.307 -4.914 1.00 89.25 700 GLU A C 1
ATOM 5421 O O . GLU A 1 700 ? -18.113 34.805 -5.513 1.00 89.25 700 GLU A O 1
ATOM 5426 N N . ARG A 1 701 ? -15.973 35.475 -5.476 1.00 90.44 701 ARG A N 1
ATOM 5427 C CA . ARG A 1 701 ? -15.568 35.111 -6.826 1.00 90.44 701 ARG A CA 1
ATOM 5428 C C . ARG A 1 701 ? -15.659 33.603 -7.116 1.00 90.44 701 ARG A C 1
ATOM 5430 O O . ARG A 1 701 ? -16.168 33.224 -8.163 1.00 90.44 701 ARG A O 1
ATOM 5437 N N . GLU A 1 702 ? -15.281 32.741 -6.171 1.00 94.00 702 GLU A N 1
ATOM 5438 C CA . GLU A 1 702 ? -15.485 31.281 -6.249 1.00 94.00 702 GLU A CA 1
ATOM 5439 C C . GLU A 1 702 ? -16.977 30.920 -6.104 1.00 94.00 702 GLU A C 1
ATOM 5441 O O . GLU A 1 702 ? -17.454 29.993 -6.757 1.00 94.00 702 GLU A O 1
ATOM 5446 N N . ILE A 1 703 ? -17.752 31.688 -5.325 1.00 95.44 703 ILE A N 1
ATOM 5447 C CA . ILE A 1 703 ? -19.216 31.521 -5.239 1.00 95.44 703 ILE A CA 1
ATOM 5448 C C . ILE A 1 703 ? -19.884 31.889 -6.579 1.00 95.44 703 ILE A C 1
ATOM 5450 O O . ILE A 1 703 ? -20.780 31.173 -7.035 1.00 95.44 703 ILE A O 1
ATOM 5454 N N . ARG A 1 704 ? -19.426 32.958 -7.250 1.00 96.81 704 ARG A N 1
ATOM 5455 C CA . ARG A 1 704 ? -19.870 33.335 -8.608 1.00 96.81 704 ARG A CA 1
ATOM 5456 C C . ARG A 1 704 ? -19.507 32.257 -9.634 1.00 96.81 704 ARG A C 1
ATOM 5458 O O . ARG A 1 704 ? -20.396 31.819 -10.358 1.00 96.81 704 ARG A O 1
ATOM 5465 N N . LEU A 1 705 ? -18.262 31.770 -9.637 1.00 97.25 705 LEU A N 1
ATOM 5466 C CA . LEU A 1 705 ? -17.799 30.705 -10.541 1.00 97.25 705 LEU A CA 1
ATOM 5467 C C . LEU A 1 705 ? -18.606 29.407 -10.381 1.00 97.25 705 LEU A C 1
ATOM 5469 O O . LEU A 1 705 ? -19.020 28.820 -11.380 1.00 97.25 705 LEU A O 1
ATOM 5473 N N . ARG A 1 706 ? -18.900 28.982 -9.141 1.00 96.31 706 ARG A N 1
ATOM 5474 C CA . ARG A 1 706 ? -19.775 27.821 -8.886 1.00 96.31 706 ARG A CA 1
ATOM 5475 C C . ARG A 1 706 ? -21.181 28.037 -9.432 1.00 96.31 706 ARG A C 1
ATOM 5477 O O . ARG A 1 706 ? -21.670 27.177 -10.156 1.00 96.31 706 ARG A O 1
ATOM 5484 N N . ARG A 1 707 ? -21.799 29.189 -9.148 1.00 97.69 707 ARG A N 1
ATOM 5485 C CA . ARG A 1 707 ? -23.145 29.525 -9.642 1.00 97.69 707 ARG A CA 1
ATOM 5486 C C . ARG A 1 707 ? -23.198 29.568 -11.172 1.00 97.69 707 ARG A C 1
ATOM 5488 O O . ARG A 1 707 ? -24.140 29.043 -11.752 1.00 97.69 707 ARG A O 1
ATOM 5495 N N . PHE A 1 708 ? -22.194 30.155 -11.823 1.00 97.94 708 PHE A N 1
ATOM 5496 C CA . PHE A 1 708 ? -22.093 30.198 -13.283 1.00 97.94 708 PHE A CA 1
ATOM 5497 C C . PHE A 1 708 ? -21.994 28.790 -13.886 1.00 97.94 708 PHE A C 1
ATOM 5499 O O . PHE A 1 708 ? -22.703 28.480 -14.843 1.00 97.94 708 PHE A O 1
ATOM 5506 N N . ALA A 1 709 ? -21.156 27.925 -13.308 1.00 97.44 709 ALA A N 1
ATOM 5507 C CA . ALA A 1 709 ? -20.979 26.549 -13.763 1.00 97.44 709 ALA A CA 1
ATOM 5508 C C . ALA A 1 709 ? -22.226 25.677 -13.537 1.00 97.44 709 ALA A C 1
ATOM 5510 O O . ALA A 1 709 ? -22.584 24.899 -14.417 1.00 97.44 709 ALA A O 1
ATOM 5511 N N . GLU A 1 710 ? -22.908 25.842 -12.402 1.00 97.06 710 GLU A N 1
ATOM 5512 C CA . GLU A 1 710 ? -24.178 25.183 -12.079 1.00 97.06 710 GLU A CA 1
ATOM 5513 C C . GLU A 1 710 ? -25.291 25.607 -13.053 1.00 97.06 710 GLU A C 1
ATOM 5515 O O . GLU A 1 710 ? -25.936 24.758 -13.667 1.00 97.06 710 GLU A O 1
ATOM 5520 N N . GLN A 1 711 ? -25.457 26.917 -13.276 1.00 97.06 711 GLN A N 1
ATOM 5521 C CA . GLN A 1 711 ? -26.442 27.466 -14.217 1.00 97.06 711 GLN A CA 1
ATOM 5522 C C . GLN A 1 711 ? -26.153 27.091 -15.678 1.00 97.06 711 GLN A C 1
ATOM 5524 O O . GLN A 1 711 ? -27.089 26.896 -16.446 1.00 97.06 711 GLN A O 1
ATOM 5529 N N . SER A 1 712 ? -24.877 26.962 -16.049 1.00 97.50 712 SER A N 1
ATOM 5530 C CA . SER A 1 712 ? -24.429 26.583 -17.400 1.00 97.50 712 SER A CA 1
ATOM 5531 C C . SER A 1 712 ? -24.249 25.067 -17.587 1.00 97.50 712 SER A C 1
ATOM 5533 O O . SER A 1 712 ? -23.736 24.642 -18.621 1.00 97.50 712 SER A O 1
ATOM 5535 N N . LYS A 1 713 ? -24.606 24.247 -16.583 1.00 96.62 713 LYS A N 1
ATOM 5536 C CA . LYS A 1 713 ? -24.447 22.777 -16.569 1.00 96.62 713 LYS A CA 1
ATOM 5537 C C . LYS A 1 713 ? -23.039 22.294 -16.982 1.00 96.62 713 LYS A C 1
ATOM 5539 O O . LYS A 1 713 ? -22.890 21.291 -17.680 1.00 96.62 713 LYS A O 1
ATOM 5544 N N . LEU A 1 714 ? -21.992 23.002 -16.548 1.00 96.44 714 LEU A N 1
ATOM 5545 C CA . LEU A 1 714 ? -20.601 22.662 -16.867 1.00 96.44 714 LEU A CA 1
ATOM 5546 C C . LEU A 1 714 ? -20.127 21.413 -16.112 1.00 96.44 714 LEU A C 1
ATOM 5548 O O . LEU A 1 714 ? -20.282 21.308 -14.896 1.00 96.44 714 LEU A O 1
ATOM 5552 N N . ILE A 1 715 ? -19.447 20.509 -16.822 1.00 94.25 715 ILE A N 1
ATOM 5553 C CA . ILE A 1 715 ? -18.714 19.400 -16.195 1.00 94.25 715 ILE A CA 1
ATOM 5554 C C . ILE A 1 715 ? -17.500 19.921 -15.394 1.00 94.25 715 ILE A C 1
ATOM 5556 O O . ILE A 1 715 ? -16.973 20.991 -15.719 1.00 94.25 715 ILE A O 1
ATOM 5560 N N . PRO A 1 716 ? -16.981 19.169 -14.399 1.00 92.00 716 PRO A N 1
ATOM 5561 C CA . PRO A 1 716 ? -15.867 19.621 -13.558 1.00 92.00 716 PRO A CA 1
ATOM 5562 C C . PRO A 1 716 ? -14.622 20.083 -14.332 1.00 92.00 716 PRO A C 1
ATOM 5564 O O . PRO A 1 716 ? -14.054 21.114 -13.990 1.00 92.00 716 PRO A O 1
ATOM 5567 N N . GLN A 1 717 ? -14.257 19.402 -15.424 1.00 90.44 717 GLN A N 1
ATOM 5568 C CA . GLN A 1 717 ? -13.123 19.785 -16.282 1.00 90.44 717 GLN A CA 1
ATOM 5569 C C . GLN A 1 717 ? -13.309 21.161 -16.948 1.00 90.44 717 GLN A C 1
ATOM 5571 O O . GLN A 1 717 ? -12.352 21.915 -17.104 1.00 90.44 717 GLN A O 1
ATOM 5576 N N . ALA A 1 718 ? -14.542 21.527 -17.312 1.00 93.56 718 ALA A N 1
ATOM 5577 C CA . ALA A 1 718 ? -14.848 22.832 -17.897 1.00 93.56 718 ALA A CA 1
ATOM 5578 C C . ALA A 1 718 ? -14.860 23.945 -16.829 1.00 93.56 718 ALA A C 1
ATOM 5580 O O . ALA A 1 718 ? -14.384 25.051 -17.082 1.00 93.56 718 ALA A O 1
ATOM 5581 N N . MET A 1 719 ? -15.321 23.637 -15.609 1.00 96.06 719 MET A N 1
ATOM 5582 C CA . MET A 1 719 ? -15.159 24.520 -14.443 1.00 96.06 719 MET A CA 1
ATOM 5583 C C . MET A 1 719 ? -13.673 24.742 -14.107 1.00 96.06 719 MET A C 1
ATOM 5585 O O . MET A 1 719 ? -13.285 25.849 -13.744 1.00 96.06 719 MET A O 1
ATOM 5589 N N . GLU A 1 720 ? -12.835 23.714 -14.229 1.00 93.00 720 GLU A N 1
ATOM 5590 C CA . GLU A 1 720 ? -11.394 23.788 -13.976 1.00 93.00 720 GLU A CA 1
ATOM 5591 C C . GLU A 1 720 ? -10.649 24.599 -15.047 1.00 93.00 720 GLU A C 1
ATOM 5593 O O . GLU A 1 720 ? -9.875 25.494 -14.707 1.00 93.00 720 GLU A O 1
ATOM 5598 N N . ALA A 1 721 ? -10.961 24.385 -16.329 1.00 93.50 721 ALA A N 1
ATOM 5599 C CA . ALA A 1 721 ? -10.463 25.222 -17.421 1.00 93.50 721 ALA A CA 1
ATOM 5600 C C . ALA A 1 721 ? -10.815 26.707 -17.207 1.00 93.50 721 ALA A C 1
ATOM 5602 O O . ALA A 1 721 ? -9.957 27.572 -17.373 1.00 93.50 721 ALA A O 1
ATOM 5603 N N . LEU A 1 722 ? -12.040 27.001 -16.746 1.00 96.69 722 LEU A N 1
ATOM 5604 C CA . LEU A 1 722 ? -12.434 28.354 -16.354 1.00 96.69 722 LEU A CA 1
ATOM 5605 C C . LEU A 1 722 ? -11.619 28.857 -15.146 1.00 96.69 722 LEU A C 1
ATOM 5607 O O . LEU A 1 722 ? -11.106 29.972 -15.203 1.00 96.69 722 LEU A O 1
ATOM 5611 N N . ARG A 1 723 ? -11.425 28.052 -14.084 1.00 96.69 723 ARG A N 1
ATOM 5612 C CA . ARG A 1 723 ? -10.621 28.424 -12.893 1.00 96.69 723 ARG A CA 1
ATOM 5613 C C . ARG A 1 723 ? -9.153 28.750 -13.192 1.00 96.69 723 ARG A C 1
ATOM 5615 O O . ARG A 1 723 ? -8.577 29.557 -12.466 1.00 96.69 723 ARG A O 1
ATOM 5622 N N . ASN A 1 724 ? -8.567 28.173 -14.239 1.00 94.69 724 ASN A N 1
ATOM 5623 C CA . ASN A 1 724 ? -7.154 28.369 -14.586 1.00 94.69 724 ASN A CA 1
ATOM 5624 C C . ASN A 1 724 ? -6.866 29.663 -15.379 1.00 94.69 724 ASN A C 1
ATOM 5626 O O . ASN A 1 724 ? -5.705 29.997 -15.616 1.00 94.69 724 ASN A O 1
ATOM 5630 N N . LEU A 1 725 ? -7.897 30.415 -15.775 1.00 96.12 725 LEU A N 1
ATOM 5631 C CA . LEU A 1 725 ? -7.751 31.709 -16.452 1.00 96.12 725 LEU A CA 1
ATOM 5632 C C . LEU A 1 725 ? -7.439 32.863 -15.482 1.00 96.12 725 LEU A C 1
ATOM 5634 O O . LEU A 1 725 ? -7.691 32.792 -14.279 1.00 96.12 725 LEU A O 1
ATOM 5638 N N . LYS A 1 726 ? -6.920 33.976 -16.020 1.00 96.06 726 LYS A N 1
ATOM 5639 C CA . LYS A 1 726 ? -6.745 35.228 -15.260 1.00 96.06 726 LYS A CA 1
ATOM 5640 C C . LYS A 1 726 ? -8.097 35.751 -14.759 1.00 96.06 726 LYS A C 1
ATOM 5642 O O . LYS A 1 726 ? -9.118 35.577 -15.425 1.00 96.06 726 LYS A O 1
ATOM 5647 N N . ALA A 1 727 ? -8.075 36.447 -13.621 1.00 95.12 727 ALA A N 1
ATOM 5648 C CA . ALA A 1 727 ? -9.275 36.953 -12.957 1.00 95.12 727 ALA A CA 1
ATOM 5649 C C . ALA A 1 727 ? -10.164 37.801 -13.885 1.00 95.12 727 ALA A C 1
ATOM 5651 O O . ALA A 1 727 ? -11.361 37.555 -13.993 1.00 95.12 727 ALA A O 1
ATOM 5652 N N . ASP A 1 728 ? -9.558 38.726 -14.623 1.00 95.19 728 ASP A N 1
ATOM 5653 C CA . ASP A 1 728 ? -10.274 39.673 -15.484 1.00 95.19 728 ASP A CA 1
ATOM 5654 C C . ASP A 1 728 ? -10.973 38.964 -16.664 1.00 95.19 728 ASP A C 1
ATOM 5656 O O . ASP A 1 728 ? -12.054 39.361 -17.090 1.00 95.19 728 ASP A O 1
ATOM 5660 N N . LEU A 1 729 ? -10.390 37.860 -17.153 1.00 96.81 729 LEU A N 1
ATOM 5661 C CA . LEU A 1 729 ? -10.958 37.041 -18.231 1.00 96.81 729 LEU A CA 1
ATOM 5662 C C . LEU A 1 729 ? -12.138 36.200 -17.725 1.00 96.81 729 LEU A C 1
ATOM 5664 O O . LEU A 1 729 ? -13.175 36.129 -18.374 1.00 96.81 729 LEU A O 1
ATOM 5668 N N . GLN A 1 730 ? -11.994 35.589 -16.547 1.00 97.56 730 GLN A N 1
ATOM 5669 C CA . GLN A 1 730 ? -13.067 34.842 -15.882 1.00 97.56 730 GLN A CA 1
ATOM 5670 C C . GLN A 1 730 ? -14.279 35.725 -15.586 1.00 97.56 730 GLN A C 1
ATOM 5672 O O . GLN A 1 730 ? -15.410 35.306 -15.821 1.00 97.56 730 GLN A O 1
ATOM 5677 N N . ASP A 1 731 ? -14.044 36.931 -15.062 1.00 96.94 731 ASP A N 1
ATOM 5678 C CA . ASP A 1 731 ? -15.123 37.855 -14.726 1.00 96.94 731 ASP A CA 1
ATOM 5679 C C . ASP A 1 731 ? -15.845 38.310 -16.006 1.00 96.94 731 ASP A C 1
ATOM 5681 O O . ASP A 1 731 ? -17.073 38.265 -16.041 1.00 96.94 731 ASP A O 1
ATOM 5685 N N . LYS A 1 732 ? -15.117 38.563 -17.105 1.00 97.25 732 LYS A N 1
ATOM 5686 C CA . LYS A 1 732 ? -15.713 38.867 -18.416 1.00 97.25 732 LYS A CA 1
ATOM 5687 C C . LYS A 1 732 ? -16.528 37.710 -19.021 1.00 97.25 732 LYS A C 1
ATOM 5689 O O . LYS A 1 732 ? -17.624 37.935 -19.522 1.00 97.25 732 LYS A O 1
ATOM 5694 N N . ILE A 1 733 ? -16.062 36.462 -18.908 1.00 97.94 733 ILE A N 1
ATOM 5695 C CA . ILE A 1 733 ? -16.833 35.272 -19.337 1.00 97.94 733 ILE A CA 1
ATOM 5696 C C . ILE A 1 733 ? -18.132 35.122 -18.519 1.00 97.94 733 ILE A C 1
ATOM 5698 O O . ILE A 1 733 ? -19.144 34.647 -19.039 1.00 97.94 733 ILE A O 1
ATOM 5702 N N . MET A 1 734 ? -18.127 35.539 -17.246 1.00 97.94 734 MET A N 1
ATOM 5703 C CA . MET A 1 734 ? -19.326 35.562 -16.400 1.00 97.94 734 MET A CA 1
ATOM 5704 C C . MET A 1 734 ? -20.269 36.740 -16.713 1.00 97.94 734 MET A C 1
ATOM 5706 O O . MET A 1 734 ? -21.478 36.591 -16.531 1.00 97.94 734 MET A O 1
ATOM 5710 N N . GLU A 1 735 ? -19.766 37.875 -17.214 1.00 97.19 735 GLU A N 1
ATOM 5711 C CA . GLU A 1 735 ? -20.585 39.019 -17.665 1.00 97.19 735 GLU A CA 1
ATOM 5712 C C . GLU A 1 735 ? -21.468 38.679 -18.879 1.00 97.19 735 GLU A C 1
ATOM 5714 O O . GLU A 1 735 ? -22.586 39.182 -18.985 1.00 97.19 735 GLU A O 1
ATOM 5719 N N . GLU A 1 736 ? -21.035 37.757 -19.743 1.00 96.56 736 GLU A N 1
ATOM 5720 C CA . GLU A 1 736 ? -21.838 37.215 -20.854 1.00 96.56 736 GLU A CA 1
ATOM 5721 C C . GLU A 1 736 ? -23.010 36.312 -20.404 1.00 96.56 736 GLU A C 1
ATOM 5723 O O . GLU A 1 736 ? -23.800 35.837 -21.229 1.00 96.56 736 GLU A O 1
ATOM 5728 N N . GLY A 1 737 ? -23.136 36.054 -19.098 1.00 97.50 737 GLY A N 1
ATOM 5729 C CA . GLY A 1 737 ? -24.206 35.259 -18.498 1.00 97.50 737 GLY A CA 1
ATOM 5730 C C . GLY A 1 737 ? -24.103 33.749 -18.769 1.00 97.50 737 GLY A C 1
ATOM 5731 O O . GLY A 1 737 ? -23.290 33.309 -19.585 1.00 97.50 737 GLY A O 1
ATOM 5732 N N . PRO A 1 738 ? -24.906 32.925 -18.071 1.00 97.88 738 PRO A N 1
ATOM 5733 C CA . PRO A 1 738 ? -24.832 31.471 -18.183 1.00 97.88 738 PRO A CA 1
ATOM 5734 C C . PRO A 1 738 ? -25.225 30.965 -19.578 1.00 97.88 738 PRO A C 1
ATOM 5736 O O . PRO A 1 738 ? -26.096 31.532 -20.244 1.00 97.88 738 PRO A O 1
ATOM 5739 N N . ILE A 1 739 ? -24.585 29.872 -19.995 1.00 97.56 739 ILE A N 1
ATOM 5740 C CA . ILE A 1 739 ? -24.819 29.203 -21.283 1.00 97.56 739 ILE A CA 1
ATOM 5741 C C . ILE A 1 739 ? -26.183 28.506 -21.240 1.00 97.56 739 ILE A C 1
ATOM 5743 O O . ILE A 1 739 ? -26.491 27.821 -20.262 1.00 97.56 739 ILE A O 1
ATOM 5747 N N . LYS A 1 740 ? -27.015 28.676 -22.273 1.00 96.44 740 LYS A N 1
ATOM 5748 C CA . LYS A 1 740 ? -28.404 28.198 -22.255 1.00 96.44 740 LYS A CA 1
ATOM 5749 C C . LYS A 1 740 ? -28.528 26.801 -22.848 1.00 96.44 740 LYS A C 1
ATOM 5751 O O . LYS A 1 740 ? -27.820 26.418 -23.779 1.00 96.44 740 LYS A O 1
ATOM 5756 N N . GLU A 1 741 ? -29.516 26.061 -22.355 1.00 86.25 741 GLU A N 1
ATOM 5757 C CA . GLU A 1 741 ? -29.945 24.792 -22.944 1.00 86.25 741 GLU A CA 1
ATOM 5758 C C . GLU A 1 741 ? -30.579 25.044 -24.320 1.00 86.25 741 GLU A C 1
ATOM 5760 O O . GLU A 1 741 ? -31.757 25.375 -24.438 1.00 86.25 741 GLU A O 1
ATOM 5765 N N . GLY A 1 742 ? -29.744 24.941 -25.354 1.00 88.88 742 GLY A N 1
ATOM 5766 C CA . GLY A 1 742 ? -30.068 25.269 -26.742 1.00 88.88 742 GLY A CA 1
ATOM 5767 C C . GLY A 1 742 ? -28.848 25.738 -27.541 1.00 88.88 742 GLY A C 1
ATOM 5768 O O . GLY A 1 742 ? -28.772 25.465 -28.734 1.00 88.88 742 GLY A O 1
ATOM 5769 N N . ASP A 1 743 ? -27.854 26.343 -26.879 1.00 89.94 743 ASP A N 1
ATOM 5770 C CA . ASP A 1 743 ? -26.675 26.951 -27.524 1.00 89.94 743 ASP A CA 1
ATOM 5771 C C . ASP A 1 743 ? -25.627 25.916 -28.015 1.00 89.94 743 ASP A C 1
ATOM 5773 O O . ASP A 1 743 ? -24.567 26.279 -28.524 1.00 89.94 743 ASP A O 1
ATOM 5777 N N . GLY A 1 744 ? -25.904 24.614 -27.867 1.00 92.56 744 GLY A N 1
ATOM 5778 C CA . GLY A 1 744 ? -25.006 23.503 -28.201 1.00 92.56 744 GLY A CA 1
ATOM 5779 C C . GLY A 1 744 ? -24.440 22.799 -26.963 1.00 92.56 744 GLY A C 1
ATOM 5780 O O . GLY A 1 744 ? -25.054 22.794 -25.898 1.00 92.56 744 GLY A O 1
ATOM 5781 N N . ASN A 1 745 ? -23.268 22.169 -27.096 1.00 93.06 745 ASN A N 1
ATOM 5782 C CA . ASN A 1 745 ? -22.559 21.572 -25.959 1.00 93.06 745 ASN A CA 1
ATOM 5783 C C . ASN A 1 745 ? -21.925 22.695 -25.106 1.00 93.06 745 ASN A C 1
ATOM 5785 O O . ASN A 1 745 ? -21.072 23.413 -25.639 1.00 93.06 745 ASN A O 1
ATOM 5789 N N . PRO A 1 746 ? -22.255 22.830 -23.801 1.00 94.25 746 PRO A N 1
ATOM 5790 C CA . PRO A 1 746 ? -21.740 23.913 -22.959 1.00 94.25 746 PRO A CA 1
ATOM 5791 C C . PRO A 1 746 ? -20.212 24.004 -22.895 1.00 94.25 746 PRO A C 1
ATOM 5793 O O . PRO A 1 746 ? -19.672 25.094 -22.736 1.00 94.25 746 PRO A O 1
ATOM 5796 N N . ILE A 1 747 ? -19.500 22.885 -23.068 1.00 94.38 747 ILE A N 1
ATOM 5797 C CA . ILE A 1 747 ? -18.031 22.863 -23.104 1.00 94.38 747 ILE A CA 1
ATOM 5798 C C . ILE A 1 747 ? -17.519 23.618 -24.338 1.00 94.38 747 ILE A C 1
ATOM 5800 O O . ILE A 1 747 ? -16.602 24.425 -24.223 1.00 94.38 747 ILE A O 1
ATOM 5804 N N . ILE A 1 748 ? -18.126 23.396 -25.508 1.00 94.19 748 ILE A N 1
ATOM 5805 C CA . ILE A 1 748 ? -17.714 24.027 -26.772 1.00 94.19 748 ILE A CA 1
ATOM 5806 C C . ILE A 1 748 ? -18.030 25.526 -26.739 1.00 94.19 748 ILE A C 1
ATOM 5808 O O . ILE A 1 748 ? -17.173 26.339 -27.075 1.00 94.19 748 ILE A O 1
ATOM 5812 N N . VAL A 1 749 ? -19.223 25.899 -26.261 1.00 96.56 749 VAL A N 1
ATOM 5813 C CA . VAL A 1 749 ? -19.605 27.312 -26.094 1.00 96.56 749 VAL A CA 1
ATOM 5814 C C . VAL A 1 749 ? -18.653 28.022 -25.126 1.00 96.56 749 VAL A C 1
ATOM 5816 O O . VAL A 1 749 ? -18.189 29.120 -25.424 1.00 96.56 749 VAL A O 1
ATOM 5819 N N . LEU A 1 750 ? -18.288 27.381 -24.009 1.00 97.25 750 LEU A N 1
ATOM 5820 C CA . LEU A 1 750 ? -17.310 27.929 -23.071 1.00 97.25 750 LEU A CA 1
ATOM 5821 C C . LEU A 1 750 ? -15.924 28.101 -23.712 1.00 97.25 750 LEU A C 1
ATOM 5823 O O . LEU A 1 750 ? -15.325 29.159 -23.553 1.00 97.25 750 LEU A O 1
ATOM 5827 N N . MET A 1 751 ? -15.413 27.104 -24.446 1.00 96.00 751 MET A N 1
ATOM 5828 C CA . MET A 1 751 ? -14.102 27.212 -25.107 1.00 96.00 751 MET A CA 1
ATOM 5829 C C . MET A 1 751 ? -14.071 28.328 -26.163 1.00 96.00 751 MET A C 1
ATOM 5831 O O . MET A 1 751 ? -13.073 29.043 -26.253 1.00 96.00 751 MET A O 1
ATOM 5835 N N . ASN A 1 752 ? -15.163 28.531 -26.907 1.00 96.31 752 ASN A N 1
ATOM 5836 C CA . ASN A 1 752 ? -15.275 29.638 -27.862 1.00 96.31 752 ASN A CA 1
ATOM 5837 C C . ASN A 1 752 ? -15.235 30.999 -27.149 1.00 96.31 752 ASN A C 1
ATOM 5839 O O . ASN A 1 752 ? -14.406 31.836 -27.498 1.00 96.31 752 ASN A O 1
ATOM 5843 N N . ARG A 1 753 ? -16.022 31.185 -26.080 1.00 97.88 753 ARG A N 1
ATOM 5844 C CA . ARG A 1 753 ? -15.986 32.410 -25.256 1.00 97.88 753 ARG A CA 1
ATOM 5845 C C . ARG A 1 753 ? -14.606 32.676 -24.653 1.00 97.88 753 ARG A C 1
ATOM 5847 O O . ARG A 1 753 ? -14.135 33.807 -24.662 1.00 97.88 753 ARG A O 1
ATOM 5854 N N . ILE A 1 754 ? -13.919 31.635 -24.171 1.00 96.94 754 ILE A N 1
ATOM 5855 C CA . ILE A 1 754 ? -12.540 31.743 -23.666 1.00 96.94 754 ILE A CA 1
ATOM 5856 C C . ILE A 1 754 ? -11.594 32.256 -24.762 1.00 96.94 754 ILE A C 1
ATOM 5858 O O . ILE A 1 754 ? -10.761 33.118 -24.485 1.00 96.94 754 ILE A O 1
ATOM 5862 N N . LYS A 1 755 ? -11.737 31.765 -25.999 1.00 96.19 755 LYS A N 1
ATOM 5863 C CA . LYS A 1 755 ? -10.949 32.209 -27.156 1.00 96.19 755 LYS A CA 1
ATOM 5864 C C . LYS A 1 755 ? -11.253 33.664 -27.529 1.00 96.19 755 LYS A C 1
ATOM 5866 O O . LYS A 1 755 ? -10.323 34.454 -27.640 1.00 96.19 755 LYS A O 1
ATOM 5871 N N . GLU A 1 756 ? -12.526 34.040 -27.633 1.00 97.06 756 GLU A N 1
ATOM 5872 C CA . GLU A 1 756 ? -12.965 35.411 -27.946 1.00 97.06 756 GLU A CA 1
ATOM 5873 C C . GLU A 1 756 ? -12.500 36.429 -26.884 1.00 97.06 756 GLU A C 1
ATOM 5875 O O . GLU A 1 756 ? -11.965 37.491 -27.213 1.00 97.06 756 GLU A O 1
ATOM 5880 N N . VAL A 1 757 ? -12.616 36.085 -25.596 1.00 96.88 757 VAL A N 1
ATOM 5881 C CA . VAL A 1 757 ? -12.152 36.924 -24.479 1.00 96.88 757 VAL A CA 1
ATOM 5882 C C . VAL A 1 757 ? -10.620 37.017 -24.421 1.00 96.88 757 VAL A C 1
ATOM 5884 O O . VAL A 1 757 ? -10.093 38.080 -24.080 1.00 96.88 757 VAL A O 1
ATOM 5887 N N . ALA A 1 758 ? -9.890 35.960 -24.793 1.00 94.38 758 ALA A N 1
ATOM 5888 C CA . ALA A 1 758 ? -8.429 35.988 -24.897 1.00 94.38 758 ALA A CA 1
ATOM 5889 C C . ALA A 1 758 ? -7.935 36.830 -26.090 1.00 94.38 758 ALA A C 1
ATOM 5891 O O . ALA A 1 758 ? -7.027 37.644 -25.921 1.00 94.38 758 ALA A O 1
ATOM 5892 N N . GLU A 1 759 ? -8.558 36.695 -27.264 1.00 95.62 759 GLU A N 1
ATOM 5893 C CA . GLU A 1 759 ? -8.252 37.502 -28.455 1.00 95.62 759 GLU A CA 1
ATOM 5894 C C . GLU A 1 759 ? -8.530 38.990 -28.216 1.00 95.62 759 GLU A C 1
ATOM 5896 O O . GLU A 1 759 ? -7.701 39.837 -28.556 1.00 95.62 759 GLU A O 1
ATOM 5901 N N . TRP A 1 760 ? -9.643 39.326 -27.551 1.00 95.69 760 TRP A N 1
ATOM 5902 C CA . TRP A 1 760 ? -9.893 40.700 -27.117 1.00 95.69 760 TRP A CA 1
ATOM 5903 C C . TRP A 1 760 ? -8.810 41.205 -26.153 1.00 95.69 760 TRP A C 1
ATOM 5905 O O . TRP A 1 760 ? -8.322 42.320 -26.323 1.00 95.69 760 TRP A O 1
ATOM 5915 N N . ALA A 1 761 ? -8.407 40.405 -25.161 1.00 95.50 761 ALA A N 1
ATOM 5916 C CA . ALA A 1 761 ? -7.398 40.819 -24.187 1.00 95.50 761 ALA A CA 1
ATOM 5917 C C . ALA A 1 761 ? -6.014 41.052 -24.824 1.00 95.50 761 ALA A C 1
ATOM 5919 O O . ALA A 1 761 ? -5.265 41.908 -24.352 1.00 95.50 761 ALA A O 1
ATOM 5920 N N . GLN A 1 762 ? -5.686 40.340 -25.908 1.00 93.62 762 GLN A N 1
ATOM 5921 C CA . GLN A 1 762 ? -4.492 40.616 -26.706 1.00 93.62 762 GLN A CA 1
ATOM 5922 C C . GLN A 1 762 ? -4.615 41.950 -27.466 1.00 93.62 762 GLN A C 1
ATOM 5924 O O . GLN A 1 762 ? -3.725 42.791 -27.357 1.00 93.62 762 GLN A O 1
ATOM 5929 N N . GLN A 1 763 ? -5.735 42.197 -28.156 1.00 93.94 763 GLN A N 1
ATOM 5930 C CA . GLN A 1 763 ? -5.970 43.467 -28.864 1.00 93.94 763 GLN A CA 1
ATOM 5931 C C . GLN A 1 763 ? -6.001 44.682 -27.917 1.00 93.94 763 GLN A C 1
ATOM 5933 O O . GLN A 1 763 ? -5.568 45.775 -28.285 1.00 93.94 763 GLN A O 1
ATOM 5938 N N . GLU A 1 764 ? -6.514 44.512 -26.696 1.00 94.75 764 GLU A N 1
ATOM 5939 C CA . GLU A 1 764 ? -6.514 45.545 -25.655 1.00 94.75 764 GLU A CA 1
ATOM 5940 C C . GLU A 1 764 ? -5.078 45.855 -25.180 1.00 94.75 764 GLU A C 1
ATOM 5942 O O . GLU A 1 764 ? -4.731 47.022 -24.987 1.00 94.75 764 GLU A O 1
ATOM 5947 N N . ALA A 1 765 ? -4.222 44.831 -25.056 1.00 92.00 765 ALA A N 1
ATOM 5948 C CA . ALA A 1 765 ? -2.811 44.991 -24.707 1.00 92.00 765 ALA A CA 1
ATOM 5949 C C . ALA A 1 765 ? -2.026 45.726 -25.807 1.00 92.00 765 ALA A C 1
ATOM 5951 O O . ALA A 1 765 ? -1.376 46.728 -25.510 1.00 92.00 765 ALA A O 1
ATOM 5952 N N . GLU A 1 766 ? -2.158 45.308 -27.069 1.00 92.19 766 GLU A N 1
ATOM 5953 C CA . GLU A 1 766 ? -1.526 45.958 -28.231 1.00 92.19 766 GLU A CA 1
ATOM 5954 C C . GLU A 1 766 ? -1.923 47.449 -28.323 1.00 92.19 766 GLU A C 1
ATOM 5956 O O . GLU A 1 766 ? -1.070 48.331 -28.430 1.00 92.19 766 GLU A O 1
ATOM 5961 N N . ARG A 1 767 ? -3.213 47.767 -28.137 1.00 89.75 767 ARG A N 1
ATOM 5962 C CA . ARG A 1 767 ? -3.722 49.155 -28.077 1.00 89.75 767 ARG A CA 1
ATOM 5963 C C . ARG A 1 767 ? -3.231 49.969 -26.876 1.00 89.75 767 ARG A C 1
ATOM 5965 O O . ARG A 1 767 ? -3.380 51.195 -26.881 1.00 89.75 767 ARG A O 1
ATOM 5972 N N . SER A 1 768 ? -2.712 49.322 -25.833 1.00 85.88 768 SER A N 1
ATOM 5973 C CA . SER A 1 768 ? -2.191 50.006 -24.646 1.00 85.88 768 SER A CA 1
ATOM 5974 C C . SER A 1 768 ? -0.748 50.489 -24.832 1.00 85.88 768 SER A C 1
ATOM 5976 O O . SER A 1 768 ? -0.396 51.542 -24.296 1.00 85.88 768 SER A O 1
ATOM 5978 N N . GLU A 1 769 ? 0.057 49.791 -25.643 1.00 81.75 769 GLU A N 1
ATOM 5979 C CA . GLU A 1 769 ? 1.455 50.160 -25.912 1.00 81.75 769 GLU A CA 1
ATOM 5980 C C . GLU A 1 769 ? 1.553 51.387 -26.837 1.00 81.75 769 GLU A C 1
ATOM 5982 O O . GLU A 1 769 ? 2.285 52.332 -26.533 1.00 81.75 769 GLU A O 1
ATOM 5987 N N . ASP A 1 770 ? 0.712 51.452 -27.876 1.00 72.06 770 ASP A N 1
ATOM 5988 C CA . ASP A 1 770 ? 0.607 52.578 -28.827 1.00 72.06 770 ASP A CA 1
ATOM 5989 C C . ASP A 1 770 ? 0.213 53.929 -28.186 1.00 72.06 770 ASP A C 1
ATOM 5991 O O . ASP A 1 770 ? 0.234 54.975 -28.841 1.00 72.06 770 ASP A O 1
ATOM 5995 N N . LYS A 1 771 ? -0.173 53.940 -26.902 1.00 58.47 771 LYS A N 1
ATOM 5996 C CA . LYS A 1 771 ? -0.703 55.124 -26.206 1.00 58.47 771 LYS A CA 1
ATOM 5997 C C . LYS A 1 771 ? 0.241 55.733 -25.165 1.00 58.47 771 LYS A C 1
ATOM 5999 O O . LYS A 1 771 ? -0.178 56.601 -24.394 1.00 58.47 771 LYS A O 1
ATOM 6004 N N . ALA A 1 772 ? 1.511 55.327 -25.154 1.00 55.09 772 ALA A N 1
ATOM 6005 C CA . ALA A 1 772 ? 2.546 55.957 -24.338 1.00 55.09 772 ALA A CA 1
ATOM 6006 C C . ALA A 1 772 ? 2.763 57.437 -24.756 1.00 55.09 772 ALA A C 1
ATOM 6008 O O . ALA A 1 772 ? 3.130 57.705 -25.902 1.00 55.09 772 ALA A O 1
ATOM 6009 N N . PRO A 1 773 ? 2.555 58.431 -23.866 1.00 54.19 773 PRO A N 1
ATOM 6010 C CA . PRO A 1 773 ? 2.683 59.840 -24.233 1.00 54.19 773 PRO A CA 1
ATOM 6011 C C . PRO A 1 773 ? 4.147 60.219 -24.507 1.00 54.19 773 PRO A C 1
ATOM 6013 O O . PRO A 1 773 ? 5.040 59.948 -23.703 1.00 54.19 773 PRO A O 1
ATOM 6016 N N . GLY A 1 774 ? 4.381 60.872 -25.648 1.00 49.16 774 GLY A N 1
ATOM 6017 C CA . GLY A 1 774 ? 5.721 61.135 -26.175 1.00 49.16 774 GLY A CA 1
ATOM 6018 C C . GLY A 1 774 ? 6.632 61.939 -25.240 1.00 49.16 774 GLY A C 1
ATOM 6019 O O . GLY A 1 774 ? 6.261 62.993 -24.725 1.00 49.16 774 GLY A O 1
ATOM 6020 N N . THR A 1 775 ? 7.869 61.464 -25.080 1.00 42.56 775 THR A N 1
ATOM 6021 C CA . THR A 1 775 ? 8.951 62.220 -24.432 1.00 42.56 775 THR A CA 1
ATOM 6022 C C . THR A 1 775 ? 9.628 63.119 -25.470 1.00 42.56 775 THR A C 1
ATOM 6024 O O . THR A 1 775 ? 10.001 62.654 -26.544 1.00 42.56 775 THR A O 1
ATOM 6027 N N . ALA A 1 776 ? 9.757 64.414 -25.169 1.00 41.56 776 ALA A N 1
ATOM 6028 C CA . ALA A 1 776 ? 10.257 65.422 -26.109 1.00 41.56 776 ALA A CA 1
ATOM 6029 C C . ALA A 1 776 ? 11.753 65.236 -26.472 1.00 41.56 776 ALA A C 1
ATOM 6031 O O . ALA A 1 776 ? 12.522 64.740 -25.643 1.00 41.56 776 ALA A O 1
ATOM 6032 N N . PRO A 1 777 ? 12.185 65.647 -27.683 1.00 52.41 777 PRO A N 1
ATOM 6033 C CA . PRO A 1 777 ? 13.540 65.405 -28.176 1.00 52.41 777 PRO A CA 1
ATOM 6034 C C . PRO A 1 777 ? 14.592 66.333 -27.550 1.00 52.41 777 PRO A C 1
ATOM 6036 O O . PRO A 1 777 ? 14.304 67.470 -27.174 1.00 52.41 777 PRO A O 1
ATOM 6039 N N . ALA A 1 778 ? 15.839 65.858 -27.523 1.00 37.88 778 ALA A N 1
ATOM 6040 C CA . ALA A 1 778 ? 17.032 66.653 -27.248 1.00 37.88 778 ALA A CA 1
ATOM 6041 C C . ALA A 1 778 ? 18.015 66.535 -28.427 1.00 37.88 778 ALA A C 1
ATOM 6043 O O . ALA A 1 778 ? 18.199 65.451 -28.976 1.00 37.88 778 ALA A O 1
ATOM 6044 N N . GLU A 1 779 ? 18.605 67.664 -28.820 1.00 36.31 779 GLU A N 1
ATOM 6045 C CA . GLU A 1 779 ? 19.467 67.812 -30.003 1.00 36.31 779 GLU A CA 1
ATOM 6046 C C . GLU A 1 779 ? 20.951 67.415 -29.748 1.00 36.31 779 GLU A C 1
ATOM 6048 O O . GLU A 1 779 ? 21.290 67.024 -28.626 1.00 36.31 779 GLU A O 1
ATOM 6053 N N . PRO A 1 780 ? 21.829 67.384 -30.779 1.00 63.00 780 PRO A N 1
ATOM 6054 C CA . PRO A 1 780 ? 22.805 66.300 -30.925 1.00 63.00 780 PRO A CA 1
ATOM 6055 C C . PRO A 1 780 ? 24.228 66.605 -30.427 1.00 63.00 780 PRO A C 1
ATOM 6057 O O . PRO A 1 780 ? 24.588 67.733 -30.097 1.00 63.00 780 PRO A O 1
ATOM 6060 N N . ALA A 1 781 ? 25.075 65.572 -30.488 1.00 34.81 781 ALA A N 1
ATOM 6061 C CA . ALA A 1 781 ? 26.530 65.687 -30.510 1.00 34.81 781 ALA A CA 1
ATOM 6062 C C . ALA A 1 781 ? 27.131 64.715 -31.548 1.00 34.81 781 ALA A C 1
ATOM 6064 O O . ALA A 1 781 ? 26.606 63.624 -31.763 1.00 34.81 781 ALA A O 1
ATOM 6065 N N . GLU A 1 782 ? 28.225 65.128 -32.188 1.00 38.62 782 GLU A N 1
ATOM 6066 C CA . GLU A 1 782 ? 29.006 64.363 -33.179 1.00 38.62 782 GLU A CA 1
ATOM 6067 C C . GLU A 1 782 ? 29.637 63.097 -32.533 1.00 38.62 782 GLU A C 1
ATOM 6069 O O . GLU A 1 782 ? 29.863 63.069 -31.325 1.00 38.62 782 GLU A O 1
ATOM 6074 N N . ASN A 1 783 ? 30.004 62.021 -33.249 1.00 36.16 783 ASN A N 1
ATOM 6075 C CA . ASN A 1 783 ? 31.128 62.009 -34.200 1.00 36.16 783 ASN A CA 1
ATOM 6076 C C . ASN A 1 783 ? 31.320 60.637 -34.918 1.00 36.16 783 ASN A C 1
ATOM 6078 O O . ASN A 1 783 ? 31.019 59.594 -34.350 1.00 36.16 783 ASN A O 1
ATOM 6082 N N . ALA A 1 784 ? 31.937 60.681 -36.107 1.00 37.44 784 ALA A N 1
ATOM 6083 C CA . ALA A 1 784 ? 32.736 59.652 -36.805 1.00 37.44 784 ALA A CA 1
ATOM 6084 C C . ALA A 1 784 ? 32.182 58.239 -37.173 1.00 37.44 784 ALA A C 1
ATOM 6086 O O . ALA A 1 784 ? 32.134 57.326 -36.360 1.00 37.44 784 ALA A O 1
ATOM 6087 N N . GLN A 1 785 ? 32.060 58.040 -38.499 1.00 34.47 785 GLN A N 1
ATOM 6088 C CA . GLN A 1 785 ? 32.641 56.927 -39.295 1.00 34.47 785 GLN A CA 1
ATOM 6089 C C . GLN A 1 785 ? 32.044 55.494 -39.232 1.00 34.47 785 GLN A C 1
ATOM 6091 O O . GLN A 1 785 ? 32.457 54.649 -38.447 1.00 34.47 785 GLN A O 1
ATOM 6096 N N . ALA A 1 786 ? 31.149 55.206 -40.194 1.00 39.19 786 ALA A N 1
ATOM 6097 C CA . ALA A 1 786 ? 31.382 54.372 -41.402 1.00 39.19 786 ALA A CA 1
ATOM 6098 C C . ALA A 1 786 ? 32.586 53.377 -41.405 1.00 39.19 786 ALA A C 1
ATOM 6100 O O . ALA A 1 786 ? 33.666 53.758 -40.950 1.00 39.19 786 ALA A O 1
ATOM 6101 N N . PRO A 1 787 ? 32.476 52.171 -42.026 1.00 50.84 787 PRO A N 1
ATOM 6102 C CA . PRO A 1 787 ? 31.856 51.992 -43.350 1.00 50.84 787 PRO A CA 1
ATOM 6103 C C . PRO A 1 787 ? 30.845 50.839 -43.518 1.00 50.84 787 PRO A C 1
ATOM 6105 O O . PRO A 1 787 ? 30.644 49.999 -42.647 1.00 50.84 787 PRO A O 1
ATOM 6108 N N . GLU A 1 788 ? 30.217 50.834 -44.695 1.00 36.06 788 GLU A N 1
ATOM 6109 C CA . GLU A 1 788 ? 29.209 49.881 -45.166 1.00 36.06 788 GLU A CA 1
ATOM 6110 C C . GLU A 1 788 ? 29.800 48.531 -45.611 1.00 36.06 788 GLU A C 1
ATOM 6112 O O . GLU A 1 788 ? 30.924 48.453 -46.109 1.00 36.06 788 GLU A O 1
ATOM 6117 N N . THR A 1 789 ? 28.979 47.478 -45.582 1.00 32.28 789 THR A N 1
ATOM 6118 C CA . THR A 1 789 ? 28.837 46.539 -46.716 1.00 32.28 789 THR A CA 1
ATOM 6119 C C . THR A 1 789 ? 27.507 45.782 -46.605 1.00 32.28 789 THR A C 1
ATOM 6121 O O . THR A 1 789 ? 27.041 45.500 -45.504 1.00 32.28 789 THR A O 1
ATOM 6124 N N . THR A 1 790 ? 26.863 45.496 -47.739 1.00 42.72 790 THR A N 1
ATOM 6125 C CA . THR A 1 790 ? 25.579 44.769 -47.834 1.00 42.72 790 THR A CA 1
ATOM 6126 C C . THR A 1 790 ? 25.768 43.249 -47.697 1.00 42.72 790 THR A C 1
ATOM 6128 O O . THR A 1 790 ? 26.865 42.747 -47.952 1.00 42.72 790 THR A O 1
ATOM 6131 N N . PRO A 1 791 ? 24.743 42.512 -47.222 1.00 40.34 791 PRO A N 1
ATOM 6132 C CA . PRO A 1 791 ? 23.747 41.876 -48.115 1.00 40.34 791 PRO A CA 1
ATOM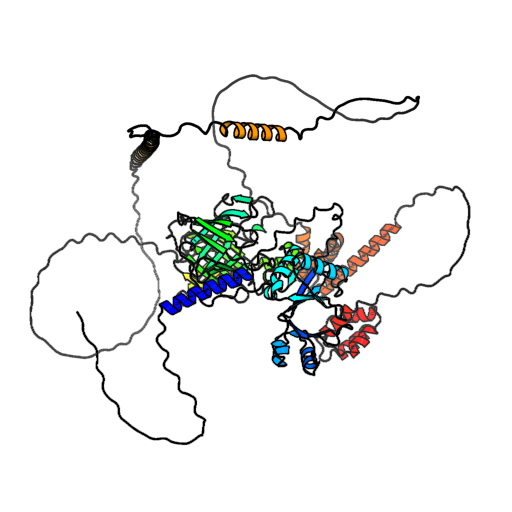 6133 C C . PRO A 1 791 ? 22.303 42.338 -47.800 1.00 40.34 791 PRO A C 1
ATOM 6135 O O . PRO A 1 791 ? 21.993 42.677 -46.665 1.00 40.34 791 PRO A O 1
ATOM 6138 N N . GLU A 1 792 ? 21.423 42.577 -48.777 1.00 29.92 792 GLU A N 1
ATOM 6139 C CA . GLU A 1 792 ? 20.695 41.620 -49.646 1.00 29.92 792 GLU A CA 1
ATOM 6140 C C . GLU A 1 792 ? 19.350 41.159 -49.040 1.00 29.92 792 GLU A C 1
ATOM 6142 O O . GLU A 1 792 ? 19.283 40.564 -47.968 1.00 29.92 792 GLU A O 1
ATOM 6147 N N . VAL A 1 793 ? 18.249 41.466 -49.740 1.00 46.47 793 VAL A N 1
ATOM 6148 C CA . VAL A 1 793 ? 16.875 41.289 -49.240 1.00 46.47 793 VAL A CA 1
ATOM 6149 C C . VAL A 1 793 ? 16.356 39.888 -49.559 1.00 46.47 793 VAL A C 1
ATOM 6151 O O . VAL A 1 793 ? 15.792 39.647 -50.627 1.00 46.47 793 VAL A O 1
ATOM 6154 N N . THR A 1 794 ? 16.472 38.973 -48.599 1.00 31.27 794 THR A N 1
ATOM 6155 C CA . THR A 1 794 ? 15.729 37.707 -48.625 1.00 31.27 794 THR A CA 1
ATOM 6156 C C . THR A 1 794 ? 14.364 37.886 -47.959 1.00 31.27 794 THR A C 1
ATOM 6158 O O . THR A 1 794 ? 14.257 38.217 -46.779 1.00 31.27 794 THR A O 1
ATOM 6161 N N . LYS A 1 795 ? 13.283 37.668 -48.719 1.00 41.59 795 LYS A N 1
ATOM 6162 C CA . LYS A 1 795 ? 11.932 37.571 -48.150 1.00 41.5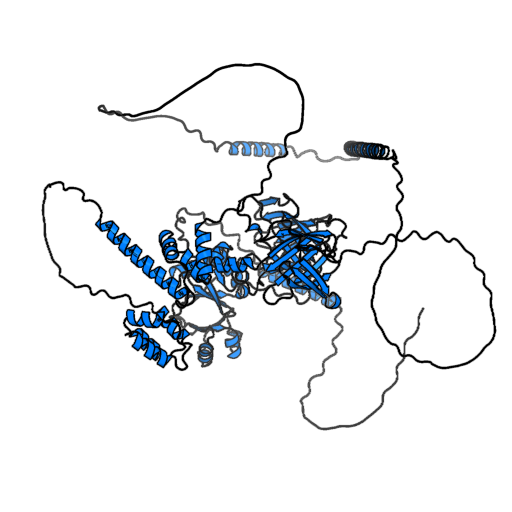9 795 LYS A CA 1
ATOM 6163 C C . LYS A 1 795 ? 11.827 36.259 -47.374 1.00 41.59 795 LYS A C 1
ATOM 6165 O O . LYS A 1 795 ? 11.774 35.194 -47.985 1.00 41.59 795 LYS A O 1
ATOM 6170 N N . ALA A 1 796 ? 11.774 36.333 -46.048 1.00 32.88 796 ALA A N 1
ATOM 6171 C CA . ALA A 1 796 ? 11.459 35.176 -45.225 1.00 32.88 796 ALA A CA 1
ATOM 6172 C C . ALA A 1 796 ? 9.978 34.803 -45.410 1.00 32.88 796 ALA A C 1
ATOM 6174 O O . ALA A 1 796 ? 9.092 35.489 -44.901 1.00 32.88 796 ALA A O 1
ATOM 6175 N N . ASN A 1 797 ? 9.705 33.712 -46.130 1.00 38.22 797 ASN A N 1
ATOM 6176 C CA . ASN A 1 797 ? 8.408 33.048 -46.029 1.00 38.22 797 ASN A CA 1
ATOM 6177 C C . ASN A 1 797 ? 8.283 32.487 -44.609 1.00 38.22 797 ASN A C 1
ATOM 6179 O O . ASN A 1 797 ? 9.092 31.652 -44.203 1.00 38.22 797 ASN A O 1
ATOM 6183 N N . GLY A 1 798 ? 7.264 32.923 -43.870 1.00 34.34 798 GLY A N 1
ATOM 6184 C CA . GLY A 1 798 ? 6.906 32.297 -42.604 1.00 34.34 798 GLY A CA 1
ATOM 6185 C C . GLY A 1 798 ? 6.427 30.872 -42.859 1.00 34.34 798 GLY A C 1
ATOM 6186 O O . GLY A 1 798 ? 5.315 30.673 -43.344 1.00 34.34 798 GLY A O 1
ATOM 6187 N N . HIS A 1 799 ? 7.257 29.880 -42.540 1.00 38.75 799 HIS A N 1
ATOM 6188 C CA . HIS A 1 799 ? 6.777 28.513 -42.388 1.00 38.75 799 HIS A CA 1
ATOM 6189 C C . HIS A 1 799 ? 5.876 28.473 -41.154 1.00 38.75 799 HIS A C 1
ATOM 6191 O O . HIS A 1 799 ? 6.371 28.535 -40.031 1.00 38.75 799 HIS A O 1
ATOM 6197 N N . ALA A 1 800 ? 4.563 28.376 -41.367 1.00 46.00 800 ALA A N 1
ATOM 6198 C CA . ALA A 1 800 ? 3.643 27.991 -40.306 1.00 46.00 800 ALA A CA 1
ATOM 6199 C C . ALA A 1 800 ? 4.093 26.633 -39.745 1.00 46.00 800 ALA A C 1
ATOM 6201 O O . ALA A 1 800 ? 4.370 25.706 -40.514 1.00 46.00 800 ALA A O 1
ATOM 6202 N N . GLU A 1 801 ? 4.213 26.531 -38.422 1.00 48.28 801 GLU A N 1
ATOM 6203 C CA . GLU A 1 801 ? 4.671 25.302 -37.778 1.00 48.28 801 GLU A CA 1
ATOM 6204 C C . GLU A 1 801 ? 3.680 24.169 -38.070 1.00 48.28 801 GLU A C 1
ATOM 6206 O O . GLU A 1 801 ? 2.477 24.286 -37.827 1.00 48.28 801 GLU A O 1
ATOM 6211 N N . VAL A 1 802 ? 4.182 23.069 -38.636 1.00 52.75 802 VAL A N 1
ATOM 6212 C CA . VAL A 1 802 ? 3.355 21.892 -38.923 1.00 52.75 802 VAL A CA 1
ATOM 6213 C C . VAL A 1 802 ? 2.910 21.292 -37.582 1.00 52.75 802 VAL A C 1
ATOM 6215 O O . VAL A 1 802 ? 3.779 21.031 -36.747 1.00 52.75 802 VAL A O 1
ATOM 6218 N N . PRO A 1 803 ? 1.599 21.059 -37.356 1.00 58.56 803 PRO A N 1
ATOM 6219 C CA . PRO A 1 803 ? 1.098 20.505 -36.100 1.00 58.56 803 PRO A CA 1
ATOM 6220 C C . PRO A 1 803 ? 1.822 19.221 -35.679 1.00 58.56 803 PRO A C 1
ATOM 6222 O O . PRO A 1 803 ? 2.142 18.384 -36.525 1.00 58.56 803 PRO A O 1
ATOM 6225 N N . ASP A 1 804 ? 2.053 19.063 -34.370 1.00 70.94 804 ASP A N 1
ATOM 6226 C CA . ASP A 1 804 ? 2.852 17.964 -33.812 1.00 70.94 804 ASP A CA 1
ATOM 6227 C C . ASP A 1 804 ? 2.413 16.597 -34.368 1.00 70.94 804 ASP A C 1
ATOM 6229 O O . ASP A 1 804 ? 1.250 16.188 -34.273 1.00 70.94 804 ASP A O 1
ATOM 6233 N N . SER A 1 805 ? 3.387 15.864 -34.915 1.00 81.31 805 SER A N 1
ATOM 6234 C CA . SER A 1 805 ? 3.219 14.520 -35.462 1.00 81.31 805 SER A CA 1
ATOM 6235 C C . SER A 1 805 ? 2.579 13.542 -34.468 1.00 81.31 805 SER A C 1
ATOM 6237 O O . SER A 1 805 ? 1.994 12.548 -34.912 1.00 81.31 805 SER A O 1
ATOM 6239 N N . MET A 1 806 ? 2.665 13.785 -33.154 1.00 82.06 806 MET A N 1
ATOM 6240 C CA . MET A 1 806 ? 1.945 12.989 -32.159 1.00 82.06 806 MET A CA 1
ATOM 6241 C C . MET A 1 806 ? 0.423 13.161 -32.227 1.00 82.06 806 MET A C 1
ATOM 6243 O O . MET A 1 806 ? -0.279 12.163 -32.084 1.00 82.06 806 MET A O 1
ATOM 6247 N N . LEU A 1 807 ? -0.104 14.361 -32.501 1.00 89.25 807 LEU A N 1
ATOM 6248 C CA . LEU A 1 807 ? -1.554 14.594 -32.596 1.00 89.25 807 LEU A CA 1
ATOM 6249 C C . LEU A 1 807 ? -2.155 13.857 -33.797 1.00 89.25 807 LEU A C 1
ATOM 6251 O O . LEU A 1 807 ? -3.158 13.154 -33.661 1.00 89.25 807 LEU A O 1
ATOM 6255 N N . VAL A 1 808 ? -1.486 13.935 -34.951 1.00 95.25 808 VAL A N 1
ATOM 6256 C CA . VAL A 1 808 ? -1.882 13.204 -36.166 1.00 95.25 808 VAL A CA 1
ATOM 6257 C C . VAL A 1 808 ? -1.864 11.692 -35.921 1.00 95.25 808 VAL A C 1
ATOM 6259 O O . VAL A 1 808 ? -2.793 10.983 -36.306 1.00 95.25 808 VAL A O 1
ATOM 6262 N N . ARG A 1 809 ? -0.835 11.187 -35.225 1.00 92.88 809 ARG A N 1
ATOM 6263 C CA . ARG A 1 809 ? -0.702 9.759 -34.909 1.00 92.88 809 ARG A CA 1
ATOM 6264 C C . ARG A 1 809 ? -1.711 9.280 -33.859 1.00 92.88 809 ARG A C 1
ATOM 6266 O O . ARG A 1 809 ? -2.190 8.155 -33.971 1.00 92.88 809 ARG A O 1
ATOM 6273 N N . ALA A 1 810 ? -2.054 10.107 -32.874 1.00 91.75 810 ALA A N 1
ATOM 6274 C CA . ALA A 1 810 ? -3.089 9.801 -31.889 1.00 91.75 810 ALA A CA 1
ATOM 6275 C C . ALA A 1 810 ? -4.471 9.704 -32.554 1.00 91.75 810 ALA A C 1
ATOM 6277 O O . ALA A 1 810 ? -5.170 8.710 -32.369 1.00 91.75 810 ALA A O 1
ATOM 6278 N N . PHE A 1 811 ? -4.818 10.675 -33.404 1.00 95.75 811 PHE A N 1
ATOM 6279 C CA . PHE A 1 811 ? -6.060 10.669 -34.181 1.00 95.75 811 PHE A CA 1
ATOM 6280 C C . PHE A 1 811 ? -6.142 9.475 -35.145 1.00 95.75 811 PHE A C 1
ATOM 6282 O O . PHE A 1 811 ? -7.191 8.843 -35.261 1.00 95.75 811 PHE A O 1
ATOM 6289 N N . TYR A 1 812 ? -5.034 9.130 -35.806 1.00 96.81 812 TYR A N 1
ATOM 6290 C CA . TYR A 1 812 ? -4.925 7.935 -36.647 1.00 96.81 812 TYR A CA 1
ATOM 6291 C C . TYR A 1 812 ? -5.242 6.644 -35.872 1.00 96.81 812 TYR A C 1
ATOM 6293 O O . TYR A 1 812 ? -6.084 5.857 -36.305 1.00 96.81 812 TYR A O 1
ATOM 6301 N N . LEU A 1 813 ? -4.611 6.457 -34.704 1.00 92.81 813 LEU A N 1
ATOM 6302 C CA . LEU A 1 813 ? -4.800 5.269 -33.867 1.00 92.81 813 LEU A CA 1
ATOM 6303 C C . LEU A 1 813 ? -6.208 5.190 -33.262 1.00 92.81 813 LEU A C 1
ATOM 6305 O O . LEU A 1 813 ? -6.805 4.117 -33.282 1.00 92.81 813 LEU A O 1
ATOM 6309 N N . GLN A 1 814 ? -6.752 6.305 -32.760 1.00 95.31 814 GLN A N 1
ATOM 6310 C CA . GLN A 1 814 ? -8.090 6.335 -32.158 1.00 95.31 814 GLN A CA 1
ATOM 6311 C C . GLN A 1 814 ? -9.175 5.895 -33.149 1.00 95.31 814 GLN A C 1
ATOM 6313 O O . GLN A 1 814 ? -10.075 5.140 -32.792 1.00 95.31 814 GLN A O 1
ATOM 6318 N N . ASN A 1 815 ? -9.072 6.339 -34.402 1.00 96.56 815 ASN A N 1
ATOM 6319 C CA . ASN A 1 815 ? -10.093 6.103 -35.421 1.00 96.56 815 ASN A CA 1
ATOM 6320 C C . ASN A 1 815 ? -9.857 4.831 -36.260 1.00 96.56 815 ASN A C 1
ATOM 6322 O O . ASN A 1 815 ? -10.575 4.621 -37.236 1.00 96.56 815 ASN A O 1
ATOM 6326 N N . GLN A 1 816 ? -8.863 4.004 -35.899 1.00 95.50 816 GLN A N 1
ATOM 6327 C CA . GLN A 1 816 ? -8.518 2.735 -36.567 1.00 95.50 816 GLN A CA 1
ATOM 6328 C C . GLN A 1 816 ? -8.386 2.865 -38.099 1.00 95.50 816 GLN A C 1
ATOM 6330 O O . GLN A 1 816 ? -8.840 2.017 -38.867 1.00 95.50 816 GLN A O 1
ATOM 6335 N N . LEU A 1 817 ? -7.791 3.972 -38.546 1.00 96.50 817 LEU A N 1
ATOM 6336 C CA . LEU A 1 817 ? -7.683 4.314 -39.963 1.00 96.50 817 LEU A CA 1
ATOM 6337 C C . LEU A 1 817 ? -6.614 3.457 -40.680 1.00 96.50 817 LEU A C 1
ATOM 6339 O O . LEU A 1 817 ? -5.633 3.059 -40.051 1.00 96.50 817 LEU A O 1
ATOM 6343 N N . PRO A 1 818 ? -6.756 3.192 -41.995 1.00 96.19 818 PRO A N 1
ATOM 6344 C CA . PRO A 1 818 ? -5.720 2.524 -42.787 1.00 96.19 818 PRO A CA 1
ATOM 6345 C C . PRO A 1 818 ? -4.498 3.435 -42.979 1.00 96.19 818 PRO A C 1
ATOM 6347 O O . PRO A 1 818 ? -4.633 4.656 -42.997 1.00 96.19 818 PRO A O 1
ATOM 6350 N N . GLU A 1 819 ? -3.305 2.866 -43.174 1.00 93.38 819 GLU A N 1
ATOM 6351 C CA . GLU A 1 819 ? -2.035 3.621 -43.224 1.00 93.38 819 GLU A CA 1
ATOM 6352 C C . GLU A 1 819 ? -2.003 4.712 -44.319 1.00 93.38 819 GLU A C 1
ATOM 6354 O O . GLU A 1 819 ? -1.440 5.787 -44.116 1.00 93.38 819 GLU A O 1
ATOM 6359 N N . GLU A 1 820 ? -2.724 4.513 -45.426 1.00 96.00 820 GLU A N 1
ATOM 6360 C CA . GLU A 1 820 ? -2.949 5.517 -46.482 1.00 96.00 820 GLU A CA 1
ATOM 6361 C C . GLU A 1 820 ? -3.565 6.831 -45.951 1.00 96.00 820 GLU A C 1
ATOM 6363 O O . GLU A 1 820 ? -3.260 7.925 -46.438 1.00 96.00 820 GLU A O 1
ATOM 6368 N N . ALA A 1 821 ? -4.398 6.750 -44.909 1.00 96.19 821 ALA A N 1
ATOM 6369 C CA . ALA A 1 821 ? -4.986 7.906 -44.241 1.00 96.19 821 ALA A CA 1
ATOM 6370 C C . ALA A 1 821 ? -3.947 8.729 -43.468 1.00 96.19 821 ALA A C 1
ATOM 6372 O O . ALA A 1 821 ? -4.097 9.945 -43.353 1.00 96.19 821 ALA A O 1
ATOM 6373 N N . LEU A 1 822 ? -2.892 8.090 -42.945 1.00 96.38 822 LEU A N 1
ATOM 6374 C CA . LEU A 1 822 ? -1.827 8.769 -42.208 1.00 96.38 822 LEU A CA 1
ATOM 6375 C C . LEU A 1 822 ? -0.979 9.633 -43.147 1.00 96.38 822 LEU A C 1
ATOM 6377 O O . LEU A 1 822 ? -0.706 10.788 -42.824 1.00 96.38 822 LEU A O 1
ATOM 6381 N N . GLU A 1 823 ? -0.620 9.117 -44.326 1.00 94.75 823 GLU A N 1
ATOM 6382 C CA . GLU A 1 823 ? 0.051 9.918 -45.360 1.00 94.75 823 GLU A CA 1
ATOM 6383 C C . GLU A 1 823 ? -0.877 10.995 -45.935 1.00 94.75 823 GLU A C 1
ATOM 6385 O O . GLU A 1 823 ? -0.451 12.135 -46.121 1.00 94.75 823 GLU A O 1
ATOM 6390 N N . THR A 1 824 ? -2.167 10.687 -46.114 1.00 96.12 824 THR A N 1
ATOM 6391 C CA . THR A 1 824 ? -3.173 11.684 -46.519 1.00 96.12 824 THR A CA 1
ATOM 6392 C C . THR A 1 824 ? -3.251 12.844 -45.520 1.00 96.12 824 THR A C 1
ATOM 6394 O O . THR A 1 824 ? -3.257 13.996 -45.940 1.00 96.12 824 THR A O 1
ATOM 6397 N N . LEU A 1 825 ? -3.267 12.563 -44.209 1.00 96.88 825 LEU A N 1
ATOM 6398 C CA . LEU A 1 825 ? -3.280 13.577 -43.146 1.00 96.88 825 LEU A CA 1
ATOM 6399 C C . LEU A 1 825 ? -1.978 14.392 -43.094 1.00 96.88 825 LEU A C 1
ATOM 6401 O O . LEU A 1 825 ? -2.036 15.614 -42.976 1.00 96.88 825 LEU A O 1
ATOM 6405 N N . LYS A 1 826 ? -0.810 13.745 -43.220 1.00 95.31 826 LYS A N 1
ATOM 6406 C CA . LYS A 1 826 ? 0.504 14.421 -43.278 1.00 95.31 826 LYS A CA 1
ATOM 6407 C C . LYS A 1 826 ? 0.642 15.370 -44.473 1.00 95.31 826 LYS A C 1
ATOM 6409 O O . LYS A 1 826 ? 1.392 16.336 -44.391 1.00 95.31 826 LYS A O 1
ATOM 6414 N N . ALA A 1 827 ? -0.053 15.089 -45.576 1.00 95.06 827 ALA A N 1
ATOM 6415 C CA . ALA A 1 827 ? -0.020 15.890 -46.798 1.00 95.06 827 ALA A CA 1
ATOM 6416 C C . ALA A 1 827 ? -0.964 17.114 -46.782 1.00 95.06 827 ALA A C 1
ATOM 6418 O O . ALA A 1 827 ? -1.030 17.845 -47.774 1.00 95.06 827 ALA A O 1
ATOM 6419 N N . LEU A 1 828 ? -1.714 17.351 -45.699 1.00 96.00 828 LEU A N 1
ATOM 6420 C CA . LEU A 1 828 ? -2.607 18.507 -45.580 1.00 96.00 828 LEU A CA 1
ATOM 6421 C C . LEU A 1 828 ? -1.862 19.770 -45.107 1.00 96.00 828 LEU A C 1
ATOM 6423 O O . LEU A 1 828 ? -0.973 19.676 -44.259 1.00 96.00 828 LEU A O 1
ATOM 6427 N N . PRO A 1 829 ? -2.264 20.972 -45.567 1.00 96.06 829 PRO A N 1
ATOM 6428 C CA . PRO A 1 829 ? -1.860 22.227 -44.936 1.00 96.06 829 PRO A CA 1
ATOM 6429 C C . PRO A 1 829 ? -2.230 22.242 -43.446 1.00 96.06 829 PRO A C 1
ATOM 6431 O O . PRO A 1 829 ? -3.289 21.736 -43.072 1.00 96.06 829 PRO A O 1
ATOM 6434 N N . GLY A 1 830 ? -1.394 22.856 -42.601 1.00 92.50 830 GLY A N 1
ATOM 6435 C CA . GLY A 1 830 ? -1.555 22.822 -41.138 1.00 92.50 830 GLY A CA 1
ATOM 6436 C C . GLY A 1 830 ? -2.917 23.318 -40.633 1.00 92.50 830 GLY A C 1
ATOM 6437 O O . GLY A 1 830 ? -3.463 22.744 -39.695 1.00 92.50 830 GLY A O 1
ATOM 6438 N N . GLU A 1 831 ? -3.502 24.317 -41.297 1.00 93.19 831 GLU A N 1
ATOM 6439 C CA . GLU A 1 831 ? -4.839 24.854 -41.000 1.00 93.19 831 GLU A CA 1
ATOM 6440 C C . GLU A 1 831 ? -5.948 23.821 -41.276 1.00 93.19 831 GLU A C 1
ATOM 6442 O O . GLU A 1 831 ? -6.762 23.523 -40.400 1.00 93.19 831 GLU A O 1
ATOM 6447 N N . VAL A 1 832 ? -5.930 23.203 -42.464 1.00 95.62 832 VAL A N 1
ATOM 6448 C CA . VAL A 1 832 ? -6.860 22.132 -42.869 1.00 95.62 832 VAL A CA 1
ATOM 6449 C C . VAL A 1 832 ? -6.723 20.928 -41.935 1.00 95.62 832 VAL A C 1
ATOM 6451 O O . VAL A 1 832 ? -7.720 20.382 -41.464 1.00 95.62 832 VAL A O 1
ATOM 6454 N N . LEU A 1 833 ? -5.485 20.535 -41.620 1.00 96.81 833 LEU A N 1
ATOM 6455 C CA . LEU A 1 833 ? -5.185 19.452 -40.686 1.00 96.81 833 LEU A CA 1
ATOM 6456 C C . LEU A 1 833 ? -5.762 19.739 -39.293 1.00 96.81 833 LEU A C 1
ATOM 6458 O O . LEU A 1 833 ? -6.443 18.886 -38.727 1.00 96.81 833 LEU A O 1
ATOM 6462 N N . MET A 1 834 ? -5.558 20.947 -38.759 1.00 95.12 834 MET A N 1
ATOM 6463 C CA . MET A 1 834 ? -6.104 21.333 -37.457 1.00 95.12 834 MET A CA 1
ATOM 6464 C C . MET A 1 834 ? -7.640 21.323 -37.461 1.00 95.12 834 MET A C 1
ATOM 6466 O O . MET A 1 834 ? -8.245 20.777 -36.540 1.00 95.12 834 MET A O 1
ATOM 6470 N N . ASN A 1 835 ? -8.282 21.817 -38.523 1.00 94.50 835 ASN A N 1
ATOM 6471 C CA . ASN A 1 835 ? -9.741 21.772 -38.686 1.00 94.50 835 ASN A CA 1
ATOM 6472 C C . ASN A 1 835 ? -10.303 20.334 -38.726 1.00 94.50 835 ASN A C 1
ATOM 6474 O O . ASN A 1 835 ? -11.396 20.078 -38.214 1.00 94.50 835 ASN A O 1
ATOM 6478 N N . VAL A 1 836 ? -9.559 19.374 -39.288 1.00 97.06 836 VAL A N 1
ATOM 6479 C CA . VAL A 1 836 ? -9.929 17.945 -39.306 1.00 97.06 836 VAL A CA 1
ATOM 6480 C C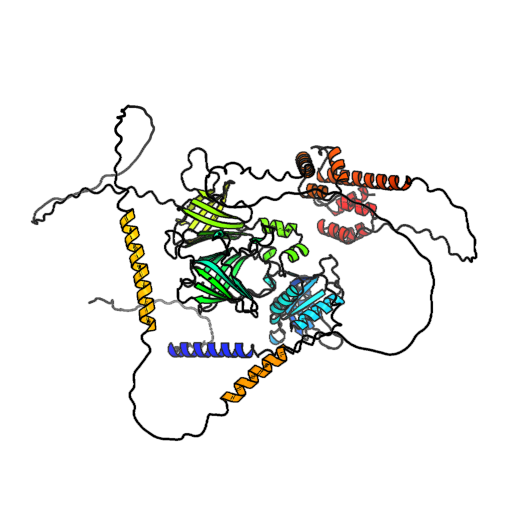 . VAL A 1 836 ? -9.796 17.304 -37.917 1.00 97.06 836 VAL A C 1
ATOM 6482 O O . VAL A 1 836 ? -10.690 16.553 -37.506 1.00 97.06 836 VAL A O 1
ATOM 6485 N N . LEU A 1 837 ? -8.721 17.626 -37.186 1.00 96.62 837 LEU A N 1
ATOM 6486 C CA . LEU A 1 837 ? -8.443 17.122 -35.834 1.00 96.62 837 LEU A CA 1
ATOM 6487 C C . LEU A 1 837 ? -9.418 17.695 -34.787 1.00 96.62 837 LEU A C 1
ATOM 6489 O O . LEU A 1 837 ? -9.982 16.947 -33.989 1.00 96.62 837 LEU A O 1
ATOM 6493 N N . MET A 1 838 ? -9.679 19.007 -34.824 1.00 95.00 838 MET A N 1
ATOM 6494 C CA . MET A 1 838 ? -10.536 19.723 -33.862 1.00 95.00 838 MET A CA 1
ATOM 6495 C C . MET A 1 838 ? -12.009 19.285 -33.887 1.00 95.00 838 MET A C 1
ATOM 6497 O O . MET A 1 838 ? -12.740 19.524 -32.929 1.00 95.00 838 MET A O 1
ATOM 6501 N N . ARG A 1 839 ? -12.452 18.599 -34.947 1.00 94.88 839 ARG A N 1
ATOM 6502 C CA . ARG A 1 839 ? -13.798 18.005 -35.050 1.00 94.88 839 ARG A CA 1
ATOM 6503 C C . ARG A 1 839 ? -13.956 16.671 -34.290 1.00 94.88 839 ARG A C 1
ATOM 6505 O O . ARG A 1 839 ? -14.982 16.012 -34.442 1.00 94.88 839 ARG A O 1
ATOM 6512 N N . GLY A 1 840 ? -12.974 16.264 -33.479 1.00 94.38 840 GLY A N 1
ATOM 6513 C CA . GLY A 1 840 ? -13.074 15.104 -32.580 1.00 94.38 840 GLY A CA 1
ATOM 6514 C C . GLY A 1 840 ? -13.059 13.748 -33.303 1.00 94.38 840 GLY A C 1
ATOM 6515 O O . GLY A 1 840 ? -12.604 13.672 -34.442 1.00 94.38 840 GLY A O 1
ATOM 6516 N N . PRO A 1 841 ? -13.532 12.655 -32.687 1.00 95.31 841 PRO A N 1
ATOM 6517 C CA . PRO A 1 841 ? -13.469 11.324 -33.296 1.00 95.31 841 PRO A CA 1
ATOM 6518 C C . PRO A 1 841 ? -14.343 11.156 -34.554 1.00 95.31 841 PRO A C 1
ATOM 6520 O O . PRO A 1 841 ? -15.171 12.004 -34.896 1.00 95.31 841 PRO A O 1
ATOM 6523 N N . LEU A 1 842 ? -14.150 10.035 -35.249 1.00 96.25 842 LEU A N 1
ATOM 6524 C CA . LEU A 1 842 ? -14.918 9.558 -36.410 1.00 96.25 842 LEU A CA 1
ATOM 6525 C C . LEU A 1 842 ? -15.841 8.375 -36.045 1.00 96.25 842 LEU A C 1
ATOM 6527 O O . LEU A 1 842 ? -16.525 7.843 -36.915 1.00 96.25 842 LEU A O 1
ATOM 6531 N N . GLU A 1 843 ? -15.877 7.996 -34.762 1.00 85.25 843 GLU A N 1
ATOM 6532 C CA . GLU A 1 843 ? -16.535 6.811 -34.175 1.00 85.25 843 GLU A CA 1
ATOM 6533 C C . GLU A 1 843 ? -18.037 6.663 -34.506 1.00 85.25 843 GLU A C 1
ATOM 6535 O O . GLU A 1 843 ? -18.584 5.569 -34.408 1.00 85.25 843 GLU A O 1
ATOM 6540 N N . ALA A 1 844 ? -18.706 7.738 -34.936 1.00 77.81 844 ALA A N 1
ATOM 6541 C CA . ALA A 1 844 ? -20.110 7.733 -35.356 1.00 77.81 844 ALA A CA 1
ATOM 6542 C C . ALA A 1 844 ? -20.341 7.357 -36.841 1.00 77.81 844 ALA A C 1
ATOM 6544 O O . ALA A 1 844 ? -21.469 7.460 -37.320 1.00 77.81 844 ALA A O 1
ATOM 6545 N N . SER A 1 845 ? -19.300 6.968 -37.590 1.00 87.25 845 SER A N 1
ATOM 6546 C CA . SER A 1 845 ? -19.403 6.570 -39.002 1.00 87.25 845 SER A CA 1
ATOM 6547 C C . SER A 1 845 ? -19.153 5.077 -39.207 1.00 87.25 845 SER A C 1
ATOM 6549 O O . SER A 1 845 ? -18.109 4.562 -38.815 1.00 87.25 845 SER A O 1
ATOM 6551 N N . GLU A 1 846 ? -20.045 4.414 -39.949 1.00 91.31 846 GLU A N 1
ATOM 6552 C CA . GLU A 1 846 ? -19.860 3.035 -40.437 1.00 91.31 846 GLU A CA 1
ATOM 6553 C C . GLU A 1 846 ? -18.626 2.878 -41.349 1.00 91.31 846 GLU A C 1
ATOM 6555 O O . GLU A 1 846 ? -18.123 1.774 -41.541 1.00 91.31 846 GLU A O 1
ATOM 6560 N N . ASN A 1 847 ? -18.116 3.982 -41.910 1.00 95.31 847 ASN A N 1
ATOM 6561 C CA . ASN A 1 847 ? -16.869 4.011 -42.667 1.00 95.31 847 ASN A CA 1
ATOM 6562 C C . ASN A 1 847 ? -16.021 5.234 -42.250 1.00 95.31 847 ASN A C 1
ATOM 6564 O O . ASN A 1 847 ? -16.294 6.357 -42.701 1.00 95.31 847 ASN A O 1
ATOM 6568 N N . PRO A 1 848 ? -14.995 5.063 -41.390 1.00 95.81 848 PRO A N 1
ATOM 6569 C CA . PRO A 1 848 ? -14.185 6.179 -40.905 1.00 95.81 848 PRO A CA 1
ATOM 6570 C C . PRO A 1 848 ? -13.309 6.798 -42.003 1.00 95.81 848 PRO A C 1
ATOM 6572 O O . PRO A 1 848 ? -13.018 7.989 -41.932 1.00 95.81 848 PRO A O 1
ATOM 6575 N N . MET A 1 849 ? -12.945 6.051 -43.054 1.00 97.00 849 MET A N 1
ATOM 6576 C CA . MET A 1 849 ? -12.164 6.585 -44.177 1.00 97.00 849 MET A CA 1
ATOM 6577 C C . MET A 1 849 ? -12.992 7.552 -45.037 1.00 97.00 849 MET A C 1
ATOM 6579 O O . MET A 1 849 ? -12.519 8.637 -45.373 1.00 97.00 849 MET A O 1
ATOM 6583 N N . LEU A 1 850 ? -14.251 7.207 -45.332 1.00 96.25 850 LEU A N 1
ATOM 6584 C CA . LEU A 1 850 ? -15.185 8.096 -46.036 1.00 96.25 850 LEU A CA 1
ATOM 6585 C C . LEU A 1 850 ? -15.533 9.334 -45.198 1.00 96.25 850 LEU A C 1
ATOM 6587 O O . LEU A 1 850 ? -15.563 10.448 -45.720 1.00 96.25 850 LEU A O 1
ATOM 6591 N N . ALA A 1 851 ? -15.739 9.162 -43.888 1.00 96.94 851 ALA A N 1
ATOM 6592 C CA . ALA A 1 851 ? -15.957 10.285 -42.978 1.00 96.94 851 ALA A CA 1
ATOM 6593 C C . ALA A 1 851 ? -14.725 11.197 -42.869 1.00 96.94 851 ALA A C 1
ATOM 6595 O O . ALA A 1 851 ? -14.881 12.416 -42.816 1.00 96.94 851 ALA A O 1
ATOM 6596 N N . LEU A 1 852 ? -13.510 10.638 -42.894 1.00 97.81 852 LEU A N 1
ATOM 6597 C CA . LEU A 1 852 ? -12.274 11.414 -42.960 1.00 97.81 852 LEU A CA 1
ATOM 6598 C C . LEU A 1 852 ? -12.164 12.188 -44.279 1.00 97.81 852 LEU A C 1
ATOM 6600 O O . LEU A 1 852 ? -11.905 13.385 -44.241 1.00 97.81 852 LEU A O 1
ATOM 6604 N N . GLN A 1 853 ? -12.398 11.549 -45.430 1.00 97.50 853 GLN A N 1
ATOM 6605 C CA . GLN A 1 853 ? -12.369 12.216 -46.739 1.00 97.50 853 GLN A CA 1
ATOM 6606 C C . GLN A 1 853 ? -13.363 13.382 -46.799 1.00 97.50 853 GLN A C 1
ATOM 6608 O O . GLN A 1 853 ? -12.964 14.506 -47.097 1.00 97.50 853 GLN A O 1
ATOM 6613 N N . LYS A 1 854 ? -14.622 13.148 -46.405 1.00 97.06 854 LYS A N 1
ATOM 6614 C CA . LYS A 1 854 ? -15.659 14.188 -46.329 1.00 97.06 854 LYS A CA 1
ATOM 6615 C C . LYS A 1 854 ? -15.291 15.306 -45.350 1.00 97.06 854 LYS A C 1
ATOM 6617 O O . LYS A 1 854 ? -15.534 16.473 -45.628 1.00 97.06 854 LYS A O 1
ATOM 6622 N N . ARG A 1 855 ? -14.658 14.982 -44.217 1.00 97.88 855 ARG A N 1
ATOM 6623 C CA . ARG A 1 855 ? -14.187 15.984 -43.248 1.00 97.88 855 ARG A CA 1
ATOM 6624 C C . ARG A 1 855 ? -12.993 16.796 -43.762 1.00 97.88 855 ARG A C 1
ATOM 6626 O O . ARG A 1 855 ? -12.898 17.968 -43.423 1.00 97.88 855 ARG A O 1
ATOM 6633 N N . ILE A 1 856 ? -12.103 16.199 -44.556 1.00 97.81 856 ILE A N 1
ATOM 6634 C CA . ILE A 1 856 ? -11.004 16.899 -45.241 1.00 97.81 856 ILE A CA 1
ATOM 6635 C C . ILE A 1 856 ? -11.563 17.840 -46.315 1.00 97.81 856 ILE A C 1
ATOM 6637 O O . ILE A 1 856 ? -11.069 18.952 -46.457 1.00 97.81 856 ILE A O 1
ATOM 6641 N N . GLU A 1 857 ? -12.590 17.414 -47.049 1.00 97.12 857 GLU A N 1
ATOM 6642 C CA . GLU A 1 857 ? -13.292 18.240 -48.038 1.00 97.12 857 GLU A CA 1
ATOM 6643 C C . GLU A 1 857 ? -14.032 19.417 -47.377 1.00 97.12 857 GLU A C 1
ATOM 6645 O O . GLU A 1 857 ? -13.878 20.550 -47.809 1.00 97.12 857 GLU A O 1
ATOM 6650 N N . GLU A 1 858 ? -14.724 19.187 -46.256 1.00 95.12 858 GLU A N 1
ATOM 6651 C CA . GLU A 1 858 ? -15.370 20.229 -45.434 1.00 95.12 858 GLU A CA 1
ATOM 6652 C C . GLU A 1 858 ? -14.401 21.102 -44.602 1.00 95.12 858 GLU A C 1
ATOM 6654 O O . GLU A 1 858 ? -14.852 21.925 -43.798 1.00 95.12 858 GLU A O 1
ATOM 6659 N N . ALA A 1 859 ? -13.089 20.888 -44.723 1.00 95.38 859 ALA A N 1
ATOM 6660 C CA . ALA A 1 859 ? -12.042 21.640 -44.024 1.00 95.38 859 ALA A CA 1
ATOM 6661 C C . ALA A 1 859 ? -11.096 22.395 -44.980 1.00 95.38 859 ALA A C 1
ATOM 6663 O O . ALA A 1 859 ? -10.131 23.000 -44.505 1.00 95.38 859 ALA A O 1
ATOM 6664 N N . ARG A 1 860 ? -11.363 22.330 -46.291 1.00 94.50 860 ARG A N 1
ATOM 6665 C CA . ARG A 1 860 ? -10.666 23.027 -47.382 1.00 94.50 860 ARG A CA 1
ATOM 6666 C C . ARG A 1 860 ? -11.493 24.198 -47.913 1.00 94.50 860 ARG A C 1
ATOM 6668 O O . ARG A 1 860 ? -10.848 25.087 -48.505 1.00 94.50 860 ARG A O 1
#

Secondary structure (DSSP, 8-state):
-------------------------PPPPPPPP---HHHHHHHHHHHHHHHHHHHHHHTPPPPS--------TTTT---PPPPEEEEEEEEEEEEEET----HHHHHHHHTT--EEEEE-SS-SSEEEEEEHHHHHHTT--GGGB-S-EEEEEEEESSS-S---HHHHHHHHHHHHHTT---EEE--TTS-EEEEEETTTHHHHHHHHHHHT-EEE-HHHHSPPP---SS-PPPPTTT-EEEEEEEEEETTEEEE---S-GGGS-EEEE-TTSEEEEE----S-SS-GGGGGTT-EEEEEEE-TTSS-EEEEEEEESSPB-SSPPPEEEEEE-TTSSEEEEEEESTT--EEEEEE-TTSTT--TT-EEEEEE--SS-EEEEEEETTEEEEEEE--TTT-HHHH-B-S-HHHHHHHS-HHHHHHHHTT-EEEEEEEEETTEEEEEE-SSS-TT-EEEE-S---BTB-SSBEEEEEGGGTEEEEE-TTS-EEEEEEEEESS-SSSPPPP-------------------------------------------------------------TTSHHHHHHHHHHHHHHHHHHHHHHHHHS-----------------SSHHHHHHHHHHHHHHHTTSS-------------------------------------------------------PPPPP----HHHHHHHHHHHHTT--HHHHHHHHTS-HHHHHHHHHT-PPPTTSS-HHHHHHHHHHHHHHHHHHHHHHHHTTPPPPPP----------------------PPPPPHHHHHHHHHHTT--HHHHHHHHTS-HHHHHHHHHT---TT-S-HHHHHHHHHHTT-

Sequence (860 aa):
MPPPRPEDVDESSDSSGSEDSDAAPTPAPQPAAPVTVAAASARAAALAEQLAAQLAVTTASPASPAPRPKETPAAKEATELEPLILEAEAQDLVVIGNANCGAWIGKAIAESQFVAVVKTPVAPSTSVIVDARVAEEAQIKPEVLQRRWMAFRVRRLTGDPRLPLRELSALCDQLVQAGVEPRTLVPIDSRSYLLMSREHVQVSVTALVQCGHMVSPARRVVSAIPIPDTPTEVPDWQVGAWKLLQRHSAGTTKDCQKGDLFQCTLRIQAKCGIYCEVRSLERHEVTSDFHTQLSSYGMLRMDQSGARAWREPRVDFQVSKGSPTPFLRFTEGEDGSTLKEETLSTQGEMETWSKLLNAVGGSIGSISALELDSEDLAGLWIFAGNIFLRIIGVPKSQSLLGSHCCRSLTQLEHFQSQDAVQNELRKFEVLVGEVEQPGLLRARRSTWEGAGRLLLDARPAEAGGPTAGAVELQLEDGVVIHQEPDGKQLRWRVKEWTFDPFTVPAPEIPSEPEAASESESVSESVRKKQQKDAKAASKGAAPKAKAKAKAQAAQAASPKKEEKETDDEKEEKEVKKKKHKKNKEEDRERKRAVSESRSSSEVKRKKKKDKSRGRSERKDKKDKEREKRKKKKSQRSPSRSRSKSRSKRRKKNRRSRSRRKASASRKSSHSEGKKEEKKSTKEKHIQERRGSPVPEELPEREIRLRRFAEQSKLIPQAMEALRNLKADLQDKIMEEGPIKEGDGNPIIVLMNRIKEVAEWAQQEAERSEDKAPGTAPAEPAENAQAPETTPEVTKANGHAEVPDSMLVRAFYLQNQLPEEALETLKALPGEVLMNVLMRGPLEASENPMLALQKRIEEAR

Organism: NCBI:txid2562237

Radius of gyration: 43.92 Å; chains: 1; bounding box: 119×136×113 Å